Protein 7CBS (pdb70)

Sequence (991 aa):
AATVPTTVDVVLHKLLFDVPLNGVTFTVYDVTADFWQLVSKNGGAIEVAQTTLSQDSYQPASSSLIAQVVTAGQGEAYFGDLPLRQGQHAAVYLFKETAAPKNIEASQNLVVVMSSNLQHGNQSRIDLFPKNATVPTTVDVVLHKLLFDVPLNGVTFTVYDVTADFWQLVSKNGGAIEVAQTTLSQDSYQPASSSLIAQVVTAGQGEAYFGDLPLRQGQHAAVYLFKETAAPKNIEASQNLVVVMSSNLQHGNQSRIDLFPKNATVPTTVDVVLHKLLDVPLNGVTFTVYDVTADFWQLVSKNGGAIEVAQTTLSQDSYQPASSSLIAQVVTAGQGEAYFGDLPLRQGQHAAVYLFKETAAPKNIEASQNLVVVMSSNLQHGNQSRIDLFPKNTVPTTVDVVLHKLLDVPLNGVTFTVYDVTADFWQLVSKNGGAIEVAQTTLSQDSYQPSLIAQVVTAGQGEAYFGDLPLRQGQHAAVYLFKETAAPKNIEASQNLVVVMSSNLQHGNQSRIDLFPKNVPTTVDVVLHKLLPLNGVTFTVYDVTADFWQLVSKNGGAIEVAQTTLSQDSYQPASSSLIAQVVTAGQGEAYFGDLPLRQGQHAAVYLFKETAEASQNLVVVMSSNLQHGNQSRIDLFPKNTVPTTVDVVLHKLDVPLNGVTFTVYDVTADFWQLVSKNGGAIEVAQTTLSQDSYQPASSLIAQVVTAGQGEAYFGDLPLRQGQHAAVYLFKETAAPKNIEASQNLVVVMSSNLQHGNQSRIDLFPKNTVPTTVDVVLHKTFTVYDVTADFWQLVSKNGGAIEVAQTTLSQDSYQPASSSLIAQVVTAGQGEAYFGDLPLRQGQHAAVYLFKEVVMSSNLQHGNQSRIDLFPTVPTTVDVVLHKLLPLNGVTFTVYDVTADFWQLVSKNGGAIEVAQTTLSQDSYQPASSSLIAQVVTAGQGEAYFGDLPLRQGQHAAVYLFKETASQNLVVVMSSNLQHGNQSRIDLFPKN

B-factor: mean 72.27, std 21.39, range [13.76, 174.61]

Radius of gyration: 47.43 Å; Cα contacts (8 Å, |Δi|>4): 2129; chains: 8; bounding box: 72×100×155 Å

Secondary structure (DSSP, 8-state):
-BSS--EEEEEEE-B----B--S-EEEEEE-HHHHHHHHHHHTS-HHHHHHHHTSSS----GGGEEEEEE-BTTTEEEEEEEESEETTEEPEEEEEEEE--TT-PPPPPEEEE--HHHHTT--SEEEE----/--S--EEEEEEE-B----B--S-EEEEEE-HHHHHHHHHHHTS-HHHHHHHHTSSS----GGGEEEEEE-BTTTEEEEEEEESEETTEEPEEEEEEEE--TT-PPPPPEEEE--HHHHTT--SEEEE----/--S--EEEEEEE-B---B--S-EEEEEE-HHHHHHHHHHHTS-HHHHHHHHTSSS----GGGEEEEEE-BTTTEEEEEEEESEETTEEPEEEEEEEE--TT-PPPPPEEEE--HHHHTT--SEEEE----/----EEEEEEE-B---B--S-EEEEEE-HHHHHHHHHHHTS-HHHHHHHHTSSS----EEEEEE-BTTTEEEEEEEESEETTEEPEEEEEEEE--TT-PPPPPEEEE--HHHHTTS-SEEEE----/---EEEEEEE------S-EEEEEE-HHHHHHHHHHHTS-HHHHHHHHTSSS----GGGEEEEEE-BTTTEEEEEEEESEETTEEPEEEEEE---PPPPEEEE--HHHHTT--SEEEE----/----EEEEEEE--EEEEE-HHHHHHHHTTTTS-HHHHHHHHTSTT----GGGEEEEE--BTTTEEEEEEEESEETTEE-BEEEE--B--HHHHHTS-SEEEE--/----EEEEEEE-------S-EEEEEE-HHHHHHHHHHHTS-HHHHHHHHTSSS------EEEEEE-BTTTEEEEEEEESEETTEEPEEEEEEEE--TT-PPPPPEEEE--HHHHTT--SEEEE----/----EEEEEEE------S-EEEEEE-HHHHHHHHHHHTS-HHHHHHHHTSSS----GGGEEEEEE-BTTTEEEEEEEESEETTEEPEEEEEE-----EEEE--HHHHTT--SEEEE----

Foldseek 3Di:
DDPAQWFAKEKEFDAPPVRAAWFWKKWKFWCFVVLVVVCVVVPNPNVVSFVVCQDPPDDDDPVRTDDIFTQDDRNITMDTGHTCDDPPTGIKMKIAGPDHDPPRDGFGIGIDTSDPCNNRPVHRYDYHYTDD/DVAQWFAKEKEFDAPLVHAAWFWKKWKFWCFVVLVVVCVVVPNPNVVSFVVCQDPPDDDDPVGTDDIFTQDDRNITMDTGHTCDDPPTGIKMKIAGPDHDPPRDGFGIGIDTSDPCNSRPVHRYDYHYTRD/DVAQWFAKEKEFDAVLHAAWFWKKWKFWCFVVLVVVCVVVPNPNVVSFVVCQDPPDDDDPVGTDDIFTQDDRNITMDTGHTCDDPPTGIKMKIAGPDHDPPRDGFGIGIDTSDPCNSRPVHRYDYHYTDD/DFQWFAKEKEFDACLHAAWFWKKWKAWCFVVLVVVCVVVPNPNVVSFVVCQDPPDDGHTDDIFTQDDSNITMDTGHTCDDPPTGIKMKIAGPDHDPPRDGFGIGIDTSDPCNSRPVHRYDYHYTDD/DQWFAKEKEQPACLDWFWKKWKFWCFVVLVVVCVVVPNPNVVSFVVCQDPPDDDDPVGTDDIFTQDDRNITIDTGHTCDDPPTGIWMWIAGPRVGFGIGIDTSDPCNVVPVHRYDYHYTDD/DFQWFAKEKEFDEVHAAWFWKKWKFWCFVVLVVVCVVVPNPNVVSQVVCQDPPDDDDVGTDDIFTQDDRNITIDTGHTCDDPPTGIKMKIAGPDHPPPDDGFGIGIDTSDPCNSRPVHRYDYHYTDD/DWDFFAKEKEAALKWKWWCQVVLVVVCVVPVNPNVVSVVVCQDPPDDDDPVGTDDGFAQDDNRIGMDAGHTCADPNTRTDMHIDVDTSDPCNRRPPHRYDYHYD/DFQWFAKEKEQDACLDWFWKKWKFWCFVVLVVVCVVVPNPNVVSFVVCQDPPDDDDPVGTDDIFTQDDRNITMDTGHTCDDPPTGIWMWIDGPSAGIGIDTSDPCNRRPVHRYDYHYGDD

Nearest PDB structures (foldseek):
  7cbs-assembly4_D  TM=1.008E+00  e=5.485E-27  Lacticaseibacillus rhamnosus
  7cbs-assembly3_C  TM=1.007E+00  e=1.061E-25  Lacticaseibacillus rhamnosus
  7cbs-assembly2_B  TM=1.007E+00  e=2.432E-25  Lacticaseibacillus rhamnosus
  7cbs-assembly3_G  TM=9.972E-01  e=7.067E-25  Lacticaseibacillus rhamnosus
  5yu5-assembly1_A  TM=7.801E-01  e=1.029E-07  Lacticaseibacillus rhamnosus GG

Structure (mmCIF, N/CA/C/O backbone):
data_7CBS
#
_entry.id   7CBS
#
_cell.length_a   51.526
_cell.length_b   51.526
_cell.length_c   408.208
_cell.angle_alpha   90.00
_cell.angle_beta   90.00
_cell.angle_gamma   120.00
#
_symmetry.space_group_name_H-M   'P 32'
#
loop_
_entity.id
_entity.type
_entity.pdbx_description
1 polymer 'LPXTG cell wall anchor domain-containing protein'
2 non-polymer 'MAGNESIUM ION'
3 non-polymer 'CHLORIDE ION'
4 water water
#
loop_
_atom_site.group_PDB
_atom_site.id
_atom_site.type_symbol
_atom_site.label_atom_id
_atom_site.label_alt_id
_atom_site.label_comp_id
_atom_site.label_asym_id
_atom_site.label_entity_id
_atom_site.label_seq_id
_atom_site.pdbx_PDB_ins_code
_atom_site.Cartn_x
_atom_site.Cartn_y
_atom_site.Cartn_z
_atom_site.occupancy
_atom_site.B_iso_or_equiv
_atom_site.auth_seq_id
_atom_site.auth_comp_id
_atom_site.auth_asym_id
_atom_site.auth_atom_id
_atom_site.pdbx_PDB_model_num
ATOM 1 N N . ALA A 1 22 ? 27.713 -11.147 -24.807 1.00 96.55 31 ALA A N 1
ATOM 2 C CA . ALA A 1 22 ? 26.794 -12.192 -24.255 1.00 96.67 31 ALA A CA 1
ATOM 3 C C . ALA A 1 22 ? 25.404 -12.114 -24.910 1.00 92.83 31 ALA A C 1
ATOM 4 O O . ALA A 1 22 ? 24.737 -13.162 -24.941 1.00 94.32 31 ALA A O 1
ATOM 6 N N . ALA A 1 23 ? 24.988 -10.942 -25.414 1.00 90.27 32 ALA A N 1
ATOM 7 C CA . ALA A 1 23 ? 23.646 -10.683 -26.003 1.00 89.15 32 ALA A CA 1
ATOM 8 C C . ALA A 1 23 ? 23.772 -10.293 -27.484 1.00 93.41 32 ALA A C 1
ATOM 9 O O . ALA A 1 23 ? 24.410 -9.262 -27.777 1.00 95.98 32 ALA A O 1
ATOM 11 N N . THR A 1 24 ? 23.176 -11.090 -28.379 1.00 95.47 33 THR A N 1
ATOM 12 C CA . THR A 1 24 ? 23.090 -10.842 -29.849 1.00 98.06 33 THR A CA 1
ATOM 13 C C . THR A 1 24 ? 21.828 -10.021 -30.165 1.00 94.71 33 THR A C 1
ATOM 14 O O . THR A 1 24 ? 21.655 -9.613 -31.319 1.00 96.76 33 THR A O 1
ATOM 18 N N . VAL A 1 25 ? 20.981 -9.795 -29.159 1.00 90.47 34 VAL A N 1
ATOM 19 C CA . VAL A 1 25 ? 19.655 -9.102 -29.220 1.00 87.26 34 VAL A CA 1
ATOM 20 C C . VAL A 1 25 ? 19.491 -8.302 -27.927 1.00 84.75 34 VAL A C 1
ATOM 21 O O . VAL A 1 25 ? 19.934 -8.769 -26.875 1.00 83.46 34 VAL A O 1
ATOM 25 N N . PRO A 1 26 ? 18.871 -7.100 -27.933 1.00 84.32 35 PRO A N 1
ATOM 26 C CA . PRO A 1 26 ? 18.686 -6.328 -26.701 1.00 81.59 35 PRO A CA 1
ATOM 27 C C . PRO A 1 26 ? 17.965 -7.126 -25.602 1.00 79.78 35 PRO A C 1
ATOM 28 O O . PRO A 1 26 ? 16.816 -7.413 -25.766 1.00 79.77 35 PRO A O 1
ATOM 32 N N . THR A 1 27 ? 18.670 -7.466 -24.518 1.00 81.67 36 THR A N 1
ATOM 33 C CA . THR A 1 27 ? 18.203 -8.378 -23.435 1.00 80.69 36 THR A CA 1
ATOM 34 C C . THR A 1 27 ? 18.151 -7.630 -22.098 1.00 74.60 36 THR A C 1
ATOM 35 O O . THR A 1 27 ? 17.337 -8.022 -21.251 1.00 69.33 36 THR A O 1
ATOM 39 N N . THR A 1 28 ? 19.016 -6.625 -21.889 1.00 72.84 37 THR A N 1
ATOM 40 C CA . THR A 1 28 ? 19.167 -5.882 -20.615 1.00 69.78 37 THR A CA 1
ATOM 41 C C . THR A 1 28 ? 19.343 -4.381 -20.870 1.00 68.57 37 THR A C 1
ATOM 42 O O . THR A 1 28 ? 19.735 -3.995 -21.997 1.00 65.64 37 THR A O 1
ATOM 46 N N . VAL A 1 29 ? 19.097 -3.577 -19.831 1.00 65.98 38 VAL A N 1
ATOM 47 C CA . VAL A 1 29 ? 19.330 -2.104 -19.826 1.00 66.44 38 VAL A CA 1
ATOM 48 C C . VAL A 1 29 ? 19.988 -1.723 -18.493 1.00 65.78 38 VAL A C 1
ATOM 49 O O . VAL A 1 29 ? 19.825 -2.467 -17.500 1.00 64.77 38 VAL A O 1
ATOM 53 N N . ASP A 1 30 ? 20.716 -0.606 -18.482 1.00 65.07 39 ASP A N 1
ATOM 54 C CA . ASP A 1 30 ? 21.305 0.003 -17.261 1.00 65.21 39 ASP A CA 1
ATOM 55 C C . ASP A 1 30 ? 20.380 1.125 -16.796 1.00 61.72 39 ASP A C 1
ATOM 56 O O . ASP A 1 30 ? 19.920 1.899 -17.649 1.00 63.33 39 ASP A O 1
ATOM 61 N N . VAL A 1 31 ? 20.102 1.182 -15.492 1.00 61.31 40 VAL A N 1
ATOM 62 C CA . VAL A 1 31 ? 19.291 2.259 -14.850 1.00 61.13 40 VAL A CA 1
ATOM 63 C C . VAL A 1 31 ? 20.167 2.950 -13.806 1.00 61.62 40 VAL A C 1
ATOM 64 O O . VAL A 1 31 ? 20.606 2.269 -12.856 1.00 63.60 40 VAL A O 1
ATOM 68 N N . VAL A 1 32 ? 20.412 4.248 -13.995 1.00 60.33 41 VAL A N 1
ATOM 69 C CA . VAL A 1 32 ? 21.111 5.127 -13.015 1.00 59.70 41 VAL A CA 1
ATOM 70 C C . VAL A 1 32 ? 20.064 6.075 -12.420 1.00 58.49 41 VAL A C 1
ATOM 71 O O . VAL A 1 32 ? 19.455 6.843 -13.188 1.00 59.17 41 VAL A O 1
ATOM 75 N N . LEU A 1 33 ? 19.816 5.964 -11.112 1.00 57.72 42 LEU A N 1
ATOM 76 C CA . LEU A 1 33 ? 18.976 6.912 -10.333 1.00 58.38 42 LEU A CA 1
ATOM 77 C C . LEU A 1 33 ? 19.872 8.032 -9.801 1.00 59.91 42 LEU A C 1
ATOM 78 O O . LEU A 1 33 ? 20.905 7.703 -9.191 1.00 61.46 42 LEU A O 1
ATOM 83 N N . HIS A 1 34 ? 19.477 9.292 -10.013 1.00 61.15 43 HIS A N 1
ATOM 84 C CA . HIS A 1 34 ? 20.196 10.509 -9.548 1.00 63.15 43 HIS A CA 1
ATOM 85 C C . HIS A 1 34 ? 19.445 11.133 -8.365 1.00 64.60 43 HIS A C 1
ATOM 86 O O . HIS A 1 34 ? 18.328 11.642 -8.578 1.00 65.34 43 HIS A O 1
ATOM 93 N N . LYS A 1 35 ? 20.037 11.082 -7.167 1.00 66.80 44 LYS A N 1
ATOM 94 C CA . LYS A 1 35 ? 19.549 11.779 -5.947 1.00 68.97 44 LYS A CA 1
ATOM 95 C C . LYS A 1 35 ? 20.292 13.114 -5.822 1.00 72.33 44 LYS A C 1
ATOM 96 O O . LYS A 1 35 ? 21.434 13.110 -5.321 1.00 75.20 44 LYS A O 1
ATOM 102 N N . LEU A 1 36 ? 19.658 14.198 -6.286 1.00 74.39 45 LEU A N 1
ATOM 103 C CA . LEU A 1 36 ? 20.114 15.610 -6.160 1.00 78.57 45 LEU A CA 1
ATOM 104 C C . LEU A 1 36 ? 19.255 16.316 -5.101 1.00 81.40 45 LEU A C 1
ATOM 105 O O . LEU A 1 36 ? 18.222 15.738 -4.695 1.00 80.58 45 LEU A O 1
ATOM 110 N N . LEU A 1 37 ? 19.646 17.527 -4.688 1.00 86.82 46 LEU A N 1
ATOM 111 C CA . LEU A 1 37 ? 18.876 18.399 -3.754 1.00 91.22 46 LEU A CA 1
ATOM 112 C C . LEU A 1 37 ? 18.202 19.526 -4.546 1.00 95.30 46 LEU A C 1
ATOM 113 O O . LEU A 1 37 ? 18.691 19.855 -5.646 1.00 97.12 46 LEU A O 1
ATOM 115 N N . PHE A 1 38 ? 17.139 20.112 -3.979 1.00 97.73 47 PHE A N 1
ATOM 116 C CA . PHE A 1 38 ? 16.439 21.335 -4.450 1.00 100.98 47 PHE A CA 1
ATOM 117 C C . PHE A 1 38 ? 17.428 22.259 -5.169 1.00 103.30 47 PHE A C 1
ATOM 118 O O . PHE A 1 38 ? 17.507 22.140 -6.404 1.00 102.72 47 PHE A O 1
ATOM 120 N N . ASP A 1 60 ? 21.043 20.556 -8.266 1.00 86.63 69 ASP A N 1
ATOM 121 C CA . ASP A 1 60 ? 22.395 21.164 -8.398 1.00 90.13 69 ASP A CA 1
ATOM 122 C C . ASP A 1 60 ? 23.302 20.700 -7.245 1.00 89.94 69 ASP A C 1
ATOM 123 O O . ASP A 1 60 ? 24.367 21.312 -7.058 1.00 92.80 69 ASP A O 1
ATOM 128 N N . VAL A 1 61 ? 22.915 19.652 -6.500 1.00 87.15 70 VAL A N 1
ATOM 129 C CA . VAL A 1 61 ? 23.643 19.174 -5.284 1.00 87.22 70 VAL A CA 1
ATOM 130 C C . VAL A 1 61 ? 23.507 17.657 -5.184 1.00 83.27 70 VAL A C 1
ATOM 131 O O . VAL A 1 61 ? 22.459 17.158 -4.785 1.00 81.18 70 VAL A O 1
ATOM 135 N N . PRO A 1 62 ? 24.579 16.872 -5.455 1.00 82.37 71 PRO A N 1
ATOM 136 C CA . PRO A 1 62 ? 24.512 15.413 -5.344 1.00 79.26 71 PRO A CA 1
ATOM 137 C C . PRO A 1 62 ? 24.497 14.922 -3.885 1.00 78.48 71 PRO A C 1
ATOM 138 O O . PRO A 1 62 ? 25.189 15.506 -3.059 1.00 81.28 71 PRO A O 1
ATOM 142 N N . LEU A 1 63 ? 23.705 13.878 -3.610 1.00 74.99 72 LEU A N 1
ATOM 143 C CA . LEU A 1 63 ? 23.512 13.274 -2.264 1.00 73.97 72 LEU A CA 1
ATOM 144 C C . LEU A 1 63 ? 23.969 11.812 -2.298 1.00 71.02 72 LEU A C 1
ATOM 145 O O . LEU A 1 63 ? 23.190 10.956 -2.746 1.00 69.08 72 LEU A O 1
ATOM 150 N N . ASN A 1 64 ? 25.204 11.559 -1.852 1.00 71.64 73 ASN A N 1
ATOM 151 C CA . ASN A 1 64 ? 25.860 10.226 -1.836 1.00 70.50 73 ASN A CA 1
ATOM 152 C C . ASN A 1 64 ? 25.597 9.557 -0.483 1.00 70.37 73 ASN A C 1
ATOM 153 O O . ASN A 1 64 ? 25.458 10.284 0.516 1.00 71.45 73 ASN A O 1
ATOM 158 N N . GLY A 1 65 ? 25.524 8.222 -0.468 1.00 69.61 74 GLY A N 1
ATOM 159 C CA . GLY A 1 65 ? 25.293 7.408 0.743 1.00 70.71 74 GLY A CA 1
ATOM 160 C C . GLY A 1 65 ? 23.820 7.099 0.969 1.00 68.75 74 GLY A C 1
ATOM 161 O O . GLY A 1 65 ? 23.477 6.734 2.107 1.00 70.11 74 GLY A O 1
ATOM 162 N N . VAL A 1 66 ? 22.980 7.249 -0.060 1.00 66.80 75 VAL A N 1
ATOM 163 C CA . VAL A 1 66 ? 21.503 7.007 -0.011 1.00 66.05 75 VAL A CA 1
ATOM 164 C C . VAL A 1 66 ? 21.208 5.671 -0.703 1.00 64.54 75 VAL A C 1
ATOM 165 O O . VAL A 1 66 ? 21.525 5.553 -1.907 1.00 63.00 75 VAL A O 1
ATOM 169 N N . THR A 1 67 ? 20.618 4.718 0.030 1.00 65.58 76 THR A N 1
ATOM 170 C CA . THR A 1 67 ? 20.351 3.330 -0.431 1.00 64.28 76 THR A CA 1
ATOM 171 C C . THR A 1 67 ? 19.018 3.286 -1.185 1.00 63.73 76 THR A C 1
ATOM 172 O O . THR A 1 67 ? 17.961 3.481 -0.545 1.00 64.02 76 THR A O 1
ATOM 176 N N . PHE A 1 68 ? 19.079 3.046 -2.498 1.00 61.64 77 PHE A N 1
ATOM 177 C CA . PHE A 1 68 ? 17.922 2.719 -3.363 1.00 58.81 77 PHE A CA 1
ATOM 178 C C . PHE A 1 68 ? 17.897 1.205 -3.586 1.00 59.83 77 PHE A C 1
ATOM 179 O O . PHE A 1 68 ? 18.966 0.615 -3.826 1.00 59.06 77 PHE A O 1
ATOM 187 N N . THR A 1 69 ? 16.703 0.612 -3.491 1.00 59.61 78 THR A N 1
ATOM 188 C CA . THR A 1 69 ? 16.418 -0.831 -3.699 1.00 60.54 78 THR A CA 1
ATOM 189 C C . THR A 1 69 ? 15.484 -0.954 -4.907 1.00 59.25 78 THR A C 1
ATOM 190 O O . THR A 1 69 ? 14.499 -0.190 -4.962 1.00 58.77 78 THR A O 1
ATOM 194 N N . VAL A 1 70 ? 15.790 -1.870 -5.831 1.00 59.15 79 VAL A N 1
ATOM 195 C CA . VAL A 1 70 ? 14.992 -2.123 -7.070 1.00 58.12 79 VAL A CA 1
ATOM 196 C C . VAL A 1 70 ? 14.294 -3.481 -6.922 1.00 58.84 79 VAL A C 1
ATOM 197 O O . VAL A 1 70 ? 14.971 -4.457 -6.541 1.00 61.18 79 VAL A O 1
ATOM 201 N N . TYR A 1 71 ? 12.982 -3.519 -7.178 1.00 58.87 80 TYR A N 1
ATOM 202 C CA . TYR A 1 71 ? 12.114 -4.724 -7.091 1.00 59.33 80 TYR A CA 1
ATOM 203 C C . TYR A 1 71 ? 11.497 -5.011 -8.461 1.00 56.71 80 TYR A C 1
ATOM 204 O O . TYR A 1 71 ? 11.157 -4.052 -9.169 1.00 52.66 80 TYR A O 1
ATOM 213 N N . ASP A 1 72 ? 11.348 -6.294 -8.798 1.00 61.14 81 ASP A N 1
ATOM 214 C CA . ASP A 1 72 ? 10.578 -6.791 -9.971 1.00 61.49 81 ASP A CA 1
ATOM 215 C C . ASP A 1 72 ? 9.092 -6.785 -9.606 1.00 62.20 81 ASP A C 1
ATOM 216 O O . ASP A 1 72 ? 8.719 -7.563 -8.711 1.00 66.81 81 ASP A O 1
ATOM 221 N N . VAL A 1 73 ? 8.285 -5.940 -10.260 1.00 60.72 82 VAL A N 1
ATOM 222 C CA . VAL A 1 73 ? 6.810 -5.832 -10.020 1.00 60.44 82 VAL A CA 1
ATOM 223 C C . VAL A 1 73 ? 6.044 -6.205 -11.298 1.00 58.35 82 VAL A C 1
ATOM 224 O O . VAL A 1 73 ? 4.857 -5.837 -11.396 1.00 63.13 82 VAL A O 1
ATOM 228 N N . THR A 1 74 ? 6.677 -6.947 -12.213 1.00 56.64 83 THR A N 1
ATOM 229 C CA . THR A 1 74 ? 6.167 -7.253 -13.581 1.00 55.26 83 THR A CA 1
ATOM 230 C C . THR A 1 74 ? 4.783 -7.916 -13.519 1.00 57.08 83 THR A C 1
ATOM 231 O O . THR A 1 74 ? 3.862 -7.416 -14.201 1.00 57.07 83 THR A O 1
ATOM 235 N N . ALA A 1 75 ? 4.650 -9.003 -12.750 1.00 59.13 84 ALA A N 1
ATOM 236 C CA . ALA A 1 75 ? 3.427 -9.843 -12.672 1.00 59.79 84 ALA A CA 1
ATOM 237 C C . ALA A 1 75 ? 2.279 -9.040 -12.052 1.00 61.77 84 ALA A C 1
ATOM 238 O O . ALA A 1 75 ? 1.171 -9.062 -12.631 1.00 62.97 84 ALA A O 1
ATOM 240 N N . ASP A 1 76 ? 2.526 -8.385 -10.913 1.00 62.22 85 ASP A N 1
ATOM 241 C CA . ASP A 1 76 ? 1.528 -7.541 -10.200 1.00 63.39 85 ASP A CA 1
ATOM 242 C C . ASP A 1 76 ? 1.124 -6.372 -11.103 1.00 61.08 85 ASP A C 1
ATOM 243 O O . ASP A 1 76 ? -0.082 -6.064 -11.158 1.00 65.65 85 ASP A O 1
ATOM 248 N N . PHE A 1 77 ? 2.089 -5.762 -11.794 1.00 57.33 86 PHE A N 1
ATOM 249 C CA . PHE A 1 77 ? 1.862 -4.581 -12.670 1.00 54.51 86 PHE A CA 1
ATOM 250 C C . PHE A 1 77 ? 0.865 -4.943 -13.776 1.00 51.87 86 PHE A C 1
ATOM 251 O O . PHE A 1 77 ? -0.139 -4.228 -13.901 1.00 53.68 86 PHE A O 1
ATOM 259 N N . TRP A 1 78 ? 1.128 -6.003 -14.544 1.00 50.02 87 TRP A N 1
ATOM 260 C CA . TRP A 1 78 ? 0.295 -6.391 -15.719 1.00 49.81 87 TRP A CA 1
ATOM 261 C C . TRP A 1 78 ? -1.058 -6.949 -15.260 1.00 52.03 87 TRP A C 1
ATOM 262 O O . TRP A 1 78 ? -2.020 -6.846 -16.033 1.00 53.52 87 TRP A O 1
ATOM 273 N N . GLN A 1 79 ? -1.109 -7.511 -14.050 1.00 53.27 88 GLN A N 1
ATOM 274 C CA . GLN A 1 79 ? -2.348 -8.022 -13.411 1.00 56.93 88 GLN A CA 1
ATOM 275 C C . GLN A 1 79 ? -3.249 -6.826 -13.082 1.00 58.09 88 GLN A C 1
ATOM 276 O O . GLN A 1 79 ? -4.467 -6.933 -13.298 1.00 61.39 88 GLN A O 1
ATOM 278 N N . LEU A 1 80 ? -2.663 -5.724 -12.605 1.00 56.56 89 LEU A N 1
ATOM 279 C CA . LEU A 1 80 ? -3.373 -4.471 -12.223 1.00 58.09 89 LEU A CA 1
ATOM 280 C C . LEU A 1 80 ? -3.895 -3.775 -13.484 1.00 58.64 89 LEU A C 1
ATOM 281 O O . LEU A 1 80 ? -5.073 -3.362 -13.491 1.00 61.66 89 LEU A O 1
ATOM 286 N N . VAL A 1 81 ? -3.047 -3.661 -14.512 1.00 56.87 90 VAL A N 1
ATOM 287 C CA . VAL A 1 81 ? -3.380 -2.998 -15.810 1.00 57.05 90 VAL A CA 1
ATOM 288 C C . VAL A 1 81 ? -4.493 -3.783 -16.523 1.00 58.87 90 VAL A C 1
ATOM 289 O O . VAL A 1 81 ? -5.376 -3.136 -17.118 1.00 60.59 90 VAL A O 1
ATOM 293 N N . SER A 1 82 ? -4.444 -5.119 -16.477 1.00 59.37 91 SER A N 1
ATOM 294 C CA . SER A 1 82 ? -5.446 -6.024 -17.097 1.00 62.31 91 SER A CA 1
ATOM 295 C C . SER A 1 82 ? -6.784 -5.919 -16.356 1.00 66.04 91 SER A C 1
ATOM 296 O O . SER A 1 82 ? -7.823 -6.043 -17.017 1.00 69.34 91 SER A O 1
ATOM 299 N N . LYS A 1 83 ? -6.750 -5.697 -15.037 1.00 68.81 92 LYS A N 1
ATOM 300 C CA . LYS A 1 83 ? -7.952 -5.546 -14.175 1.00 73.37 92 LYS A CA 1
ATOM 301 C C . LYS A 1 83 ? -8.626 -4.191 -14.432 1.00 74.58 92 LYS A C 1
ATOM 302 O O . LYS A 1 83 ? -9.879 -4.164 -14.475 1.00 77.96 92 LYS A O 1
ATOM 308 N N . ASN A 1 84 ? -7.843 -3.112 -14.582 1.00 71.92 93 ASN A N 1
ATOM 309 C CA . ASN A 1 84 ? -8.354 -1.712 -14.586 1.00 74.96 93 ASN A CA 1
ATOM 310 C C . ASN A 1 84 ? -8.736 -1.282 -16.010 1.00 76.11 93 ASN A C 1
ATOM 311 O O . ASN A 1 84 ? -9.460 -0.273 -16.136 1.00 82.02 93 ASN A O 1
ATOM 316 N N . GLY A 1 85 ? -8.295 -2.017 -17.035 1.00 73.69 94 GLY A N 1
ATOM 317 C CA . GLY A 1 85 ? -8.695 -1.796 -18.440 1.00 74.60 94 GLY A CA 1
ATOM 318 C C . GLY A 1 85 ? -7.696 -0.949 -19.211 1.00 73.25 94 GLY A C 1
ATOM 319 O O . GLY A 1 85 ? -8.136 -0.161 -20.071 1.00 77.06 94 GLY A O 1
ATOM 320 N N . GLY A 1 86 ? -6.401 -1.102 -18.918 1.00 69.63 95 GLY A N 1
ATOM 321 C CA . GLY A 1 86 ? -5.293 -0.544 -19.718 1.00 68.68 95 GLY A CA 1
ATOM 322 C C . GLY A 1 86 ? -4.836 0.825 -19.238 1.00 67.88 95 GLY A C 1
ATOM 323 O O . GLY A 1 86 ? -4.218 1.543 -20.049 1.00 68.63 95 GLY A O 1
ATOM 324 N N . ALA A 1 87 ? -5.113 1.176 -17.975 1.00 67.03 96 ALA A N 1
ATOM 325 C CA . ALA A 1 87 ? -4.679 2.438 -17.331 1.00 66.51 96 ALA A CA 1
ATOM 326 C C . ALA A 1 87 ? -3.266 2.252 -16.762 1.00 62.77 96 ALA A C 1
ATOM 327 O O . ALA A 1 87 ? -3.141 1.784 -15.610 1.00 62.60 96 ALA A O 1
ATOM 329 N N . ILE A 1 88 ? -2.246 2.616 -17.544 1.00 60.08 97 ILE A N 1
ATOM 330 C CA . ILE A 1 88 ? -0.799 2.376 -17.240 1.00 57.53 97 ILE A CA 1
ATOM 331 C C . ILE A 1 88 ? -0.370 3.289 -16.082 1.00 58.14 97 ILE A C 1
ATOM 332 O O . ILE A 1 88 ? 0.227 2.774 -15.117 1.00 57.51 97 ILE A O 1
ATOM 337 N N . GLU A 1 89 ? -0.673 4.586 -16.188 1.00 61.00 98 GLU A N 1
ATOM 338 C CA . GLU A 1 89 ? -0.352 5.638 -15.184 1.00 61.75 98 GLU A CA 1
ATOM 339 C C . GLU A 1 89 ? -0.955 5.256 -13.825 1.00 62.88 98 GLU A C 1
ATOM 340 O O . GLU A 1 89 ? -0.251 5.383 -12.812 1.00 64.39 98 GLU A O 1
ATOM 346 N N . VAL A 1 90 ? -2.217 4.817 -13.814 1.00 64.88 99 VAL A N 1
ATOM 347 C CA . VAL A 1 90 ? -2.985 4.434 -12.590 1.00 66.22 99 VAL A CA 1
ATOM 348 C C . VAL A 1 90 ? -2.251 3.287 -11.886 1.00 63.34 99 VAL A C 1
ATOM 349 O O . VAL A 1 90 ? -2.164 3.322 -10.644 1.00 65.72 99 VAL A O 1
ATOM 353 N N . ALA A 1 91 ? -1.730 2.323 -12.649 1.00 59.93 100 ALA A N 1
ATOM 354 C CA . ALA A 1 91 ? -1.014 1.125 -12.147 1.00 57.14 100 ALA A CA 1
ATOM 355 C C . ALA A 1 91 ? 0.383 1.518 -11.646 1.00 55.49 100 ALA A C 1
ATOM 356 O O . ALA A 1 91 ? 0.845 0.932 -10.640 1.00 54.94 100 ALA A O 1
ATOM 358 N N . GLN A 1 92 ? 1.036 2.468 -12.323 1.00 54.52 101 GLN A N 1
ATOM 359 C CA . GLN A 1 92 ? 2.339 3.044 -11.896 1.00 53.48 101 GLN A CA 1
ATOM 360 C C . GLN A 1 92 ? 2.164 3.717 -10.532 1.00 56.77 101 GLN A C 1
ATOM 361 O O . GLN A 1 92 ? 3.037 3.526 -9.671 1.00 55.72 101 GLN A O 1
ATOM 367 N N . THR A 1 93 ? 1.080 4.476 -10.355 1.00 61.73 102 THR A N 1
ATOM 368 C CA . THR A 1 93 ? 0.760 5.243 -9.120 1.00 66.42 102 THR A CA 1
ATOM 369 C C . THR A 1 93 ? 0.398 4.279 -7.984 1.00 69.13 102 THR A C 1
ATOM 370 O O . THR A 1 93 ? 0.826 4.538 -6.851 1.00 72.47 102 THR A O 1
ATOM 374 N N . THR A 1 94 ? -0.367 3.223 -8.277 1.00 69.74 103 THR A N 1
ATOM 375 C CA . THR A 1 94 ? -0.818 2.203 -7.290 1.00 71.68 103 THR A CA 1
ATOM 376 C C . THR A 1 94 ? 0.399 1.447 -6.737 1.00 70.33 103 THR A C 1
ATOM 377 O O . THR A 1 94 ? 0.477 1.284 -5.500 1.00 73.64 103 THR A O 1
ATOM 381 N N . LEU A 1 95 ? 1.315 1.016 -7.611 1.00 65.97 104 LEU A N 1
ATOM 382 C CA . LEU A 1 95 ? 2.521 0.232 -7.226 1.00 65.04 104 LEU A CA 1
ATOM 383 C C . LEU A 1 95 ? 3.607 1.149 -6.646 1.00 65.06 104 LEU A C 1
ATOM 384 O O . LEU A 1 95 ? 4.584 0.612 -6.097 1.00 64.47 104 LEU A O 1
ATOM 389 N N . SER A 1 96 ? 3.459 2.473 -6.784 1.00 67.11 105 SER A N 1
ATOM 390 C CA . SER A 1 96 ? 4.379 3.500 -6.223 1.00 66.97 105 SER A CA 1
ATOM 391 C C . SER A 1 96 ? 3.988 3.839 -4.778 1.00 72.45 105 SER A C 1
ATOM 392 O O . SER A 1 96 ? 4.775 4.538 -4.112 1.00 76.34 105 SER A O 1
ATOM 395 N N . GLN A 1 97 ? 2.825 3.374 -4.308 1.00 77.17 106 GLN A N 1
ATOM 396 C CA . GLN A 1 97 ? 2.300 3.664 -2.945 1.00 82.01 106 GLN A CA 1
ATOM 397 C C . GLN A 1 97 ? 3.127 2.903 -1.901 1.00 83.40 106 GLN A C 1
ATOM 398 O O . GLN A 1 97 ? 3.666 1.832 -2.238 1.00 81.98 106 GLN A O 1
ATOM 404 N N . ASP A 1 98 ? 3.205 3.443 -0.681 1.00 85.90 107 ASP A N 1
ATOM 405 C CA . ASP A 1 98 ? 3.901 2.818 0.477 1.00 87.80 107 ASP A CA 1
ATOM 406 C C . ASP A 1 98 ? 3.050 1.665 1.023 1.00 91.53 107 ASP A C 1
ATOM 407 O O . ASP A 1 98 ? 3.591 0.859 1.804 1.00 94.77 107 ASP A O 1
ATOM 412 N N . SER A 1 99 ? 1.770 1.600 0.638 1.00 93.69 108 SER A N 1
ATOM 413 C CA . SER A 1 99 ? 0.847 0.470 0.926 1.00 96.63 108 SER A CA 1
ATOM 414 C C . SER A 1 99 ? 1.416 -0.823 0.330 1.00 93.91 108 SER A C 1
ATOM 415 O O . SER A 1 99 ? 1.605 -1.790 1.094 1.00 95.06 108 SER A O 1
ATOM 418 N N . TYR A 1 100 ? 1.690 -0.818 -0.980 1.00 90.87 109 TYR A N 1
ATOM 419 C CA . TYR A 1 100 ? 2.145 -1.994 -1.770 1.00 88.87 109 TYR A CA 1
ATOM 420 C C . TYR A 1 100 ? 3.390 -2.611 -1.126 1.00 89.24 109 TYR A C 1
ATOM 421 O O . TYR A 1 100 ? 4.434 -1.925 -1.085 1.00 89.18 109 TYR A O 1
ATOM 430 N N . GLN A 1 101 ? 3.272 -3.850 -0.640 1.00 93.90 110 GLN A N 1
ATOM 431 C CA . GLN A 1 101 ? 4.400 -4.647 -0.076 1.00 96.44 110 GLN A CA 1
ATOM 432 C C . GLN A 1 101 ? 4.815 -5.682 -1.115 1.00 96.66 110 GLN A C 1
ATOM 433 O O . GLN A 1 101 ? 4.135 -6.689 -1.274 1.00 102.46 110 GLN A O 1
ATOM 439 N N . PRO A 1 102 ? 5.929 -5.469 -1.860 1.00 95.60 111 PRO A N 1
ATOM 440 C CA . PRO A 1 102 ? 6.349 -6.423 -2.892 1.00 95.25 111 PRO A CA 1
ATOM 441 C C . PRO A 1 102 ? 6.699 -7.800 -2.280 1.00 100.34 111 PRO A C 1
ATOM 442 O O . PRO A 1 102 ? 7.097 -7.862 -1.112 1.00 105.33 111 PRO A O 1
ATOM 446 N N . ALA A 1 103 ? 6.536 -8.873 -3.058 1.00 98.01 112 ALA A N 1
ATOM 447 C CA . ALA A 1 103 ? 7.013 -10.237 -2.717 1.00 99.53 112 ALA A CA 1
ATOM 448 C C . ALA A 1 103 ? 8.495 -10.156 -2.333 1.00 98.73 112 ALA A C 1
ATOM 449 O O . ALA A 1 103 ? 9.250 -9.519 -3.080 1.00 97.06 112 ALA A O 1
ATOM 451 N N . SER A 1 104 ? 8.894 -10.763 -1.209 1.00 99.30 113 SER A N 1
ATOM 452 C CA . SER A 1 104 ? 10.278 -10.716 -0.657 1.00 97.48 113 SER A CA 1
ATOM 453 C C . SER A 1 104 ? 11.294 -11.232 -1.687 1.00 92.30 113 SER A C 1
ATOM 454 O O . SER A 1 104 ? 12.460 -10.799 -1.628 1.00 89.83 113 SER A O 1
ATOM 457 N N . SER A 1 105 ? 10.862 -12.116 -2.594 1.00 89.07 114 SER A N 1
ATOM 458 C CA . SER A 1 105 ? 11.700 -12.772 -3.636 1.00 85.57 114 SER A CA 1
ATOM 459 C C . SER A 1 105 ? 11.789 -11.909 -4.902 1.00 78.28 114 SER A C 1
ATOM 460 O O . SER A 1 105 ? 12.420 -12.359 -5.876 1.00 78.01 114 SER A O 1
ATOM 463 N N . SER A 1 106 ? 11.221 -10.697 -4.884 1.00 73.20 115 SER A N 1
ATOM 464 C CA . SER A 1 106 ? 11.200 -9.729 -6.015 1.00 67.68 115 SER A CA 1
ATOM 465 C C . SER A 1 106 ? 12.398 -8.766 -5.945 1.00 65.47 115 SER A C 1
ATOM 466 O O . SER A 1 106 ? 12.735 -8.186 -6.991 1.00 60.09 115 SER A O 1
ATOM 469 N N . LEU A 1 107 ? 13.010 -8.600 -4.768 1.00 68.03 116 LEU A N 1
ATOM 470 C CA . LEU A 1 107 ? 14.192 -7.724 -4.541 1.00 68.75 116 LEU A CA 1
ATOM 471 C C . LEU A 1 107 ? 15.349 -8.220 -5.417 1.00 68.38 116 LEU A C 1
ATOM 472 O O . LEU A 1 107 ? 15.758 -9.386 -5.248 1.00 70.93 116 LEU A O 1
ATOM 477 N N . ILE A 1 108 ? 15.836 -7.365 -6.325 1.00 66.75 117 ILE A N 1
ATOM 478 C CA . ILE A 1 108 ? 16.897 -7.696 -7.323 1.00 68.29 117 ILE A CA 1
ATOM 479 C C . ILE A 1 108 ? 18.251 -7.234 -6.777 1.00 69.92 117 ILE A C 1
ATOM 480 O O . ILE A 1 108 ? 19.167 -8.080 -6.679 1.00 73.63 117 ILE A O 1
ATOM 485 N N . ALA A 1 109 ? 18.372 -5.941 -6.454 1.00 68.08 118 ALA A N 1
ATOM 486 C CA . ALA A 1 109 ? 19.643 -5.286 -6.065 1.00 66.66 118 ALA A CA 1
ATOM 487 C C . ALA A 1 109 ? 19.384 -4.110 -5.116 1.00 66.13 118 ALA A C 1
ATOM 488 O O . ALA A 1 109 ? 18.337 -3.446 -5.256 1.00 63.84 118 ALA A O 1
ATOM 490 N N . GLN A 1 110 ? 20.326 -3.872 -4.199 1.00 69.33 119 GLN A N 1
ATOM 491 C CA . GLN A 1 110 ? 20.354 -2.728 -3.249 1.00 70.18 119 GLN A CA 1
ATOM 492 C C . GLN A 1 110 ? 21.670 -1.973 -3.464 1.00 70.88 119 GLN A C 1
ATOM 493 O O . GLN A 1 110 ? 22.735 -2.599 -3.311 1.00 73.02 119 GLN A O 1
ATOM 499 N N . VAL A 1 111 ? 21.594 -0.687 -3.824 1.00 68.60 120 VAL A N 1
ATOM 500 C CA . VAL A 1 111 ? 22.734 0.118 -4.354 1.00 67.66 120 VAL A CA 1
ATOM 501 C C . VAL A 1 111 ? 22.741 1.494 -3.678 1.00 67.27 120 VAL A C 1
ATOM 502 O O . VAL A 1 111 ? 21.661 2.111 -3.577 1.00 63.70 120 VAL A O 1
ATOM 506 N N . VAL A 1 112 ? 23.928 1.959 -3.271 1.00 68.67 121 VAL A N 1
ATOM 507 C CA . VAL A 1 112 ? 24.159 3.248 -2.553 1.00 69.44 121 VAL A CA 1
ATOM 508 C C . VAL A 1 112 ? 24.552 4.311 -3.587 1.00 68.26 121 VAL A C 1
ATOM 509 O O . VAL A 1 112 ? 25.239 3.954 -4.563 1.00 68.20 121 VAL A O 1
ATOM 513 N N . THR A 1 113 ? 24.129 5.563 -3.384 1.00 67.57 122 THR A N 1
ATOM 514 C CA . THR A 1 113 ? 24.477 6.723 -4.252 1.00 66.86 122 THR A CA 1
ATOM 515 C C . THR A 1 113 ? 25.952 7.087 -4.038 1.00 70.12 122 THR A C 1
ATOM 516 O O . THR A 1 113 ? 26.353 7.227 -2.868 1.00 71.98 122 THR A O 1
ATOM 520 N N . ALA A 1 114 ? 26.715 7.230 -5.128 1.00 71.33 123 ALA A N 1
ATOM 521 C CA . ALA A 1 114 ? 28.137 7.654 -5.140 1.00 75.90 123 ALA A CA 1
ATOM 522 C C . ALA A 1 114 ? 28.386 8.589 -6.330 1.00 77.60 123 ALA A C 1
ATOM 523 O O . ALA A 1 114 ? 27.467 8.761 -7.150 1.00 76.76 123 ALA A O 1
ATOM 525 N N . GLY A 1 115 ? 29.587 9.171 -6.405 1.00 83.19 124 GLY A N 1
ATOM 526 C CA . GLY A 1 115 ? 29.995 10.131 -7.449 1.00 85.73 124 GLY A CA 1
ATOM 527 C C . GLY A 1 115 ? 29.102 11.360 -7.457 1.00 86.15 124 GLY A C 1
ATOM 528 O O . GLY A 1 115 ? 29.186 12.155 -6.502 1.00 87.75 124 GLY A O 1
ATOM 529 N N . GLN A 1 116 ? 28.266 11.497 -8.492 1.00 85.17 125 GLN A N 1
ATOM 530 C CA . GLN A 1 116 ? 27.310 12.620 -8.694 1.00 84.75 125 GLN A CA 1
ATOM 531 C C . GLN A 1 116 ? 25.911 12.187 -8.249 1.00 80.46 125 GLN A C 1
ATOM 532 O O . GLN A 1 116 ? 24.978 12.282 -9.071 1.00 80.79 125 GLN A O 1
ATOM 538 N N . GLY A 1 117 ? 25.778 11.736 -6.996 1.00 79.28 126 GLY A N 1
ATOM 539 C CA . GLY A 1 117 ? 24.514 11.246 -6.410 1.00 76.32 126 GLY A CA 1
ATOM 540 C C . GLY A 1 117 ? 23.880 10.155 -7.254 1.00 72.91 126 GLY A C 1
ATOM 541 O O . GLY A 1 117 ? 22.640 10.132 -7.332 1.00 71.52 126 GLY A O 1
ATOM 542 N N . GLU A 1 118 ? 24.700 9.278 -7.845 1.00 71.77 127 GLU A N 1
ATOM 543 C CA . GLU A 1 118 ? 24.278 8.229 -8.814 1.00 68.14 127 GLU A CA 1
ATOM 544 C C . GLU A 1 118 ? 24.174 6.875 -8.106 1.00 66.66 127 GLU A C 1
ATOM 545 O O . GLU A 1 118 ? 25.128 6.503 -7.397 1.00 68.12 127 GLU A O 1
ATOM 551 N N . ALA A 1 119 ? 23.056 6.169 -8.309 1.00 63.88 128 ALA A N 1
ATOM 552 C CA . ALA A 1 119 ? 22.838 4.759 -7.912 1.00 62.50 128 ALA A CA 1
ATOM 553 C C . ALA A 1 119 ? 22.718 3.914 -9.184 1.00 61.09 128 ALA A C 1
ATOM 554 O O . ALA A 1 119 ? 21.673 4.019 -9.862 1.00 59.91 128 ALA A O 1
ATOM 556 N N . TYR A 1 120 ? 23.753 3.125 -9.491 1.00 60.99 129 TYR A N 1
ATOM 557 C CA . TYR A 1 120 ? 23.908 2.371 -10.762 1.00 60.94 129 TYR A CA 1
ATOM 558 C C . TYR A 1 120 ? 23.301 0.972 -10.610 1.00 60.24 129 TYR A C 1
ATOM 559 O O . TYR A 1 120 ? 23.726 0.222 -9.709 1.00 59.77 129 TYR A O 1
ATOM 568 N N . PHE A 1 121 ? 22.339 0.642 -11.478 1.00 58.91 130 PHE A N 1
ATOM 569 C CA . PHE A 1 121 ? 21.706 -0.698 -11.598 1.00 58.59 130 PHE A CA 1
ATOM 570 C C . PHE A 1 121 ? 21.960 -1.239 -13.006 1.00 59.85 130 PHE A C 1
ATOM 571 O O . PHE A 1 121 ? 21.178 -0.915 -13.923 1.00 59.65 130 PHE A O 1
ATOM 579 N N . GLY A 1 122 ? 23.029 -2.023 -13.164 1.00 62.91 131 GLY A N 1
ATOM 580 C CA . GLY A 1 122 ? 23.464 -2.580 -14.456 1.00 64.02 131 GLY A CA 1
ATOM 581 C C . GLY A 1 122 ? 22.788 -3.906 -14.751 1.00 63.97 131 GLY A C 1
ATOM 582 O O . GLY A 1 122 ? 22.500 -4.647 -13.790 1.00 64.39 131 GLY A O 1
ATOM 583 N N . ASP A 1 123 ? 22.536 -4.176 -16.035 1.00 64.49 132 ASP A N 1
ATOM 584 C CA . ASP A 1 123 ? 21.984 -5.456 -16.551 1.00 66.15 132 ASP A CA 1
ATOM 585 C C . ASP A 1 123 ? 20.654 -5.792 -15.860 1.00 63.07 132 ASP A C 1
ATOM 586 O O . ASP A 1 123 ? 20.497 -6.944 -15.405 1.00 65.15 132 ASP A O 1
ATOM 591 N N . LEU A 1 124 ? 19.728 -4.833 -15.800 1.00 61.42 133 LEU A N 1
ATOM 592 C CA . LEU A 1 124 ? 18.294 -5.104 -15.488 1.00 57.51 133 LEU A CA 1
ATOM 593 C C . LEU A 1 124 ? 17.665 -5.725 -16.729 1.00 57.67 133 LEU A C 1
ATOM 594 O O . LEU A 1 124 ? 17.691 -5.108 -17.792 1.00 55.35 133 LEU A O 1
ATOM 599 N N . PRO A 1 125 ? 17.144 -6.975 -16.655 1.00 60.25 134 PRO A N 1
ATOM 600 C CA . PRO A 1 125 ? 16.401 -7.578 -17.765 1.00 60.68 134 PRO A CA 1
ATOM 601 C C . PRO A 1 125 ? 15.250 -6.718 -18.308 1.00 58.49 134 PRO A C 1
ATOM 602 O O . PRO A 1 125 ? 14.531 -6.129 -17.526 1.00 58.70 134 PRO A O 1
ATOM 606 N N . LEU A 1 126 ? 15.115 -6.674 -19.635 1.00 59.37 135 LEU A N 1
ATOM 607 C CA . LEU A 1 126 ? 14.009 -5.979 -20.343 1.00 59.30 135 LEU A CA 1
ATOM 608 C C . LEU A 1 126 ? 12.720 -6.799 -20.209 1.00 59.05 135 LEU A C 1
ATOM 609 O O . LEU A 1 126 ? 11.633 -6.189 -20.256 1.00 59.21 135 LEU A O 1
ATOM 614 N N . ARG A 1 127 ? 12.841 -8.120 -20.031 1.00 61.53 136 ARG A N 1
ATOM 615 C CA . ARG A 1 127 ? 11.697 -9.066 -19.942 1.00 64.25 136 ARG A CA 1
ATOM 616 C C . ARG A 1 127 ? 11.835 -9.926 -18.681 1.00 66.41 136 ARG A C 1
ATOM 617 O O . ARG A 1 127 ? 12.974 -10.330 -18.362 1.00 64.69 136 ARG A O 1
ATOM 619 N N . GLN A 1 128 ? 10.709 -10.195 -18.006 1.00 67.67 137 GLN A N 1
ATOM 620 C CA . GLN A 1 128 ? 10.602 -11.185 -16.899 1.00 70.73 137 GLN A CA 1
ATOM 621 C C . GLN A 1 128 ? 9.598 -12.256 -17.339 1.00 74.58 137 GLN A C 1
ATOM 622 O O . GLN A 1 128 ? 8.393 -12.076 -17.095 1.00 70.40 137 GLN A O 1
ATOM 628 N N . GLY A 1 129 ? 10.095 -13.323 -17.973 1.00 80.45 138 GLY A N 1
ATOM 629 C CA . GLY A 1 129 ? 9.278 -14.311 -18.703 1.00 82.56 138 GLY A CA 1
ATOM 630 C C . GLY A 1 129 ? 9.049 -13.857 -20.133 1.00 83.12 138 GLY A C 1
ATOM 631 O O . GLY A 1 129 ? 10.039 -13.502 -20.799 1.00 85.08 138 GLY A O 1
ATOM 632 N N . GLN A 1 130 ? 7.791 -13.839 -20.582 1.00 85.90 139 GLN A N 1
ATOM 633 C CA . GLN A 1 130 ? 7.391 -13.393 -21.945 1.00 84.01 139 GLN A CA 1
ATOM 634 C C . GLN A 1 130 ? 7.031 -11.901 -21.921 1.00 80.07 139 GLN A C 1
ATOM 635 O O . GLN A 1 130 ? 6.837 -11.333 -23.014 1.00 85.69 139 GLN A O 1
ATOM 637 N N . HIS A 1 131 ? 6.951 -11.298 -20.730 1.00 71.93 140 HIS A N 1
ATOM 638 C CA . HIS A 1 131 ? 6.387 -9.939 -20.493 1.00 65.30 140 HIS A CA 1
ATOM 639 C C . HIS A 1 131 ? 7.518 -8.910 -20.400 1.00 62.29 140 HIS A C 1
ATOM 640 O O . HIS A 1 131 ? 8.584 -9.245 -19.839 1.00 62.73 140 HIS A O 1
ATOM 647 N N . ALA A 1 132 ? 7.283 -7.706 -20.934 1.00 58.29 141 ALA A N 1
ATOM 648 C CA . ALA A 1 132 ? 8.096 -6.495 -20.688 1.00 54.48 141 ALA A CA 1
ATOM 649 C C . ALA A 1 132 ? 8.291 -6.362 -19.177 1.00 52.58 141 ALA A C 1
ATOM 650 O O . ALA A 1 132 ? 7.300 -6.526 -18.450 1.00 51.22 141 ALA A O 1
ATOM 652 N N . ALA A 1 133 ? 9.521 -6.115 -18.718 1.00 50.67 142 ALA A N 1
ATOM 653 C CA . ALA A 1 133 ? 9.846 -6.013 -17.278 1.00 49.23 142 ALA A CA 1
ATOM 654 C C . ALA A 1 133 ? 9.286 -4.693 -16.734 1.00 47.71 142 ALA A C 1
ATOM 655 O O . ALA A 1 133 ? 9.156 -3.733 -17.521 1.00 46.32 142 ALA A O 1
ATOM 657 N N . VAL A 1 134 ? 8.928 -4.669 -15.446 1.00 46.83 143 VAL A N 1
ATOM 658 C CA . VAL A 1 134 ? 8.517 -3.440 -14.705 1.00 46.11 143 VAL A CA 1
ATOM 659 C C . VAL A 1 134 ? 9.199 -3.476 -13.339 1.00 47.84 143 VAL A C 1
ATOM 660 O O . VAL A 1 134 ? 9.119 -4.528 -12.670 1.00 46.84 143 VAL A O 1
ATOM 664 N N . TYR A 1 135 ? 9.859 -2.374 -12.966 1.00 50.52 144 TYR A N 1
ATOM 665 C CA . TYR A 1 135 ? 10.722 -2.265 -11.762 1.00 52.83 144 TYR A CA 1
ATOM 666 C C . TYR A 1 135 ? 10.206 -1.132 -10.870 1.00 54.15 144 TYR A C 1
ATOM 667 O O . TYR A 1 135 ? 9.792 -0.084 -11.410 1.00 56.80 144 TYR A O 1
ATOM 676 N N . LEU A 1 136 ? 10.189 -1.376 -9.555 1.00 54.52 145 LEU A N 1
ATOM 677 C CA . LEU A 1 136 ? 9.888 -0.384 -8.489 1.00 54.94 145 LEU A CA 1
ATOM 678 C C . LEU A 1 136 ? 11.208 0.041 -7.836 1.00 56.14 145 LEU A C 1
ATOM 679 O O . LEU A 1 136 ? 11.961 -0.850 -7.406 1.00 54.98 145 LEU A O 1
ATOM 684 N N . PHE A 1 137 ? 11.465 1.350 -7.761 1.00 57.96 146 PHE A N 1
ATOM 685 C CA . PHE A 1 137 ? 12.705 1.946 -7.199 1.00 59.11 146 PHE A CA 1
ATOM 686 C C . PHE A 1 137 ? 12.354 2.735 -5.932 1.00 61.10 146 PHE A C 1
ATOM 687 O O . PHE A 1 137 ? 11.757 3.819 -6.059 1.00 63.43 146 PHE A O 1
ATOM 695 N N . LYS A 1 138 ? 12.718 2.204 -4.760 1.00 62.09 147 LYS A N 1
ATOM 696 C CA . LYS A 1 138 ? 12.447 2.808 -3.427 1.00 64.43 147 LYS A CA 1
ATOM 697 C C . LYS A 1 138 ? 13.762 3.247 -2.774 1.00 66.92 147 LYS A C 1
ATOM 698 O O . LYS A 1 138 ? 14.775 2.551 -2.967 1.00 65.87 147 LYS A O 1
ATOM 704 N N . GLU A 1 139 ? 13.723 4.358 -2.033 1.00 69.85 148 GLU A N 1
ATOM 705 C CA . GLU A 1 139 ? 14.788 4.790 -1.091 1.00 72.74 148 GLU A CA 1
ATOM 706 C C . GLU A 1 139 ? 14.518 4.110 0.257 1.00 77.13 148 GLU A C 1
ATOM 707 O O . GLU A 1 139 ? 13.526 4.486 0.910 1.00 80.35 148 GLU A O 1
ATOM 713 N N . THR A 1 140 ? 15.360 3.145 0.643 1.00 79.63 149 THR A N 1
ATOM 714 C CA . THR A 1 140 ? 15.161 2.255 1.821 1.00 83.23 149 THR A CA 1
ATOM 715 C C . THR A 1 140 ? 16.099 2.647 2.969 1.00 84.75 149 THR A C 1
ATOM 716 O O . THR A 1 140 ? 15.939 2.073 4.060 1.00 89.27 149 THR A O 1
ATOM 720 N N . ALA A 1 141 ? 17.055 3.550 2.738 1.00 82.97 150 ALA A N 1
ATOM 721 C CA . ALA A 1 141 ? 17.987 4.061 3.771 1.00 83.85 150 ALA A CA 1
ATOM 722 C C . ALA A 1 141 ? 18.628 5.369 3.297 1.00 81.83 150 ALA A C 1
ATOM 723 O O . ALA A 1 141 ? 18.935 5.484 2.094 1.00 79.16 150 ALA A O 1
ATOM 725 N N . ALA A 1 142 ? 18.819 6.306 4.226 1.00 83.01 151 ALA A N 1
ATOM 726 C CA . ALA A 1 142 ? 19.430 7.634 3.992 1.00 82.72 151 ALA A CA 1
ATOM 727 C C . ALA A 1 142 ? 20.037 8.143 5.293 1.00 85.93 151 ALA A C 1
ATOM 728 O O . ALA A 1 142 ? 19.512 7.860 6.370 1.00 88.81 151 ALA A O 1
ATOM 730 N N . PRO A 1 143 ? 21.169 8.884 5.237 1.00 85.94 152 PRO A N 1
ATOM 731 C CA . PRO A 1 143 ? 21.631 9.668 6.382 1.00 89.01 152 PRO A CA 1
ATOM 732 C C . PRO A 1 143 ? 20.492 10.538 6.935 1.00 89.94 152 PRO A C 1
ATOM 733 O O . PRO A 1 143 ? 19.556 10.814 6.205 1.00 89.25 152 PRO A O 1
ATOM 737 N N . LYS A 1 144 ? 20.592 10.955 8.199 1.00 92.80 153 LYS A N 1
ATOM 738 C CA . LYS A 1 144 ? 19.612 11.870 8.845 1.00 94.52 153 LYS A CA 1
ATOM 739 C C . LYS A 1 144 ? 19.700 13.249 8.177 1.00 94.18 153 LYS A C 1
ATOM 740 O O . LYS A 1 144 ? 20.802 13.631 7.726 1.00 94.10 153 LYS A O 1
ATOM 746 N N . ASN A 1 145 ? 18.558 13.936 8.083 1.00 94.74 154 ASN A N 1
ATOM 747 C CA . ASN A 1 145 ? 18.410 15.309 7.522 1.00 95.80 154 ASN A CA 1
ATOM 748 C C . ASN A 1 145 ? 18.434 15.274 5.986 1.00 91.99 154 ASN A C 1
ATOM 749 O O . ASN A 1 145 ? 18.390 16.363 5.384 1.00 92.84 154 ASN A O 1
ATOM 754 N N . ILE A 1 146 ? 18.492 14.083 5.379 1.00 88.40 155 ILE A N 1
ATOM 755 C CA . ILE A 1 146 ? 18.280 13.865 3.915 1.00 84.91 155 ILE A CA 1
ATOM 756 C C . ILE A 1 146 ? 16.787 13.607 3.684 1.00 84.08 155 ILE A C 1
ATOM 757 O O . ILE A 1 146 ? 16.295 12.547 4.128 1.00 82.96 155 ILE A O 1
ATOM 759 N N . GLU A 1 147 ? 16.104 14.539 3.012 1.00 84.88 156 GLU A N 1
ATOM 760 C CA . GLU A 1 147 ? 14.653 14.449 2.677 1.00 84.19 156 GLU A CA 1
ATOM 761 C C . GLU A 1 147 ? 14.422 13.198 1.822 1.00 80.15 156 GLU A C 1
ATOM 762 O O . GLU A 1 147 ? 15.246 12.947 0.921 1.00 77.28 156 GLU A O 1
ATOM 768 N N . ALA A 1 148 ? 13.356 12.439 2.097 1.00 80.00 157 ALA A N 1
ATOM 769 C CA . ALA A 1 148 ? 13.024 11.152 1.433 1.00 76.49 157 ALA A CA 1
ATOM 770 C C . ALA A 1 148 ? 12.547 11.403 -0.003 1.00 74.70 157 ALA A C 1
ATOM 771 O O . ALA A 1 148 ? 11.905 12.440 -0.241 1.00 77.37 157 ALA A O 1
ATOM 773 N N . SER A 1 149 ? 12.856 10.478 -0.916 1.00 71.75 158 SER A N 1
ATOM 774 C CA . SER A 1 149 ? 12.482 10.512 -2.355 1.00 70.16 158 SER A CA 1
ATOM 775 C C . SER A 1 149 ? 11.232 9.656 -2.587 1.00 69.65 158 SER A C 1
ATOM 776 O O . SER A 1 149 ? 10.989 8.724 -1.793 1.00 68.11 158 SER A O 1
ATOM 779 N N . GLN A 1 150 ? 10.484 9.960 -3.651 1.00 70.29 159 GLN A N 1
ATOM 780 C CA . GLN A 1 150 ? 9.266 9.215 -4.067 1.00 71.03 159 GLN A CA 1
ATOM 781 C C . GLN A 1 150 ? 9.693 7.876 -4.679 1.00 69.38 159 GLN A C 1
ATOM 782 O O . GLN A 1 150 ? 10.813 7.805 -5.234 1.00 69.97 159 GLN A O 1
ATOM 784 N N . ASN A 1 151 ? 8.828 6.863 -4.590 1.00 68.57 160 ASN A N 1
ATOM 785 C CA . ASN A 1 151 ? 9.012 5.550 -5.263 1.00 65.36 160 ASN A CA 1
ATOM 786 C C . ASN A 1 151 ? 8.723 5.740 -6.757 1.00 62.90 160 ASN A C 1
ATOM 787 O O . ASN A 1 151 ? 7.844 6.554 -7.084 1.00 64.22 160 ASN A O 1
ATOM 792 N N . LEU A 1 152 ? 9.443 5.028 -7.627 1.00 59.25 161 LEU A N 1
ATOM 793 C CA . LEU A 1 152 ? 9.306 5.112 -9.107 1.00 57.13 161 LEU A CA 1
ATOM 794 C C . LEU A 1 152 ? 9.059 3.712 -9.666 1.00 55.37 161 LEU A C 1
ATOM 795 O O . LEU A 1 152 ? 9.879 2.811 -9.394 1.00 56.55 161 LEU A O 1
ATOM 800 N N . VAL A 1 153 ? 7.955 3.539 -10.395 1.00 54.54 162 VAL A N 1
ATOM 801 C CA . VAL A 1 153 ? 7.625 2.297 -11.150 1.00 52.50 162 VAL A CA 1
ATOM 802 C C . VAL A 1 153 ? 7.945 2.553 -12.624 1.00 50.99 162 VAL A C 1
ATOM 803 O O . VAL A 1 153 ? 7.272 3.401 -13.233 1.00 51.28 162 VAL A O 1
ATOM 807 N N . VAL A 1 154 ? 8.945 1.851 -13.156 1.00 50.11 163 VAL A N 1
ATOM 808 C CA . VAL A 1 154 ? 9.474 2.036 -14.539 1.00 50.07 163 VAL A CA 1
ATOM 809 C C . VAL A 1 154 ? 9.064 0.824 -15.378 1.00 49.81 163 VAL A C 1
ATOM 810 O O . VAL A 1 154 ? 9.339 -0.318 -14.941 1.00 50.57 163 VAL A O 1
ATOM 814 N N . VAL A 1 155 ? 8.447 1.074 -16.533 1.00 48.30 164 VAL A N 1
ATOM 815 C CA . VAL A 1 155 ? 8.011 0.032 -17.503 1.00 49.18 164 VAL A CA 1
ATOM 816 C C . VAL A 1 155 ? 9.038 -0.032 -18.637 1.00 50.08 164 VAL A C 1
ATOM 817 O O . VAL A 1 155 ? 9.391 1.031 -19.184 1.00 52.01 164 VAL A O 1
ATOM 821 N N . MET A 1 156 ? 9.506 -1.235 -18.967 1.00 50.73 165 MET A N 1
ATOM 822 C CA . MET A 1 156 ? 10.437 -1.477 -20.097 1.00 51.98 165 MET A CA 1
ATOM 823 C C . MET A 1 156 ? 9.630 -1.456 -21.398 1.00 53.35 165 MET A C 1
ATOM 824 O O . MET A 1 156 ? 9.336 -2.536 -21.944 1.00 54.23 165 MET A O 1
ATOM 829 N N . SER A 1 157 ? 9.262 -0.252 -21.837 1.00 54.77 166 SER A N 1
ATOM 830 C CA . SER A 1 157 ? 8.349 0.028 -22.980 1.00 56.69 166 SER A CA 1
ATOM 831 C C . SER A 1 157 ? 8.985 -0.422 -24.306 1.00 60.26 166 SER A C 1
ATOM 832 O O . SER A 1 157 ? 10.150 -0.856 -24.295 1.00 64.60 166 SER A O 1
ATOM 835 N N . SER A 1 158 ? 8.226 -0.317 -25.396 1.00 63.17 167 SER A N 1
ATOM 836 C CA . SER A 1 158 ? 8.606 -0.747 -26.773 1.00 67.03 167 SER A CA 1
ATOM 837 C C . SER A 1 158 ? 9.998 -0.218 -27.143 1.00 67.17 167 SER A C 1
ATOM 838 O O . SER A 1 158 ? 10.814 -1.021 -27.625 1.00 69.12 167 SER A O 1
ATOM 841 N N . ASN A 1 159 ? 10.247 1.079 -26.925 1.00 67.73 168 ASN A N 1
ATOM 842 C CA . ASN A 1 159 ? 11.517 1.777 -27.277 1.00 69.23 168 ASN A CA 1
ATOM 843 C C . ASN A 1 159 ? 12.703 1.051 -26.634 1.00 67.87 168 ASN A C 1
ATOM 844 O O . ASN A 1 159 ? 13.744 0.891 -27.314 1.00 74.72 168 ASN A O 1
ATOM 849 N N . LEU A 1 160 ? 12.546 0.632 -25.376 1.00 63.19 169 LEU A N 1
ATOM 850 C CA . LEU A 1 160 ? 13.592 -0.050 -24.571 1.00 61.53 169 LEU A CA 1
ATOM 851 C C . LEU A 1 160 ? 13.723 -1.513 -25.014 1.00 64.38 169 LEU A C 1
ATOM 852 O O . LEU A 1 160 ? 14.873 -2.002 -25.085 1.00 67.59 169 LEU A O 1
ATOM 857 N N . GLN A 1 161 ? 12.598 -2.178 -25.318 1.00 66.60 170 GLN A N 1
ATOM 858 C CA . GLN A 1 161 ? 12.566 -3.572 -25.836 1.00 68.62 170 GLN A CA 1
ATOM 859 C C . GLN A 1 161 ? 13.327 -3.649 -27.169 1.00 72.15 170 GLN A C 1
ATOM 860 O O . GLN A 1 161 ? 13.858 -4.743 -27.485 1.00 70.75 170 GLN A O 1
ATOM 866 N N . HIS A 1 162 ? 13.380 -2.535 -27.914 1.00 72.86 171 HIS A N 1
ATOM 867 C CA . HIS A 1 162 ? 13.945 -2.441 -29.287 1.00 76.45 171 HIS A CA 1
ATOM 868 C C . HIS A 1 162 ? 15.443 -2.105 -29.248 1.00 78.11 171 HIS A C 1
ATOM 869 O O . HIS A 1 162 ? 16.081 -2.191 -30.317 1.00 82.24 171 HIS A O 1
ATOM 876 N N . GLY A 1 163 ? 15.967 -1.715 -28.080 1.00 76.28 172 GLY A N 1
ATOM 877 C CA . GLY A 1 163 ? 17.410 -1.529 -27.828 1.00 77.21 172 GLY A CA 1
ATOM 878 C C . GLY A 1 163 ? 17.925 -0.181 -28.307 1.00 79.45 172 GLY A C 1
ATOM 879 O O . GLY A 1 163 ? 19.084 -0.120 -28.774 1.00 85.16 172 GLY A O 1
ATOM 880 N N . ASN A 1 164 ? 17.108 0.869 -28.174 1.00 77.23 173 ASN A N 1
ATOM 881 C CA . ASN A 1 164 ? 17.441 2.261 -28.587 1.00 77.40 173 ASN A CA 1
ATOM 882 C C . ASN A 1 164 ? 18.164 2.977 -27.439 1.00 73.89 173 ASN A C 1
ATOM 883 O O . ASN A 1 164 ? 18.959 3.891 -27.731 1.00 77.19 173 ASN A O 1
ATOM 888 N N . GLN A 1 165 ? 17.899 2.579 -26.190 1.00 67.78 174 GLN A N 1
ATOM 889 C CA . GLN A 1 165 ? 18.531 3.142 -24.966 1.00 65.60 174 GLN A CA 1
ATOM 890 C C . GLN A 1 165 ? 19.328 2.047 -24.245 1.00 63.58 174 GLN A C 1
ATOM 891 O O . GLN A 1 165 ? 18.714 1.032 -23.851 1.00 60.73 174 GLN A O 1
ATOM 897 N N . SER A 1 166 ? 20.636 2.269 -24.059 1.00 64.36 175 SER A N 1
ATOM 898 C CA . SER A 1 166 ? 21.533 1.407 -23.244 1.00 64.07 175 SER A CA 1
ATOM 899 C C . SER A 1 166 ? 21.430 1.801 -21.766 1.00 62.28 175 SER A C 1
ATOM 900 O O . SER A 1 166 ? 21.699 0.930 -20.927 1.00 62.62 175 SER A O 1
ATOM 903 N N . ARG A 1 167 ? 21.052 3.054 -21.484 1.00 61.45 176 ARG A N 1
ATOM 904 C CA . ARG A 1 167 ? 20.937 3.603 -20.106 1.00 60.32 176 ARG A CA 1
ATOM 905 C C . ARG A 1 167 ? 19.652 4.428 -19.966 1.00 60.38 176 ARG A C 1
ATOM 906 O O . ARG A 1 167 ? 19.345 5.207 -20.892 1.00 63.21 176 ARG A O 1
ATOM 914 N N . ILE A 1 168 ? 18.930 4.243 -18.856 1.00 58.79 177 ILE A N 1
ATOM 915 C CA . ILE A 1 168 ? 17.792 5.102 -18.412 1.00 57.70 177 ILE A CA 1
ATOM 916 C C . ILE A 1 168 ? 18.267 5.938 -17.222 1.00 57.60 177 ILE A C 1
ATOM 917 O O . ILE A 1 168 ? 18.722 5.333 -16.235 1.00 58.00 177 ILE A O 1
ATOM 922 N N . ASP A 1 169 ? 18.134 7.265 -17.307 1.00 59.30 178 ASP A N 1
ATOM 923 C CA . ASP A 1 169 ? 18.537 8.226 -16.247 1.00 61.33 178 ASP A CA 1
ATOM 924 C C . ASP A 1 169 ? 17.287 8.732 -15.523 1.00 62.25 178 ASP A C 1
ATOM 925 O O . ASP A 1 169 ? 16.531 9.509 -16.131 1.00 63.80 178 ASP A O 1
ATOM 930 N N . LEU A 1 170 ? 17.099 8.311 -14.268 1.00 63.59 179 LEU A N 1
ATOM 931 C CA . LEU A 1 170 ? 15.920 8.647 -13.424 1.00 64.12 179 LEU A CA 1
ATOM 932 C C . LEU A 1 170 ? 16.285 9.764 -12.442 1.00 66.23 179 LEU A C 1
ATOM 933 O O . LEU A 1 170 ? 17.375 9.686 -11.844 1.00 67.21 179 LEU A O 1
ATOM 938 N N . PHE A 1 171 ? 15.394 10.752 -12.294 1.00 68.38 180 PHE A N 1
ATOM 939 C CA . PHE A 1 171 ? 15.529 11.922 -11.386 1.00 71.74 180 PHE A CA 1
ATOM 940 C C . PHE A 1 171 ? 14.303 12.001 -10.478 1.00 73.86 180 PHE A C 1
ATOM 941 O O . PHE A 1 171 ? 13.419 12.824 -10.708 1.00 78.39 180 PHE A O 1
ATOM 949 N N . PRO A 1 172 ? 14.202 11.152 -9.430 1.00 73.99 181 PRO A N 1
ATOM 950 C CA . PRO A 1 172 ? 13.026 11.144 -8.553 1.00 75.48 181 PRO A CA 1
ATOM 951 C C . PRO A 1 172 ? 12.830 12.459 -7.785 1.00 79.36 181 PRO A C 1
ATOM 952 O O . PRO A 1 172 ? 13.810 13.023 -7.348 1.00 81.16 181 PRO A O 1
ATOM 956 N N . LYS A 1 173 ? 11.572 12.893 -7.642 1.00 82.31 182 LYS A N 1
ATOM 957 C CA . LYS A 1 173 ? 11.164 14.118 -6.899 1.00 86.09 182 LYS A CA 1
ATOM 958 C C . LYS A 1 173 ? 11.082 13.792 -5.402 1.00 86.75 182 LYS A C 1
ATOM 959 O O . LYS A 1 173 ? 11.551 12.708 -5.004 1.00 85.98 182 LYS A O 1
ATOM 961 N N . ASN A 1 174 ? 10.524 14.712 -4.605 1.00 90.86 183 ASN A N 1
ATOM 962 C CA . ASN A 1 174 ? 10.246 14.540 -3.154 1.00 92.56 183 ASN A CA 1
ATOM 963 C C . ASN A 1 174 ? 11.572 14.413 -2.399 1.00 91.48 183 ASN A C 1
ATOM 964 O O . ASN A 1 174 ? 12.039 15.403 -1.852 1.00 95.31 183 ASN A O 1
ATOM 969 N N . ALA B 1 23 ? 47.440 1.147 -93.573 1.00 78.48 32 ALA B N 1
ATOM 970 C CA . ALA B 1 23 ? 46.602 -0.024 -94.021 1.00 76.14 32 ALA B CA 1
ATOM 971 C C . ALA B 1 23 ? 46.196 0.153 -95.490 1.00 78.51 32 ALA B C 1
ATOM 972 O O . ALA B 1 23 ? 45.469 1.124 -95.793 1.00 79.24 32 ALA B O 1
ATOM 974 N N . THR B 1 24 ? 46.665 -0.744 -96.366 1.00 80.42 33 THR B N 1
ATOM 975 C CA . THR B 1 24 ? 46.305 -0.813 -97.812 1.00 82.03 33 THR B CA 1
ATOM 976 C C . THR B 1 24 ? 45.048 -1.681 -97.991 1.00 78.44 33 THR B C 1
ATOM 977 O O . THR B 1 24 ? 44.504 -1.694 -99.111 1.00 80.10 33 THR B O 1
ATOM 979 N N . VAL B 1 25 ? 44.589 -2.330 -96.911 1.00 75.05 34 VAL B N 1
ATOM 980 C CA . VAL B 1 25 ? 43.317 -3.110 -96.838 1.00 70.98 34 VAL B CA 1
ATOM 981 C C . VAL B 1 25 ? 42.621 -2.778 -95.517 1.00 68.14 34 VAL B C 1
ATOM 982 O O . VAL B 1 25 ? 43.293 -2.625 -94.499 1.00 67.35 34 VAL B O 1
ATOM 986 N N . PRO B 1 26 ? 41.276 -2.610 -95.494 1.00 66.19 35 PRO B N 1
ATOM 987 C CA . PRO B 1 26 ? 40.574 -2.241 -94.261 1.00 62.86 35 PRO B CA 1
ATOM 988 C C . PRO B 1 26 ? 40.857 -3.226 -93.115 1.00 60.86 35 PRO B C 1
ATOM 989 O O . PRO B 1 26 ? 40.459 -4.368 -93.223 1.00 62.05 35 PRO B O 1
ATOM 993 N N . THR B 1 27 ? 41.536 -2.768 -92.059 1.00 61.00 36 THR B N 1
ATOM 994 C CA . THR B 1 27 ? 42.059 -3.614 -90.950 1.00 60.36 36 THR B CA 1
ATOM 995 C C . THR B 1 27 ? 41.405 -3.243 -89.611 1.00 57.23 36 THR B C 1
ATOM 996 O O . THR B 1 27 ? 41.322 -4.137 -88.751 1.00 56.11 36 THR B O 1
ATOM 1000 N N . THR B 1 28 ? 40.989 -1.985 -89.421 1.00 56.42 37 THR B N 1
ATOM 1001 C CA . THR B 1 28 ? 40.399 -1.475 -88.151 1.00 53.27 37 THR B CA 1
ATOM 1002 C C . THR B 1 28 ? 39.198 -0.561 -88.423 1.00 51.46 37 THR B C 1
ATOM 1003 O O . THR B 1 28 ? 39.090 -0.016 -89.553 1.00 50.64 37 THR B O 1
ATOM 1007 N N . VAL B 1 29 ? 38.357 -0.376 -87.400 1.00 47.67 38 VAL B N 1
ATOM 1008 C CA . VAL B 1 29 ? 37.196 0.559 -87.422 1.00 46.76 38 VAL B CA 1
ATOM 1009 C C . VAL B 1 29 ? 37.163 1.326 -86.092 1.00 45.99 38 VAL B C 1
ATOM 1010 O O . VAL B 1 29 ? 37.701 0.815 -85.088 1.00 45.27 38 VAL B O 1
ATOM 1014 N N . ASP B 1 30 ? 36.557 2.514 -86.097 1.00 45.73 39 ASP B N 1
ATOM 1015 C CA . ASP B 1 30 ? 36.292 3.326 -84.882 1.00 45.36 39 ASP B CA 1
ATOM 1016 C C . ASP B 1 30 ? 34.849 3.082 -84.442 1.00 43.91 39 ASP B C 1
ATOM 1017 O O . ASP B 1 30 ? 33.968 3.060 -85.316 1.00 43.60 39 ASP B O 1
ATOM 1022 N N . VAL B 1 31 ? 34.634 2.875 -83.143 1.00 44.14 40 VAL B N 1
ATOM 1023 C CA . VAL B 1 31 ? 33.285 2.712 -82.526 1.00 44.93 40 VAL B CA 1
ATOM 1024 C C . VAL B 1 31 ? 33.107 3.818 -81.486 1.00 46.97 40 VAL B C 1
ATOM 1025 O O . VAL B 1 31 ? 33.895 3.852 -80.518 1.00 49.03 40 VAL B O 1
ATOM 1029 N N . VAL B 1 32 ? 32.114 4.682 -81.692 1.00 49.85 41 VAL B N 1
ATOM 1030 C CA . VAL B 1 32 ? 31.686 5.729 -80.721 1.00 52.22 41 VAL B CA 1
ATOM 1031 C C . VAL B 1 32 ? 30.328 5.302 -80.153 1.00 54.05 41 VAL B C 1
ATOM 1032 O O . VAL B 1 32 ? 29.375 5.168 -80.943 1.00 55.24 41 VAL B O 1
ATOM 1036 N N . LEU B 1 33 ? 30.269 5.035 -78.845 1.00 56.19 42 LEU B N 1
ATOM 1037 C CA . LEU B 1 33 ? 29.013 4.805 -78.080 1.00 59.08 42 LEU B CA 1
ATOM 1038 C C . LEU B 1 33 ? 28.490 6.159 -77.587 1.00 62.14 42 LEU B C 1
ATOM 1039 O O . LEU B 1 33 ? 29.289 6.904 -76.979 1.00 63.94 42 LEU B O 1
ATOM 1044 N N . HIS B 1 34 ? 27.206 6.452 -77.827 1.00 63.82 43 HIS B N 1
ATOM 1045 C CA . HIS B 1 34 ? 26.513 7.691 -77.384 1.00 65.82 43 HIS B CA 1
ATOM 1046 C C . HIS B 1 34 ? 25.574 7.366 -76.215 1.00 68.62 43 HIS B C 1
ATOM 1047 O O . HIS B 1 34 ? 24.571 6.658 -76.445 1.00 70.96 43 HIS B O 1
ATOM 1054 N N . LYS B 1 35 ? 25.897 7.858 -75.014 1.00 71.91 44 LYS B N 1
ATOM 1055 C CA . LYS B 1 35 ? 25.029 7.788 -73.809 1.00 74.31 44 LYS B CA 1
ATOM 1056 C C . LYS B 1 35 ? 24.257 9.108 -73.705 1.00 76.88 44 LYS B C 1
ATOM 1057 O O . LYS B 1 35 ? 24.825 10.093 -73.199 1.00 77.45 44 LYS B O 1
ATOM 1063 N N . LEU B 1 36 ? 22.997 9.098 -74.168 1.00 78.80 45 LEU B N 1
ATOM 1064 C CA . LEU B 1 36 ? 22.004 10.196 -74.040 1.00 81.47 45 LEU B CA 1
ATOM 1065 C C . LEU B 1 36 ? 21.000 9.867 -72.924 1.00 83.94 45 LEU B C 1
ATOM 1066 O O . LEU B 1 36 ? 21.086 8.745 -72.383 1.00 84.89 45 LEU B O 1
ATOM 1068 N N . LEU B 1 37 ? 20.089 10.801 -72.602 1.00 86.66 46 LEU B N 1
ATOM 1069 C CA . LEU B 1 37 ? 19.011 10.589 -71.590 1.00 89.33 46 LEU B CA 1
ATOM 1070 C C . LEU B 1 37 ? 17.684 10.213 -72.270 1.00 91.78 46 LEU B C 1
ATOM 1071 O O . LEU B 1 37 ? 17.500 10.585 -73.441 1.00 93.42 46 LEU B O 1
ATOM 1073 N N . PHE B 1 38 ? 16.858 9.441 -71.557 1.00 92.38 47 PHE B N 1
ATOM 1074 C CA . PHE B 1 38 ? 15.683 8.679 -72.061 1.00 92.42 47 PHE B CA 1
ATOM 1075 C C . PHE B 1 38 ? 15.096 9.342 -73.311 1.00 93.60 47 PHE B C 1
ATOM 1076 O O . PHE B 1 38 ? 15.557 8.968 -74.404 1.00 88.78 47 PHE B O 1
ATOM 1078 N N . ASP B 1 60 ? 19.381 13.369 -77.177 1.00 87.94 69 ASP B N 1
ATOM 1079 C CA . ASP B 1 60 ? 19.017 14.805 -77.047 1.00 90.94 69 ASP B CA 1
ATOM 1080 C C . ASP B 1 60 ? 19.527 15.384 -75.722 1.00 90.99 69 ASP B C 1
ATOM 1081 O O . ASP B 1 60 ? 19.285 16.585 -75.524 1.00 93.44 69 ASP B O 1
ATOM 1086 N N . VAL B 1 61 ? 20.137 14.576 -74.839 1.00 87.17 70 VAL B N 1
ATOM 1087 C CA . VAL B 1 61 ? 20.747 15.040 -73.554 1.00 86.64 70 VAL B CA 1
ATOM 1088 C C . VAL B 1 61 ? 21.977 14.185 -73.241 1.00 82.20 70 VAL B C 1
ATOM 1089 O O . VAL B 1 61 ? 21.843 13.054 -72.794 1.00 79.92 70 VAL B O 1
ATOM 1091 N N . PRO B 1 62 ? 23.211 14.718 -73.420 1.00 80.34 71 PRO B N 1
ATOM 1092 C CA . PRO B 1 62 ? 24.426 13.923 -73.243 1.00 76.66 71 PRO B CA 1
ATOM 1093 C C . PRO B 1 62 ? 24.765 13.653 -71.768 1.00 75.95 71 PRO B C 1
ATOM 1094 O O . PRO B 1 62 ? 24.576 14.539 -70.947 1.00 78.29 71 PRO B O 1
ATOM 1098 N N . LEU B 1 63 ? 25.261 12.444 -71.480 1.00 72.05 72 LEU B N 1
ATOM 1099 C CA . LEU B 1 63 ? 25.659 11.975 -70.124 1.00 70.80 72 LEU B CA 1
ATOM 1100 C C . LEU B 1 63 ? 27.154 11.633 -70.131 1.00 67.92 72 LEU B C 1
ATOM 1101 O O . LEU B 1 63 ? 27.508 10.522 -70.569 1.00 65.19 72 LEU B O 1
ATOM 1106 N N . ASN B 1 64 ? 27.988 12.570 -69.671 1.00 68.31 73 ASN B N 1
ATOM 1107 C CA . ASN B 1 64 ? 29.471 12.453 -69.621 1.00 66.63 73 ASN B CA 1
ATOM 1108 C C . ASN B 1 64 ? 29.885 11.888 -68.259 1.00 66.65 73 ASN B C 1
ATOM 1109 O O . ASN B 1 64 ? 29.169 12.141 -67.275 1.00 68.38 73 ASN B O 1
ATOM 1114 N N . GLY B 1 65 ? 30.995 11.143 -68.219 1.00 65.27 74 GLY B N 1
ATOM 1115 C CA . GLY B 1 65 ? 31.554 10.534 -66.995 1.00 65.82 74 GLY B CA 1
ATOM 1116 C C . GLY B 1 65 ? 31.071 9.109 -66.779 1.00 63.67 74 GLY B C 1
ATOM 1117 O O . GLY B 1 65 ? 31.196 8.626 -65.638 1.00 64.51 74 GLY B O 1
ATOM 1118 N N . VAL B 1 66 ? 30.535 8.461 -67.819 1.00 61.57 75 VAL B N 1
ATOM 1119 C CA . VAL B 1 66 ? 29.993 7.066 -67.781 1.00 60.36 75 VAL B CA 1
ATOM 1120 C C . VAL B 1 66 ? 31.006 6.131 -68.453 1.00 59.02 75 VAL B C 1
ATOM 1121 O O . VAL B 1 66 ? 31.295 6.340 -69.649 1.00 57.44 75 VAL B O 1
ATOM 1125 N N . THR B 1 67 ? 31.512 5.140 -67.708 1.00 60.50 76 THR B N 1
ATOM 1126 C CA . THR B 1 67 ? 32.580 4.201 -68.144 1.00 59.44 76 THR B CA 1
ATOM 1127 C C . THR B 1 67 ? 31.955 3.028 -68.907 1.00 58.40 76 THR B C 1
ATOM 1128 O O . THR B 1 67 ? 31.244 2.219 -68.279 1.00 58.39 76 THR B O 1
ATOM 1132 N N . PHE B 1 68 ? 32.222 2.952 -70.213 1.00 56.94 77 PHE B N 1
ATOM 1133 C CA . PHE B 1 68 ? 31.943 1.778 -71.077 1.00 55.25 77 PHE B CA 1
ATOM 1134 C C . PHE B 1 68 ? 33.242 0.989 -71.261 1.00 56.67 77 PHE B C 1
ATOM 1135 O O . PHE B 1 68 ? 34.297 1.612 -71.481 1.00 56.34 77 PHE B O 1
ATOM 1143 N N . THR B 1 69 ? 33.147 -0.340 -71.157 1.00 57.21 78 THR B N 1
ATOM 1144 C CA . THR B 1 69 ? 34.251 -1.319 -71.335 1.00 58.30 78 THR B CA 1
ATOM 1145 C C . THR B 1 69 ? 33.915 -2.194 -72.548 1.00 58.76 78 THR B C 1
ATOM 1146 O O . THR B 1 69 ? 32.758 -2.656 -72.632 1.00 57.05 78 THR B O 1
ATOM 1150 N N . VAL B 1 70 ? 34.885 -2.399 -73.445 1.00 59.59 79 VAL B N 1
ATOM 1151 C CA . VAL B 1 70 ? 34.733 -3.219 -74.685 1.00 58.48 79 VAL B CA 1
ATOM 1152 C C . VAL B 1 70 ? 35.545 -4.507 -74.511 1.00 59.45 79 VAL B C 1
ATOM 1153 O O . VAL B 1 70 ? 36.716 -4.418 -74.099 1.00 60.72 79 VAL B O 1
ATOM 1157 N N . TYR B 1 71 ? 34.921 -5.659 -74.782 1.00 59.76 80 TYR B N 1
ATOM 1158 C CA . TYR B 1 71 ? 35.515 -7.017 -74.679 1.00 59.25 80 TYR B CA 1
ATOM 1159 C C . TYR B 1 71 ? 35.486 -7.692 -76.054 1.00 57.49 80 TYR B C 1
ATOM 1160 O O . TYR B 1 71 ? 34.507 -7.500 -76.788 1.00 52.20 80 TYR B O 1
ATOM 1169 N N . ASP B 1 72 ? 36.528 -8.466 -76.369 1.00 62.23 81 ASP B N 1
ATOM 1170 C CA . ASP B 1 72 ? 36.598 -9.382 -77.539 1.00 61.61 81 ASP B CA 1
ATOM 1171 C C . ASP B 1 72 ? 35.832 -10.664 -77.195 1.00 60.70 81 ASP B C 1
ATOM 1172 O O . ASP B 1 72 ? 36.287 -11.378 -76.291 1.00 62.85 81 ASP B O 1
ATOM 1177 N N . VAL B 1 73 ? 34.714 -10.935 -77.880 1.00 59.35 82 VAL B N 1
ATOM 1178 C CA . VAL B 1 73 ? 33.869 -12.154 -77.667 1.00 57.75 82 VAL B CA 1
ATOM 1179 C C . VAL B 1 73 ? 33.844 -13.008 -78.945 1.00 56.65 82 VAL B C 1
ATOM 1180 O O . VAL B 1 73 ? 32.935 -13.857 -79.061 1.00 61.08 82 VAL B O 1
ATOM 1184 N N . THR B 1 74 ? 34.825 -12.829 -79.837 1.00 55.29 83 THR B N 1
ATOM 1185 C CA . THR B 1 74 ? 34.869 -13.424 -81.203 1.00 54.24 83 THR B CA 1
ATOM 1186 C C . THR B 1 74 ? 34.748 -14.956 -81.145 1.00 54.15 83 THR B C 1
ATOM 1187 O O . THR B 1 74 ? 33.881 -15.500 -81.854 1.00 52.99 83 THR B O 1
ATOM 1191 N N . ALA B 1 75 ? 35.598 -15.618 -80.354 1.00 54.89 84 ALA B N 1
ATOM 1192 C CA . ALA B 1 75 ? 35.713 -17.095 -80.270 1.00 55.85 84 ALA B CA 1
ATOM 1193 C C . ALA B 1 75 ? 34.424 -17.695 -79.696 1.00 57.45 84 ALA B C 1
ATOM 1194 O O . ALA B 1 75 ? 33.902 -18.661 -80.299 1.00 57.78 84 ALA B O 1
ATOM 1196 N N . ASP B 1 76 ? 33.945 -17.156 -78.567 1.00 58.66 85 ASP B N 1
ATOM 1197 C CA . ASP B 1 76 ? 32.695 -17.602 -77.897 1.00 59.29 85 ASP B CA 1
ATOM 1198 C C . ASP B 1 76 ? 31.510 -17.357 -78.836 1.00 57.15 85 ASP B C 1
ATOM 1199 O O . ASP B 1 76 ? 30.636 -18.243 -78.923 1.00 61.80 85 ASP B O 1
ATOM 1204 N N . PHE B 1 77 ? 31.488 -16.209 -79.518 1.00 54.25 86 PHE B N 1
ATOM 1205 C CA . PHE B 1 77 ? 30.381 -15.802 -80.425 1.00 51.95 86 PHE B CA 1
ATOM 1206 C C . PHE B 1 77 ? 30.224 -16.837 -81.542 1.00 49.57 86 PHE B C 1
ATOM 1207 O O . PHE B 1 77 ? 29.110 -17.340 -81.703 1.00 51.76 86 PHE B O 1
ATOM 1215 N N . TRP B 1 78 ? 31.295 -17.144 -82.281 1.00 48.48 87 TRP B N 1
ATOM 1216 C CA . TRP B 1 78 ? 31.242 -18.052 -83.463 1.00 48.41 87 TRP B CA 1
ATOM 1217 C C . TRP B 1 78 ? 31.029 -19.504 -83.020 1.00 50.47 87 TRP B C 1
ATOM 1218 O O . TRP B 1 78 ? 30.478 -20.279 -83.814 1.00 52.44 87 TRP B O 1
ATOM 1229 N N . GLN B 1 79 ? 31.450 -19.841 -81.799 1.00 51.83 88 GLN B N 1
ATOM 1230 C CA . GLN B 1 79 ? 31.239 -21.172 -81.178 1.00 54.90 88 GLN B CA 1
ATOM 1231 C C . GLN B 1 79 ? 29.740 -21.347 -80.892 1.00 55.64 88 GLN B C 1
ATOM 1232 O O . GLN B 1 79 ? 29.215 -22.451 -81.129 1.00 58.79 88 GLN B O 1
ATOM 1238 N N . LEU B 1 80 ? 29.079 -20.285 -80.433 1.00 53.58 89 LEU B N 1
ATOM 1239 C CA . LEU B 1 80 ? 27.627 -20.260 -80.088 1.00 54.69 89 LEU B CA 1
ATOM 1240 C C . LEU B 1 80 ? 26.797 -20.344 -81.377 1.00 54.69 89 LEU B C 1
ATOM 1241 O O . LEU B 1 80 ? 25.840 -21.137 -81.423 1.00 58.00 89 LEU B O 1
ATOM 1246 N N . VAL B 1 81 ? 27.166 -19.555 -82.389 1.00 53.30 90 VAL B N 1
ATOM 1247 C CA . VAL B 1 81 ? 26.471 -19.489 -83.712 1.00 53.06 90 VAL B CA 1
ATOM 1248 C C . VAL B 1 81 ? 26.603 -20.837 -84.431 1.00 53.95 90 VAL B C 1
ATOM 1249 O O . VAL B 1 81 ? 25.620 -21.256 -85.063 1.00 55.50 90 VAL B O 1
ATOM 1253 N N . SER B 1 82 ? 27.773 -21.478 -84.350 1.00 54.64 91 SER B N 1
ATOM 1254 C CA . SER B 1 82 ? 28.059 -22.799 -84.970 1.00 56.50 91 SER B CA 1
ATOM 1255 C C . SER B 1 82 ? 27.258 -23.898 -84.264 1.00 60.03 91 SER B C 1
ATOM 1256 O O . SER B 1 82 ? 26.853 -24.854 -84.944 1.00 64.34 91 SER B O 1
ATOM 1259 N N . LYS B 1 83 ? 27.039 -23.761 -82.952 1.00 61.00 92 LYS B N 1
ATOM 1260 C CA . LYS B 1 83 ? 26.264 -24.721 -82.120 1.00 64.20 92 LYS B CA 1
ATOM 1261 C C . LYS B 1 83 ? 24.765 -24.605 -82.431 1.00 66.27 92 LYS B C 1
ATOM 1262 O O . LYS B 1 83 ? 24.101 -25.667 -82.499 1.00 68.74 92 LYS B O 1
ATOM 1268 N N . ASN B 1 84 ? 24.246 -23.379 -82.589 1.00 64.54 93 ASN B N 1
ATOM 1269 C CA . ASN B 1 84 ? 22.782 -23.102 -82.645 1.00 68.01 93 ASN B CA 1
ATOM 1270 C C . ASN B 1 84 ? 22.269 -23.202 -84.090 1.00 69.22 93 ASN B C 1
ATOM 1271 O O . ASN B 1 84 ? 21.038 -23.307 -84.261 1.00 72.28 93 ASN B O 1
ATOM 1276 N N . GLY B 1 85 ? 23.164 -23.192 -85.083 1.00 67.79 94 GLY B N 1
ATOM 1277 C CA . GLY B 1 85 ? 22.823 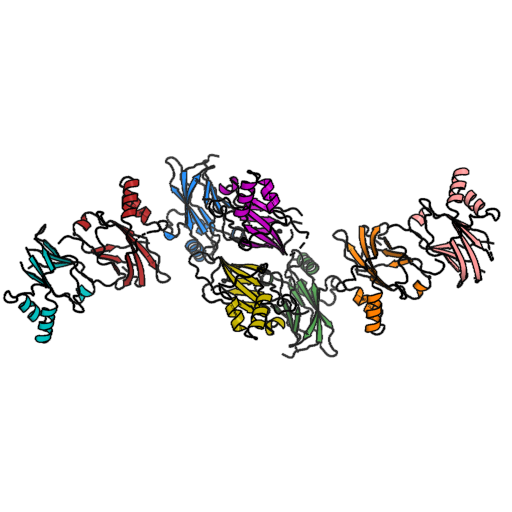-23.416 -86.503 1.00 69.11 94 GLY B CA 1
ATOM 1278 C C . GLY B 1 85 ? 22.636 -22.118 -87.274 1.00 67.80 94 GLY B C 1
ATOM 1279 O O . GLY B 1 85 ? 21.765 -22.083 -88.165 1.00 73.73 94 GLY B O 1
ATOM 1280 N N . GLY B 1 86 ? 23.420 -21.090 -86.948 1.00 64.48 95 GLY B N 1
ATOM 1281 C CA . GLY B 1 86 ? 23.548 -19.849 -87.740 1.00 62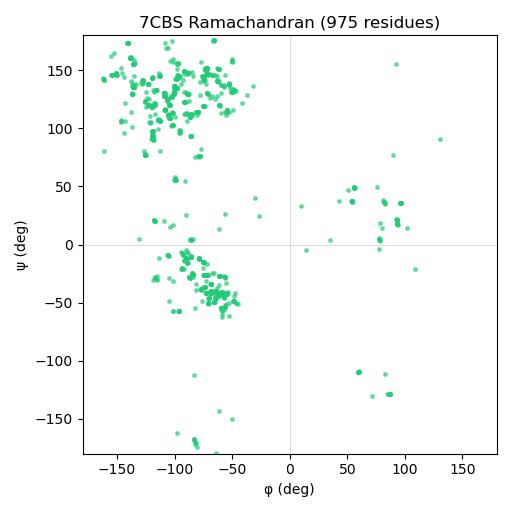.73 95 GLY B CA 1
ATOM 1282 C C . GLY B 1 86 ? 22.601 -18.750 -87.285 1.00 61.61 95 GLY B C 1
ATOM 1283 O O . GLY B 1 86 ? 22.338 -17.847 -88.102 1.00 59.50 95 GLY B O 1
ATOM 1284 N N . ALA B 1 87 ? 22.107 -18.815 -86.042 1.00 61.63 96 ALA B N 1
ATOM 1285 C CA . ALA B 1 87 ? 21.203 -17.810 -85.434 1.00 61.41 96 ALA B CA 1
ATOM 1286 C C . ALA B 1 87 ? 22.049 -16.689 -84.818 1.00 58.46 96 ALA B C 1
ATOM 1287 O O . ALA B 1 87 ? 22.463 -16.825 -83.646 1.00 58.52 96 ALA B O 1
ATOM 1289 N N . ILE B 1 88 ? 22.285 -15.620 -85.588 1.00 56.36 97 ILE B N 1
ATOM 1290 C CA . ILE B 1 88 ? 23.207 -14.495 -85.241 1.00 54.30 97 ILE B CA 1
ATOM 1291 C C . ILE B 1 88 ? 22.590 -13.672 -84.104 1.00 54.83 97 ILE B C 1
ATOM 1292 O O . ILE B 1 88 ? 23.301 -13.427 -83.108 1.00 55.15 97 ILE B O 1
ATOM 1297 N N . GLU B 1 89 ? 21.323 -13.272 -84.256 1.00 57.43 98 GLU B N 1
ATOM 1298 C CA . GLU B 1 89 ? 20.553 -12.462 -83.270 1.00 58.99 98 GLU B CA 1
ATOM 1299 C C . GLU B 1 89 ? 20.518 -13.182 -81.919 1.00 60.37 98 GLU B C 1
ATOM 1300 O O . GLU B 1 89 ? 20.729 -12.512 -80.893 1.00 61.70 98 GLU B O 1
ATOM 1302 N N . VAL B 1 90 ? 20.249 -14.492 -81.928 1.00 63.09 99 VAL B N 1
ATOM 1303 C CA . VAL B 1 90 ? 20.142 -15.355 -80.710 1.00 64.24 99 VAL B CA 1
ATOM 1304 C C . VAL B 1 90 ? 21.474 -15.305 -79.950 1.00 61.94 99 VAL B C 1
ATOM 1305 O O . VAL B 1 90 ? 21.441 -15.216 -78.708 1.00 64.21 99 VAL B O 1
ATOM 1309 N N . ALA B 1 91 ? 22.598 -15.347 -80.673 1.00 58.91 100 ALA B N 1
ATOM 1310 C CA . ALA B 1 91 ? 23.972 -15.343 -80.115 1.00 56.91 100 ALA B CA 1
ATOM 1311 C C . ALA B 1 91 ? 24.329 -13.943 -79.599 1.00 55.82 100 ALA B C 1
ATOM 1312 O O . ALA B 1 91 ? 25.031 -13.850 -78.570 1.00 55.81 100 ALA B O 1
ATOM 1314 N N . GLN B 1 92 ? 23.873 -12.896 -80.289 1.00 55.08 101 GLN B N 1
ATOM 1315 C CA . GLN B 1 92 ? 24.024 -11.482 -79.854 1.00 55.23 101 GLN B CA 1
ATOM 1316 C C . GLN B 1 92 ? 23.308 -11.291 -78.512 1.00 58.32 101 GLN B C 1
ATOM 1317 O O . GLN B 1 92 ? 23.888 -10.643 -77.625 1.00 59.01 101 GLN B O 1
ATOM 1323 N N . THR B 1 93 ? 22.098 -11.836 -78.382 1.00 62.05 102 THR B N 1
ATOM 1324 C CA . THR B 1 93 ? 21.233 -11.728 -77.175 1.00 66.99 102 THR B CA 1
ATOM 1325 C C . THR B 1 93 ? 21.840 -12.535 -76.019 1.00 68.84 102 THR B C 1
ATOM 1326 O O . THR B 1 93 ? 21.799 -12.040 -74.883 1.00 72.33 102 THR B O 1
ATOM 1330 N N . THR B 1 94 ? 22.367 -13.731 -76.299 1.00 69.33 103 THR B N 1
ATOM 1331 C CA . THR B 1 94 ? 22.979 -14.644 -75.295 1.00 71.82 103 THR B CA 1
ATOM 1332 C C . THR B 1 94 ? 24.232 -13.990 -74.698 1.00 72.26 103 THR B C 1
ATOM 1333 O O . THR B 1 94 ? 24.371 -14.016 -73.458 1.00 76.50 103 THR B O 1
ATOM 1337 N N . LEU B 1 95 ? 25.099 -13.414 -75.538 1.00 69.64 104 LEU B N 1
ATOM 1338 C CA . LEU B 1 95 ? 26.378 -12.781 -75.109 1.00 69.11 104 LEU B CA 1
ATOM 1339 C C . LEU B 1 95 ? 26.124 -11.383 -74.529 1.00 70.50 104 LEU B C 1
ATOM 1340 O O . LEU B 1 95 ? 27.071 -10.813 -73.949 1.00 70.31 104 LEU B O 1
ATOM 1345 N N . SER B 1 96 ? 24.914 -10.834 -74.703 1.00 72.08 105 SER B N 1
ATOM 1346 C CA . SER B 1 96 ? 24.483 -9.522 -74.145 1.00 72.32 105 SER B CA 1
ATOM 1347 C C . SER B 1 96 ? 23.951 -9.694 -72.715 1.00 77.17 105 SER B C 1
ATOM 1348 O O . SER B 1 96 ? 23.734 -8.669 -72.048 1.00 81.22 105 SER B O 1
ATOM 1351 N N . GLN B 1 97 ? 23.741 -10.936 -72.264 1.00 82.97 106 GLN B N 1
ATOM 1352 C CA . GLN B 1 97 ? 23.179 -11.253 -70.922 1.00 89.43 106 GLN B CA 1
ATOM 1353 C C . GLN B 1 97 ? 24.225 -10.948 -69.844 1.00 92.97 106 GLN B C 1
ATOM 1354 O O . GLN B 1 97 ? 25.432 -11.032 -70.145 1.00 94.27 106 GLN B O 1
ATOM 1360 N N . ASP B 1 98 ? 23.765 -10.614 -68.635 1.00 97.51 107 ASP B N 1
ATOM 1361 C CA . ASP B 1 98 ? 24.622 -10.339 -67.449 1.00 100.30 107 ASP B CA 1
ATOM 1362 C C . ASP B 1 98 ? 25.161 -11.664 -66.895 1.00 103.40 107 ASP B C 1
ATOM 1363 O O . ASP B 1 98 ? 26.108 -11.618 -66.085 1.00 105.44 107 ASP B O 1
ATOM 1368 N N . SER B 1 99 ? 24.575 -12.796 -67.306 1.00 105.44 108 SER B N 1
ATOM 1369 C CA . SER B 1 99 ? 25.067 -14.169 -67.017 1.00 107.34 108 SER B CA 1
ATOM 1370 C C . SER B 1 99 ? 26.487 -14.334 -67.571 1.00 104.37 108 SER B C 1
ATOM 1371 O O . SER B 1 99 ? 27.393 -14.672 -66.781 1.00 107.59 108 SER B O 1
ATOM 1374 N N . TYR B 1 100 ? 26.664 -14.086 -68.874 1.00 100.55 109 TYR B N 1
ATOM 1375 C CA . TYR B 1 100 ? 27.930 -14.289 -69.629 1.00 99.25 109 TYR B CA 1
ATOM 1376 C C . TYR B 1 100 ? 29.077 -13.539 -68.940 1.00 97.93 109 TYR B C 1
ATOM 1377 O O . TYR B 1 100 ? 29.032 -12.301 -68.879 1.00 96.26 109 TYR B O 1
ATOM 1386 N N . GLN B 1 101 ? 30.064 -14.291 -68.439 1.00 99.24 110 GLN B N 1
ATOM 1387 C CA . GLN B 1 101 ? 31.328 -13.780 -67.851 1.00 99.51 110 GLN B CA 1
ATOM 1388 C C . GLN B 1 101 ? 32.439 -13.924 -68.890 1.00 96.42 110 GLN B C 1
ATOM 1389 O O . GLN B 1 101 ? 32.926 -15.031 -69.122 1.00 95.48 110 GLN B O 1
ATOM 1391 N N . PRO B 1 102 ? 32.857 -12.827 -69.564 1.00 91.96 111 PRO B N 1
ATOM 1392 C CA . PRO B 1 102 ? 33.897 -12.903 -70.588 1.00 89.03 111 PRO B CA 1
ATOM 1393 C C . PRO B 1 102 ? 35.237 -13.405 -70.039 1.00 91.66 111 PRO B C 1
ATOM 1394 O O . PRO B 1 102 ? 35.509 -13.188 -68.871 1.00 94.18 111 PRO B O 1
ATOM 1398 N N . ALA B 1 103 ? 36.025 -14.063 -70.898 1.00 88.35 112 ALA B N 1
ATOM 1399 C CA . ALA B 1 103 ? 37.429 -14.457 -70.638 1.00 90.70 112 ALA B CA 1
ATOM 1400 C C . ALA B 1 103 ? 38.192 -13.237 -70.109 1.00 91.84 112 ALA B C 1
ATOM 1401 O O . ALA B 1 103 ? 38.070 -12.158 -70.723 1.00 88.34 112 ALA B O 1
ATOM 1403 N N . SER B 1 104 ? 38.929 -13.403 -69.006 1.00 95.54 113 SER B N 1
ATOM 1404 C CA . SER B 1 104 ? 39.639 -12.317 -68.277 1.00 97.19 113 SER B CA 1
ATOM 1405 C C . SER B 1 104 ? 40.604 -11.572 -69.213 1.00 95.41 113 SER B C 1
ATOM 1406 O O . SER B 1 104 ? 40.854 -10.374 -68.969 1.00 96.56 113 SER B O 1
ATOM 1409 N N . SER B 1 105 ? 41.119 -12.260 -70.240 1.00 93.90 114 SER B N 1
ATOM 1410 C CA . SER B 1 105 ? 42.126 -11.758 -71.212 1.00 90.33 114 SER B CA 1
ATOM 1411 C C . SER B 1 105 ? 41.453 -11.010 -72.375 1.00 82.44 114 SER B C 1
ATOM 1412 O O . SER B 1 105 ? 42.196 -10.619 -73.307 1.00 80.31 114 SER B O 1
ATOM 1415 N N . SER B 1 106 ? 40.123 -10.841 -72.342 1.00 77.83 115 SER B N 1
ATOM 1416 C CA . SER B 1 106 ? 39.311 -10.350 -73.493 1.00 72.39 115 SER B CA 1
ATOM 1417 C C . SER B 1 106 ? 39.095 -8.832 -73.422 1.00 70.20 115 SER B C 1
ATOM 1418 O O . SER B 1 106 ? 38.804 -8.244 -74.483 1.00 66.16 115 SER B O 1
ATOM 1421 N N . LEU B 1 107 ? 39.236 -8.225 -72.237 1.00 72.54 116 LEU B N 1
ATOM 1422 C CA . LEU B 1 107 ? 39.067 -6.757 -72.024 1.00 72.42 116 LEU B CA 1
ATOM 1423 C C . LEU B 1 107 ? 40.109 -6.009 -72.869 1.00 71.04 116 LEU B C 1
ATOM 1424 O O . LEU B 1 107 ? 41.315 -6.247 -72.661 1.00 72.69 116 LEU B O 1
ATOM 1429 N N . ILE B 1 108 ? 39.650 -5.157 -73.793 1.00 67.57 117 ILE B N 1
ATOM 1430 C CA . ILE B 1 108 ? 40.506 -4.409 -74.763 1.00 67.47 117 ILE B CA 1
ATOM 1431 C C . ILE B 1 108 ? 40.777 -3.006 -74.211 1.00 70.57 117 ILE B C 1
ATOM 1432 O O . ILE B 1 108 ? 41.966 -2.645 -74.068 1.00 74.31 117 ILE B O 1
ATOM 1437 N N . ALA B 1 109 ? 39.714 -2.245 -73.928 1.00 69.61 118 ALA B N 1
ATOM 1438 C CA . ALA B 1 109 ? 39.784 -0.810 -73.558 1.00 71.10 118 ALA B CA 1
ATOM 1439 C C . ALA B 1 109 ? 38.615 -0.430 -72.643 1.00 72.09 118 ALA B C 1
ATOM 1440 O O . ALA B 1 109 ? 37.515 -0.995 -72.807 1.00 68.74 118 ALA B O 1
ATOM 1442 N N . GLN B 1 110 ? 38.863 0.520 -71.735 1.00 75.88 119 GLN B N 1
ATOM 1443 C CA . GLN B 1 110 ? 37.868 1.129 -70.814 1.00 77.96 119 GLN B CA 1
ATOM 1444 C C . GLN B 1 110 ? 37.884 2.644 -71.045 1.00 77.80 119 GLN B C 1
ATOM 1445 O O . GLN B 1 110 ? 38.958 3.249 -70.873 1.00 79.25 119 GLN B O 1
ATOM 1451 N N . VAL B 1 111 ? 36.745 3.224 -71.435 1.00 76.00 120 VAL B N 1
ATOM 1452 C CA . VAL B 1 111 ? 36.637 4.613 -71.975 1.00 74.44 120 VAL B CA 1
ATOM 1453 C C . VAL B 1 111 ? 35.440 5.319 -71.327 1.00 73.70 120 VAL B C 1
ATOM 1454 O O . VAL B 1 111 ? 34.357 4.701 -71.253 1.00 68.24 120 VAL B O 1
ATOM 1458 N N . VAL B 1 112 ? 35.638 6.577 -70.912 1.00 74.09 121 VAL B N 1
ATOM 1459 C CA . VAL B 1 112 ? 34.630 7.433 -70.219 1.00 74.33 121 VAL B CA 1
ATOM 1460 C C . VAL B 1 112 ? 33.940 8.315 -71.268 1.00 73.00 121 VAL B C 1
ATOM 1461 O O . VAL B 1 112 ? 34.619 8.724 -72.228 1.00 72.68 121 VAL B O 1
ATOM 1465 N N . THR B 1 113 ? 32.643 8.588 -71.096 1.00 71.83 122 THR B N 1
ATOM 1466 C CA . THR B 1 113 ? 31.841 9.477 -71.982 1.00 71.06 122 THR B CA 1
ATOM 1467 C C . THR B 1 113 ? 32.272 10.932 -71.759 1.00 73.42 122 THR B C 1
ATOM 1468 O O . THR B 1 113 ? 32.329 11.350 -70.588 1.00 74.56 122 THR B O 1
ATOM 1472 N N . ALA B 1 114 ? 32.562 11.661 -72.843 1.00 73.90 123 ALA B N 1
ATOM 1473 C CA . ALA B 1 114 ? 32.921 13.101 -72.849 1.00 75.44 123 ALA B CA 1
ATOM 1474 C C . ALA B 1 114 ? 32.268 13.791 -74.053 1.00 76.66 123 ALA B C 1
ATOM 1475 O O . ALA B 1 114 ? 31.669 13.086 -74.886 1.00 75.14 123 ALA B O 1
ATOM 1477 N N . GLY B 1 115 ? 32.380 15.121 -74.127 1.00 82.53 124 GLY B N 1
ATOM 1478 C CA . GLY B 1 115 ? 31.784 15.960 -75.185 1.00 84.64 124 GLY B CA 1
ATOM 1479 C C . GLY B 1 115 ? 30.272 15.816 -75.227 1.00 84.86 124 GLY B C 1
ATOM 1480 O O . GLY B 1 115 ? 29.612 16.293 -74.284 1.00 87.09 124 GLY B O 1
ATOM 1481 N N . GLN B 1 116 ? 29.751 15.168 -76.275 1.00 83.40 125 GLN B N 1
ATOM 1482 C CA . GLN B 1 116 ? 28.300 14.919 -76.500 1.00 83.20 125 GLN B CA 1
ATOM 1483 C C . GLN B 1 116 ? 27.954 13.489 -76.065 1.00 80.02 125 GLN B C 1
ATOM 1484 O O . GLN B 1 116 ? 27.414 12.736 -76.895 1.00 80.34 125 GLN B O 1
ATOM 1490 N N . GLY B 1 117 ? 28.250 13.143 -74.807 1.00 79.56 126 GLY B N 1
ATOM 1491 C CA . GLY B 1 117 ? 28.011 11.808 -74.222 1.00 77.41 126 GLY B CA 1
ATOM 1492 C C . GLY B 1 117 ? 28.645 10.705 -75.052 1.00 76.20 126 GLY B C 1
ATOM 1493 O O . GLY B 1 117 ? 28.035 9.624 -75.146 1.00 75.59 126 GLY B O 1
ATOM 1494 N N . GLU B 1 118 ? 29.831 10.966 -75.617 1.00 76.74 127 GLU B N 1
ATOM 1495 C CA . GLU B 1 118 ? 30.541 10.071 -76.571 1.00 74.65 127 GLU B CA 1
ATOM 1496 C C . GLU B 1 118 ? 31.637 9.291 -75.839 1.00 75.27 127 GLU B C 1
ATOM 1497 O O . GLU B 1 118 ? 32.428 9.925 -75.114 1.00 79.86 127 GLU B O 1
ATOM 1503 N N . ALA B 1 119 ? 31.680 7.970 -76.040 1.00 73.80 128 ALA B N 1
ATOM 1504 C CA . ALA B 1 119 ? 32.772 7.064 -75.614 1.00 71.84 128 ALA B CA 1
ATOM 1505 C C . ALA B 1 119 ? 33.464 6.526 -76.869 1.00 69.39 128 ALA B C 1
ATOM 1506 O O . ALA B 1 119 ? 32.866 5.670 -77.549 1.00 66.21 128 ALA B O 1
ATOM 1508 N N . TYR B 1 120 ? 34.673 7.020 -77.156 1.00 67.79 129 TYR B N 1
ATOM 1509 C CA . TYR B 1 120 ? 35.426 6.771 -78.413 1.00 66.63 129 TYR B CA 1
ATOM 1510 C C . TYR B 1 120 ? 36.327 5.543 -78.234 1.00 62.62 129 TYR B C 1
ATOM 1511 O O . TYR B 1 120 ? 37.169 5.537 -77.314 1.00 62.33 129 TYR B O 1
ATOM 1520 N N . PHE B 1 121 ? 36.145 4.540 -79.097 1.00 57.36 130 PHE B N 1
ATOM 1521 C CA . PHE B 1 121 ? 36.990 3.320 -79.198 1.00 55.18 130 PHE B CA 1
ATOM 1522 C C . PHE B 1 121 ? 37.609 3.267 -80.597 1.00 54.32 130 PHE B C 1
ATOM 1523 O O . PHE B 1 121 ? 36.955 2.754 -81.527 1.00 52.16 130 PHE B O 1
ATOM 1531 N N . GLY B 1 122 ? 38.822 3.805 -80.738 1.00 55.42 131 GLY B N 1
ATOM 1532 C CA . GLY B 1 122 ? 39.542 3.903 -82.017 1.00 55.84 131 GLY B CA 1
ATOM 1533 C C . GLY B 1 122 ? 40.368 2.667 -82.292 1.00 55.40 131 GLY B C 1
ATOM 1534 O O . GLY B 1 122 ? 40.850 2.055 -81.321 1.00 55.25 131 GLY B O 1
ATOM 1535 N N . ASP B 1 123 ? 40.502 2.312 -83.572 1.00 55.84 132 ASP B N 1
ATOM 1536 C CA . ASP B 1 123 ? 41.348 1.193 -84.071 1.00 57.43 132 ASP B CA 1
ATOM 1537 C C . ASP B 1 123 ? 40.963 -0.124 -83.381 1.00 53.79 132 ASP B C 1
ATOM 1538 O O . ASP B 1 123 ? 41.873 -0.833 -82.906 1.00 54.31 132 ASP B O 1
ATOM 1543 N N . LEU B 1 124 ? 39.664 -0.445 -83.335 1.00 52.38 133 LEU B N 1
ATOM 1544 C CA . LEU B 1 124 ? 39.173 -1.819 -83.034 1.00 49.32 133 LEU B CA 1
ATOM 1545 C C . LEU B 1 124 ? 39.426 -2.679 -84.265 1.00 50.09 133 LEU B C 1
ATOM 1546 O O . LEU B 1 124 ? 38.936 -2.349 -85.343 1.00 49.27 133 LEU B O 1
ATOM 1551 N N . PRO B 1 125 ? 40.237 -3.761 -84.161 1.00 52.62 134 PRO B N 1
ATOM 1552 C CA . PRO B 1 125 ? 40.410 -4.712 -85.264 1.00 52.30 134 PRO B CA 1
ATOM 1553 C C . PRO B 1 125 ? 39.098 -5.270 -85.831 1.00 50.57 134 PRO B C 1
ATOM 1554 O O . PRO B 1 125 ? 38.205 -5.594 -85.064 1.00 49.89 134 PRO B O 1
ATOM 1558 N N . LEU B 1 126 ? 39.018 -5.368 -87.162 1.00 50.73 135 LEU B N 1
ATOM 1559 C CA . LEU B 1 126 ? 37.875 -5.980 -87.885 1.00 48.83 135 LEU B CA 1
ATOM 1560 C C . LEU B 1 126 ? 37.946 -7.504 -87.746 1.00 49.16 135 LEU B C 1
ATOM 1561 O O . LEU B 1 126 ? 36.873 -8.139 -87.823 1.00 47.74 135 LEU B O 1
ATOM 1566 N N . ARG B 1 127 ? 39.147 -8.060 -87.538 1.00 51.00 136 ARG B N 1
ATOM 1567 C CA . ARG B 1 127 ? 39.388 -9.526 -87.439 1.00 52.43 136 ARG B CA 1
ATOM 1568 C C . ARG B 1 127 ? 40.164 -9.840 -86.156 1.00 54.63 136 ARG B C 1
ATOM 1569 O O . ARG B 1 127 ? 41.076 -9.057 -85.807 1.00 56.51 136 ARG B O 1
ATOM 1577 N N . GLN B 1 128 ? 39.818 -10.949 -85.493 1.00 55.11 137 GLN B N 1
ATOM 1578 C CA . GLN B 1 128 ? 40.590 -11.546 -84.368 1.00 57.43 137 GLN B CA 1
ATOM 1579 C C . GLN B 1 128 ? 41.020 -12.951 -84.806 1.00 60.21 137 GLN B C 1
ATOM 1580 O O . GLN B 1 128 ? 40.251 -13.900 -84.580 1.00 58.28 137 GLN B O 1
ATOM 1586 N N . GLY B 1 129 ? 42.201 -13.060 -85.418 1.00 65.20 138 GLY B N 1
ATOM 1587 C CA . GLY B 1 129 ? 42.659 -14.269 -86.130 1.00 67.46 138 GLY B CA 1
ATOM 1588 C C . GLY B 1 129 ? 42.186 -14.251 -87.573 1.00 66.87 138 GLY B C 1
ATOM 1589 O O . GLY B 1 129 ? 42.391 -13.216 -88.239 1.00 69.84 138 GLY B O 1
ATOM 1590 N N . GLN B 1 130 ? 41.545 -15.330 -88.027 1.00 67.74 139 GLN B N 1
ATOM 1591 C CA . GLN B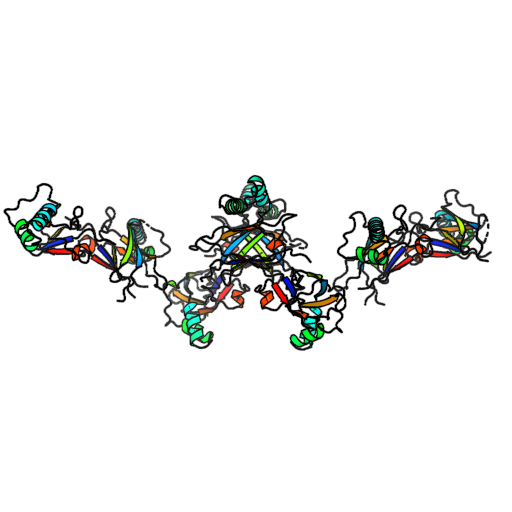 1 130 ? 41.002 -15.461 -89.407 1.00 65.99 139 GLN B CA 1
ATOM 1592 C C . GLN B 1 130 ? 39.531 -15.013 -89.427 1.00 62.71 139 GLN B C 1
ATOM 1593 O O . GLN B 1 130 ? 38.978 -14.866 -90.541 1.00 65.51 139 GLN B O 1
ATOM 1599 N N . HIS B 1 131 ? 38.934 -14.781 -88.248 1.00 59.28 140 HIS B N 1
ATOM 1600 C CA . HIS B 1 131 ? 37.479 -14.550 -88.059 1.00 55.36 140 HIS B CA 1
ATOM 1601 C C . HIS B 1 131 ? 37.176 -13.050 -87.974 1.00 53.46 140 HIS B C 1
ATOM 1602 O O . HIS B 1 131 ? 37.983 -12.311 -87.389 1.00 50.52 140 HIS B O 1
ATOM 1609 N N . ALA B 1 132 ? 36.032 -12.646 -88.534 1.00 53.20 141 ALA B N 1
ATOM 1610 C CA . ALA B 1 132 ? 35.380 -11.341 -88.295 1.00 52.05 141 ALA B CA 1
ATOM 1611 C C . ALA B 1 132 ? 35.327 -11.115 -86.783 1.00 51.69 141 ALA B C 1
ATOM 1612 O O . ALA B 1 132 ? 34.954 -12.053 -86.068 1.00 53.62 141 ALA B O 1
ATOM 1614 N N . ALA B 1 133 ? 35.716 -9.929 -86.310 1.00 52.31 142 ALA B N 1
ATOM 1615 C CA . ALA B 1 133 ? 35.754 -9.596 -84.868 1.00 49.87 142 ALA B CA 1
ATOM 1616 C C . ALA B 1 133 ? 34.317 -9.424 -84.362 1.00 48.11 142 ALA B C 1
ATOM 1617 O O . ALA B 1 133 ? 33.437 -9.059 -85.174 1.00 46.70 142 ALA B O 1
ATOM 1619 N N . VAL B 1 134 ? 34.085 -9.723 -83.080 1.00 44.71 143 VAL B N 1
ATOM 1620 C CA . VAL B 1 134 ? 32.798 -9.463 -82.373 1.00 43.00 143 VAL B CA 1
ATOM 1621 C C . VAL B 1 134 ? 33.136 -8.896 -80.996 1.00 44.03 143 VAL B C 1
ATOM 1622 O O . VAL B 1 134 ? 33.983 -9.499 -80.308 1.00 43.37 143 VAL B O 1
ATOM 1626 N N . TYR B 1 135 ? 32.508 -7.772 -80.633 1.00 45.21 144 TYR B N 1
ATOM 1627 C CA . TYR B 1 135 ? 32.820 -6.970 -79.422 1.00 46.52 144 TYR B CA 1
ATOM 1628 C C . TYR B 1 135 ? 31.557 -6.844 -78.564 1.00 46.89 144 TYR B C 1
ATOM 1629 O O . TYR B 1 135 ? 30.466 -6.658 -79.133 1.00 47.31 144 TYR B O 1
ATOM 1638 N N . LEU B 1 136 ? 31.719 -6.980 -77.244 1.00 48.45 145 LEU B N 1
ATOM 1639 C CA . LEU B 1 136 ? 30.685 -6.737 -76.203 1.00 50.88 145 LEU B CA 1
ATOM 1640 C C . LEU B 1 136 ? 30.969 -5.382 -75.546 1.00 54.16 145 LEU B C 1
ATOM 1641 O O . LEU B 1 136 ? 32.108 -5.183 -75.088 1.00 52.58 145 LEU B O 1
ATOM 1646 N N . PHE B 1 137 ? 29.970 -4.498 -75.499 1.00 57.99 146 PHE B N 1
ATOM 1647 C CA . PHE B 1 137 ? 30.069 -3.126 -74.933 1.00 61.09 146 PHE B CA 1
ATOM 1648 C C . PHE B 1 137 ? 29.175 -3.033 -73.691 1.00 63.43 146 PHE B C 1
ATOM 1649 O O . PHE B 1 137 ? 27.940 -3.000 -73.852 1.00 67.94 146 PHE B O 1
ATOM 1657 N N . LYS B 1 138 ? 29.787 -2.986 -72.501 1.00 63.25 147 LYS B N 1
ATOM 1658 C CA . LYS B 1 138 ? 29.092 -2.906 -71.188 1.00 64.73 147 LYS B CA 1
ATOM 1659 C C . LYS B 1 138 ? 29.368 -1.548 -70.533 1.00 66.56 147 LYS B C 1
ATOM 1660 O O . LYS B 1 138 ? 30.486 -1.022 -70.704 1.00 65.17 147 LYS B O 1
ATOM 1666 N N . GLU B 1 139 ? 28.375 -1.013 -69.816 1.00 68.91 148 GLU B N 1
ATOM 1667 C CA . GLU B 1 139 ? 28.526 0.133 -68.880 1.00 70.85 148 GLU B CA 1
ATOM 1668 C C . GLU B 1 139 ? 28.944 -0.432 -67.518 1.00 75.49 148 GLU B C 1
ATOM 1669 O O . GLU B 1 139 ? 28.101 -1.089 -66.879 1.00 78.66 148 GLU B O 1
ATOM 1675 N N . THR B 1 140 ? 30.194 -0.193 -67.105 1.00 77.59 149 THR B N 1
ATOM 1676 C CA . THR B 1 140 ? 30.831 -0.806 -65.907 1.00 80.57 149 THR B CA 1
ATOM 1677 C C . THR B 1 140 ? 30.943 0.208 -64.762 1.00 82.20 149 THR B C 1
ATOM 1678 O O . THR B 1 140 ? 31.335 -0.214 -63.659 1.00 86.82 149 THR B O 1
ATOM 1682 N N . ALA B 1 141 ? 30.654 1.489 -65.007 1.00 79.55 150 ALA B N 1
ATOM 1683 C CA . ALA B 1 141 ? 30.663 2.556 -63.978 1.00 80.43 150 ALA B CA 1
ATOM 1684 C C . ALA B 1 141 ? 29.869 3.767 -64.474 1.00 78.29 150 ALA B C 1
ATOM 1685 O O . ALA B 1 141 ? 29.952 4.087 -65.675 1.00 75.56 150 ALA B O 1
ATOM 1687 N N . ALA B 1 142 ? 29.138 4.407 -63.560 1.00 79.48 151 ALA B N 1
ATOM 1688 C CA . ALA B 1 142 ? 28.323 5.618 -63.806 1.00 78.38 151 ALA B CA 1
ATOM 1689 C C . ALA B 1 142 ? 28.168 6.388 -62.500 1.00 81.18 151 ALA B C 1
ATOM 1690 O O . ALA B 1 142 ? 28.109 5.783 -61.431 1.00 83.38 151 ALA B O 1
ATOM 1692 N N . PRO B 1 143 ? 28.125 7.740 -62.543 1.00 81.31 152 PRO B N 1
ATOM 1693 C CA . PRO B 1 143 ? 27.664 8.533 -61.405 1.00 84.46 152 PRO B CA 1
ATOM 1694 C C . PRO B 1 143 ? 26.314 8.013 -60.892 1.00 85.83 152 PRO B C 1
ATOM 1695 O O . PRO B 1 143 ? 25.616 7.355 -61.651 1.00 85.22 152 PRO B O 1
ATOM 1699 N N . LYS B 1 144 ? 25.984 8.300 -59.630 1.00 89.21 153 LYS B N 1
ATOM 1700 C CA . LYS B 1 144 ? 24.716 7.860 -58.995 1.00 91.71 153 LYS B CA 1
ATOM 1701 C C . LYS B 1 144 ? 23.538 8.586 -59.657 1.00 92.44 153 LYS B C 1
ATOM 1702 O O . LYS B 1 144 ? 23.714 9.742 -60.095 1.00 92.68 153 LYS B O 1
ATOM 1708 N N . ASN B 1 145 ? 22.397 7.897 -59.756 1.00 93.78 154 ASN B N 1
ATOM 1709 C CA . ASN B 1 145 ? 21.111 8.414 -60.305 1.00 95.05 154 ASN B CA 1
ATOM 1710 C C . ASN B 1 145 ? 21.148 8.438 -61.841 1.00 91.70 154 ASN B C 1
ATOM 1711 O O . ASN B 1 145 ? 20.170 8.933 -62.435 1.00 92.47 154 ASN B O 1
ATOM 1716 N N . ILE B 1 146 ? 22.221 7.929 -62.457 1.00 88.70 155 ILE B N 1
ATOM 1717 C CA . ILE B 1 146 ? 22.311 7.667 -63.926 1.00 86.13 155 ILE B CA 1
ATOM 1718 C C . ILE B 1 146 ? 21.817 6.241 -64.189 1.00 86.70 155 ILE B C 1
ATOM 1719 O O . ILE B 1 146 ? 22.513 5.293 -63.768 1.00 85.80 155 ILE B O 1
ATOM 1724 N N . GLU B 1 147 ? 20.669 6.104 -64.865 1.00 88.85 156 GLU B N 1
ATOM 1725 C CA . GLU B 1 147 ? 20.060 4.796 -65.231 1.00 88.88 156 GLU B CA 1
ATOM 1726 C C . GLU B 1 147 ? 21.046 4.012 -66.102 1.00 86.44 156 GLU B C 1
ATOM 1727 O O . GLU B 1 147 ? 21.662 4.626 -66.994 1.00 84.43 156 GLU B O 1
ATOM 1733 N N . ALA B 1 148 ? 21.185 2.706 -65.839 1.00 86.20 157 ALA B N 1
ATOM 1734 C CA . ALA B 1 148 ? 22.143 1.790 -66.501 1.00 82.79 157 ALA B CA 1
ATOM 1735 C C . ALA B 1 148 ? 21.704 1.521 -67.944 1.00 81.52 157 ALA B C 1
ATOM 1736 O O . ALA B 1 148 ? 20.483 1.475 -68.199 1.00 85.01 157 ALA B O 1
ATOM 1738 N N . SER B 1 149 ? 22.674 1.337 -68.845 1.00 78.10 158 SER B N 1
ATOM 1739 C CA . SER B 1 149 ? 22.476 1.038 -70.288 1.00 76.10 158 SER B CA 1
ATOM 1740 C C . SER B 1 149 ? 22.594 -0.472 -70.527 1.00 74.58 158 SER B C 1
ATOM 1741 O O . SER B 1 149 ? 23.267 -1.156 -69.724 1.00 72.09 158 SER B O 1
ATOM 1744 N N . GLN B 1 150 ? 21.959 -0.960 -71.598 1.00 74.26 159 GLN B N 1
ATOM 1745 C CA . GLN B 1 150 ? 21.988 -2.388 -72.016 1.00 73.28 159 GLN B CA 1
ATOM 1746 C C . GLN B 1 150 ? 23.365 -2.705 -72.606 1.00 69.93 159 GLN B C 1
ATOM 1747 O O . GLN B 1 150 ? 24.008 -1.777 -73.147 1.00 71.20 159 GLN B O 1
ATOM 1749 N N . ASN B 1 151 ? 23.792 -3.966 -72.509 1.00 68.26 160 ASN B N 1
ATOM 1750 C CA . ASN B 1 151 ? 25.031 -4.479 -73.150 1.00 63.49 160 ASN B CA 1
ATOM 1751 C C . ASN B 1 151 ? 24.761 -4.626 -74.652 1.00 60.69 160 ASN B C 1
ATOM 1752 O O . ASN B 1 151 ? 23.618 -4.968 -75.012 1.00 61.50 160 ASN B O 1
ATOM 1757 N N . LEU B 1 152 ? 25.766 -4.365 -75.491 1.00 57.35 161 LEU B N 1
ATOM 1758 C CA . LEU B 1 152 ? 25.667 -4.439 -76.975 1.00 54.82 161 LEU B CA 1
ATOM 1759 C C . LEU B 1 152 ? 26.766 -5.363 -77.497 1.00 53.92 161 LEU B C 1
ATOM 1760 O O . LEU B 1 152 ? 27.950 -5.117 -77.186 1.00 51.56 161 LEU B O 1
ATOM 1765 N N . VAL B 1 153 ? 26.380 -6.403 -78.240 1.00 55.92 162 VAL B N 1
ATOM 1766 C CA . VAL B 1 153 ? 27.310 -7.316 -78.965 1.00 54.57 162 VAL B CA 1
ATOM 1767 C C . VAL B 1 153 ? 27.292 -6.908 -80.438 1.00 53.14 162 VAL B C 1
ATOM 1768 O O . VAL B 1 153 ? 26.234 -7.059 -81.080 1.00 54.15 162 VAL B O 1
ATOM 1772 N N . VAL B 1 154 ? 28.418 -6.400 -80.936 1.00 50.98 163 VAL B N 1
ATOM 1773 C CA . VAL B 1 154 ? 28.566 -5.857 -82.316 1.00 50.81 163 VAL B CA 1
ATOM 1774 C C . VAL B 1 154 ? 29.420 -6.833 -83.126 1.00 51.28 163 VAL B C 1
ATOM 1775 O O . VAL B 1 154 ? 30.526 -7.177 -82.663 1.00 50.10 163 VAL B O 1
ATOM 1779 N N . VAL B 1 155 ? 28.913 -7.243 -84.289 1.00 51.14 164 VAL B N 1
ATOM 1780 C CA . VAL B 1 155 ? 29.612 -8.148 -85.244 1.00 52.49 164 VAL B CA 1
ATOM 1781 C C . VAL B 1 155 ? 30.207 -7.293 -86.364 1.00 55.04 164 VAL B C 1
ATOM 1782 O O . VAL B 1 155 ? 29.476 -6.457 -86.926 1.00 58.52 164 VAL B O 1
ATOM 1786 N N . MET B 1 156 ? 31.492 -7.492 -86.661 1.00 56.69 165 MET B N 1
ATOM 1787 C CA . MET B 1 156 ? 32.195 -6.808 -87.774 1.00 55.06 165 MET B CA 1
ATOM 1788 C C . MET B 1 156 ? 31.804 -7.507 -89.081 1.00 53.10 165 MET B C 1
ATOM 1789 O O . MET B 1 156 ? 32.612 -8.289 -89.606 1.00 51.27 165 MET B O 1
ATOM 1794 N N . SER B 1 157 ? 30.581 -7.242 -89.546 1.00 53.57 166 SER B N 1
ATOM 1795 C CA . SER B 1 157 ? 29.904 -7.914 -90.689 1.00 56.45 166 SER B CA 1
ATOM 1796 C C . SER B 1 157 ? 30.632 -7.606 -92.004 1.00 59.11 166 SER B C 1
ATOM 1797 O O . SER B 1 157 ? 31.587 -6.804 -91.984 1.00 63.99 166 SER B O 1
ATOM 1800 N N . SER B 1 158 ? 30.176 -8.218 -93.101 1.00 60.10 167 SER B N 1
ATOM 1801 C CA . SER B 1 158 ? 30.727 -8.083 -94.479 1.00 61.41 167 SER B CA 1
ATOM 1802 C C . SER B 1 158 ? 30.974 -6.610 -94.828 1.00 60.96 167 SER B C 1
ATOM 1803 O O . SER B 1 158 ? 32.084 -6.297 -95.291 1.00 60.08 167 SER B O 1
ATOM 1806 N N . ASN B 1 159 ? 29.972 -5.754 -94.615 1.00 62.08 168 ASN B N 1
ATOM 1807 C CA . ASN B 1 159 ? 29.994 -4.302 -94.957 1.00 64.21 168 ASN B CA 1
ATOM 1808 C C . ASN B 1 159 ? 31.215 -3.635 -94.307 1.00 62.66 168 ASN B C 1
ATOM 1809 O O . ASN B 1 159 ? 31.871 -2.812 -94.974 1.00 67.61 168 ASN B O 1
ATOM 1814 N N . LEU B 1 160 ? 31.498 -3.985 -93.049 1.00 59.61 169 LEU B N 1
ATOM 1815 C CA . LEU B 1 160 ? 32.604 -3.413 -92.239 1.00 58.10 169 LEU B CA 1
ATOM 1816 C C . LEU B 1 160 ? 33.941 -4.031 -92.666 1.00 59.59 169 LEU B C 1
ATOM 1817 O O . LEU B 1 160 ? 34.939 -3.285 -92.726 1.00 62.61 169 LEU B O 1
ATOM 1822 N N . GLN B 1 161 ? 33.959 -5.332 -92.976 1.00 58.49 170 GLN B N 1
ATOM 1823 C CA . GLN B 1 161 ? 35.156 -6.054 -93.492 1.00 60.21 170 GLN B CA 1
ATOM 1824 C C . GLN B 1 161 ? 35.601 -5.438 -94.827 1.00 62.77 170 GLN B C 1
ATOM 1825 O O . GLN B 1 161 ? 36.807 -5.527 -95.144 1.00 61.00 170 GLN B O 1
ATOM 1831 N N . HIS B 1 162 ? 34.666 -4.833 -95.572 1.00 63.81 171 HIS B N 1
ATOM 1832 C CA . HIS B 1 162 ? 34.870 -4.290 -96.944 1.00 66.87 171 HIS B CA 1
ATOM 1833 C C . HIS B 1 162 ? 35.316 -2.822 -96.894 1.00 66.88 171 HIS B C 1
ATOM 1834 O O . HIS B 1 162 ? 35.726 -2.309 -97.950 1.00 68.32 171 HIS B O 1
ATOM 1841 N N . GLY B 1 163 ? 35.229 -2.179 -95.721 1.00 66.50 172 GLY B N 1
ATOM 1842 C CA . GLY B 1 163 ? 35.782 -0.835 -95.456 1.00 67.88 172 GLY B CA 1
ATOM 1843 C C . GLY B 1 163 ? 34.868 0.282 -95.940 1.00 70.85 172 GLY B C 1
ATOM 1844 O O . GLY B 1 163 ? 35.396 1.321 -96.397 1.00 72.45 172 GLY B O 1
ATOM 1845 N N . ASN B 1 164 ? 33.550 0.094 -95.823 1.00 70.10 173 ASN B N 1
ATOM 1846 C CA . ASN B 1 164 ? 32.511 1.073 -96.246 1.00 71.36 173 ASN B CA 1
ATOM 1847 C C . ASN B 1 164 ? 32.235 2.056 -95.102 1.00 68.89 173 ASN B C 1
ATOM 1848 O O . ASN B 1 164 ? 31.847 3.203 -95.400 1.00 73.10 173 ASN B O 1
ATOM 1853 N N . GLN B 1 165 ? 32.427 1.624 -93.849 1.00 65.70 174 GLN B N 1
ATOM 1854 C CA . GLN B 1 165 ? 32.248 2.457 -92.627 1.00 65.60 174 GLN B CA 1
ATOM 1855 C C . GLN B 1 165 ? 33.585 2.586 -91.887 1.00 64.71 174 GLN B C 1
ATOM 1856 O O . GLN B 1 165 ? 34.141 1.551 -91.487 1.00 62.73 174 GLN B O 1
ATOM 1862 N N . SER B 1 166 ? 34.073 3.820 -91.714 1.00 68.51 175 SER B N 1
ATOM 1863 C CA . SER B 1 166 ? 35.275 4.158 -90.906 1.00 69.43 175 SER B CA 1
ATOM 1864 C C . SER B 1 166 ? 34.885 4.307 -89.431 1.00 67.72 175 SER B C 1
ATOM 1865 O O . SER B 1 166 ? 35.769 4.120 -88.570 1.00 68.83 175 SER B O 1
ATOM 1868 N N . ARG B 1 167 ? 33.615 4.625 -89.158 1.00 66.49 176 ARG B N 1
ATOM 1869 C CA . ARG B 1 167 ? 33.062 4.804 -87.789 1.00 65.19 176 ARG B CA 1
ATOM 1870 C C . ARG B 1 167 ? 31.696 4.117 -87.677 1.00 66.27 176 ARG B C 1
ATOM 1871 O O . ARG B 1 167 ? 30.883 4.261 -88.610 1.00 68.38 176 ARG B O 1
ATOM 1879 N N . ILE B 1 168 ? 31.470 3.398 -86.572 1.00 65.87 177 ILE B N 1
ATOM 1880 C CA . ILE B 1 168 ? 30.145 2.851 -86.153 1.00 64.79 177 ILE B CA 1
ATOM 1881 C C . ILE B 1 168 ? 29.643 3.682 -84.969 1.00 64.05 177 ILE B C 1
ATOM 1882 O O . ILE B 1 168 ? 30.375 3.772 -83.969 1.00 63.82 177 ILE B O 1
ATOM 1887 N N . ASP B 1 169 ? 28.434 4.238 -85.082 1.00 64.07 178 ASP B N 1
ATOM 1888 C CA . ASP B 1 169 ? 27.787 5.077 -84.040 1.00 65.22 178 ASP B CA 1
ATOM 1889 C C . ASP B 1 169 ? 26.701 4.256 -83.338 1.00 68.32 178 ASP B C 1
ATOM 1890 O O . ASP B 1 169 ? 25.663 3.988 -83.971 1.00 71.95 178 ASP B O 1
ATOM 1895 N N . LEU B 1 170 ? 26.942 3.883 -82.077 1.00 71.26 179 LEU B N 1
ATOM 1896 C CA . LEU B 1 170 ? 26.037 3.035 -81.250 1.00 71.36 179 LEU B CA 1
ATOM 1897 C C . LEU B 1 170 ? 25.239 3.922 -80.289 1.00 73.11 179 LEU B C 1
ATOM 1898 O O . LEU B 1 170 ? 25.844 4.826 -79.678 1.00 74.72 179 LEU B O 1
ATOM 1903 N N . PHE B 1 171 ? 23.933 3.658 -80.169 1.00 75.94 180 PHE B N 1
ATOM 1904 C CA . PHE B 1 171 ? 22.973 4.373 -79.286 1.00 79.25 180 PHE B CA 1
ATOM 1905 C C . PHE B 1 171 ? 22.261 3.360 -78.391 1.00 81.14 180 PHE B C 1
ATOM 1906 O O . PHE B 1 171 ? 21.112 3.009 -78.649 1.00 85.02 180 PHE B O 1
ATOM 1914 N N . PRO B 1 172 ? 22.918 2.847 -77.325 1.00 82.16 181 PRO B N 1
ATOM 1915 C CA . PRO B 1 172 ? 22.312 1.828 -76.463 1.00 82.38 181 PRO B CA 1
ATOM 1916 C C . PRO B 1 172 ? 21.058 2.324 -75.725 1.00 86.68 181 PRO B C 1
ATOM 1917 O O . PRO B 1 172 ? 21.054 3.457 -75.292 1.00 88.47 181 PRO B O 1
ATOM 1921 N N . LYS B 1 173 ? 20.047 1.457 -75.602 1.00 87.98 182 LYS B N 1
ATOM 1922 C CA . LYS B 1 173 ? 18.765 1.718 -74.890 1.00 91.22 182 LYS B CA 1
ATOM 1923 C C . LYS B 1 173 ? 18.975 1.500 -73.384 1.00 92.31 182 LYS B C 1
ATOM 1924 O O . LYS B 1 173 ? 20.142 1.354 -72.962 1.00 91.77 182 LYS B O 1
ATOM 1930 N N . ASN B 1 174 ? 17.889 1.502 -72.603 1.00 97.04 183 ASN B N 1
ATOM 1931 C CA . ASN B 1 174 ? 17.873 1.160 -71.155 1.00 98.36 183 ASN B CA 1
ATOM 1932 C C . ASN B 1 174 ? 18.652 2.226 -70.379 1.00 97.45 183 ASN B C 1
ATOM 1933 O O . ASN B 1 174 ? 18.036 3.131 -69.833 1.00 100.23 183 ASN B O 1
ATOM 1938 N N . ALA C 1 23 ? 21.375 -16.508 -42.875 1.00 81.48 32 ALA C N 1
ATOM 1939 C CA . ALA C 1 23 ? 20.573 -15.340 -42.389 1.00 79.22 32 ALA C CA 1
ATOM 1940 C C . ALA C 1 23 ? 20.144 -15.564 -40.931 1.00 81.79 32 ALA C C 1
ATOM 1941 O O . ALA C 1 23 ? 19.330 -16.474 -40.688 1.00 83.60 32 ALA C O 1
ATOM 1943 N N . THR C 1 24 ? 20.673 -14.758 -40.003 1.00 83.98 33 THR C N 1
ATOM 1944 C CA . THR C 1 24 ? 20.309 -14.759 -38.555 1.00 85.75 33 THR C CA 1
ATOM 1945 C C . THR C 1 24 ? 19.150 -13.774 -38.316 1.00 82.39 33 THR C C 1
ATOM 1946 O O . THR C 1 24 ? 18.626 -13.740 -37.189 1.00 84.20 33 THR C O 1
ATOM 1950 N N . VAL C 1 25 ? 18.744 -13.037 -39.358 1.00 78.32 34 VAL C N 1
ATOM 1951 C CA . VAL C 1 25 ? 17.493 -12.215 -39.409 1.00 75.66 34 VAL C CA 1
ATOM 1952 C C . VAL C 1 25 ? 16.782 -12.488 -40.738 1.00 72.60 34 VAL C C 1
ATOM 1953 O O . VAL C 1 25 ? 17.444 -12.646 -41.757 1.00 70.88 34 VAL C O 1
ATOM 1955 N N . PRO C 1 26 ? 15.435 -12.636 -40.747 1.00 70.97 35 PRO C N 1
ATOM 1956 C CA . PRO C 1 26 ? 14.721 -13.041 -41.961 1.00 67.73 35 PRO C CA 1
ATOM 1957 C C . PRO C 1 26 ? 15.001 -12.102 -43.143 1.00 65.11 35 PRO C C 1
ATOM 1958 O O . PRO C 1 26 ? 14.611 -10.951 -43.068 1.00 64.89 35 PRO C O 1
ATOM 1962 N N . THR C 1 27 ? 15.666 -12.604 -44.190 1.00 64.72 36 THR C N 1
ATOM 1963 C CA . THR C 1 27 ? 16.193 -11.794 -45.326 1.00 65.32 36 THR C CA 1
ATOM 1964 C C . THR C 1 27 ? 15.505 -12.160 -46.648 1.00 61.48 36 THR C C 1
ATOM 1965 O O . THR C 1 27 ? 15.414 -11.265 -47.503 1.00 60.89 36 THR C O 1
ATOM 1969 N N . THR C 1 28 ? 15.071 -13.416 -46.820 1.00 59.34 37 THR C N 1
ATOM 1970 C CA . THR C 1 28 ? 14.478 -13.927 -48.086 1.00 57.45 37 THR C CA 1
ATOM 1971 C C . THR C 1 28 ? 13.275 -14.833 -47.799 1.00 56.61 37 THR C C 1
ATOM 1972 O O . THR C 1 28 ? 13.166 -15.362 -46.667 1.00 56.02 37 THR C O 1
ATOM 1976 N N . VAL C 1 29 ? 12.431 -15.028 -48.817 1.00 53.07 38 VAL C N 1
ATOM 1977 C CA . VAL C 1 29 ? 11.282 -15.977 -48.788 1.00 53.54 38 VAL C CA 1
ATOM 1978 C C . VAL C 1 29 ? 11.267 -16.760 -50.108 1.00 53.84 38 VAL C C 1
ATOM 1979 O O . VAL C 1 29 ? 11.802 -16.253 -51.123 1.00 52.32 38 VAL C O 1
ATOM 1983 N N . ASP C 1 30 ? 10.680 -17.958 -50.083 1.00 53.26 39 ASP C N 1
ATOM 1984 C CA . ASP C 1 30 ? 10.419 -18.788 -51.286 1.00 53.49 39 ASP C CA 1
ATOM 1985 C C . ASP C 1 30 ? 8.969 -18.571 -51.712 1.00 53.42 39 ASP C C 1
ATOM 1986 O O . ASP C 1 30 ? 8.095 -18.563 -50.834 1.00 54.41 39 ASP C O 1
ATOM 1991 N N . VAL C 1 31 ? 8.740 -18.376 -53.013 1.00 54.48 40 VAL C N 1
ATOM 1992 C CA . VAL C 1 31 ? 7.382 -18.242 -53.617 1.00 53.99 40 VAL C CA 1
ATOM 1993 C C . VAL C 1 31 ? 7.206 -19.363 -54.641 1.00 54.64 40 VAL C C 1
ATOM 1994 O O . VAL C 1 31 ? 7.984 -19.402 -55.614 1.00 56.34 40 VAL C O 1
ATOM 1998 N N . VAL C 1 32 ? 6.221 -20.232 -54.412 1.00 55.06 41 VAL C N 1
ATOM 1999 C CA . VAL C 1 32 ? 5.789 -21.289 -55.370 1.00 56.31 41 VAL C CA 1
ATOM 2000 C C . VAL C 1 32 ? 4.423 -20.876 -55.927 1.00 58.42 41 VAL C C 1
ATOM 2001 O O . VAL C 1 32 ? 3.476 -20.739 -55.129 1.00 61.04 41 VAL C O 1
ATOM 2005 N N . LEU C 1 33 ? 4.348 -20.620 -57.237 1.00 61.39 42 LEU C N 1
ATOM 2006 C CA . LEU C 1 33 ? 3.079 -20.404 -57.985 1.00 64.81 42 LEU C CA 1
ATOM 2007 C C . LEU C 1 33 ? 2.561 -21.762 -58.473 1.00 69.13 42 LEU C C 1
ATOM 2008 O O . LEU C 1 33 ? 3.356 -22.490 -59.095 1.00 70.52 42 LEU C O 1
ATOM 2010 N N . HIS C 1 34 ? 1.287 -22.069 -58.212 1.00 72.94 43 HIS C N 1
ATOM 2011 C CA . HIS C 1 34 ? 0.601 -23.320 -58.635 1.00 74.67 43 HIS C CA 1
ATOM 2012 C C . HIS C 1 34 ? -0.363 -23.018 -59.788 1.00 76.07 43 HIS C C 1
ATOM 2013 O O . HIS C 1 34 ? -1.375 -22.340 -59.538 1.00 77.72 43 HIS C O 1
ATOM 2020 N N . LYS C 1 35 ? -0.059 -23.508 -60.993 1.00 77.73 44 LYS C N 1
ATOM 2021 C CA . LYS C 1 35 ? -0.956 -23.463 -62.181 1.00 79.41 44 LYS C CA 1
ATOM 2022 C C . LYS C 1 35 ? -1.717 -24.793 -62.266 1.00 82.23 44 LYS C C 1
ATOM 2023 O O . LYS C 1 35 ? -1.137 -25.774 -62.779 1.00 85.56 44 LYS C O 1
ATOM 2029 N N . LEU C 1 36 ? -2.949 -24.814 -61.744 1.00 82.85 45 LEU C N 1
ATOM 2030 C CA . LEU C 1 36 ? -3.894 -25.964 -61.769 1.00 86.75 45 LEU C CA 1
ATOM 2031 C C . LEU C 1 36 ? -5.029 -25.650 -62.753 1.00 87.54 45 LEU C C 1
ATOM 2032 O O . LEU C 1 36 ? -5.097 -24.510 -63.225 1.00 87.56 45 LEU C O 1
ATOM 2034 N N . LEU C 1 37 ? -5.913 -26.622 -63.014 1.00 89.91 46 LEU C N 1
ATOM 2035 C CA . LEU C 1 37 ? -7.181 -26.458 -63.777 1.00 92.50 46 LEU C CA 1
ATOM 2036 C C . LEU C 1 37 ? -8.357 -26.373 -62.794 1.00 95.14 46 LEU C C 1
ATOM 2037 O O . LEU C 1 37 ? -9.288 -25.587 -63.075 1.00 96.68 46 LEU C O 1
ATOM 2042 N N . ASP C 1 60 ? -7.353 -28.799 -59.278 1.00 77.73 69 ASP C N 1
ATOM 2043 C CA . ASP C 1 60 ? -6.816 -30.098 -58.779 1.00 78.73 69 ASP C CA 1
ATOM 2044 C C . ASP C 1 60 ? -6.217 -30.897 -59.953 1.00 79.27 69 ASP C C 1
ATOM 2045 O O . ASP C 1 60 ? -6.219 -32.145 -59.924 1.00 81.65 69 ASP C O 1
ATOM 2050 N N . VAL C 1 61 ? -5.657 -30.189 -60.931 1.00 76.85 70 VAL C N 1
ATOM 2051 C CA . VAL C 1 61 ? -5.101 -30.756 -62.201 1.00 76.78 70 VAL C CA 1
ATOM 2052 C C . VAL C 1 61 ? -3.900 -29.918 -62.645 1.00 73.01 70 VAL C C 1
ATOM 2053 O O . VAL C 1 61 ? -4.073 -28.797 -63.125 1.00 71.47 70 VAL C O 1
ATOM 2055 N N . PRO C 1 62 ? -2.654 -30.426 -62.494 1.00 71.10 71 PRO C N 1
ATOM 2056 C CA . PRO C 1 62 ? -1.456 -29.616 -62.703 1.00 67.42 71 PRO C CA 1
ATOM 2057 C C . PRO C 1 62 ? -1.154 -29.346 -64.184 1.00 67.04 71 PRO C C 1
ATOM 2058 O O . PRO C 1 62 ? -1.347 -30.234 -64.998 1.00 70.32 71 PRO C O 1
ATOM 2062 N N . LEU C 1 63 ? -0.684 -28.130 -64.486 1.00 64.09 72 LEU C N 1
ATOM 2063 C CA . LEU C 1 63 ? -0.319 -27.661 -65.854 1.00 62.98 72 LEU C CA 1
ATOM 2064 C C . LEU C 1 63 ? 1.172 -27.295 -65.874 1.00 60.65 72 LEU C C 1
ATOM 2065 O O . LEU C 1 63 ? 1.521 -26.174 -65.445 1.00 57.48 72 LEU C O 1
ATOM 2070 N N . ASN C 1 64 ? 2.013 -28.225 -66.339 1.00 61.70 73 ASN C N 1
ATOM 2071 C CA . ASN C 1 64 ? 3.493 -28.091 -66.407 1.00 61.02 73 ASN C CA 1
ATOM 2072 C C . ASN C 1 64 ? 3.883 -27.529 -67.779 1.00 62.10 73 ASN C C 1
ATOM 2073 O O . ASN C 1 64 ? 3.158 -27.794 -68.753 1.00 64.49 73 ASN C O 1
ATOM 2078 N N . GLY C 1 65 ? 4.988 -26.778 -67.839 1.00 61.82 74 GLY C N 1
ATOM 2079 C CA . GLY C 1 65 ? 5.529 -26.179 -69.075 1.00 63.73 74 GLY C CA 1
ATOM 2080 C C . GLY C 1 65 ? 5.038 -24.757 -69.298 1.00 62.61 74 GLY C C 1
ATOM 2081 O O . GLY C 1 65 ? 5.154 -24.282 -70.441 1.00 63.67 74 GLY C O 1
ATOM 2082 N N . VAL C 1 66 ? 4.514 -24.104 -68.255 1.00 61.88 75 VAL C N 1
ATOM 2083 C CA . VAL C 1 66 ? 3.962 -22.714 -68.300 1.00 61.94 75 VAL C CA 1
ATOM 2084 C C . VAL C 1 66 ? 4.976 -21.768 -67.644 1.00 60.86 75 VAL C C 1
ATOM 2085 O O . VAL C 1 66 ? 5.278 -21.967 -66.448 1.00 59.99 75 VAL C O 1
ATOM 2089 N N . THR C 1 67 ? 5.469 -20.780 -68.398 1.00 61.91 76 THR C N 1
ATOM 2090 C CA . THR C 1 67 ? 6.534 -19.830 -67.977 1.00 60.05 76 THR C CA 1
ATOM 2091 C C . THR C 1 67 ? 5.908 -18.658 -67.213 1.00 59.29 76 THR C C 1
ATOM 2092 O O . THR C 1 67 ? 5.181 -17.859 -67.839 1.00 60.06 76 THR C O 1
ATOM 2096 N N . PHE C 1 68 ? 6.186 -18.575 -65.910 1.00 56.80 77 PHE C N 1
ATOM 2097 C CA . PHE C 1 68 ? 5.901 -17.403 -65.047 1.00 54.49 77 PHE C CA 1
ATOM 2098 C C . PHE C 1 68 ? 7.193 -16.598 -64.878 1.00 53.90 77 PHE C C 1
ATOM 2099 O O . PHE C 1 68 ? 8.260 -17.209 -64.668 1.00 52.40 77 PHE C O 1
ATOM 2107 N N . THR C 1 69 ? 7.082 -15.271 -64.988 1.00 52.43 78 THR C N 1
ATOM 2108 C CA . THR C 1 69 ? 8.180 -14.281 -64.828 1.00 51.78 78 THR C CA 1
ATOM 2109 C C . THR C 1 69 ? 7.847 -13.402 -63.617 1.00 51.60 78 THR C C 1
ATOM 2110 O O . THR C 1 69 ? 6.687 -12.949 -63.524 1.00 48.60 78 THR C O 1
ATOM 2114 N N . VAL C 1 70 ? 8.824 -13.186 -62.730 1.00 53.39 79 VAL C N 1
ATOM 2115 C CA . VAL C 1 70 ? 8.681 -12.355 -61.497 1.00 54.05 79 VAL C CA 1
ATOM 2116 C C . VAL C 1 70 ? 9.479 -11.060 -61.694 1.00 56.43 79 VAL C C 1
ATOM 2117 O O . VAL C 1 70 ? 10.648 -11.140 -62.121 1.00 59.84 79 VAL C O 1
ATOM 2121 N N . TYR C 1 71 ? 8.846 -9.914 -61.425 1.00 57.47 80 TYR C N 1
ATOM 2122 C CA . TYR C 1 71 ? 9.427 -8.551 -61.549 1.00 59.20 80 TYR C CA 1
ATOM 2123 C C . TYR C 1 71 ? 9.411 -7.861 -60.183 1.00 59.03 80 TYR C C 1
ATOM 2124 O O . TYR C 1 71 ? 8.447 -8.058 -59.431 1.00 59.51 80 TYR C O 1
ATOM 2133 N N . ASP C 1 72 ? 10.448 -7.074 -59.893 1.00 63.66 81 ASP C N 1
ATOM 2134 C CA . ASP C 1 72 ? 10.524 -6.147 -58.733 1.00 65.53 81 ASP C CA 1
ATOM 2135 C C . ASP C 1 72 ? 9.740 -4.876 -59.085 1.00 63.63 81 ASP C C 1
ATOM 2136 O O . ASP C 1 72 ? 10.174 -4.167 -60.005 1.00 67.33 81 ASP C O 1
ATOM 2141 N N . VAL C 1 73 ? 8.630 -4.611 -58.386 1.00 60.07 82 VAL C N 1
ATOM 2142 C CA . VAL C 1 73 ? 7.770 -3.404 -58.601 1.00 58.09 82 VAL C CA 1
ATOM 2143 C C . VAL C 1 73 ? 7.757 -2.540 -57.331 1.00 55.37 82 VAL C C 1
ATOM 2144 O O . VAL C 1 73 ? 6.849 -1.702 -57.207 1.00 61.18 82 VAL C O 1
ATOM 2148 N N . THR C 1 74 ? 8.753 -2.698 -56.454 1.00 53.19 83 THR C N 1
ATOM 2149 C CA . THR C 1 74 ? 8.818 -2.092 -55.093 1.00 52.52 83 THR C CA 1
ATOM 2150 C C . THR C 1 74 ? 8.692 -0.565 -55.168 1.00 54.60 83 THR C C 1
ATOM 2151 O O . THR C 1 74 ? 7.828 -0.017 -54.454 1.00 56.34 83 THR C O 1
ATOM 2155 N N . ALA C 1 75 ? 9.530 0.092 -55.981 1.00 56.33 84 ALA C N 1
ATOM 2156 C CA . ALA C 1 75 ? 9.630 1.570 -56.082 1.00 54.78 84 ALA C CA 1
ATOM 2157 C C . ALA C 1 75 ? 8.331 2.147 -56.650 1.00 55.66 84 ALA C C 1
ATOM 2158 O O . ALA C 1 75 ? 7.813 3.121 -56.052 1.00 59.16 84 ALA C O 1
ATOM 2160 N N . ASP C 1 76 ? 7.841 1.590 -57.766 1.00 54.68 85 ASP C N 1
ATOM 2161 C CA . ASP C 1 76 ? 6.577 2.021 -58.425 1.00 54.93 85 ASP C CA 1
ATOM 2162 C C . ASP C 1 76 ? 5.405 1.786 -57.466 1.00 53.10 85 ASP C C 1
ATOM 2163 O O . ASP C 1 76 ? 4.535 2.670 -57.376 1.00 56.40 85 ASP C O 1
ATOM 2168 N N . PHE C 1 77 ? 5.398 0.649 -56.766 1.00 52.68 86 PHE C N 1
ATOM 2169 C CA . PHE C 1 77 ? 4.306 0.250 -55.839 1.00 50.33 86 PHE C CA 1
ATOM 2170 C C . PHE C 1 77 ? 4.160 1.300 -54.734 1.00 48.74 86 PHE C C 1
ATOM 2171 O O . PHE C 1 77 ? 3.044 1.804 -54.565 1.00 53.23 86 PHE C O 1
ATOM 2179 N N . TRP C 1 78 ? 5.239 1.620 -54.013 1.00 46.61 87 TRP C N 1
ATOM 2180 C CA . TRP C 1 78 ? 5.196 2.542 -52.841 1.00 46.03 87 TRP C CA 1
ATOM 2181 C C . TRP C 1 78 ? 4.978 3.986 -53.300 1.00 48.67 87 TRP C C 1
ATOM 2182 O O . TRP C 1 78 ? 4.434 4.773 -52.507 1.00 50.41 87 TRP C O 1
ATOM 2193 N N . GLN C 1 79 ? 5.385 4.307 -54.531 1.00 49.05 88 GLN C N 1
ATOM 2194 C CA . GLN C 1 79 ? 5.165 5.629 -55.165 1.00 51.38 88 GLN C CA 1
ATOM 2195 C C . GLN C 1 79 ? 3.665 5.803 -55.431 1.00 52.33 88 GLN C C 1
ATOM 2196 O O . GLN C 1 79 ? 3.148 6.909 -55.190 1.00 55.38 88 GLN C O 1
ATOM 2202 N N . LEU C 1 80 ? 2.994 4.734 -55.876 1.00 51.84 89 LEU C N 1
ATOM 2203 C CA . LEU C 1 80 ? 1.540 4.706 -56.195 1.00 53.91 89 LEU C CA 1
ATOM 2204 C C . LEU C 1 80 ? 0.731 4.806 -54.897 1.00 54.37 89 LEU C C 1
ATOM 2205 O O . LEU C 1 80 ? -0.224 5.603 -54.852 1.00 58.14 89 LEU C O 1
ATOM 2210 N N . VAL C 1 81 ? 1.109 4.027 -53.881 1.00 54.42 90 VAL C N 1
ATOM 2211 C CA . VAL C 1 81 ? 0.427 3.976 -52.550 1.00 55.45 90 VAL C CA 1
ATOM 2212 C C . VAL C 1 81 ? 0.565 5.334 -51.848 1.00 57.30 90 VAL C C 1
ATOM 2213 O O . VAL C 1 81 ? -0.415 5.763 -51.212 1.00 59.60 90 VAL C O 1
ATOM 2217 N N . SER C 1 82 ? 1.736 5.973 -51.946 1.00 58.74 91 SER C N 1
ATOM 2218 C CA . SER C 1 82 ? 2.028 7.301 -51.342 1.00 61.65 91 SER C CA 1
ATOM 2219 C C . SER C 1 82 ? 1.220 8.393 -52.053 1.00 64.96 91 SER C C 1
ATOM 2220 O O . SER C 1 82 ? 0.820 9.356 -51.380 1.00 65.69 91 SER C O 1
ATOM 2223 N N . LYS C 1 83 ? 0.990 8.241 -53.361 1.00 67.61 92 LYS C N 1
ATOM 2224 C CA . LYS C 1 83 ? 0.208 9.192 -54.197 1.00 70.19 92 LYS C CA 1
ATOM 2225 C C . LYS C 1 83 ? -1.288 9.080 -53.877 1.00 71.49 92 LYS C C 1
ATOM 2226 O O . LYS C 1 83 ? -1.948 10.142 -53.817 1.00 76.54 92 LYS C O 1
ATOM 2232 N N . ASN C 1 84 ? -1.807 7.858 -53.702 1.00 68.10 93 ASN C N 1
ATOM 2233 C CA . ASN C 1 84 ? -3.270 7.580 -53.632 1.00 70.08 93 ASN C CA 1
ATOM 2234 C C . ASN C 1 84 ? -3.773 7.698 -52.185 1.00 70.87 93 ASN C C 1
ATOM 2235 O O . ASN C 1 84 ? -5.002 7.802 -52.006 1.00 76.97 93 ASN C O 1
ATOM 2240 N N . GLY C 1 85 ? -2.871 7.700 -51.198 1.00 68.72 94 GLY C N 1
ATOM 2241 C CA . GLY C 1 85 ? -3.200 7.937 -49.778 1.00 69.01 94 GLY C CA 1
ATOM 2242 C C . GLY C 1 85 ? -3.386 6.649 -48.992 1.00 67.30 94 GLY C C 1
ATOM 2243 O O . GLY C 1 85 ? -4.249 6.627 -48.094 1.00 68.58 94 GLY C O 1
ATOM 2244 N N . GLY C 1 86 ? -2.605 5.614 -49.313 1.00 66.27 95 GLY C N 1
ATOM 2245 C CA . GLY C 1 86 ? -2.476 4.381 -48.509 1.00 66.64 95 GLY C CA 1
ATOM 2246 C C . GLY C 1 86 ? -3.436 3.283 -48.942 1.00 67.10 95 GLY C C 1
ATOM 2247 O O . GLY C 1 86 ? -3.705 2.391 -48.111 1.00 68.90 95 GLY C O 1
ATOM 2248 N N . ALA C 1 87 ? -3.932 3.332 -50.185 1.00 67.41 96 ALA C N 1
ATOM 2249 C CA . ALA C 1 87 ? -4.824 2.308 -50.780 1.00 67.12 96 ALA C CA 1
ATOM 2250 C C . ALA C 1 87 ? -3.969 1.185 -51.383 1.00 65.01 96 ALA C C 1
ATOM 2251 O O . ALA C 1 87 ? -3.570 1.306 -52.557 1.00 64.92 96 ALA C O 1
ATOM 2253 N N . ILE C 1 88 ? -3.714 0.131 -50.600 1.00 63.88 97 ILE C N 1
ATOM 2254 C CA . ILE C 1 88 ? -2.790 -0.995 -50.935 1.00 62.64 97 ILE C CA 1
ATOM 2255 C C . ILE C 1 88 ? -3.417 -1.842 -52.049 1.00 63.33 97 ILE C C 1
ATOM 2256 O O . ILE C 1 88 ? -2.719 -2.106 -53.049 1.00 64.05 97 ILE C O 1
ATOM 2261 N N . GLU C 1 89 ? -4.681 -2.247 -51.874 1.00 64.69 98 GLU C N 1
ATOM 2262 C CA . GLU C 1 89 ? -5.457 -3.081 -52.837 1.00 64.52 98 GLU C CA 1
ATOM 2263 C C . GLU C 1 89 ? -5.516 -2.382 -54.200 1.00 64.21 98 GLU C C 1
ATOM 2264 O O . GLU C 1 89 ? -5.315 -3.065 -55.216 1.00 65.32 98 GLU C O 1
ATOM 2266 N N . VAL C 1 90 ? -5.788 -1.074 -54.210 1.00 65.57 99 VAL C N 1
ATOM 2267 C CA . VAL C 1 90 ? -5.915 -0.232 -55.441 1.00 65.47 99 VAL C CA 1
ATOM 2268 C C . VAL C 1 90 ? -4.592 -0.286 -56.216 1.00 62.10 99 VAL C C 1
ATOM 2269 O O . VAL C 1 90 ? -4.642 -0.396 -57.457 1.00 63.90 99 VAL C O 1
ATOM 2273 N N . ALA C 1 91 ? -3.459 -0.228 -55.507 1.00 58.15 100 ALA C N 1
ATOM 2274 C CA . ALA C 1 91 ? -2.092 -0.234 -56.080 1.00 54.14 100 ALA C CA 1
ATOM 2275 C C . ALA C 1 91 ? -1.738 -1.643 -56.581 1.00 51.80 100 ALA C C 1
ATOM 2276 O O . ALA C 1 91 ? -1.050 -1.755 -57.616 1.00 50.49 100 ALA C O 1
ATOM 2278 N N . GLN C 1 92 ? -2.182 -2.681 -55.867 1.00 50.68 101 GLN C N 1
ATOM 2279 C CA . GLN C 1 92 ? -2.027 -4.103 -56.282 1.00 49.23 101 GLN C CA 1
ATOM 2280 C C . GLN C 1 92 ? -2.760 -4.322 -57.608 1.00 51.72 101 GLN C C 1
ATOM 2281 O O . GLN C 1 92 ? -2.188 -4.982 -58.490 1.00 50.21 101 GLN C O 1
ATOM 2287 N N . THR C 1 93 ? -3.976 -3.779 -57.733 1.00 55.36 102 THR C N 1
ATOM 2288 C CA . THR C 1 93 ? -4.857 -3.915 -58.924 1.00 58.90 102 THR C CA 1
ATOM 2289 C C . THR C 1 93 ? -4.268 -3.129 -60.100 1.00 60.62 102 THR C C 1
ATOM 2290 O O . THR C 1 93 ? -4.324 -3.648 -61.228 1.00 62.66 102 THR C O 1
ATOM 2294 N N . THR C 1 94 ? -3.744 -1.924 -59.850 1.00 61.87 103 THR C N 1
ATOM 2295 C CA . THR C 1 94 ? -3.153 -1.026 -60.881 1.00 62.65 103 THR C CA 1
ATOM 2296 C C . THR C 1 94 ? -1.906 -1.689 -61.484 1.00 61.90 103 THR C C 1
ATOM 2297 O O . THR C 1 94 ? -1.786 -1.687 -62.728 1.00 64.17 103 THR C O 1
ATOM 2301 N N . LEU C 1 95 ? -1.023 -2.242 -60.643 1.00 58.62 104 LEU C N 1
ATOM 2302 C CA . LEU C 1 95 ? 0.254 -2.870 -61.079 1.00 58.75 104 LEU C CA 1
ATOM 2303 C C . LEU C 1 95 ? 0.000 -4.281 -61.630 1.00 59.47 104 LEU C C 1
ATOM 2304 O O . LEU C 1 95 ? 0.941 -4.847 -62.217 1.00 58.80 104 LEU C O 1
ATOM 2309 N N . SER C 1 96 ? -1.203 -4.838 -61.429 1.00 61.55 105 SER C N 1
ATOM 2310 C CA . SER C 1 96 ? -1.630 -6.164 -61.953 1.00 63.99 105 SER C CA 1
ATOM 2311 C C . SER C 1 96 ? -2.188 -6.024 -63.375 1.00 69.75 105 SER C C 1
ATOM 2312 O O . SER C 1 96 ? -2.419 -7.071 -64.017 1.00 75.17 105 SER C O 1
ATOM 2315 N N . GLN C 1 97 ? -2.409 -4.794 -63.851 1.00 73.45 106 GLN C N 1
ATOM 2316 C CA . GLN C 1 97 ? -2.992 -4.513 -65.192 1.00 78.17 106 GLN C CA 1
ATOM 2317 C C . GLN C 1 97 ? -1.967 -4.847 -66.280 1.00 80.07 106 GLN C C 1
ATOM 2318 O O . GLN C 1 97 ? -0.754 -4.753 -66.000 1.00 80.78 106 GLN C O 1
ATOM 2324 N N . ASP C 1 98 ? -2.449 -5.211 -67.474 1.00 83.52 107 ASP C N 1
ATOM 2325 C CA . ASP C 1 98 ? -1.612 -5.510 -68.669 1.00 85.28 107 ASP C CA 1
ATOM 2326 C C . ASP C 1 98 ? -1.078 -4.196 -69.257 1.00 88.49 107 ASP C C 1
ATOM 2327 O O . ASP C 1 98 ? -0.140 -4.262 -70.073 1.00 92.91 107 ASP C O 1
ATOM 2329 N N . SER C 1 99 ? -1.664 -3.057 -68.865 1.00 91.04 108 SER C N 1
ATOM 2330 C CA . SER C 1 99 ? -1.183 -1.690 -69.196 1.00 92.54 108 SER C CA 1
ATOM 2331 C C . SER C 1 99 ? 0.242 -1.505 -68.662 1.00 90.34 108 SER C C 1
ATOM 2332 O O . SER C 1 99 ? 1.134 -1.180 -69.473 1.00 92.47 108 SER C O 1
ATOM 2335 N N . TYR C 1 100 ? 0.437 -1.719 -67.355 1.00 84.58 109 TYR C N 1
ATOM 2336 C CA . TYR C 1 100 ? 1.709 -1.483 -66.620 1.00 80.49 109 TYR C CA 1
ATOM 2337 C C . TYR C 1 100 ? 2.855 -2.235 -67.303 1.00 82.21 109 TYR C C 1
ATOM 2338 O O . TYR C 1 100 ? 2.819 -3.479 -67.331 1.00 87.15 109 TYR C O 1
ATOM 2347 N N . GLN C 1 101 ? 3.827 -1.489 -67.839 1.00 86.04 110 GLN C N 1
ATOM 2348 C CA . GLN C 1 101 ? 5.082 -2.015 -68.439 1.00 87.32 110 GLN C CA 1
ATOM 2349 C C . GLN C 1 101 ? 6.212 -1.826 -67.430 1.00 85.97 110 GLN C C 1
ATOM 2350 O O . GLN C 1 101 ? 6.701 -0.710 -67.257 1.00 84.96 110 GLN C O 1
ATOM 2352 N N . PRO C 1 102 ? 6.648 -2.893 -66.718 1.00 83.71 111 PRO C N 1
ATOM 2353 C CA . PRO C 1 102 ? 7.706 -2.766 -65.716 1.00 82.51 111 PRO C CA 1
ATOM 2354 C C . PRO C 1 102 ? 9.033 -2.291 -66.323 1.00 86.01 111 PRO C C 1
ATOM 2355 O O . PRO C 1 102 ? 9.281 -2.565 -67.492 1.00 89.66 111 PRO C O 1
ATOM 2359 N N . ALA C 1 103 ? 9.845 -1.593 -65.519 1.00 84.47 112 ALA C N 1
ATOM 2360 C CA . ALA C 1 103 ? 11.241 -1.218 -65.845 1.00 84.38 112 ALA C CA 1
ATOM 2361 C C . ALA C 1 103 ? 11.988 -2.471 -66.315 1.00 81.25 112 ALA C C 1
ATOM 2362 O O . ALA C 1 103 ? 11.881 -3.500 -65.631 1.00 75.73 112 ALA C O 1
ATOM 2364 N N . SER C 1 104 ? 12.697 -2.389 -67.445 1.00 82.80 113 SER C N 1
ATOM 2365 C CA . SER C 1 104 ? 13.400 -3.525 -68.102 1.00 82.07 113 SER C CA 1
ATOM 2366 C C . SER C 1 104 ? 14.395 -4.184 -67.135 1.00 79.24 113 SER C C 1
ATOM 2367 O O . SER C 1 104 ? 14.649 -5.399 -67.289 1.00 78.42 113 SER C O 1
ATOM 2370 N N . SER C 1 105 ? 14.921 -3.416 -66.174 1.00 77.58 114 SER C N 1
ATOM 2371 C CA . SER C 1 105 ? 15.945 -3.833 -65.180 1.00 77.15 114 SER C CA 1
ATOM 2372 C C . SER C 1 105 ? 15.297 -4.497 -63.955 1.00 72.58 114 SER C C 1
ATOM 2373 O O . SER C 1 105 ? 16.041 -4.818 -63.009 1.00 71.60 114 SER C O 1
ATOM 2376 N N . SER C 1 106 ? 13.971 -4.687 -63.961 1.00 71.63 115 SER C N 1
ATOM 2377 C CA . SER C 1 106 ? 13.174 -5.181 -62.805 1.00 68.69 115 SER C CA 1
ATOM 2378 C C . SER C 1 106 ? 12.989 -6.704 -62.861 1.00 66.41 115 SER C C 1
ATOM 2379 O O . SER C 1 106 ? 12.706 -7.286 -61.797 1.00 61.95 115 SER C O 1
ATOM 2382 N N . LEU C 1 107 ? 13.136 -7.320 -64.042 1.00 71.41 116 LEU C N 1
ATOM 2383 C CA . LEU C 1 107 ? 12.971 -8.793 -64.237 1.00 69.69 116 LEU C CA 1
ATOM 2384 C C . LEU C 1 107 ? 14.020 -9.527 -63.391 1.00 70.22 116 LEU C C 1
ATOM 2385 O O . LEU C 1 107 ? 15.223 -9.284 -63.611 1.00 72.88 116 LEU C O 1
ATOM 2390 N N . ILE C 1 108 ? 13.573 -10.373 -62.455 1.00 68.31 117 ILE C N 1
ATOM 2391 C CA . ILE C 1 108 ? 14.441 -11.109 -61.487 1.00 68.83 117 ILE C CA 1
ATOM 2392 C C . ILE C 1 108 ? 14.720 -12.514 -62.027 1.00 72.17 117 ILE C C 1
ATOM 2393 O O . ILE C 1 108 ? 15.910 -12.867 -62.168 1.00 77.41 117 ILE C O 1
ATOM 2398 N N . ALA C 1 109 ? 13.663 -13.287 -62.299 1.00 71.36 118 ALA C N 1
ATOM 2399 C CA . ALA C 1 109 ? 13.744 -14.723 -62.661 1.00 68.11 118 ALA C CA 1
ATOM 2400 C C . ALA C 1 109 ? 12.569 -15.122 -63.561 1.00 67.06 118 ALA C C 1
ATOM 2401 O O . ALA C 1 109 ? 11.464 -14.565 -63.389 1.00 64.04 118 ALA C O 1
ATOM 2403 N N . GLN C 1 110 ? 12.817 -16.070 -64.468 1.00 66.47 119 GLN C N 1
ATOM 2404 C CA . GLN C 1 110 ? 11.820 -16.695 -65.375 1.00 67.13 119 GLN C CA 1
ATOM 2405 C C . GLN C 1 110 ? 11.855 -18.209 -65.136 1.00 66.42 119 GLN C C 1
ATOM 2406 O O . GLN C 1 110 ? 12.933 -18.805 -65.315 1.00 64.67 119 GLN C O 1
ATOM 2412 N N . VAL C 1 111 ? 10.724 -18.798 -64.732 1.00 63.63 120 VAL C N 1
ATOM 2413 C CA . VAL C 1 111 ? 10.635 -20.184 -64.182 1.00 63.30 120 VAL C CA 1
ATOM 2414 C C . VAL C 1 111 ? 9.437 -20.904 -64.815 1.00 63.49 120 VAL C C 1
ATOM 2415 O O . VAL C 1 111 ? 8.350 -20.293 -64.883 1.00 57.14 120 VAL C O 1
ATOM 2419 N N . VAL C 1 112 ? 9.638 -22.164 -65.223 1.00 65.71 121 VAL C N 1
ATOM 2420 C CA . VAL C 1 112 ? 8.626 -23.028 -65.901 1.00 68.44 121 VAL C CA 1
ATOM 2421 C C . VAL C 1 112 ? 7.951 -23.906 -64.839 1.00 70.75 121 VAL C C 1
ATOM 2422 O O . VAL C 1 112 ? 8.645 -24.306 -63.885 1.00 72.25 121 VAL C O 1
ATOM 2426 N N . THR C 1 113 ? 6.652 -24.188 -64.996 1.00 72.73 122 THR C N 1
ATOM 2427 C CA . THR C 1 113 ? 5.866 -25.077 -64.097 1.00 72.18 122 THR C CA 1
ATOM 2428 C C . THR C 1 113 ? 6.306 -26.530 -64.316 1.00 73.08 122 THR C C 1
ATOM 2429 O O . THR C 1 113 ? 6.352 -26.954 -65.484 1.00 75.83 122 THR C O 1
ATOM 2433 N N . ALA C 1 114 ? 6.616 -27.249 -63.231 1.00 71.56 123 ALA C N 1
ATOM 2434 C CA . ALA C 1 114 ? 6.994 -28.683 -63.223 1.00 73.10 123 ALA C CA 1
ATOM 2435 C C . ALA C 1 114 ? 6.366 -29.373 -62.005 1.00 73.15 123 ALA C C 1
ATOM 2436 O O . ALA C 1 114 ? 5.771 -28.667 -61.166 1.00 72.97 123 ALA C O 1
ATOM 2438 N N . GLY C 1 115 ? 6.493 -30.701 -61.926 1.00 74.32 124 GLY C N 1
ATOM 2439 C CA . GLY C 1 115 ? 5.922 -31.538 -60.853 1.00 74.51 124 GLY C CA 1
ATOM 2440 C C . GLY C 1 115 ? 4.409 -31.410 -60.790 1.00 73.25 124 GLY C C 1
ATOM 2441 O O . GLY C 1 115 ? 3.739 -31.900 -61.719 1.00 73.75 124 GLY C O 1
ATOM 2442 N N . GLN C 1 116 ? 3.898 -30.759 -59.738 1.00 71.04 125 GLN C N 1
ATOM 2443 C CA . GLN C 1 116 ? 2.450 -30.521 -59.489 1.00 70.74 125 GLN C CA 1
ATOM 2444 C C . GLN C 1 116 ? 2.077 -29.102 -59.935 1.00 67.73 125 GLN C C 1
ATOM 2445 O O . GLN C 1 116 ? 1.534 -28.351 -59.110 1.00 67.30 125 GLN C O 1
ATOM 2451 N N . GLY C 1 117 ? 2.354 -28.762 -61.198 1.00 67.76 126 GLY C N 1
ATOM 2452 C CA . GLY C 1 117 ? 2.091 -27.434 -61.792 1.00 66.47 126 GLY C CA 1
ATOM 2453 C C . GLY C 1 117 ? 2.723 -26.319 -60.980 1.00 64.93 126 GLY C C 1
ATOM 2454 O O . GLY C 1 117 ? 2.103 -25.245 -60.888 1.00 64.19 126 GLY C O 1
ATOM 2455 N N . GLU C 1 118 ? 3.918 -26.563 -60.426 1.00 65.91 127 GLU C N 1
ATOM 2456 C CA . GLU C 1 118 ? 4.628 -25.651 -59.487 1.00 63.51 127 GLU C CA 1
ATOM 2457 C C . GLU C 1 118 ? 5.710 -24.869 -60.238 1.00 61.81 127 GLU C C 1
ATOM 2458 O O . GLU C 1 118 ? 6.494 -25.500 -60.968 1.00 66.89 127 GLU C O 1
ATOM 2464 N N . ALA C 1 119 ? 5.746 -23.547 -60.050 1.00 60.04 128 ALA C N 1
ATOM 2465 C CA . ALA C 1 119 ? 6.829 -22.636 -60.490 1.00 56.63 128 ALA C CA 1
ATOM 2466 C C . ALA C 1 119 ? 7.532 -22.089 -59.245 1.00 54.35 128 ALA C C 1
ATOM 2467 O O . ALA C 1 119 ? 6.931 -21.238 -58.558 1.00 54.72 128 ALA C O 1
ATOM 2469 N N . TYR C 1 120 ? 8.750 -22.570 -58.972 1.00 52.66 129 TYR C N 1
ATOM 2470 C CA . TYR C 1 120 ? 9.515 -22.305 -57.727 1.00 51.88 129 TYR C CA 1
ATOM 2471 C C . TYR C 1 120 ? 10.406 -21.075 -57.917 1.00 50.89 129 TYR C C 1
ATOM 2472 O O . TYR C 1 120 ? 11.237 -21.073 -58.841 1.00 51.51 129 TYR C O 1
ATOM 2481 N N . PHE C 1 121 ? 10.225 -20.067 -57.057 1.00 48.57 130 PHE C N 1
ATOM 2482 C CA . PHE C 1 121 ? 11.056 -18.839 -56.977 1.00 48.73 130 PHE C CA 1
ATOM 2483 C C . PHE C 1 121 ? 11.694 -18.767 -55.587 1.00 50.04 130 PHE C C 1
ATOM 2484 O O . PHE C 1 121 ? 11.042 -18.253 -54.652 1.00 52.42 130 PHE C O 1
ATOM 2492 N N . GLY C 1 122 ? 12.925 -19.268 -55.468 1.00 51.51 131 GLY C N 1
ATOM 2493 C CA . GLY C 1 122 ? 13.659 -19.339 -54.193 1.00 52.49 131 GLY C CA 1
ATOM 2494 C C . GLY C 1 122 ? 14.460 -18.081 -53.936 1.00 53.45 131 GLY C C 1
ATOM 2495 O O . GLY C 1 122 ? 14.912 -17.455 -54.919 1.00 54.92 131 GLY C O 1
ATOM 2496 N N . ASP C 1 123 ? 14.609 -17.724 -52.659 1.00 53.43 132 ASP C N 1
ATOM 2497 C CA . ASP C 1 123 ? 15.449 -16.596 -52.173 1.00 53.17 132 ASP C CA 1
ATOM 2498 C C . ASP C 1 123 ? 15.043 -15.283 -52.856 1.00 49.31 132 ASP C C 1
ATOM 2499 O O . ASP C 1 123 ? 15.938 -14.566 -53.339 1.00 50.38 132 ASP C O 1
ATOM 2504 N N . LEU C 1 124 ? 13.745 -14.974 -52.876 1.00 47.53 133 LEU C N 1
ATOM 2505 C CA . LEU C 1 124 ? 13.236 -13.609 -53.194 1.00 42.52 133 LEU C CA 1
ATOM 2506 C C . LEU C 1 124 ? 13.485 -12.740 -51.968 1.00 43.35 133 LEU C C 1
ATOM 2507 O O . LEU C 1 124 ? 12.997 -13.065 -50.887 1.00 43.54 133 LEU C O 1
ATOM 2512 N N . PRO C 1 125 ? 14.291 -11.653 -52.080 1.00 43.40 134 PRO C N 1
ATOM 2513 C CA . PRO C 1 125 ? 14.472 -10.703 -50.981 1.00 43.18 134 PRO C CA 1
ATOM 2514 C C . PRO C 1 125 ? 13.165 -10.140 -50.405 1.00 41.17 134 PRO C C 1
ATOM 2515 O O . PRO C 1 125 ? 12.265 -9.821 -51.171 1.00 39.88 134 PRO C O 1
ATOM 2519 N N . LEU C 1 126 ? 13.096 -10.035 -49.075 1.00 40.92 135 LEU C N 1
ATOM 2520 C CA . LEU C 1 126 ? 11.953 -9.423 -48.346 1.00 40.59 135 LEU C CA 1
ATOM 2521 C C . LEU C 1 126 ? 12.008 -7.896 -48.494 1.00 40.34 135 LEU C C 1
ATOM 2522 O O . LEU C 1 126 ? 10.938 -7.272 -48.428 1.00 39.67 135 LEU C O 1
ATOM 2527 N N . ARG C 1 127 ? 13.203 -7.337 -48.705 1.00 41.71 136 ARG C N 1
ATOM 2528 C CA . ARG C 1 127 ? 13.446 -5.876 -48.854 1.00 43.03 136 ARG C CA 1
ATOM 2529 C C . ARG C 1 127 ? 14.238 -5.619 -50.141 1.00 45.16 136 ARG C C 1
ATOM 2530 O O . ARG C 1 127 ? 15.164 -6.399 -50.431 1.00 46.85 136 ARG C O 1
ATOM 2538 N N . GLN C 1 128 ? 13.873 -4.561 -50.873 1.00 46.48 137 GLN C N 1
ATOM 2539 C CA . GLN C 1 128 ? 14.575 -4.077 -52.088 1.00 49.29 137 GLN C CA 1
ATOM 2540 C C . GLN C 1 128 ? 15.025 -2.642 -51.821 1.00 52.79 137 GLN C C 1
ATOM 2541 O O . GLN C 1 128 ? 14.234 -1.696 -52.057 1.00 54.60 137 GLN C O 1
ATOM 2543 N N . GLY C 1 129 ? 16.253 -2.491 -51.298 1.00 56.37 138 GLY C N 1
ATOM 2544 C CA . GLY C 1 129 ? 16.737 -1.256 -50.653 1.00 59.82 138 GLY C CA 1
ATOM 2545 C C . GLY C 1 129 ? 16.314 -1.220 -49.189 1.00 59.44 138 GLY C C 1
ATOM 2546 O O . GLY C 1 129 ? 16.512 -2.244 -48.478 1.00 61.06 138 GLY C O 1
ATOM 2547 N N . GLN C 1 130 ? 15.702 -0.112 -48.773 1.00 59.24 139 GLN C N 1
ATOM 2548 C CA . GLN C 1 130 ? 15.244 0.129 -47.384 1.00 58.29 139 GLN C CA 1
ATOM 2549 C C . GLN C 1 130 ? 13.782 -0.332 -47.237 1.00 55.11 139 GLN C C 1
ATOM 2550 O O . GLN C 1 130 ? 13.326 -0.423 -46.083 1.00 58.24 139 GLN C O 1
ATOM 2556 N N . HIS C 1 131 ? 13.091 -0.595 -48.366 1.00 51.04 140 HIS C N 1
ATOM 2557 C CA . HIS C 1 131 ? 11.625 -0.836 -48.405 1.00 48.55 140 HIS C CA 1
ATOM 2558 C C . HIS C 1 131 ? 11.301 -2.330 -48.439 1.00 46.99 140 HIS C C 1
ATOM 2559 O O . HIS C 1 131 ? 12.068 -3.075 -49.064 1.00 46.79 140 HIS C O 1
ATOM 2566 N N . ALA C 1 132 ? 10.192 -2.726 -47.808 1.00 46.83 141 ALA C N 1
ATOM 2567 C CA . ALA C 1 132 ? 9.516 -4.032 -47.988 1.00 46.35 141 ALA C CA 1
ATOM 2568 C C . ALA C 1 132 ? 9.393 -4.304 -49.489 1.00 46.72 141 ALA C C 1
ATOM 2569 O O . ALA C 1 132 ? 8.994 -3.383 -50.212 1.00 48.30 141 ALA C O 1
ATOM 2571 N N . ALA C 1 133 ? 9.761 -5.499 -49.948 1.00 46.89 142 ALA C N 1
ATOM 2572 C CA . ALA C 1 133 ? 9.782 -5.851 -51.386 1.00 45.06 142 ALA C CA 1
ATOM 2573 C C . ALA C 1 133 ? 8.339 -6.038 -51.870 1.00 43.90 142 ALA C C 1
ATOM 2574 O O . ALA C 1 133 ? 7.472 -6.392 -51.036 1.00 44.20 142 ALA C O 1
ATOM 2576 N N . VAL C 1 134 ? 8.084 -5.764 -53.153 1.00 40.68 143 VAL C N 1
ATOM 2577 C CA . VAL C 1 134 ? 6.789 -6.051 -53.841 1.00 38.13 143 VAL C CA 1
ATOM 2578 C C . VAL C 1 134 ? 7.118 -6.630 -55.219 1.00 38.32 143 VAL C C 1
ATOM 2579 O O . VAL C 1 134 ? 7.948 -6.029 -55.929 1.00 37.27 143 VAL C O 1
ATOM 2583 N N . TYR C 1 135 ? 6.499 -7.76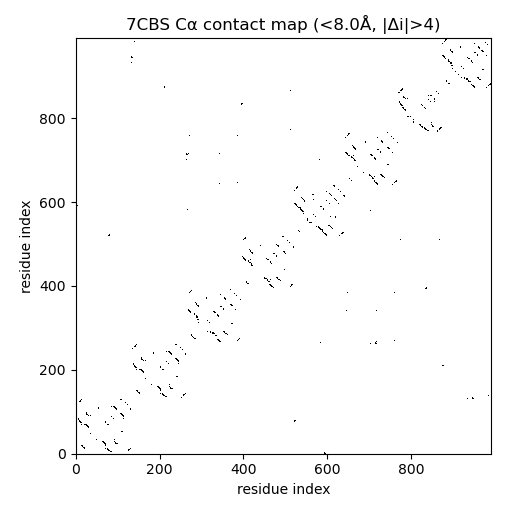4 -55.561 1.00 38.81 144 TYR C N 1
ATOM 2584 C CA . TYR C 1 135 ? 6.802 -8.575 -56.769 1.00 39.89 144 TYR C CA 1
ATOM 2585 C C . TYR C 1 135 ? 5.528 -8.726 -57.609 1.00 41.41 144 TYR C C 1
ATOM 2586 O O . TYR C 1 135 ? 4.446 -8.907 -57.026 1.00 40.90 144 TYR C O 1
ATOM 2595 N N . LEU C 1 136 ? 5.670 -8.597 -58.932 1.00 43.06 145 LEU C N 1
ATOM 2596 C CA . LEU C 1 136 ? 4.626 -8.864 -59.956 1.00 44.89 145 LEU C CA 1
ATOM 2597 C C . LEU C 1 136 ? 4.911 -10.221 -60.607 1.00 47.76 145 LEU C C 1
ATOM 2598 O O . LEU C 1 136 ? 6.044 -10.415 -61.079 1.00 47.93 145 LEU C O 1
ATOM 2603 N N . PHE C 1 137 ? 3.922 -11.115 -60.634 1.00 52.20 146 PHE C N 1
ATOM 2604 C CA . PHE C 1 137 ? 4.025 -12.494 -61.184 1.00 54.28 146 PHE C CA 1
ATOM 2605 C C . PHE C 1 137 ? 3.114 -12.614 -62.410 1.00 57.73 146 PHE C C 1
ATOM 2606 O O . PHE C 1 137 ? 1.883 -12.659 -62.229 1.00 57.48 146 PHE C O 1
ATOM 2614 N N . LYS C 1 138 ? 3.710 -12.670 -63.608 1.00 61.50 147 LYS C N 1
ATOM 2615 C CA . LYS C 1 138 ? 2.998 -12.763 -64.912 1.00 65.82 147 LYS C CA 1
ATOM 2616 C C . LYS C 1 138 ? 3.281 -14.118 -65.566 1.00 68.61 147 LYS C C 1
ATOM 2617 O O . LYS C 1 138 ? 4.409 -14.623 -65.411 1.00 68.40 147 LYS C O 1
ATOM 2623 N N . GLU C 1 139 ? 2.289 -14.667 -66.274 1.00 73.16 148 GLU C N 1
ATOM 2624 C CA . GLU C 1 139 ? 2.443 -15.810 -67.214 1.00 75.42 148 GLU C CA 1
ATOM 2625 C C . GLU C 1 139 ? 2.843 -15.238 -68.579 1.00 78.93 148 GLU C C 1
ATOM 2626 O O . GLU C 1 139 ? 1.988 -14.587 -69.210 1.00 80.41 148 GLU C O 1
ATOM 2632 N N . THR C 1 140 ? 4.091 -15.462 -69.005 1.00 78.72 149 THR C N 1
ATOM 2633 C CA . THR C 1 140 ? 4.709 -14.842 -70.209 1.00 79.47 149 THR C CA 1
ATOM 2634 C C . THR C 1 140 ? 4.819 -15.854 -71.357 1.00 80.98 149 THR C C 1
ATOM 2635 O O . THR C 1 140 ? 5.189 -15.428 -72.466 1.00 84.66 149 THR C O 1
ATOM 2639 N N . ALA C 1 141 ? 4.553 -17.138 -71.105 1.00 78.46 150 ALA C N 1
ATOM 2640 C CA . ALA C 1 141 ? 4.574 -18.206 -72.131 1.00 80.30 150 ALA C CA 1
ATOM 2641 C C . ALA C 1 141 ? 3.799 -19.424 -71.624 1.00 79.59 150 ALA C C 1
ATOM 2642 O O . ALA C 1 141 ? 3.886 -19.741 -70.423 1.00 78.43 150 ALA C O 1
ATOM 2644 N N . ALA C 1 142 ? 3.067 -20.069 -72.531 1.00 81.07 151 ALA C N 1
ATOM 2645 C CA . ALA C 1 142 ? 2.272 -21.290 -72.283 1.00 81.35 151 ALA C CA 1
ATOM 2646 C C . ALA C 1 142 ? 2.117 -22.050 -73.596 1.00 83.90 151 ALA C C 1
ATOM 2647 O O . ALA C 1 142 ? 2.038 -21.436 -74.660 1.00 85.92 151 ALA C O 1
ATOM 2649 N N . PRO C 1 143 ? 2.094 -23.403 -73.563 1.00 83.28 152 PRO C N 1
ATOM 2650 C CA . PRO C 1 143 ? 1.629 -24.193 -74.702 1.00 86.23 152 PRO C CA 1
ATOM 2651 C C . PRO C 1 143 ? 0.267 -23.684 -75.197 1.00 87.37 152 PRO C C 1
ATOM 2652 O O . PRO C 1 143 ? -0.427 -23.038 -74.427 1.00 87.97 152 PRO C O 1
ATOM 2656 N N . LYS C 1 144 ? -0.073 -23.955 -76.460 1.00 90.38 153 LYS C N 1
ATOM 2657 C CA . LYS C 1 144 ? -1.339 -23.476 -77.078 1.00 92.36 153 LYS C CA 1
ATOM 2658 C C . LYS C 1 144 ? -2.518 -24.213 -76.434 1.00 92.95 153 LYS C C 1
ATOM 2659 O O . LYS C 1 144 ? -2.345 -25.382 -76.037 1.00 93.56 153 LYS C O 1
ATOM 2665 N N . ASN C 1 145 ? -3.656 -23.522 -76.304 1.00 93.73 154 ASN C N 1
ATOM 2666 C CA . ASN C 1 145 ? -4.939 -24.052 -75.757 1.00 94.71 154 ASN C C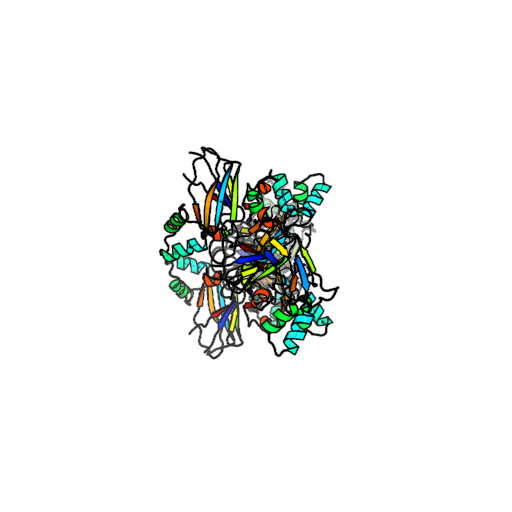A 1
ATOM 2667 C C . ASN C 1 145 ? -4.885 -24.137 -74.223 1.00 91.07 154 ASN C C 1
ATOM 2668 O O . ASN C 1 145 ? -5.850 -24.653 -73.634 1.00 91.17 154 ASN C O 1
ATOM 2673 N N . ILE C 1 146 ? -3.810 -23.637 -73.603 1.00 88.10 155 ILE C N 1
ATOM 2674 C CA . ILE C 1 146 ? -3.712 -23.395 -72.129 1.00 84.66 155 ILE C CA 1
ATOM 2675 C C . ILE C 1 146 ? -4.221 -21.980 -71.837 1.00 84.94 155 ILE C C 1
ATOM 2676 O O . ILE C 1 146 ? -3.549 -21.015 -72.260 1.00 87.00 155 ILE C O 1
ATOM 2681 N N . GLU C 1 147 ? -5.358 -21.874 -71.140 1.00 85.97 156 GLU C N 1
ATOM 2682 C CA . GLU C 1 147 ? -5.994 -20.593 -70.727 1.00 84.69 156 GLU C CA 1
ATOM 2683 C C . GLU C 1 147 ? -4.996 -19.774 -69.900 1.00 80.15 156 GLU C C 1
ATOM 2684 O O . GLU C 1 147 ? -4.336 -20.367 -69.025 1.00 77.67 156 GLU C O 1
ATOM 2690 N N . ALA C 1 148 ? -4.905 -18.466 -70.165 1.00 79.30 157 ALA C N 1
ATOM 2691 C CA . ALA C 1 148 ? -3.949 -17.527 -69.527 1.00 74.49 157 ALA C CA 1
ATOM 2692 C C . ALA C 1 148 ? -4.369 -17.256 -68.078 1.00 71.96 157 ALA C C 1
ATOM 2693 O O . ALA C 1 148 ? -5.583 -17.237 -67.809 1.00 74.87 157 ALA C O 1
ATOM 2695 N N . SER C 1 149 ? -3.390 -17.051 -67.190 1.00 67.87 158 SER C N 1
ATOM 2696 C CA . SER C 1 149 ? -3.578 -16.751 -65.745 1.00 65.16 158 SER C CA 1
ATOM 2697 C C . SER C 1 149 ? -3.488 -15.240 -65.503 1.00 64.11 158 SER C C 1
ATOM 2698 O O . SER C 1 149 ? -2.844 -14.542 -66.313 1.00 63.32 158 SER C O 1
ATOM 2701 N N . GLN C 1 150 ? -4.104 -14.768 -64.417 1.00 62.44 159 GLN C N 1
ATOM 2702 C CA . GLN C 1 150 ? -4.088 -13.343 -63.988 1.00 61.68 159 GLN C CA 1
ATOM 2703 C C . GLN C 1 150 ? -2.705 -13.007 -63.421 1.00 57.84 159 GLN C C 1
ATOM 2704 O O . GLN C 1 150 ? -2.045 -13.920 -62.894 1.00 57.30 159 GLN C O 1
ATOM 2710 N N . ASN C 1 151 ? -2.292 -11.741 -63.529 1.00 56.33 160 ASN C N 1
ATOM 2711 C CA . ASN C 1 151 ? -1.047 -11.214 -62.907 1.00 52.15 160 ASN C CA 1
ATOM 2712 C C . ASN C 1 151 ? -1.305 -11.057 -61.402 1.00 49.68 160 ASN C C 1
ATOM 2713 O O . ASN C 1 151 ? -2.446 -10.701 -61.050 1.00 51.44 160 ASN C O 1
ATOM 2718 N N . LEU C 1 152 ? -0.292 -11.311 -60.568 1.00 47.14 161 LEU C N 1
ATOM 2719 C CA . LEU C 1 152 ? -0.357 -11.163 -59.095 1.00 45.92 161 LEU C CA 1
ATOM 2720 C C . LEU C 1 152 ? 0.749 -10.217 -58.626 1.00 43.69 161 LEU C C 1
ATOM 2721 O O . LEU C 1 152 ? 1.918 -10.489 -58.926 1.00 44.00 161 LEU C O 1
ATOM 2726 N N . VAL C 1 153 ? 0.368 -9.183 -57.884 1.00 42.60 162 VAL C N 1
ATOM 2727 C CA . VAL C 1 153 ? 1.292 -8.257 -57.171 1.00 40.67 162 VAL C CA 1
ATOM 2728 C C . VAL C 1 153 ? 1.277 -8.655 -55.695 1.00 39.66 162 VAL C C 1
ATOM 2729 O O . VAL C 1 153 ? 0.221 -8.510 -55.048 1.00 40.84 162 VAL C O 1
ATOM 2733 N N . VAL C 1 154 ? 2.410 -9.147 -55.202 1.00 38.30 163 VAL C N 1
ATOM 2734 C CA . VAL C 1 154 ? 2.571 -9.681 -53.820 1.00 38.57 163 VAL C CA 1
ATOM 2735 C C . VAL C 1 154 ? 3.434 -8.692 -53.035 1.00 38.29 163 VAL C C 1
ATOM 2736 O O . VAL C 1 154 ? 4.538 -8.355 -53.512 1.00 37.98 163 VAL C O 1
ATOM 2740 N N . VAL C 1 155 ? 2.944 -8.266 -51.874 1.00 38.36 164 VAL C N 1
ATOM 2741 C CA . VAL C 1 155 ? 3.645 -7.346 -50.940 1.00 39.33 164 VAL C CA 1
ATOM 2742 C C . VAL C 1 155 ? 4.261 -8.183 -49.821 1.00 41.44 164 VAL C C 1
ATOM 2743 O O . VAL C 1 155 ? 3.542 -9.019 -49.242 1.00 43.03 164 VAL C O 1
ATOM 2747 N N . MET C 1 156 ? 5.544 -7.961 -49.533 1.00 44.48 165 MET C N 1
ATOM 2748 C CA . MET C 1 156 ? 6.259 -8.623 -48.413 1.00 47.70 165 MET C CA 1
ATOM 2749 C C . MET C 1 156 ? 5.870 -7.888 -47.127 1.00 49.76 165 MET C C 1
ATOM 2750 O O . MET C 1 156 ? 6.668 -7.053 -46.626 1.00 52.51 165 MET C O 1
ATOM 2755 N N . SER C 1 157 ? 4.645 -8.169 -46.652 1.00 52.34 166 SER C N 1
ATOM 2756 C CA . SER C 1 157 ? 3.966 -7.492 -45.515 1.00 56.19 166 SER C CA 1
ATOM 2757 C C . SER C 1 157 ? 4.717 -7.768 -44.207 1.00 60.49 166 SER C C 1
ATOM 2758 O O . SER C 1 157 ? 5.679 -8.569 -44.228 1.00 68.74 166 SER C O 1
ATOM 2761 N N . SER C 1 158 ? 4.262 -7.151 -43.113 1.00 65.41 167 SER C N 1
ATOM 2762 C CA . SER C 1 158 ? 4.823 -7.270 -41.738 1.00 70.22 167 SER C CA 1
ATOM 2763 C C . SER C 1 158 ? 5.082 -8.737 -41.380 1.00 71.97 167 SER C C 1
ATOM 2764 O O . SER C 1 158 ? 6.198 -9.035 -40.924 1.00 76.20 167 SER C O 1
ATOM 2767 N N . ASN C 1 159 ? 4.084 -9.606 -41.575 1.00 73.42 168 ASN C N 1
ATOM 2768 C CA . ASN C 1 159 ? 4.128 -11.053 -41.213 1.00 73.55 168 ASN C CA 1
ATOM 2769 C C . ASN C 1 159 ? 5.346 -11.717 -41.871 1.00 72.06 168 ASN C C 1
ATOM 2770 O O . ASN C 1 159 ? 6.016 -12.530 -41.199 1.00 78.70 168 ASN C O 1
ATOM 2775 N N . LEU C 1 160 ? 5.612 -11.379 -43.135 1.00 66.26 169 LEU C N 1
ATOM 2776 C CA . LEU C 1 160 ? 6.723 -11.951 -43.944 1.00 62.66 169 LEU C CA 1
ATOM 2777 C C . LEU C 1 160 ? 8.059 -11.315 -43.534 1.00 62.46 169 LEU C C 1
ATOM 2778 O O . LEU C 1 160 ? 9.061 -12.050 -43.470 1.00 66.85 169 LEU C O 1
ATOM 2783 N N . GLN C 1 161 ? 8.066 -10.012 -43.238 1.00 60.77 170 GLN C N 1
ATOM 2784 C CA . GLN C 1 161 ? 9.261 -9.272 -42.739 1.00 60.41 170 GLN C CA 1
ATOM 2785 C C . GLN C 1 161 ? 9.718 -9.867 -41.399 1.00 62.74 170 GLN C C 1
ATOM 2786 O O . GLN C 1 161 ? 10.923 -9.759 -41.089 1.00 60.94 170 GLN C O 1
ATOM 2792 N N . HIS C 1 162 ? 8.793 -10.471 -40.642 1.00 63.81 171 HIS C N 1
ATOM 2793 C CA . HIS C 1 162 ? 9.010 -10.997 -39.264 1.00 68.05 171 HIS C CA 1
ATOM 2794 C C . HIS C 1 162 ? 9.469 -12.461 -39.302 1.00 67.82 171 HIS C C 1
ATOM 2795 O O . HIS C 1 162 ? 9.891 -12.960 -38.242 1.00 69.96 171 HIS C O 1
ATOM 2802 N N . GLY C 1 163 ? 9.387 -13.116 -40.468 1.00 66.02 172 GLY C N 1
ATOM 2803 C CA . GLY C 1 163 ? 9.964 -14.454 -40.721 1.00 67.59 172 GLY C CA 1
ATOM 2804 C C . GLY C 1 163 ? 9.072 -15.582 -40.229 1.00 69.45 172 GLY C C 1
ATOM 2805 O O . GLY C 1 163 ? 9.618 -16.605 -39.754 1.00 71.81 172 GLY C O 1
ATOM 2806 N N . ASN C 1 164 ? 7.749 -15.416 -40.352 1.00 69.24 173 ASN C N 1
ATOM 2807 C CA . ASN C 1 164 ? 6.728 -16.405 -39.912 1.00 70.11 173 ASN C CA 1
ATOM 2808 C C . ASN C 1 164 ? 6.472 -17.418 -41.034 1.00 67.70 173 ASN C C 1
ATOM 2809 O O . ASN C 1 164 ? 6.100 -18.561 -40.710 1.00 72.03 173 ASN C O 1
ATOM 2814 N N . GLN C 1 165 ? 6.657 -17.010 -42.295 1.00 64.92 174 GLN C N 1
ATOM 2815 C CA . GLN C 1 165 ? 6.469 -17.866 -43.500 1.00 64.26 174 GLN C CA 1
ATOM 2816 C C . GLN C 1 165 ? 7.801 -18.004 -44.250 1.00 62.10 174 GLN C C 1
ATOM 2817 O O . GLN C 1 165 ? 8.346 -16.966 -44.676 1.00 59.79 174 GLN C O 1
ATOM 2823 N N . SER C 1 166 ? 8.281 -19.238 -44.424 1.00 62.31 175 SER C N 1
ATOM 2824 C CA . SER C 1 166 ? 9.471 -19.585 -45.247 1.00 62.65 175 SER C CA 1
ATOM 2825 C C . SER C 1 166 ? 9.059 -19.734 -46.716 1.00 61.31 175 SER C C 1
ATOM 2826 O O . SER C 1 166 ? 9.932 -19.550 -47.590 1.00 61.24 175 SER C O 1
ATOM 2829 N N . ARG C 1 167 ? 7.785 -20.063 -46.967 1.00 62.38 176 ARG C N 1
ATOM 2830 C CA . ARG C 1 167 ? 7.221 -20.270 -48.326 1.00 63.23 176 ARG C CA 1
ATOM 2831 C C . ARG C 1 167 ? 5.851 -19.590 -48.434 1.00 66.97 176 ARG C C 1
ATOM 2832 O O . ARG C 1 167 ? 5.046 -19.728 -47.491 1.00 68.47 176 ARG C O 1
ATOM 2840 N N . ILE C 1 168 ? 5.612 -18.886 -49.546 1.00 69.24 177 ILE C N 1
ATOM 2841 C CA . ILE C 1 168 ? 4.281 -18.347 -49.956 1.00 72.25 177 ILE C CA 1
ATOM 2842 C C . ILE C 1 168 ? 3.769 -19.197 -51.123 1.00 73.25 177 ILE C C 1
ATOM 2843 O O . ILE C 1 168 ? 4.493 -19.299 -52.130 1.00 75.63 177 ILE C O 1
ATOM 2848 N N . ASP C 1 169 ? 2.563 -19.758 -50.993 1.00 75.48 178 ASP C N 1
ATOM 2849 C CA . ASP C 1 169 ? 1.914 -20.615 -52.020 1.00 80.60 178 ASP C CA 1
ATOM 2850 C C . ASP C 1 169 ? 0.817 -19.811 -52.724 1.00 82.89 178 ASP C C 1
ATOM 2851 O O . ASP C 1 169 ? -0.219 -19.546 -52.086 1.00 88.79 178 ASP C O 1
ATOM 2856 N N . LEU C 1 170 ? 1.046 -19.451 -53.992 1.00 83.89 179 LEU C N 1
ATOM 2857 C CA . LEU C 1 170 ? 0.127 -18.622 -54.821 1.00 85.98 179 LEU C CA 1
ATOM 2858 C C . LEU C 1 170 ? -0.675 -19.524 -55.765 1.00 86.45 179 LEU C C 1
ATOM 2859 O O . LEU C 1 170 ? -0.070 -20.433 -56.366 1.00 89.94 179 LEU C O 1
ATOM 2864 N N . PHE C 1 171 ? -1.982 -19.267 -55.878 1.00 84.55 180 PHE C N 1
ATOM 2865 C CA . PHE C 1 171 ? -2.947 -19.997 -56.742 1.00 85.69 180 PHE C CA 1
ATOM 2866 C C . PHE C 1 171 ? -3.668 -18.997 -57.644 1.00 84.99 180 PHE C C 1
ATOM 2867 O O . PHE C 1 171 ? -4.813 -18.639 -57.377 1.00 86.22 180 PHE C O 1
ATOM 2875 N N . PRO C 1 172 ? -3.024 -18.509 -58.732 1.00 83.07 181 PRO C N 1
ATOM 2876 C CA . PRO C 1 172 ? -3.636 -17.519 -59.623 1.00 84.24 181 PRO C CA 1
ATOM 2877 C C . PRO C 1 172 ? -4.910 -18.034 -60.316 1.00 87.74 181 PRO C C 1
ATOM 2878 O O . PRO C 1 172 ? -4.929 -19.189 -60.717 1.00 90.47 181 PRO C O 1
ATOM 2882 N N . LYS C 1 173 ? -5.931 -17.174 -60.441 1.00 87.90 182 LYS C N 1
ATOM 2883 C CA . LYS C 1 173 ? -7.221 -17.481 -61.126 1.00 89.08 182 LYS C CA 1
ATOM 2884 C C . LYS C 1 173 ? -7.045 -17.269 -62.635 1.00 89.86 182 LYS C C 1
ATOM 2885 O O . LYS C 1 173 ? -5.896 -17.114 -63.070 1.00 87.73 182 LYS C O 1
ATOM 2887 N N . ASN C 1 174 ? -8.145 -17.254 -63.399 1.00 95.07 183 ASN C N 1
ATOM 2888 C CA . ASN C 1 174 ? -8.180 -16.909 -64.847 1.00 96.10 183 ASN C CA 1
ATOM 2889 C C . ASN C 1 174 ? -7.412 -17.974 -65.636 1.00 94.89 183 ASN C C 1
ATOM 2890 O O . ASN C 1 174 ? -8.041 -18.874 -66.180 1.00 96.70 183 ASN C O 1
ATOM 2895 N N . THR D 1 24 ? 23.665 -40.009 28.893 1.00 104.38 33 THR D N 1
ATOM 2896 C CA . THR D 1 24 ? 23.440 -39.542 30.293 1.00 105.96 33 THR D CA 1
ATOM 2897 C C . THR D 1 24 ? 23.305 -38.012 30.304 1.00 102.39 33 THR D C 1
ATOM 2898 O O . THR D 1 24 ? 22.943 -37.472 31.374 1.00 105.00 33 THR D O 1
ATOM 2900 N N . VAL D 1 25 ? 23.579 -37.349 29.169 1.00 97.78 34 VAL D N 1
ATOM 2901 C CA . VAL D 1 25 ? 23.514 -35.867 29.011 1.00 94.50 34 VAL D CA 1
ATOM 2902 C C . VAL D 1 25 ? 22.852 -35.549 27.673 1.00 92.31 34 VAL D C 1
ATOM 2903 O O . VAL D 1 25 ? 23.106 -36.234 26.686 1.00 92.49 34 VAL D O 1
ATOM 2907 N N . PRO D 1 26 ? 21.985 -34.508 27.590 1.00 89.90 35 PRO D N 1
ATOM 2908 C CA . PRO D 1 26 ? 21.383 -34.095 26.321 1.00 85.16 35 PRO D CA 1
ATOM 2909 C C . PRO D 1 26 ? 22.432 -33.857 25.225 1.00 79.76 35 PRO D C 1
ATOM 2910 O O . PRO D 1 26 ? 23.211 -32.942 25.355 1.00 83.10 35 PRO D O 1
ATOM 2914 N N . THR D 1 27 ? 22.418 -34.688 24.179 1.00 76.01 36 THR D N 1
ATOM 2915 C CA . THR D 1 27 ? 23.454 -34.737 23.109 1.00 73.47 36 THR D CA 1
ATOM 2916 C C . THR D 1 27 ? 22.859 -34.365 21.741 1.00 66.22 36 THR D C 1
ATOM 2917 O O . THR D 1 27 ? 23.619 -33.865 20.899 1.00 64.46 36 THR D O 1
ATOM 2921 N N . THR D 1 28 ? 21.567 -34.625 21.514 1.00 63.30 37 THR D N 1
ATOM 2922 C CA . THR D 1 28 ? 20.865 -34.394 20.225 1.00 58.99 37 THR D CA 1
ATOM 2923 C C . THR D 1 28 ? 19.471 -33.801 20.458 1.00 56.61 37 THR D C 1
ATOM 2924 O O . THR D 1 28 ? 18.922 -33.948 21.574 1.00 55.57 37 THR D O 1
ATOM 2928 N N . VAL D 1 29 ? 18.917 -33.183 19.410 1.00 53.95 38 VAL D N 1
ATOM 2929 C CA . VAL D 1 29 ? 17.529 -32.642 19.387 1.00 54.27 38 VAL D CA 1
ATOM 2930 C C . VAL D 1 29 ? 16.881 -33.031 18.053 1.00 53.50 38 VAL D C 1
ATOM 2931 O O . VAL D 1 29 ? 17.614 -33.270 17.068 1.00 51.98 38 VAL D O 1
ATOM 2935 N N . ASP D 1 30 ? 15.548 -33.098 18.035 1.00 54.64 39 ASP D N 1
ATOM 2936 C CA . ASP D 1 30 ? 14.734 -33.300 16.809 1.00 54.82 39 ASP D CA 1
ATOM 2937 C C . ASP D 1 30 ? 14.240 -31.935 16.334 1.00 54.40 39 ASP D C 1
ATOM 2938 O O . ASP D 1 30 ? 13.794 -31.150 17.181 1.00 55.14 39 ASP D O 1
ATOM 2943 N N . VAL D 1 31 ? 14.344 -31.668 15.030 1.00 54.78 40 VAL D N 1
ATOM 2944 C CA . VAL D 1 31 ? 13.818 -30.434 14.380 1.00 53.75 40 VAL D CA 1
ATOM 2945 C C . VAL D 1 31 ? 12.788 -30.853 13.331 1.00 53.93 40 VAL D C 1
ATOM 2946 O O . VAL D 1 31 ? 13.164 -31.575 12.388 1.00 57.04 40 VAL D O 1
ATOM 2950 N N . VAL D 1 32 ? 11.541 -30.416 13.508 1.00 52.57 41 VAL D N 1
ATOM 2951 C CA . VAL D 1 32 ? 10.441 -30.574 12.516 1.00 53.37 41 VAL D CA 1
ATOM 2952 C C . VAL D 1 32 ? 10.158 -29.192 11.917 1.00 52.23 41 VAL D C 1
ATOM 2953 O O . VAL D 1 32 ? 9.788 -28.284 12.682 1.00 51.91 41 VAL D O 1
ATOM 2957 N N . LEU D 1 33 ? 10.388 -29.035 10.609 1.00 52.65 42 LEU D N 1
ATOM 2958 C CA . LEU D 1 33 ? 9.980 -27.846 9.813 1.00 54.17 42 LEU D CA 1
ATOM 2959 C C . LEU D 1 33 ? 8.555 -28.074 9.298 1.00 57.53 42 LEU D C 1
ATOM 2960 O O . LEU D 1 33 ? 8.314 -29.144 8.704 1.00 57.93 42 LEU D O 1
ATOM 2965 N N . HIS D 1 34 ? 7.661 -27.098 9.504 1.00 59.58 43 HIS D N 1
ATOM 2966 C CA . HIS D 1 34 ? 6.251 -27.114 9.034 1.00 61.65 43 HIS D CA 1
ATOM 2967 C C . HIS D 1 34 ? 6.096 -26.158 7.847 1.00 63.21 43 HIS D C 1
ATOM 2968 O O . HIS D 1 34 ? 6.214 -24.930 8.058 1.00 64.39 43 HIS D O 1
ATOM 2975 N N . LYS D 1 35 ? 5.843 -26.703 6.651 1.00 64.43 44 LYS D N 1
ATOM 2976 C CA . LYS D 1 35 ? 5.483 -25.930 5.433 1.00 66.72 44 LYS D CA 1
ATOM 2977 C C . LYS D 1 35 ? 3.957 -25.902 5.309 1.00 69.12 44 LYS D C 1
ATOM 2978 O O . LYS D 1 35 ? 3.389 -26.895 4.810 1.00 72.80 44 LYS D O 1
ATOM 2984 N N . LEU D 1 36 ? 3.339 -24.814 5.784 1.00 70.44 45 LEU D N 1
ATOM 2985 C CA . LEU D 1 36 ? 1.882 -24.523 5.686 1.00 73.63 45 LEU D CA 1
ATOM 2986 C C . LEU D 1 36 ? 1.687 -23.403 4.657 1.00 75.30 45 LEU D C 1
ATOM 2987 O O . LEU D 1 36 ? 2.704 -22.765 4.279 1.00 74.96 45 LEU D O 1
ATOM 2992 N N . LEU D 1 37 ? 0.440 -23.139 4.242 1.00 78.32 46 LEU D N 1
ATOM 2993 C CA . LEU D 1 37 ? 0.072 -22.017 3.333 1.00 81.13 46 LEU D CA 1
ATOM 2994 C C . LEU D 1 37 ? -0.592 -20.912 4.162 1.00 84.17 46 LEU D C 1
ATOM 2995 O O . LEU D 1 37 ? -0.330 -19.727 3.858 1.00 85.89 46 LEU D O 1
ATOM 3000 N N . ASP D 1 60 ? -2.955 -22.950 8.272 1.00 80.25 69 ASP D N 1
ATOM 3001 C CA . ASP D 1 60 ? -2.602 -24.308 8.777 1.00 77.75 69 ASP D CA 1
ATOM 3002 C C . ASP D 1 60 ? -2.765 -25.347 7.651 1.00 77.54 69 ASP D C 1
ATOM 3003 O O . ASP D 1 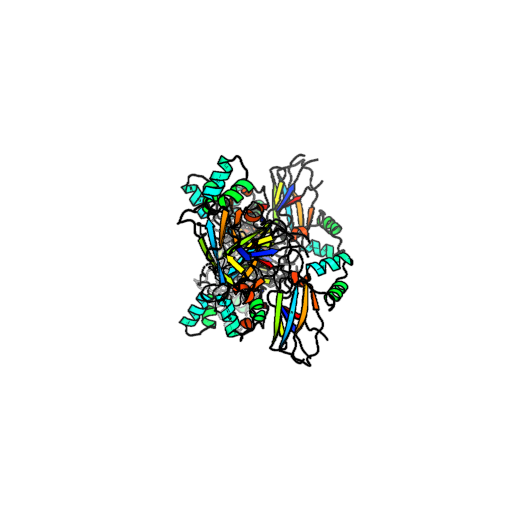60 ? -2.930 -26.547 7.950 1.00 76.54 69 ASP D O 1
ATOM 3008 N N . VAL D 1 61 ? -2.636 -24.917 6.396 1.00 78.50 70 VAL D N 1
ATOM 3009 C CA . VAL D 1 61 ? -2.857 -25.737 5.163 1.00 79.16 70 VAL D CA 1
ATOM 3010 C C . VAL D 1 61 ? -1.548 -26.427 4.766 1.00 76.14 70 VAL D C 1
ATOM 3011 O O . VAL D 1 61 ? -0.634 -25.768 4.269 1.00 74.93 70 VAL D O 1
ATOM 3015 N N . PRO D 1 62 ? -1.413 -27.757 4.980 1.00 75.30 71 PRO D N 1
ATOM 3016 C CA . PRO D 1 62 ? -0.131 -28.442 4.831 1.00 72.04 71 PRO D CA 1
ATOM 3017 C C . PRO D 1 62 ? 0.292 -28.645 3.370 1.00 71.50 71 PRO D C 1
ATOM 3018 O O . PRO D 1 62 ? -0.555 -28.936 2.550 1.00 73.07 71 PRO D O 1
ATOM 3022 N N . LEU D 1 63 ? 1.594 -28.481 3.096 1.00 69.21 72 LEU D N 1
ATOM 3023 C CA . LEU D 1 63 ? 2.216 -28.608 1.749 1.00 68.52 72 LEU D CA 1
ATOM 3024 C C . LEU D 1 63 ? 3.257 -29.733 1.785 1.00 65.86 72 LEU D C 1
ATOM 3025 O O . LEU D 1 63 ? 4.392 -29.482 2.239 1.00 63.55 72 LEU D O 1
ATOM 3030 N N . ASN D 1 64 ? 2.867 -30.929 1.336 1.00 66.66 73 ASN D N 1
ATOM 3031 C CA . ASN D 1 64 ? 3.706 -32.158 1.319 1.00 66.29 73 ASN D CA 1
ATOM 3032 C C . ASN D 1 64 ? 4.426 -32.257 -0.030 1.00 67.03 73 ASN D C 1
ATOM 3033 O O . ASN D 1 64 ? 3.869 -31.777 -1.031 1.00 69.37 73 ASN D O 1
ATOM 3038 N N . GLY D 1 65 ? 5.623 -32.853 -0.040 1.00 66.18 74 GLY D N 1
ATOM 3039 C CA . GLY D 1 65 ? 6.449 -33.055 -1.247 1.00 67.78 74 GLY D CA 1
ATOM 3040 C C . GLY D 1 65 ? 7.454 -31.936 -1.457 1.00 66.53 74 GLY D C 1
ATOM 3041 O O . GLY D 1 65 ? 7.945 -31.806 -2.600 1.00 67.96 74 GLY D O 1
ATOM 3042 N N . VAL D 1 66 ? 7.733 -31.131 -0.426 1.00 65.15 75 VAL D N 1
ATOM 3043 C CA . VAL D 1 66 ? 8.678 -29.971 -0.468 1.00 65.14 75 VAL D CA 1
ATOM 3044 C C . VAL D 1 66 ? 9.980 -30.382 0.231 1.00 64.73 75 VAL D C 1
ATOM 3045 O O . VAL D 1 66 ? 9.921 -30.717 1.434 1.00 65.09 75 VAL D O 1
ATOM 3049 N N . THR D 1 67 ? 11.104 -30.349 -0.496 1.00 64.99 76 THR D N 1
ATOM 3050 C CA . THR D 1 67 ? 12.437 -30.815 -0.028 1.00 63.83 76 THR D CA 1
ATOM 3051 C C . THR D 1 67 ? 13.140 -29.684 0.728 1.00 62.70 76 THR D C 1
ATOM 3052 O O . THR D 1 67 ? 13.504 -28.677 0.086 1.00 63.34 76 THR D O 1
ATOM 3056 N N . PHE D 1 68 ? 13.312 -29.855 2.042 1.00 60.65 77 PHE D N 1
ATOM 3057 C CA . PHE D 1 68 ? 14.176 -29.016 2.907 1.00 59.80 77 PHE D CA 1
ATOM 3058 C C . PHE D 1 68 ? 15.499 -29.755 3.135 1.00 59.12 77 PHE D C 1
ATOM 3059 O O . PHE D 1 68 ? 15.474 -30.977 3.375 1.00 59.22 77 PHE D O 1
ATOM 3067 N N . THR D 1 69 ? 16.609 -29.022 3.039 1.00 56.69 78 THR D N 1
ATOM 3068 C CA . THR D 1 69 ? 18.002 -29.498 3.254 1.00 56.14 78 THR D CA 1
ATOM 3069 C C . THR D 1 69 ? 18.574 -28.752 4.462 1.00 52.28 78 THR D C 1
ATOM 3070 O O . THR D 1 69 ? 18.407 -27.518 4.515 1.00 51.06 78 THR D O 1
ATOM 3074 N N . VAL D 1 70 ? 19.206 -29.477 5.391 1.00 49.98 79 VAL D N 1
ATOM 3075 C CA . VAL D 1 70 ? 19.821 -28.913 6.633 1.00 47.26 79 VAL D CA 1
ATOM 3076 C C . VAL D 1 70 ? 21.345 -28.996 6.494 1.00 46.30 79 VAL D C 1
ATOM 3077 O O . VAL D 1 70 ? 21.848 -30.070 6.121 1.00 47.76 79 VAL D O 1
ATOM 3081 N N . TYR D 1 71 ? 22.038 -27.884 6.752 1.00 45.17 80 TYR D N 1
ATOM 3082 C CA . TYR D 1 71 ? 23.518 -27.738 6.675 1.00 45.29 80 TYR D CA 1
ATOM 3083 C C . TYR D 1 71 ? 24.064 -27.347 8.050 1.00 43.56 80 TYR D C 1
ATOM 3084 O O . TYR D 1 71 ? 23.401 -26.569 8.754 1.00 41.03 80 TYR D O 1
ATOM 3093 N N . ASP D 1 72 ? 25.241 -27.871 8.402 1.00 45.63 81 ASP D N 1
ATOM 3094 C CA . ASP D 1 72 ? 26.045 -27.455 9.585 1.00 45.35 81 ASP D CA 1
ATOM 3095 C C . ASP D 1 72 ? 26.799 -26.171 9.223 1.00 45.06 81 ASP D C 1
ATOM 3096 O O . ASP D 1 72 ? 27.662 -26.242 8.336 1.00 46.93 81 ASP D O 1
ATOM 3101 N N . VAL D 1 73 ? 26.472 -25.047 9.873 1.00 43.97 82 VAL D N 1
ATOM 3102 C CA . VAL D 1 73 ? 27.129 -23.719 9.636 1.00 43.98 82 VAL D CA 1
ATOM 3103 C C . VAL D 1 73 ? 27.832 -23.248 10.916 1.00 43.30 82 VAL D C 1
ATOM 3104 O O . VAL D 1 73 ? 28.126 -22.043 11.007 1.00 47.05 82 VAL D O 1
ATOM 3108 N N . THR D 1 74 ? 28.141 -24.165 11.838 1.00 43.38 83 THR D N 1
ATOM 3109 C CA . THR D 1 74 ? 28.647 -23.877 13.212 1.00 43.19 83 THR D CA 1
ATOM 3110 C C . THR D 1 74 ? 29.924 -23.030 13.159 1.00 45.48 83 THR D C 1
ATOM 3111 O O . THR D 1 74 ? 29.959 -21.982 13.840 1.00 45.14 83 THR D O 1
ATOM 3115 N N . ALA D 1 75 ? 30.936 -23.477 12.402 1.00 46.96 84 ALA D N 1
ATOM 3116 C CA . ALA D 1 75 ? 32.283 -22.857 12.337 1.00 47.63 84 ALA D CA 1
ATOM 3117 C C . ALA D 1 75 ? 32.187 -21.463 11.711 1.00 49.07 84 ALA D C 1
ATOM 3118 O O . ALA D 1 75 ? 32.765 -20.523 12.293 1.00 49.63 84 ALA D O 1
ATOM 3120 N N . ASP D 1 76 ? 31.512 -21.343 10.563 1.00 50.47 85 ASP D N 1
ATOM 3121 C CA . ASP D 1 76 ? 31.307 -20.054 9.845 1.00 52.44 85 ASP D CA 1
ATOM 3122 C C . ASP D 1 76 ? 30.494 -19.108 10.733 1.00 51.76 85 ASP D C 1
ATOM 3123 O O . ASP D 1 76 ? 30.847 -17.915 10.793 1.00 55.09 85 ASP D O 1
ATOM 3128 N N . PHE D 1 77 ? 29.468 -19.623 11.413 1.00 51.88 86 PHE D N 1
ATOM 3129 C CA . PHE D 1 77 ? 28.557 -18.824 12.278 1.00 51.11 86 PHE D CA 1
ATOM 3130 C C . PHE D 1 77 ? 29.366 -18.150 13.389 1.00 48.95 86 PHE D C 1
ATOM 3131 O O . PHE D 1 77 ? 29.267 -16.925 13.506 1.00 52.91 86 PHE D O 1
ATOM 3139 N N . TRP D 1 78 ? 30.137 -18.913 14.169 1.00 46.92 87 TRP D N 1
ATOM 3140 C CA . TRP D 1 78 ? 30.882 -18.387 15.350 1.00 47.21 87 TRP D CA 1
ATOM 3141 C C . TRP D 1 78 ? 32.057 -17.518 14.901 1.00 48.50 87 TRP D C 1
ATOM 3142 O O . TRP D 1 78 ? 32.459 -16.631 15.682 1.00 49.42 87 TRP D O 1
ATOM 3153 N N . GLN D 1 79 ? 32.586 -17.761 13.697 1.00 49.22 88 GLN D N 1
ATOM 3154 C CA . GLN D 1 79 ? 33.664 -16.957 13.070 1.00 53.05 88 GLN D CA 1
ATOM 3155 C C . GLN D 1 79 ? 33.103 -15.567 12.743 1.00 53.61 88 GLN D C 1
ATOM 3156 O O . GLN D 1 79 ? 33.817 -14.575 12.978 1.00 56.49 88 GLN D O 1
ATOM 3162 N N . LEU D 1 80 ? 31.863 -15.516 12.242 1.00 51.80 89 LEU D N 1
ATOM 3163 C CA . LEU D 1 80 ? 31.153 -14.267 11.851 1.00 52.99 89 LEU D CA 1
ATOM 3164 C C . LEU D 1 80 ? 30.798 -13.465 13.107 1.00 52.81 89 LEU D C 1
ATOM 3165 O O . LEU D 1 80 ? 31.036 -12.243 13.117 1.00 55.69 89 LEU D O 1
ATOM 3170 N N . VAL D 1 81 ? 30.255 -14.135 14.127 1.00 50.34 90 VAL D N 1
ATOM 3171 C CA . VAL D 1 81 ? 29.830 -13.516 15.421 1.00 49.76 90 VAL D CA 1
ATOM 3172 C C . VAL D 1 81 ? 31.054 -12.955 16.154 1.00 51.11 90 VAL D C 1
ATOM 3173 O O . VAL D 1 81 ? 30.930 -11.865 16.746 1.00 52.61 90 VAL D O 1
ATOM 3177 N N . SER D 1 82 ? 32.182 -13.672 16.126 1.00 50.78 91 SER D N 1
ATOM 3178 C CA . SER D 1 82 ? 33.460 -13.263 16.772 1.00 51.93 91 SER D CA 1
ATOM 3179 C C . SER D 1 82 ? 34.055 -12.055 16.040 1.00 55.07 91 SER D C 1
ATOM 3180 O O . SER D 1 82 ? 34.676 -11.214 16.709 1.00 57.53 91 SER D O 1
ATOM 3183 N N . LYS D 1 83 ? 33.866 -11.975 14.721 1.00 55.94 92 LYS D N 1
ATOM 3184 C CA . LYS D 1 83 ? 34.356 -10.860 13.865 1.00 58.89 92 LYS D CA 1
ATOM 3185 C C . LYS D 1 83 ? 33.522 -9.596 14.102 1.00 60.09 92 LYS D C 1
ATOM 3186 O O . LYS D 1 83 ? 34.129 -8.502 14.144 1.00 63.64 92 LYS D O 1
ATOM 3192 N N . ASN D 1 84 ? 32.196 -9.727 14.226 1.00 57.97 93 ASN D N 1
ATOM 3193 C CA . ASN D 1 84 ? 31.241 -8.581 14.213 1.00 60.38 93 ASN D CA 1
ATOM 3194 C C . ASN D 1 84 ? 31.038 -8.032 15.632 1.00 61.15 93 ASN D C 1
ATOM 3195 O O . ASN D 1 84 ? 30.530 -6.900 15.747 1.00 65.32 93 ASN D O 1
ATOM 3200 N N . GLY D 1 85 ? 31.435 -8.781 16.665 1.00 59.57 94 GLY D N 1
ATOM 3201 C CA . GLY D 1 85 ? 31.422 -8.322 18.069 1.00 61.36 94 GLY D CA 1
ATOM 3202 C C . GLY D 1 85 ? 30.177 -8.756 18.822 1.00 60.40 94 GLY D C 1
ATOM 3203 O O . GLY D 1 85 ? 29.704 -7.978 19.672 1.00 62.42 94 GLY D O 1
ATOM 3204 N N . GLY D 1 86 ? 29.666 -9.954 18.526 1.00 59.38 95 GLY D N 1
ATOM 3205 C CA . GLY D 1 86 ? 28.618 -10.633 19.314 1.00 59.30 95 GLY D CA 1
ATOM 3206 C C . GLY D 1 86 ? 27.213 -10.350 18.811 1.00 60.62 95 GLY D C 1
ATOM 3207 O O . GLY D 1 86 ? 26.270 -10.514 19.611 1.00 62.80 95 GLY D O 1
ATOM 3208 N N . ALA D 1 87 ? 27.066 -9.935 17.545 1.00 61.29 96 ALA D N 1
ATOM 3209 C CA . ALA D 1 87 ? 25.767 -9.654 16.890 1.00 60.94 96 ALA D CA 1
ATOM 3210 C C . ALA D 1 87 ? 25.211 -10.960 16.311 1.00 57.39 96 ALA D C 1
ATOM 3211 O O . ALA D 1 87 ? 25.560 -11.300 15.158 1.00 56.52 96 ALA D O 1
ATOM 3213 N N . ILE D 1 88 ? 24.370 -11.655 17.087 1.00 55.44 97 ILE D N 1
ATOM 3214 C CA . ILE D 1 88 ? 23.837 -13.018 16.773 1.00 53.70 97 ILE D CA 1
ATOM 3215 C C . ILE D 1 88 ? 22.842 -12.910 15.611 1.00 54.34 97 ILE D C 1
ATOM 3216 O O . ILE D 1 88 ? 22.994 -13.689 14.646 1.00 54.46 97 ILE D O 1
ATOM 3221 N N . GLU D 1 89 ? 21.881 -11.985 15.708 1.00 57.63 98 GLU D N 1
ATOM 3222 C CA . GLU D 1 89 ? 20.825 -11.738 14.685 1.00 58.97 98 GLU D CA 1
ATOM 3223 C C . GLU D 1 89 ? 21.473 -11.409 13.336 1.00 60.45 98 GLU D C 1
ATOM 3224 O O . GLU D 1 89 ? 21.012 -11.954 12.319 1.00 60.50 98 GLU D O 1
ATOM 3230 N N . VAL D 1 90 ? 22.492 -10.541 13.338 1.00 63.82 99 VAL D N 1
ATOM 3231 C CA . VAL D 1 90 ? 23.226 -10.080 12.119 1.00 65.13 99 VAL D CA 1
ATOM 3232 C C . VAL D 1 90 ? 23.840 -11.300 11.418 1.00 62.74 99 VAL D C 1
ATOM 3233 O O . VAL D 1 90 ? 23.774 -11.360 10.175 1.00 66.39 99 VAL D O 1
ATOM 3237 N N . ALA D 1 91 ? 24.398 -12.240 12.188 1.00 58.54 100 ALA D N 1
ATOM 3238 C CA . ALA D 1 91 ? 25.069 -13.465 11.690 1.00 54.45 100 ALA D CA 1
ATOM 3239 C C . ALA D 1 91 ? 24.022 -14.470 11.188 1.00 52.64 100 ALA D C 1
ATOM 3240 O O . ALA D 1 91 ? 24.296 -15.170 10.193 1.00 51.62 100 ALA D O 1
ATOM 3242 N N . GLN D 1 92 ? 22.869 -14.548 11.855 1.00 50.91 101 GLN D N 1
ATOM 3243 C CA . GLN D 1 92 ? 21.714 -15.379 11.424 1.00 49.96 101 GLN D CA 1
ATOM 3244 C C . GLN D 1 92 ? 21.229 -14.892 10.056 1.00 51.61 101 GLN D C 1
ATOM 3245 O O . GLN D 1 92 ? 20.952 -15.748 9.191 1.00 50.51 101 GLN D O 1
ATOM 3251 N N . THR D 1 93 ? 21.130 -13.573 9.872 1.00 54.65 102 THR D N 1
ATOM 3252 C CA . THR D 1 93 ? 20.646 -12.912 8.630 1.00 57.85 102 THR D CA 1
ATOM 3253 C C . THR D 1 93 ? 21.668 -13.103 7.503 1.00 58.54 102 THR D C 1
ATOM 3254 O O . THR D 1 93 ? 21.235 -13.353 6.366 1.00 60.00 102 THR D O 1
ATOM 3258 N N . THR D 1 94 ? 22.965 -12.975 7.808 1.00 58.27 103 THR D N 1
ATOM 3259 C CA . THR D 1 94 ? 24.082 -13.109 6.832 1.00 59.30 103 THR D CA 1
ATOM 3260 C C . THR D 1 94 ? 24.123 -14.543 6.289 1.00 58.10 103 THR D C 1
ATOM 3261 O O . THR D 1 94 ? 24.238 -14.697 5.057 1.00 60.75 103 THR D O 1
ATOM 3265 N N . LEU D 1 95 ? 24.017 -15.547 7.166 1.00 54.92 104 LEU D N 1
ATOM 3266 C CA . LEU D 1 95 ? 24.087 -16.987 6.794 1.00 53.80 104 LEU D CA 1
ATOM 3267 C C . LEU D 1 95 ? 22.752 -17.459 6.205 1.00 54.87 104 LEU D C 1
ATOM 3268 O O . LEU D 1 95 ? 22.733 -18.583 5.661 1.00 55.61 104 LEU D O 1
ATOM 3273 N N . SER D 1 96 ? 21.688 -16.665 6.319 1.00 57.25 105 SER D N 1
ATOM 3274 C CA . SER D 1 96 ? 20.348 -16.949 5.734 1.00 58.09 105 SER D CA 1
ATOM 3275 C C . SER D 1 96 ? 20.277 -16.452 4.281 1.00 62.32 105 SER D C 1
ATOM 3276 O O . SER D 1 96 ? 19.298 -16.785 3.603 1.00 65.87 105 SER D O 1
ATOM 3279 N N . GLN D 1 97 ? 21.270 -15.680 3.828 1.00 66.58 106 GLN D N 1
ATOM 3280 C CA . GLN D 1 97 ? 21.306 -15.082 2.464 1.00 71.11 106 GLN D CA 1
ATOM 3281 C C . GLN D 1 97 ? 21.582 -16.181 1.432 1.00 71.76 106 GLN D C 1
ATOM 3282 O O . GLN D 1 97 ? 22.239 -17.177 1.784 1.00 70.14 106 GLN D O 1
ATOM 3288 N N . ASP D 1 98 ? 21.089 -15.998 0.201 1.00 75.24 107 ASP D N 1
ATOM 3289 C CA . ASP D 1 98 ? 21.313 -16.924 -0.943 1.00 77.69 107 ASP D CA 1
ATOM 3290 C C . ASP D 1 98 ? 22.742 -16.744 -1.473 1.00 81.76 107 ASP D C 1
ATOM 3291 O O . ASP D 1 98 ? 23.189 -17.601 -2.252 1.00 84.66 107 ASP D O 1
ATOM 3296 N N . SER D 1 99 ? 23.418 -15.660 -1.084 1.00 84.58 108 SER D N 1
ATOM 3297 C CA . SER D 1 99 ? 24.862 -15.407 -1.342 1.00 87.64 108 SER D CA 1
ATOM 3298 C C . SER D 1 99 ? 25.700 -16.538 -0.732 1.00 84.22 108 SER D C 1
ATOM 3299 O O . SER D 1 99 ? 26.463 -17.180 -1.482 1.00 84.45 108 SER D O 1
ATOM 3302 N N . TYR D 1 100 ? 25.538 -16.776 0.576 1.00 81.11 109 TYR D N 1
ATOM 3303 C CA . TYR D 1 100 ? 26.317 -17.756 1.381 1.00 78.60 109 TYR D CA 1
ATOM 3304 C C . TYR D 1 100 ? 26.246 -19.140 0.730 1.00 78.89 109 TYR D C 1
ATOM 3305 O O . TYR D 1 100 ? 25.144 -19.709 0.653 1.00 81.66 109 TYR D O 1
ATOM 3314 N N . GLN D 1 101 ? 27.398 -19.648 0.277 1.00 81.78 110 GLN D N 1
ATOM 3315 C CA . GLN D 1 101 ? 27.581 -21.016 -0.272 1.00 83.70 110 GLN D CA 1
ATOM 3316 C C . GLN D 1 101 ? 28.209 -21.896 0.807 1.00 81.13 110 GLN D C 1
ATOM 3317 O O . GLN D 1 101 ? 29.405 -21.787 1.072 1.00 79.82 110 GLN D O 1
ATOM 3319 N N . PRO D 1 102 ? 27.428 -22.772 1.486 1.00 77.74 111 PRO D N 1
ATOM 3320 C CA . PRO D 1 102 ? 27.968 -23.614 2.549 1.00 76.77 111 PRO D CA 1
ATOM 3321 C C . PRO D 1 102 ? 29.060 -24.563 2.053 1.00 81.37 111 PRO D C 1
ATOM 3322 O O . PRO D 1 102 ? 30.058 -24.468 2.694 1.00 79.85 111 PRO D O 1
ATOM 3326 N N . SER D 1 106 ? 29.143 -29.973 4.513 1.00 79.04 115 SER D N 1
ATOM 3327 C CA . SER D 1 106 ? 28.309 -29.472 5.640 1.00 74.06 115 SER D CA 1
ATOM 3328 C C . SER D 1 106 ? 26.878 -30.026 5.560 1.00 71.48 115 SER D C 1
ATOM 3329 O O . SER D 1 106 ? 26.195 -30.021 6.604 1.00 67.36 115 SER D O 1
ATOM 3332 N N . LEU D 1 107 ? 26.434 -30.471 4.377 1.00 74.10 116 LEU D N 1
ATOM 3333 C CA . LEU D 1 107 ? 25.079 -31.045 4.148 1.00 74.16 116 LEU D CA 1
ATOM 3334 C C . LEU D 1 107 ? 24.914 -32.295 5.025 1.00 75.32 116 LEU D C 1
ATOM 3335 O O . LEU D 1 107 ? 25.712 -33.238 4.861 1.00 77.44 116 LEU D O 1
ATOM 3340 N N . ILE D 1 108 ? 23.926 -32.282 5.928 1.00 75.07 117 ILE D N 1
ATOM 3341 C CA . ILE D 1 108 ? 23.667 -33.363 6.926 1.00 76.45 117 ILE D CA 1
ATOM 3342 C C . ILE D 1 108 ? 22.588 -34.301 6.375 1.00 78.83 117 ILE D C 1
ATOM 3343 O O . ILE D 1 108 ? 22.858 -35.520 6.284 1.00 83.11 117 ILE D O 1
ATOM 3348 N N . ALA D 1 109 ? 21.414 -33.754 6.042 1.00 76.31 118 ALA D N 1
ATOM 3349 C CA . ALA D 1 109 ? 20.212 -34.525 5.644 1.00 74.18 118 ALA D CA 1
ATOM 3350 C C . ALA D 1 109 ? 19.331 -33.712 4.689 1.00 71.42 118 ALA D C 1
ATOM 3351 O O . ALA D 1 109 ? 19.283 -32.471 4.825 1.00 69.93 118 ALA D O 1
ATOM 3353 N N . GLN D 1 110 ? 18.670 -34.408 3.759 1.00 71.18 119 GLN D N 1
ATOM 3354 C CA . GLN D 1 110 ? 17.671 -33.858 2.804 1.00 70.37 119 GLN D CA 1
ATOM 3355 C C . GLN D 1 110 ? 16.355 -34.617 3.013 1.00 70.99 119 GLN D C 1
ATOM 3356 O O . GLN D 1 110 ? 16.363 -35.855 2.861 1.00 72.34 119 GLN D O 1
ATOM 3362 N N . VAL D 1 111 ? 15.283 -33.904 3.373 1.00 68.68 120 VAL D N 1
ATOM 3363 C CA . VAL D 1 111 ? 14.013 -34.488 3.899 1.00 67.53 120 VAL D CA 1
ATOM 3364 C C . VAL D 1 111 ? 12.823 -33.803 3.217 1.00 66.68 120 VAL D C 1
ATOM 3365 O O . VAL D 1 111 ? 12.828 -32.555 3.125 1.00 61.33 120 VAL D O 1
ATOM 3369 N N . VAL D 1 112 ? 11.834 -34.599 2.793 1.00 67.62 121 VAL D N 1
ATOM 3370 C CA . VAL D 1 112 ? 10.608 -34.150 2.067 1.00 68.32 121 VAL D CA 1
ATOM 3371 C C . VAL D 1 112 ? 9.483 -33.970 3.093 1.00 67.87 121 VAL D C 1
ATOM 3372 O O . VAL D 1 112 ? 9.443 -34.754 4.065 1.00 69.08 121 VAL D O 1
ATOM 3376 N N . THR D 1 113 ? 8.609 -32.977 2.892 1.00 67.14 122 THR D N 1
ATOM 3377 C CA . THR D 1 113 ? 7.424 -32.708 3.753 1.00 65.97 122 THR D CA 1
ATOM 3378 C C . THR D 1 113 ? 6.377 -33.805 3.526 1.00 68.11 122 THR D C 1
ATOM 3379 O O . THR D 1 113 ? 6.063 -34.078 2.354 1.00 69.85 122 THR D O 1
ATOM 3383 N N . ALA D 1 114 ? 5.870 -34.404 4.610 1.00 68.98 123 ALA D N 1
ATOM 3384 C CA . ALA D 1 114 ? 4.800 -35.430 4.612 1.00 72.13 123 ALA D CA 1
ATOM 3385 C C . ALA D 1 114 ? 3.857 -35.190 5.797 1.00 73.94 123 ALA D C 1
ATOM 3386 O O . ALA D 1 114 ? 4.157 -34.307 6.623 1.00 73.25 123 ALA D O 1
ATOM 3388 N N . GLY D 1 115 ? 2.756 -35.947 5.860 1.00 78.58 124 GLY D N 1
ATOM 3389 C CA . GLY D 1 115 ? 1.714 -35.831 6.900 1.00 80.48 124 GLY D CA 1
ATOM 3390 C C . GLY D 1 115 ? 1.093 -34.445 6.915 1.00 80.23 124 GLY D C 1
ATOM 3391 O O . GLY D 1 115 ? 0.363 -34.121 5.958 1.00 80.48 124 GLY D O 1
ATOM 3392 N N . GLN D 1 116 ? 1.383 -33.656 7.956 1.00 79.23 125 GLN D N 1
ATOM 3393 C CA . GLN D 1 116 ? 0.869 -32.271 8.156 1.00 79.36 125 GLN D CA 1
ATOM 3394 C C . GLN D 1 116 ? 1.944 -31.266 7.724 1.00 75.21 125 GLN D C 1
ATOM 3395 O O . GLN D 1 116 ? 2.317 -30.409 8.548 1.00 74.92 125 GLN D O 1
ATOM 3401 N N . GLY D 1 117 ? 2.411 -31.367 6.473 1.00 73.90 126 GLY D N 1
ATOM 3402 C CA . GLY D 1 117 ? 3.461 -30.503 5.895 1.00 72.19 126 GLY D CA 1
ATOM 3403 C C . GLY D 1 117 ? 4.720 -30.496 6.744 1.00 69.21 126 GLY D C 1
ATOM 3404 O O . GLY D 1 117 ? 5.353 -29.429 6.827 1.00 67.41 126 GLY D O 1
ATOM 3405 N N . GLU D 1 118 ? 5.073 -31.647 7.330 1.00 69.87 127 GLU D N 1
ATOM 3406 C CA . GLU D 1 118 ? 6.186 -31.804 8.307 1.00 66.97 127 GLU D CA 1
ATOM 3407 C C . GLU D 1 118 ? 7.418 -32.384 7.606 1.00 66.18 127 GLU D C 1
ATOM 3408 O O . GLU D 1 118 ? 7.271 -33.395 6.893 1.00 68.40 127 GLU D O 1
ATOM 3414 N N . ALA D 1 119 ? 8.583 -31.767 7.817 1.00 63.44 128 ALA D N 1
ATOM 3415 C CA . ALA D 1 119 ? 9.918 -32.278 7.427 1.00 61.89 128 ALA D CA 1
ATOM 3416 C C . ALA D 1 119 ? 10.703 -32.592 8.705 1.00 60.60 128 ALA D C 1
ATOM 3417 O O . ALA D 1 119 ? 11.135 -31.635 9.378 1.00 58.91 128 ALA D O 1
ATOM 3419 N N . TYR D 1 120 ? 10.871 -33.880 9.016 1.00 60.01 129 TYR D N 1
ATOM 3420 C CA . TYR D 1 120 ? 11.437 -34.391 10.291 1.00 60.65 129 TYR D CA 1
ATOM 3421 C C . TYR D 1 120 ? 12.953 -34.564 10.147 1.00 59.63 129 TYR D C 1
ATOM 3422 O O . TYR D 1 120 ? 13.395 -35.306 9.248 1.00 59.58 129 TYR D O 1
ATOM 3431 N N . PHE D 1 121 ? 13.714 -33.892 11.018 1.00 55.54 130 PHE D N 1
ATOM 3432 C CA . PHE D 1 121 ? 15.190 -34.014 11.149 1.00 55.13 130 PHE D CA 1
ATOM 3433 C C . PHE D 1 121 ? 15.517 -34.505 12.561 1.00 56.69 130 PHE D C 1
ATOM 3434 O O . PHE D 1 121 ? 15.617 -33.666 13.479 1.00 57.73 130 PHE D O 1
ATOM 3442 N N . GLY D 1 122 ? 15.666 -35.824 12.719 1.00 60.07 131 GLY D N 1
ATOM 3443 C CA . GLY D 1 122 ? 15.920 -36.478 14.013 1.00 62.04 131 GLY D CA 1
ATOM 3444 C C . GLY D 1 122 ? 17.404 -36.551 14.320 1.00 63.86 131 GLY D C 1
ATOM 3445 O O . GLY D 1 122 ? 18.203 -36.665 13.365 1.00 63.50 131 GLY D O 1
ATOM 3446 N N . ASP D 1 123 ? 17.751 -36.469 15.608 1.00 65.75 132 ASP D N 1
ATOM 3447 C CA . ASP D 1 123 ? 19.130 -36.635 16.140 1.00 68.69 132 ASP D CA 1
ATOM 3448 C C . ASP D 1 123 ? 20.095 -35.654 15.460 1.00 65.76 132 ASP D C 1
ATOM 3449 O O . ASP D 1 123 ? 21.175 -36.096 15.017 1.00 67.89 132 ASP D O 1
ATOM 3454 N N . LEU D 1 124 ? 19.729 -34.372 15.394 1.00 64.51 133 LEU D N 1
ATOM 3455 C CA . LEU D 1 124 ? 20.681 -33.266 15.085 1.00 61.64 133 LEU D CA 1
ATOM 3456 C C . LEU D 1 124 ? 21.523 -33.031 16.334 1.00 63.44 133 LEU D C 1
ATOM 3457 O O . LEU D 1 124 ? 20.968 -32.744 17.391 1.00 64.68 133 LEU D O 1
ATOM 3462 N N . PRO D 1 125 ? 22.867 -33.203 16.273 1.00 66.27 134 PRO D N 1
ATOM 3463 C CA . PRO D 1 125 ? 23.749 -32.859 17.392 1.00 66.18 134 PRO D CA 1
ATOM 3464 C C . PRO D 1 125 ? 23.575 -31.430 17.926 1.00 63.75 134 PRO D C 1
ATOM 3465 O O . PRO D 1 125 ? 23.429 -30.511 17.133 1.00 64.22 134 PRO D O 1
ATOM 3469 N N . LEU D 1 126 ? 23.589 -31.283 19.253 1.00 64.84 135 LEU D N 1
ATOM 3470 C CA . LEU D 1 126 ? 23.530 -29.968 19.947 1.00 64.90 135 LEU D CA 1
ATOM 3471 C C . LEU D 1 126 ? 24.888 -29.267 19.826 1.00 65.20 135 LEU D C 1
ATOM 3472 O O . LEU D 1 126 ? 24.908 -28.023 19.867 1.00 64.30 135 LEU D O 1
ATOM 3477 N N . ARG D 1 127 ? 25.973 -30.036 19.666 1.00 67.88 136 ARG D N 1
ATOM 3478 C CA . ARG D 1 127 ? 27.367 -29.529 19.581 1.00 67.98 136 ARG D CA 1
ATOM 3479 C C . ARG D 1 127 ? 28.047 -30.091 18.326 1.00 71.09 136 ARG D C 1
ATOM 3480 O O . ARG D 1 127 ? 27.822 -31.277 18.011 1.00 73.86 136 ARG D O 1
ATOM 3482 N N . GLN D 1 128 ? 28.854 -29.264 17.652 1.00 71.55 137 GLN D N 1
ATOM 3483 C CA . GLN D 1 128 ? 29.769 -29.675 16.552 1.00 73.20 137 GLN D CA 1
ATOM 3484 C C . GLN D 1 128 ? 31.197 -29.347 16.998 1.00 77.99 137 GLN D C 1
ATOM 3485 O O . GLN D 1 128 ? 31.650 -28.214 16.754 1.00 81.37 137 GLN D O 1
ATOM 3491 N N . GLY D 1 129 ? 31.863 -30.311 17.642 1.00 84.07 138 GLY D N 1
ATOM 3492 C CA . GLY D 1 129 ? 33.122 -30.101 18.381 1.00 85.31 138 GLY D CA 1
ATOM 3493 C C . GLY D 1 129 ? 32.832 -29.669 19.806 1.00 84.98 138 GLY D C 1
ATOM 3494 O O . GLY D 1 129 ? 32.019 -30.341 20.469 1.00 85.48 138 GLY D O 1
ATOM 3495 N N . GLN D 1 130 ? 33.454 -28.575 20.257 1.00 88.03 139 GLN D N 1
ATOM 3496 C CA . GLN D 1 130 ? 33.264 -28.004 21.619 1.00 87.49 139 GLN D CA 1
ATOM 3497 C C . GLN D 1 130 ? 32.165 -26.934 21.585 1.00 84.60 139 GLN D C 1
ATOM 3498 O O . GLN D 1 130 ? 31.753 -26.481 22.676 1.00 88.88 139 GLN D O 1
ATOM 3504 N N . HIS D 1 131 ? 31.689 -26.565 20.391 1.00 78.07 140 HIS D N 1
ATOM 3505 C CA . HIS D 1 131 ? 30.802 -25.395 20.143 1.00 73.27 140 HIS D CA 1
ATOM 3506 C C . HIS D 1 131 ? 29.343 -25.853 20.040 1.00 69.48 140 HIS D C 1
ATOM 3507 O O . HIS D 1 131 ? 29.099 -26.942 19.479 1.00 66.26 140 HIS D O 1
ATOM 3514 N N . ALA D 1 132 ? 28.419 -25.040 20.566 1.00 65.18 141 ALA D N 1
ATOM 3515 C CA . ALA D 1 132 ? 26.965 -25.130 20.309 1.00 62.34 141 ALA D CA 1
ATOM 3516 C C . ALA D 1 132 ? 26.761 -25.234 18.797 1.00 59.75 141 ALA D C 1
ATOM 3517 O O . ALA D 1 132 ? 27.406 -24.465 18.076 1.00 61.87 141 ALA D O 1
ATOM 3519 N N . ALA D 1 133 ? 25.929 -26.167 18.333 1.00 57.44 142 ALA D N 1
ATOM 3520 C CA . ALA D 1 133 ? 25.688 -26.403 16.891 1.00 53.48 142 ALA D CA 1
ATOM 3521 C C . ALA D 1 133 ? 24.839 -25.254 16.336 1.00 50.01 142 ALA D C 1
ATOM 3522 O O . ALA D 1 133 ? 24.072 -24.649 17.115 1.00 50.29 142 ALA D O 1
ATOM 3524 N N . VAL D 1 134 ? 25.007 -24.941 15.049 1.00 45.62 143 VAL D N 1
ATOM 3525 C CA . VAL D 1 134 ? 24.164 -23.967 14.296 1.00 42.96 143 VAL D CA 1
ATOM 3526 C C . VAL D 1 134 ? 23.863 -24.580 12.930 1.00 42.84 143 VAL D C 1
ATOM 3527 O O . VAL D 1 134 ? 24.815 -25.044 12.270 1.00 43.39 143 VAL D O 1
ATOM 3531 N N . TYR D 1 135 ? 22.584 -24.594 12.543 1.00 43.11 144 TYR D N 1
ATOM 3532 C CA . TYR D 1 135 ? 22.062 -25.289 11.336 1.00 43.28 144 TYR D CA 1
ATOM 3533 C C . TYR D 1 135 ? 21.352 -24.273 10.437 1.00 44.11 144 TYR D C 1
ATOM 3534 O O . TYR D 1 135 ? 20.652 -23.391 10.972 1.00 44.13 144 TYR D O 1
ATOM 3543 N N . LEU D 1 136 ? 21.581 -24.381 9.122 1.00 44.20 145 LEU D N 1
ATOM 3544 C CA . LEU D 1 136 ? 20.882 -23.624 8.048 1.00 43.91 145 LEU D CA 1
ATOM 3545 C C . LEU D 1 136 ? 19.853 -24.555 7.394 1.00 43.74 145 LEU D C 1
ATOM 3546 O O . LEU D 1 136 ? 20.246 -25.654 6.967 1.00 43.10 145 LEU D O 1
ATOM 3551 N N . PHE D 1 137 ? 18.592 -24.122 7.313 1.00 44.98 146 PHE D N 1
ATOM 3552 C CA . PHE D 1 137 ? 17.455 -24.895 6.746 1.00 46.03 146 PHE D CA 1
ATOM 3553 C C . PHE D 1 137 ? 16.956 -24.194 5.478 1.00 49.71 146 PHE D C 1
ATOM 3554 O O . PHE D 1 137 ? 16.323 -23.126 5.603 1.00 52.63 146 PHE D O 1
ATOM 3562 N N . LYS D 1 138 ? 17.233 -24.779 4.307 1.00 51.83 147 LYS D N 1
ATOM 3563 C CA . LYS D 1 138 ? 16.850 -24.239 2.972 1.00 54.71 147 LYS D CA 1
ATOM 3564 C C . LYS D 1 138 ? 15.813 -25.155 2.317 1.00 57.49 147 LYS D C 1
ATOM 3565 O O . LYS D 1 138 ? 15.903 -26.381 2.512 1.00 59.87 147 LYS D O 1
ATOM 3571 N N . GLU D 1 139 ? 14.871 -24.566 1.574 1.00 59.50 148 GLU D N 1
ATOM 3572 C CA . GLU D 1 139 ? 13.964 -25.275 0.635 1.00 61.42 148 GLU D CA 1
ATOM 3573 C C . GLU D 1 139 ? 14.685 -25.382 -0.714 1.00 64.39 148 GLU D C 1
ATOM 3574 O O . GLU D 1 139 ? 14.854 -24.335 -1.369 1.00 65.90 148 GLU D O 1
ATOM 3580 N N . THR D 1 140 ? 15.099 -26.595 -1.100 1.00 64.19 149 THR D N 1
ATOM 3581 C CA . THR D 1 140 ? 15.973 -26.868 -2.273 1.00 66.04 149 THR D CA 1
ATOM 3582 C C . THR D 1 140 ? 15.169 -27.486 -3.423 1.00 67.93 149 THR D C 1
ATOM 3583 O O . THR D 1 140 ? 15.753 -27.636 -4.512 1.00 70.37 149 THR D O 1
ATOM 3587 N N . ALA D 1 141 ? 13.905 -27.863 -3.198 1.00 67.03 150 ALA D N 1
ATOM 3588 C CA . ALA D 1 141 ? 13.010 -28.427 -4.237 1.00 68.68 150 ALA D CA 1
ATOM 3589 C C . ALA D 1 141 ? 11.551 -28.335 -3.781 1.00 67.94 150 ALA D C 1
ATOM 3590 O O . ALA D 1 141 ? 11.288 -28.516 -2.566 1.00 65.32 150 ALA D O 1
ATOM 3592 N N . ALA D 1 142 ? 10.647 -28.056 -4.723 1.00 69.70 151 ALA D N 1
ATOM 3593 C CA . ALA D 1 142 ? 9.208 -27.820 -4.472 1.00 70.23 151 ALA D CA 1
ATOM 3594 C C . ALA D 1 142 ? 8.405 -28.160 -5.720 1.00 73.77 151 ALA D C 1
ATOM 3595 O O . ALA D 1 142 ? 8.892 -27.973 -6.834 1.00 76.80 151 ALA D O 1
ATOM 3597 N N . PRO D 1 143 ? 7.170 -28.692 -5.572 1.00 73.29 152 PRO D N 1
ATOM 3598 C CA . PRO D 1 143 ? 6.223 -28.754 -6.682 1.00 76.68 152 PRO D CA 1
ATOM 3599 C C . PRO D 1 143 ? 6.099 -27.378 -7.356 1.00 78.84 152 PRO D C 1
ATOM 3600 O O . PRO D 1 143 ? 6.396 -26.379 -6.723 1.00 78.35 152 PRO D O 1
ATOM 3604 N N . LYS D 1 144 ? 5.616 -27.340 -8.598 1.00 82.70 153 LYS D N 1
ATOM 3605 C CA . LYS D 1 144 ? 5.206 -26.097 -9.304 1.00 85.77 153 LYS D CA 1
ATOM 3606 C C . LYS D 1 144 ? 4.021 -25.458 -8.559 1.00 86.05 153 LYS D C 1
ATOM 3607 O O . LYS D 1 144 ? 3.194 -26.206 -7.975 1.00 85.10 153 LYS D O 1
ATOM 3613 N N . ASN D 1 145 ? 3.974 -24.122 -8.546 1.00 87.90 154 ASN D N 1
ATOM 3614 C CA . ASN D 1 145 ? 2.891 -23.293 -7.947 1.00 89.21 154 ASN D CA 1
ATOM 3615 C C . ASN D 1 145 ? 3.042 -23.225 -6.420 1.00 85.87 154 ASN D C 1
ATOM 3616 O O . ASN D 1 145 ? 2.141 -22.636 -5.782 1.00 86.31 154 ASN D O 1
ATOM 3621 N N . ILE D 1 146 ? 4.102 -23.820 -5.858 1.00 83.17 155 ILE D N 1
ATOM 3622 C CA . ILE D 1 146 ? 4.448 -23.724 -4.410 1.00 80.22 155 ILE D CA 1
ATOM 3623 C C . ILE D 1 146 ? 5.398 -22.538 -4.233 1.00 81.40 155 ILE D C 1
ATOM 3624 O O . ILE D 1 146 ? 6.545 -22.624 -4.700 1.00 81.66 155 ILE D O 1
ATOM 3626 N N . GLU D 1 147 ? 4.940 -21.478 -3.557 1.00 83.17 156 GLU D N 1
ATOM 3627 C CA . GLU D 1 147 ? 5.755 -20.292 -3.169 1.00 82.89 156 GLU D CA 1
ATOM 3628 C C . GLU D 1 147 ? 6.950 -20.761 -2.332 1.00 79.34 156 GLU D C 1
ATOM 3629 O O . GLU D 1 147 ? 6.745 -21.615 -1.449 1.00 76.65 156 GLU D O 1
ATOM 3635 N N . ALA D 1 148 ? 8.143 -20.215 -2.590 1.00 79.63 157 ALA D N 1
ATOM 3636 C CA . ALA D 1 148 ? 9.412 -20.557 -1.901 1.00 76.23 157 ALA D CA 1
ATOM 3637 C C . ALA D 1 148 ? 9.398 -20.023 -0.463 1.00 74.71 157 ALA D C 1
ATOM 3638 O O . ALA D 1 148 ? 8.812 -18.953 -0.236 1.00 77.66 157 ALA D O 1
ATOM 3640 N N . SER D 1 149 ? 10.031 -20.753 0.462 1.00 71.41 158 SER D N 1
ATOM 3641 C CA . SER D 1 149 ? 10.165 -20.411 1.902 1.00 68.97 158 SER D CA 1
ATOM 3642 C C . SER D 1 149 ? 11.526 -19.752 2.156 1.00 67.96 158 SER D C 1
ATOM 3643 O O . SER D 1 149 ? 12.465 -19.992 1.368 1.00 67.55 158 SER D O 1
ATOM 3646 N N . GLN D 1 150 ? 11.620 -18.967 3.233 1.00 66.69 159 GLN D N 1
ATOM 3647 C CA . GLN D 1 150 ? 12.860 -18.275 3.675 1.00 66.30 159 GLN D CA 1
ATOM 3648 C C . GLN D 1 150 ? 13.825 -19.309 4.263 1.00 63.45 159 GLN D C 1
ATOM 3649 O O . GLN D 1 150 ? 13.341 -20.327 4.802 1.00 62.23 159 GLN D O 1
ATOM 3655 N N . ASN D 1 151 ? 15.135 -19.053 4.167 1.00 64.12 160 ASN D N 1
ATOM 3656 C CA . ASN D 1 151 ? 16.187 -19.876 4.823 1.00 60.80 160 ASN D CA 1
ATOM 3657 C C . ASN D 1 151 ? 16.183 -19.533 6.316 1.00 59.05 160 ASN D C 1
ATOM 3658 O O . ASN D 1 151 ? 15.921 -18.363 6.649 1.00 60.35 160 ASN D O 1
ATOM 3663 N N . LEU D 1 152 ? 16.437 -20.520 7.178 1.00 56.34 161 LEU D N 1
ATOM 3664 C CA . LEU D 1 152 ? 16.413 -20.371 8.660 1.00 54.86 161 LEU D CA 1
ATOM 3665 C C . LEU D 1 152 ? 17.747 -20.860 9.219 1.00 54.15 161 LEU D C 1
ATOM 3666 O O . LEU D 1 152 ? 18.118 -22.015 8.944 1.00 54.05 161 LEU D O 1
ATOM 3671 N N . VAL D 1 153 ? 18.448 -19.988 9.947 1.00 57.07 162 VAL D N 1
ATOM 3672 C CA . VAL D 1 153 ? 19.691 -20.321 10.700 1.00 55.80 162 VAL D CA 1
ATOM 3673 C C . VAL D 1 153 ? 19.302 -20.462 12.173 1.00 56.92 162 VAL D C 1
ATOM 3674 O O . VAL D 1 153 ? 18.903 -19.450 12.777 1.00 58.16 162 VAL D O 1
ATOM 3678 N N . VAL D 1 154 ? 19.396 -21.679 12.707 1.00 55.03 163 VAL D N 1
ATOM 3679 C CA . VAL D 1 154 ? 18.955 -22.036 14.085 1.00 57.04 163 VAL D CA 1
ATOM 3680 C C . VAL D 1 154 ? 20.205 -22.291 14.930 1.00 57.55 163 VAL D C 1
ATOM 3681 O O . VAL D 1 154 ? 21.054 -23.107 14.506 1.00 61.66 163 VAL D O 1
ATOM 3685 N N . VAL D 1 155 ? 20.294 -21.618 16.078 1.00 54.46 164 VAL D N 1
ATOM 3686 C CA . VAL D 1 155 ? 21.405 -21.759 17.059 1.00 54.00 164 VAL D CA 1
ATOM 3687 C C . VAL D 1 155 ? 20.931 -22.668 18.195 1.00 55.02 164 VAL D C 1
ATOM 3688 O O . VAL D 1 155 ? 19.830 -22.429 18.730 1.00 58.28 164 VAL D O 1
ATOM 3692 N N . MET D 1 156 ? 21.727 -23.683 18.535 1.00 55.25 165 MET D N 1
ATOM 3693 C CA . MET D 1 156 ? 21.450 -24.606 19.664 1.00 56.44 165 MET D CA 1
ATOM 3694 C C . MET D 1 156 ? 21.839 -23.892 20.963 1.00 55.31 165 MET D C 1
ATOM 3695 O O . MET D 1 156 ? 22.916 -24.189 21.518 1.00 57.46 165 MET D O 1
ATOM 3700 N N . SER D 1 157 ? 20.988 -22.958 21.392 1.00 55.64 166 SER D N 1
ATOM 3701 C CA . SER D 1 157 ? 21.206 -22.021 22.529 1.00 57.74 166 SER D CA 1
ATOM 3702 C C . SER D 1 157 ? 21.268 -22.787 23.858 1.00 60.11 166 SER D C 1
ATOM 3703 O O . SER D 1 157 ? 21.045 -24.015 23.849 1.00 64.78 166 SER D O 1
ATOM 3706 N N . SER D 1 158 ? 21.547 -22.073 24.956 1.00 62.19 167 SER D N 1
ATOM 3707 C CA . SER D 1 158 ? 21.708 -22.622 26.328 1.00 64.87 167 SER D CA 1
ATOM 3708 C C . SER D 1 158 ? 20.531 -23.540 26.685 1.00 66.48 167 SER D C 1
ATOM 3709 O O . SER D 1 158 ? 20.790 -24.659 27.164 1.00 67.92 167 SER D O 1
ATOM 3712 N N . ASN D 1 159 ? 19.293 -23.087 26.450 1.00 68.00 168 ASN D N 1
ATOM 3713 C CA . ASN D 1 159 ? 18.038 -23.824 26.779 1.00 69.75 168 ASN D CA 1
ATOM 3714 C C . ASN D 1 159 ? 18.061 -25.215 26.137 1.00 68.76 168 ASN D C 1
ATOM 3715 O O . ASN D 1 159 ? 17.649 -26.184 26.808 1.00 72.33 168 ASN D O 1
ATOM 3720 N N . LEU D 1 160 ? 18.526 -25.300 24.891 1.00 65.24 169 LEU D N 1
ATOM 3721 C CA . LEU D 1 160 ? 18.588 -26.557 24.094 1.00 64.38 169 LEU D CA 1
ATOM 3722 C C . LEU D 1 160 ? 19.771 -27.416 24.556 1.00 66.66 169 LEU D C 1
ATOM 3723 O O . LEU D 1 160 ? 19.605 -28.649 24.629 1.00 70.03 169 LEU D O 1
ATOM 3728 N N . GLN D 1 161 ? 20.910 -26.790 24.878 1.00 70.79 170 GLN D N 1
ATOM 3729 C CA . GLN D 1 161 ? 22.117 -27.474 25.422 1.00 73.33 170 GLN D CA 1
ATOM 3730 C C . GLN D 1 161 ? 21.770 -28.152 26.759 1.00 76.48 170 GLN D C 1
ATOM 3731 O O . GLN D 1 161 ? 22.425 -29.173 27.090 1.00 75.41 170 GLN D O 1
ATOM 3737 N N . HIS D 1 162 ? 20.773 -27.623 27.481 1.00 77.96 171 HIS D N 1
ATOM 3738 C CA . HIS D 1 162 ? 20.373 -28.054 28.848 1.00 82.99 171 HIS D CA 1
ATOM 3739 C C . HIS D 1 162 ? 19.317 -29.168 28.790 1.00 85.32 171 HIS D C 1
ATOM 3740 O O . HIS D 1 162 ? 19.054 -29.764 29.850 1.00 90.30 171 HIS D O 1
ATOM 3747 N N . GLY D 1 163 ? 18.726 -29.410 27.613 1.00 83.74 172 GLY D N 1
ATOM 3748 C CA . GLY D 1 163 ? 17.814 -30.539 27.341 1.00 87.36 172 GLY D CA 1
ATOM 3749 C C . GLY D 1 163 ? 16.395 -30.295 27.821 1.00 89.66 172 GLY D C 1
ATOM 3750 O O . GLY D 1 163 ? 15.746 -31.261 28.280 1.00 89.49 172 GLY D O 1
ATOM 3751 N N . ASN D 1 164 ? 15.918 -29.057 27.676 1.00 90.36 173 ASN D N 1
ATOM 3752 C CA . ASN D 1 164 ? 14.546 -28.625 28.063 1.00 91.77 173 ASN D CA 1
ATOM 3753 C C . ASN D 1 164 ? 13.575 -28.896 26.906 1.00 89.77 173 ASN D C 1
ATOM 3754 O O . ASN D 1 164 ? 12.383 -29.121 27.187 1.00 92.44 173 ASN D O 1
ATOM 3759 N N . GLN D 1 165 ? 14.068 -28.876 25.662 1.00 87.64 174 GLN D N 1
ATOM 3760 C CA . GLN D 1 165 ? 13.286 -29.173 24.431 1.00 86.03 174 GLN D CA 1
ATOM 3761 C C . GLN D 1 165 ? 13.869 -30.409 23.735 1.00 81.39 174 GLN D C 1
ATOM 3762 O O . GLN D 1 165 ? 15.055 -30.367 23.351 1.00 79.03 174 GLN D O 1
ATOM 3768 N N . SER D 1 166 ? 13.062 -31.461 23.569 1.00 79.43 175 SER D N 1
ATOM 3769 C CA . SER D 1 166 ? 13.398 -32.689 22.800 1.00 75.63 175 SER D CA 1
ATOM 3770 C C . SER D 1 166 ? 13.100 -32.469 21.312 1.00 70.86 175 SER D C 1
ATOM 3771 O O . SER D 1 166 ? 13.716 -33.166 20.476 1.00 70.39 175 SER D O 1
ATOM 3774 N N . ARG D 1 167 ? 12.188 -31.543 20.999 1.00 68.59 176 ARG D N 1
ATOM 3775 C CA . ARG D 1 167 ? 11.782 -31.183 19.613 1.00 65.83 176 ARG D CA 1
ATOM 3776 C C . ARG D 1 167 ? 11.703 -29.658 19.472 1.00 65.74 176 ARG D C 1
ATOM 3777 O O . ARG D 1 167 ? 11.146 -29.008 20.374 1.00 67.90 176 ARG D O 1
ATOM 3785 N N . ILE D 1 168 ? 12.239 -29.125 18.369 1.00 65.14 177 ILE D N 1
ATOM 3786 C CA . ILE D 1 168 ? 12.072 -27.709 17.924 1.00 64.67 177 ILE D CA 1
ATOM 3787 C C . ILE D 1 168 ? 11.126 -27.704 16.720 1.00 64.19 177 ILE D C 1
ATOM 3788 O O . ILE D 1 168 ? 11.429 -28.404 15.741 1.00 64.52 177 ILE D O 1
ATOM 3793 N N . ASP D 1 169 ? 10.043 -26.923 16.799 1.00 64.47 178 ASP D N 1
ATOM 3794 C CA . ASP D 1 169 ? 9.015 -26.796 15.733 1.00 67.07 178 ASP D CA 1
ATOM 3795 C C . ASP D 1 169 ? 9.211 -25.460 15.010 1.00 67.51 178 ASP D C 1
ATOM 3796 O O . ASP D 1 169 ? 8.913 -24.414 15.618 1.00 68.45 178 ASP D O 1
ATOM 3801 N N . LEU D 1 170 ? 9.684 -25.509 13.759 1.00 66.52 179 LEU D N 1
ATOM 3802 C CA . LEU D 1 170 ? 9.988 -24.321 12.916 1.00 66.77 179 LEU D CA 1
ATOM 3803 C C . LEU D 1 170 ? 8.841 -24.087 11.926 1.00 67.61 179 LEU D C 1
ATOM 3804 O O . LEU D 1 170 ? 8.369 -25.071 11.327 1.00 69.71 179 LEU D O 1
ATOM 3809 N N . PHE D 1 171 ? 8.427 -22.825 11.774 1.00 68.87 180 PHE D N 1
ATOM 3810 C CA . PHE D 1 171 ? 7.352 -22.360 10.859 1.00 71.21 180 PHE D CA 1
ATOM 3811 C C . PHE D 1 171 ? 7.902 -21.257 9.957 1.00 72.53 180 PHE D C 1
ATOM 3812 O O . PHE D 1 171 ? 7.632 -20.080 10.188 1.00 74.54 180 PHE D O 1
ATOM 3820 N N . PRO D 1 172 ? 8.696 -21.594 8.912 1.00 71.73 181 PRO D N 1
ATOM 3821 C CA . PRO D 1 172 ? 9.291 -20.580 8.037 1.00 72.77 181 PRO D CA 1
ATOM 3822 C C . PRO D 1 172 ? 8.248 -19.754 7.267 1.00 74.94 181 PRO D C 1
ATOM 3823 O O . PRO D 1 172 ? 7.268 -20.324 6.826 1.00 73.82 181 PRO D O 1
ATOM 3827 N N . LYS D 1 173 ? 8.493 -18.443 7.129 1.00 76.18 182 LYS D N 1
ATOM 3828 C CA . LYS D 1 173 ? 7.625 -17.494 6.376 1.00 79.33 182 LYS D CA 1
ATOM 3829 C C . LYS D 1 173 ? 7.979 -17.563 4.888 1.00 79.43 182 LYS D C 1
ATOM 3830 O O . LYS D 1 173 ? 8.671 -18.501 4.503 1.00 79.74 182 LYS D O 1
ATOM 3836 N N . ASN D 1 174 ? 7.489 -16.607 4.089 1.00 82.84 183 ASN D N 1
ATOM 3837 C CA . ASN D 1 174 ? 7.801 -16.445 2.644 1.00 84.01 183 ASN D CA 1
ATOM 3838 C C . ASN D 1 174 ? 7.246 -17.650 1.876 1.00 82.94 183 ASN D C 1
ATOM 3839 O O . ASN D 1 174 ? 6.165 -17.542 1.310 1.00 87.25 183 ASN D O 1
ATOM 3844 N N . VAL E 1 25 ? 27.543 -3.572 -9.376 1.00 82.90 34 VAL E N 1
ATOM 3845 C CA . VAL E 1 25 ? 28.860 -3.038 -9.836 1.00 78.98 34 VAL E CA 1
ATOM 3846 C C . VAL E 1 25 ? 28.952 -3.205 -11.352 1.00 75.92 34 VAL E C 1
ATOM 3847 O O . VAL E 1 25 ? 28.510 -4.226 -11.877 1.00 79.61 34 VAL E O 1
ATOM 3851 N N . PRO E 1 26 ? 29.478 -2.207 -12.104 1.00 71.74 35 PRO E N 1
ATOM 3852 C CA . PRO E 1 26 ? 29.556 -2.306 -13.564 1.00 67.55 35 PRO E CA 1
ATOM 3853 C C . PRO E 1 26 ? 30.295 -3.574 -14.020 1.00 63.20 35 PRO E C 1
ATOM 3854 O O . PRO E 1 26 ? 31.478 -3.680 -13.762 1.00 63.26 35 PRO E O 1
ATOM 3858 N N . THR E 1 27 ? 29.584 -4.497 -14.678 1.00 61.32 36 THR E N 1
ATOM 3859 C CA . THR E 1 27 ? 30.080 -5.855 -15.039 1.00 58.90 36 THR E CA 1
ATOM 3860 C C . THR E 1 27 ? 30.126 -6.046 -16.563 1.00 55.30 36 THR E C 1
ATOM 3861 O O . THR E 1 27 ? 30.944 -6.861 -17.032 1.00 54.52 36 THR E O 1
ATOM 3865 N N . THR E 1 28 ? 29.266 -5.355 -17.319 1.00 55.27 37 THR E N 1
ATOM 3866 C CA . THR E 1 28 ? 29.139 -5.483 -18.800 1.00 52.88 37 THR E CA 1
ATOM 3867 C C . THR E 1 28 ? 28.971 -4.113 -19.470 1.00 52.60 37 THR E C 1
ATOM 3868 O O . THR E 1 28 ? 28.573 -3.150 -18.779 1.00 53.76 37 THR E O 1
ATOM 3872 N N . VAL E 1 29 ? 29.225 -4.058 -20.783 1.00 51.22 38 VAL E N 1
ATOM 3873 C CA . VAL E 1 29 ? 28.944 -2.877 -21.653 1.00 51.57 38 VAL E CA 1
ATOM 3874 C C . VAL E 1 29 ? 28.271 -3.359 -22.950 1.00 53.34 38 VAL E C 1
ATOM 3875 O O . VAL E 1 29 ? 28.455 -4.533 -23.322 1.00 53.50 38 VAL E O 1
ATOM 3879 N N . ASP E 1 30 ? 27.518 -2.476 -23.604 1.00 55.29 39 ASP E N 1
ATOM 3880 C CA . ASP E 1 30 ? 26.932 -2.705 -24.951 1.00 57.95 39 ASP E CA 1
ATOM 3881 C C . ASP E 1 30 ? 27.829 -2.043 -25.992 1.00 57.07 39 ASP E C 1
ATOM 3882 O O . ASP E 1 30 ? 28.248 -0.907 -25.746 1.00 57.44 39 ASP E O 1
ATOM 3887 N N . VAL E 1 31 ? 28.121 -2.748 -27.087 1.00 58.46 40 VAL E N 1
ATOM 3888 C CA . VAL E 1 31 ? 28.901 -2.218 -28.243 1.00 59.59 40 VAL E CA 1
ATOM 3889 C C . VAL E 1 31 ? 28.021 -2.290 -29.489 1.00 65.39 40 VAL E C 1
ATOM 3890 O O . VAL E 1 31 ? 27.622 -3.416 -29.870 1.00 68.01 40 VAL E O 1
ATOM 3894 N N . VAL E 1 32 ? 27.742 -1.132 -30.093 1.00 68.84 41 VAL E N 1
ATOM 3895 C CA . VAL E 1 32 ? 27.049 -1.019 -31.407 1.00 73.56 41 VAL E CA 1
ATOM 3896 C C . VAL E 1 32 ? 28.084 -0.559 -32.440 1.00 75.11 41 VAL E C 1
ATOM 3897 O O . VAL E 1 32 ? 28.640 0.541 -32.259 1.00 75.46 41 VAL E O 1
ATOM 3901 N N . LEU E 1 33 ? 28.372 -1.402 -33.437 1.00 78.42 42 LEU E N 1
ATOM 3902 C CA . LEU E 1 33 ? 29.202 -1.052 -34.621 1.00 81.90 42 LEU E CA 1
ATOM 3903 C C . LEU E 1 33 ? 28.284 -0.496 -35.714 1.00 89.89 42 LEU E C 1
ATOM 3904 O O . LEU E 1 33 ? 27.275 -1.157 -36.022 1.00 91.98 42 LEU E O 1
ATOM 3909 N N . HIS E 1 34 ? 28.621 0.670 -36.275 1.00 95.56 43 HIS E N 1
ATOM 3910 C CA . HIS E 1 34 ? 27.872 1.351 -37.371 1.00 103.78 43 HIS E CA 1
ATOM 3911 C C . HIS E 1 34 ? 28.645 1.212 -38.689 1.00 109.23 43 HIS E C 1
ATOM 3912 O O . HIS E 1 34 ? 29.706 1.833 -38.801 1.00 108.91 43 HIS E O 1
ATOM 3919 N N . LYS E 1 35 ? 28.115 0.438 -39.640 1.00 115.39 44 LYS E N 1
ATOM 3920 C CA . LYS E 1 35 ? 28.628 0.328 -41.036 1.00 120.71 44 LYS E CA 1
ATOM 3921 C C . LYS E 1 35 ? 27.831 1.298 -41.922 1.00 127.39 44 LYS E C 1
ATOM 3922 O O . LYS E 1 35 ? 26.720 0.928 -42.341 1.00 133.32 44 LYS E O 1
ATOM 3928 N N . LEU E 1 36 ? 28.353 2.502 -42.170 1.00 128.40 45 LEU E N 1
ATOM 3929 C CA . LEU E 1 36 ? 27.579 3.642 -42.743 1.00 134.17 45 LEU E CA 1
ATOM 3930 C C . LEU E 1 36 ? 27.872 3.796 -44.239 1.00 141.08 45 LEU E C 1
ATOM 3931 O O . LEU E 1 36 ? 28.929 3.309 -44.683 1.00 141.70 45 LEU E O 1
ATOM 3933 N N . LEU E 1 37 ? 26.944 4.425 -44.975 1.00 147.24 46 LEU E N 1
ATOM 3934 C CA . LEU E 1 37 ? 27.095 4.821 -46.402 1.00 154.77 46 LEU E CA 1
ATOM 3935 C C . LEU E 1 37 ? 27.401 6.319 -46.477 1.00 157.61 46 LEU E C 1
ATOM 3936 O O . LEU E 1 37 ? 28.589 6.650 -46.353 1.00 155.37 46 LEU E O 1
ATOM 3938 N N . PRO E 1 62 ? 23.546 3.952 -44.447 1.00 131.98 71 PRO E N 1
ATOM 3939 C CA . PRO E 1 62 ? 23.587 2.680 -43.703 1.00 125.94 71 PRO E CA 1
ATOM 3940 C C . PRO E 1 62 ? 23.696 1.457 -44.630 1.00 128.19 71 PRO E C 1
ATOM 3941 O O . PRO E 1 62 ? 23.040 1.440 -45.653 1.00 135.40 71 PRO E O 1
ATOM 3945 N N . LEU E 1 63 ? 24.510 0.473 -44.229 1.00 122.85 72 LEU E N 1
ATOM 3946 C CA . LEU E 1 63 ? 24.759 -0.797 -44.964 1.00 124.12 72 LEU E CA 1
ATOM 3947 C C . LEU E 1 63 ? 24.325 -1.974 -44.080 1.00 119.81 72 LEU E C 1
ATOM 3948 O O . LEU E 1 63 ? 25.124 -2.387 -43.206 1.00 113.15 72 LEU E O 1
ATOM 3950 N N . ASN E 1 64 ? 23.102 -2.470 -44.299 1.00 123.75 73 ASN E N 1
ATOM 3951 C CA . ASN E 1 64 ? 22.475 -3.578 -43.531 1.00 121.24 73 ASN E CA 1
ATOM 3952 C C . ASN E 1 64 ? 22.777 -4.903 -44.239 1.00 123.30 73 ASN E C 1
ATOM 3953 O O . ASN E 1 64 ? 22.915 -4.890 -45.478 1.00 128.99 73 ASN E O 1
ATOM 3955 N N . GLY E 1 65 ? 22.887 -5.995 -43.474 1.00 119.56 74 GLY E N 1
ATOM 3956 C CA . GLY E 1 65 ? 23.164 -7.351 -43.986 1.00 121.93 74 GLY E CA 1
ATOM 3957 C C . GLY E 1 65 ? 24.647 -7.687 -43.989 1.00 118.54 74 GLY E C 1
ATOM 3958 O O . GLY E 1 65 ? 25.027 -8.643 -44.688 1.00 120.79 74 GLY E O 1
ATOM 3959 N N . VAL E 1 66 ? 25.459 -6.932 -43.235 1.00 114.16 75 VAL E N 1
ATOM 3960 C CA . VAL E 1 66 ? 26.942 -7.096 -43.135 1.00 111.04 75 VAL E CA 1
ATOM 3961 C C . VAL E 1 66 ? 27.256 -7.755 -41.788 1.00 105.89 75 VAL E C 1
ATOM 3962 O O . VAL E 1 66 ? 26.904 -7.167 -40.744 1.00 102.52 75 VAL E O 1
ATOM 3964 N N . THR E 1 67 ? 27.906 -8.924 -41.817 1.00 106.37 76 THR E N 1
ATOM 3965 C CA . THR E 1 67 ? 28.214 -9.760 -40.624 1.00 102.27 76 THR E CA 1
ATOM 3966 C C . THR E 1 67 ? 29.513 -9.275 -39.970 1.00 98.15 76 THR E C 1
ATOM 3967 O O . THR E 1 67 ? 30.589 -9.419 -40.594 1.00 99.94 76 THR E O 1
ATOM 3971 N N . PHE E 1 68 ? 29.399 -8.706 -38.767 1.00 93.42 77 PHE E N 1
ATOM 3972 C CA . PHE E 1 68 ? 30.530 -8.382 -37.866 1.00 88.46 77 PHE E CA 1
ATOM 3973 C C . PHE E 1 68 ? 30.617 -9.483 -36.805 1.00 85.69 77 PHE E C 1
ATOM 3974 O O . PHE E 1 68 ? 29.561 -9.909 -36.266 1.00 85.85 77 PHE E O 1
ATOM 3976 N N . THR E 1 69 ? 31.845 -9.943 -36.553 1.00 82.41 78 THR E N 1
ATOM 3977 C CA . THR E 1 69 ? 32.189 -11.015 -35.582 1.00 79.99 78 THR E CA 1
ATOM 3978 C C . THR E 1 69 ? 33.094 -10.395 -34.519 1.00 75.01 78 THR E C 1
ATOM 3979 O O . THR E 1 69 ? 34.042 -9.650 -34.893 1.00 74.59 78 THR E O 1
ATOM 3983 N N . VAL E 1 70 ? 32.780 -10.633 -33.236 1.00 71.94 79 VAL E N 1
ATOM 3984 C CA . VAL E 1 70 ? 33.548 -10.105 -32.069 1.00 67.62 79 VAL E CA 1
ATOM 3985 C C . VAL E 1 70 ? 34.306 -11.277 -31.435 1.00 66.60 79 VAL E C 1
ATOM 3986 O O . VAL E 1 70 ? 33.683 -12.336 -31.203 1.00 67.93 79 VAL E O 1
ATOM 3990 N N . TYR E 1 71 ? 35.611 -11.093 -31.201 1.00 62.14 80 TYR E N 1
ATOM 3991 C CA . TYR E 1 71 ? 36.526 -12.097 -30.601 1.00 59.96 80 TYR E CA 1
ATOM 3992 C C . TYR E 1 71 ? 37.098 -11.541 -29.296 1.00 55.69 80 TYR E C 1
ATOM 3993 O O . TYR E 1 71 ? 37.368 -10.324 -29.231 1.00 52.63 80 TYR E O 1
ATOM 4002 N N . ASP E 1 72 ? 37.285 -12.419 -28.307 1.00 54.60 81 ASP E N 1
ATOM 4003 C CA . ASP E 1 72 ? 38.011 -12.128 -27.043 1.00 51.72 81 ASP E CA 1
ATOM 4004 C C . ASP E 1 72 ? 39.507 -12.271 -27.338 1.00 52.23 81 ASP E C 1
ATOM 4005 O O . ASP E 1 72 ? 39.937 -13.404 -27.642 1.00 55.49 81 ASP E O 1
ATOM 4010 N N . VAL E 1 73 ? 40.266 -11.168 -27.267 1.00 50.10 82 VAL E N 1
ATOM 4011 C CA . VAL E 1 73 ? 41.736 -11.146 -27.531 1.00 50.41 82 VAL E CA 1
ATOM 4012 C C . VAL E 1 73 ? 42.478 -10.722 -26.258 1.00 48.61 82 VAL E C 1
ATOM 4013 O O . VAL E 1 73 ? 43.660 -10.342 -26.385 1.00 52.61 82 VAL E O 1
ATOM 4017 N N . THR E 1 74 ? 41.846 -10.852 -25.084 1.00 46.45 83 THR E N 1
ATOM 4018 C CA . THR E 1 74 ? 42.336 -10.347 -23.774 1.00 44.97 83 THR E CA 1
ATOM 4019 C C . THR E 1 74 ? 43.731 -10.907 -23.463 1.00 47.31 83 THR E C 1
ATOM 4020 O O . THR E 1 74 ? 44.619 -10.096 -23.158 1.00 47.53 83 THR E O 1
ATOM 4024 N N . ALA E 1 75 ? 43.907 -12.230 -23.514 1.00 48.48 84 ALA E N 1
ATOM 4025 C CA . ALA E 1 75 ? 45.151 -12.944 -23.129 1.00 48.82 84 ALA E CA 1
ATOM 4026 C C . ALA E 1 75 ? 46.299 -12.568 -24.073 1.00 50.18 84 ALA E C 1
ATOM 4027 O O . ALA E 1 75 ? 47.392 -12.235 -23.570 1.00 49.64 84 ALA E O 1
ATOM 4029 N N . ASP E 1 76 ? 46.067 -12.640 -25.387 1.00 50.11 85 ASP E N 1
ATOM 4030 C CA . ASP E 1 76 ? 47.072 -12.294 -26.430 1.00 50.88 85 ASP E CA 1
ATOM 4031 C C . ASP E 1 76 ? 47.413 -10.804 -26.315 1.00 48.84 85 ASP E C 1
ATOM 4032 O O . ASP E 1 76 ? 48.610 -10.461 -26.424 1.00 51.32 85 ASP E O 1
ATOM 4037 N N . PHE E 1 77 ? 46.409 -9.954 -26.079 1.00 46.95 86 PHE E N 1
ATOM 4038 C CA . PHE E 1 77 ? 46.576 -8.481 -25.983 1.00 45.29 86 PHE E CA 1
ATOM 4039 C C . PHE E 1 77 ? 47.542 -8.146 -24.842 1.00 45.44 86 PHE E C 1
ATOM 4040 O O . PHE E 1 77 ? 48.520 -7.436 -25.110 1.00 49.40 86 PHE E O 1
ATOM 4048 N N . TRP E 1 78 ? 47.290 -8.630 -23.621 1.00 43.88 87 TRP E N 1
ATOM 4049 C CA . TRP E 1 78 ? 48.100 -8.284 -22.418 1.00 44.24 87 TRP E CA 1
ATOM 4050 C C . TRP E 1 78 ? 49.474 -8.953 -22.489 1.00 47.77 87 TRP E C 1
ATOM 4051 O O . TRP E 1 78 ? 50.411 -8.418 -21.875 1.00 50.24 87 TRP E O 1
ATOM 4062 N N . GLN E 1 79 ? 49.587 -10.078 -23.203 1.00 50.17 88 GLN E N 1
ATOM 4063 C CA . GLN E 1 79 ? 50.866 -10.794 -23.458 1.00 55.11 88 GLN E CA 1
ATOM 4064 C C . GLN E 1 79 ? 51.744 -9.912 -24.359 1.00 56.52 88 GLN E C 1
ATOM 4065 O O . GLN E 1 79 ? 52.954 -9.826 -24.100 1.00 60.73 88 GLN E O 1
ATOM 4071 N N . LEU E 1 80 ? 51.137 -9.274 -25.366 1.00 56.33 89 LEU E N 1
ATOM 4072 C CA . LEU E 1 80 ? 51.817 -8.385 -26.349 1.00 57.74 89 LEU E CA 1
ATOM 4073 C C . LEU E 1 80 ? 52.267 -7.093 -25.650 1.00 57.61 89 LEU E C 1
ATOM 4074 O O . LEU E 1 80 ? 53.423 -6.675 -25.850 1.00 61.30 89 LEU E O 1
ATOM 4079 N N . VAL E 1 81 ? 51.380 -6.492 -24.855 1.00 55.99 90 VAL E N 1
ATOM 4080 C CA . VAL E 1 81 ? 51.631 -5.222 -24.107 1.00 56.25 90 VAL E CA 1
ATOM 4081 C C . VAL E 1 81 ? 52.740 -5.443 -23.068 1.00 59.26 90 VAL E C 1
ATOM 4082 O O . VAL E 1 81 ? 53.569 -4.534 -22.899 1.00 60.45 90 VAL E O 1
ATOM 4086 N N . SER E 1 82 ? 52.744 -6.595 -22.394 1.00 62.31 91 SER E N 1
ATOM 4087 C CA . SER E 1 82 ? 53.754 -6.974 -21.370 1.00 67.69 91 SER E CA 1
ATOM 4088 C C . SER E 1 82 ? 55.113 -7.212 -22.036 1.00 70.98 91 SER E C 1
ATOM 4089 O O . SER E 1 82 ? 56.135 -6.909 -21.398 1.00 76.68 91 SER E O 1
ATOM 4092 N N . LYS E 1 83 ? 55.119 -7.729 -23.269 1.00 71.51 92 LYS E N 1
ATOM 4093 C CA . LYS E 1 83 ? 56.349 -7.996 -24.064 1.00 75.27 92 LYS E CA 1
ATOM 4094 C C . LYS E 1 83 ? 56.961 -6.680 -24.563 1.00 74.96 92 LYS E C 1
ATOM 4095 O O . LYS E 1 83 ? 58.206 -6.570 -24.531 1.00 80.44 92 LYS E O 1
ATOM 4097 N N . ASN E 1 84 ? 56.134 -5.731 -25.022 1.00 71.01 93 ASN E N 1
ATOM 4098 C CA . ASN E 1 84 ? 56.591 -4.516 -25.756 1.00 72.05 93 ASN E CA 1
ATOM 4099 C C . ASN E 1 84 ? 56.903 -3.377 -24.773 1.00 71.16 93 ASN E C 1
ATOM 4100 O O . ASN E 1 84 ? 57.581 -2.419 -25.191 1.00 72.60 93 ASN E O 1
ATOM 4105 N N . GLY E 1 85 ? 56.447 -3.477 -23.520 1.00 68.33 94 GLY E N 1
ATOM 4106 C CA . GLY E 1 85 ? 56.777 -2.522 -22.442 1.00 68.31 94 GLY E CA 1
ATOM 4107 C C . GLY E 1 85 ? 55.713 -1.448 -22.259 1.00 65.13 94 GLY E C 1
ATOM 4108 O O . GLY E 1 85 ? 56.082 -0.301 -21.940 1.00 66.16 94 GLY E O 1
ATOM 4109 N N . GLY E 1 86 ? 54.441 -1.803 -22.444 1.00 60.41 95 GLY E N 1
ATOM 4110 C CA . GLY E 1 86 ? 53.279 -0.969 -22.073 1.00 59.23 95 GLY E CA 1
ATOM 4111 C C . GLY E 1 86 ? 52.776 -0.100 -23.217 1.00 59.51 95 GLY E C 1
ATOM 4112 O O . GLY E 1 86 ? 52.110 0.908 -22.924 1.00 58.02 95 GLY E O 1
ATOM 4113 N N . ALA E 1 87 ? 53.088 -0.460 -24.466 1.00 62.37 96 ALA E N 1
ATOM 4114 C CA . ALA E 1 87 ? 52.648 0.252 -25.691 1.00 63.81 96 ALA E CA 1
ATOM 4115 C C . ALA E 1 87 ? 51.268 -0.272 -26.109 1.00 62.55 96 ALA E C 1
ATOM 4116 O O . ALA E 1 87 ? 51.209 -1.278 -26.844 1.00 65.14 96 ALA E O 1
ATOM 4118 N N . ILE E 1 88 ? 50.206 0.403 -25.656 1.00 60.45 97 ILE E N 1
ATOM 4119 C CA . ILE E 1 88 ? 48.784 -0.032 -25.803 1.00 57.72 97 ILE E CA 1
ATOM 4120 C C . ILE E 1 88 ? 48.367 0.109 -27.273 1.00 58.73 97 ILE E C 1
ATOM 4121 O O . ILE E 1 88 ? 47.821 -0.870 -27.830 1.00 59.12 97 ILE E O 1
ATOM 4126 N N . GLU E 1 89 ? 48.612 1.283 -27.867 1.00 57.72 98 GLU E N 1
ATOM 4127 C CA . GLU E 1 89 ? 48.275 1.616 -29.280 1.00 58.88 98 GLU E CA 1
ATOM 4128 C C . GLU E 1 89 ? 48.952 0.614 -30.223 1.00 59.62 98 GLU E C 1
ATOM 4129 O O . GLU E 1 89 ? 48.278 0.148 -31.160 1.00 61.84 98 GLU E O 1
ATOM 4131 N N . VAL E 1 90 ? 50.235 0.312 -29.983 1.00 60.09 99 VAL E N 1
ATOM 4132 C CA . VAL E 1 90 ? 51.063 -0.623 -30.806 1.00 61.65 99 VAL E CA 1
ATOM 4133 C C . VAL E 1 90 ? 50.394 -2.005 -30.815 1.00 59.75 99 VAL E C 1
ATOM 4134 O O . VAL E 1 90 ? 50.354 -2.634 -31.891 1.00 61.81 99 VAL E O 1
ATOM 4138 N N . ALA E 1 91 ? 49.884 -2.450 -29.661 1.00 56.73 100 ALA E N 1
ATOM 4139 C CA . ALA E 1 91 ? 49.237 -3.769 -29.467 1.00 55.77 100 ALA E CA 1
ATOM 4140 C C . ALA E 1 91 ? 47.844 -3.773 -30.116 1.00 56.00 100 ALA E C 1
ATOM 4141 O O . ALA E 1 91 ? 47.445 -4.822 -30.659 1.00 56.94 100 ALA E O 1
ATOM 4143 N N . GLN E 1 92 ? 47.127 -2.647 -30.051 1.00 56.59 101 GLN E N 1
ATOM 4144 C CA . GLN E 1 92 ? 45.817 -2.455 -30.733 1.00 56.67 101 GLN E CA 1
ATOM 4145 C C . GLN E 1 92 ? 46.008 -2.597 -32.246 1.00 60.06 101 GLN E C 1
ATOM 4146 O O . GLN E 1 92 ? 45.177 -3.266 -32.888 1.00 63.47 101 GLN E O 1
ATOM 4152 N N . THR E 1 93 ? 47.071 -1.990 -32.781 1.00 62.54 102 THR E N 1
ATOM 4153 C CA . THR E 1 93 ? 47.410 -1.978 -34.230 1.00 66.39 102 THR E CA 1
ATOM 4154 C C . THR E 1 93 ? 47.845 -3.380 -34.676 1.00 68.12 102 THR E C 1
ATOM 4155 O O . THR E 1 93 ? 47.447 -3.788 -35.782 1.00 71.92 102 THR E O 1
ATOM 4159 N N . THR E 1 94 ? 48.642 -4.076 -33.859 1.00 66.29 103 THR E N 1
ATOM 4160 C CA . THR E 1 94 ? 49.176 -5.435 -34.150 1.00 66.98 103 THR E CA 1
ATOM 4161 C C . THR E 1 94 ? 48.014 -6.437 -34.225 1.00 65.75 103 THR E C 1
ATOM 4162 O O . THR E 1 94 ? 47.996 -7.237 -35.182 1.00 68.84 103 THR E O 1
ATOM 4166 N N . LEU E 1 95 ? 47.082 -6.388 -33.266 1.00 61.19 104 LEU E N 1
ATOM 4167 C CA . LEU E 1 95 ? 45.928 -7.324 -33.178 1.00 60.03 104 LEU E CA 1
ATOM 4168 C C . LEU E 1 95 ? 44.830 -6.921 -34.176 1.00 61.90 104 LEU E C 1
ATOM 4169 O O . LEU E 1 95 ? 43.893 -7.730 -34.358 1.00 62.36 104 LEU E O 1
ATOM 4174 N N . SER E 1 96 ? 44.914 -5.722 -34.768 1.00 63.46 105 SER E N 1
ATOM 4175 C CA . SER E 1 96 ? 43.975 -5.214 -35.805 1.00 65.66 105 SER E CA 1
ATOM 4176 C C . SER E 1 96 ? 44.405 -5.686 -37.200 1.00 70.84 105 SER E C 1
ATOM 4177 O O . SER E 1 96 ? 43.603 -5.519 -38.143 1.00 73.18 105 SER E O 1
ATOM 4180 N N . GLN E 1 97 ? 45.608 -6.256 -37.332 1.00 73.31 106 GLN E N 1
ATOM 4181 C CA . GLN E 1 97 ? 46.176 -6.713 -38.630 1.00 79.40 106 GLN E CA 1
ATOM 4182 C C . GLN E 1 97 ? 45.437 -7.973 -39.097 1.00 82.52 106 GLN E C 1
ATOM 4183 O O . GLN E 1 97 ? 44.938 -8.726 -38.232 1.00 79.41 106 GLN E O 1
ATOM 4189 N N . ASP E 1 98 ? 45.382 -8.181 -40.417 1.00 89.27 107 ASP E N 1
ATOM 4190 C CA . ASP E 1 98 ? 44.752 -9.363 -41.063 1.00 93.72 107 ASP E CA 1
ATOM 4191 C C . ASP E 1 98 ? 45.660 -10.585 -40.885 1.00 96.91 107 ASP E C 1
ATOM 4192 O O . ASP E 1 98 ? 45.164 -11.712 -41.108 1.00 99.48 107 ASP E O 1
ATOM 4197 N N . SER E 1 99 ? 46.925 -10.372 -40.504 1.00 98.55 108 SER E N 1
ATOM 4198 C CA . SER E 1 99 ? 47.888 -11.438 -40.122 1.00 101.06 108 SER E CA 1
ATOM 4199 C C . SER E 1 99 ? 47.335 -12.235 -38.933 1.00 98.11 108 SER E C 1
ATOM 4200 O O . SER E 1 99 ? 47.202 -13.469 -39.059 1.00 100.48 108 SER E O 1
ATOM 4203 N N . TYR E 1 100 ? 47.015 -11.541 -37.836 1.00 94.08 109 TYR E N 1
ATOM 4204 C CA . TYR E 1 100 ? 46.577 -12.129 -36.540 1.00 91.73 109 TYR E CA 1
ATOM 4205 C C . TYR E 1 100 ? 45.373 -13.052 -36.762 1.00 95.05 109 TYR E C 1
ATOM 4206 O O . TYR E 1 100 ? 44.308 -12.557 -37.176 1.00 97.19 109 TYR E O 1
ATOM 4215 N N . GLN E 1 101 ? 45.558 -14.350 -36.501 1.00 98.80 110 GLN E N 1
ATOM 4216 C CA . GLN E 1 101 ? 44.495 -15.391 -36.531 1.00 100.30 110 GLN E CA 1
ATOM 4217 C C . GLN E 1 101 ? 44.090 -15.702 -35.091 1.00 98.43 110 GLN E C 1
ATOM 4218 O O . GLN E 1 101 ? 44.824 -16.393 -34.384 1.00 100.42 110 GLN E O 1
ATOM 4220 N N . PRO E 1 102 ? 42.936 -15.192 -34.600 1.00 96.58 111 PRO E N 1
ATOM 4221 C CA . PRO E 1 102 ? 42.519 -15.438 -33.218 1.00 94.11 111 PRO E CA 1
ATOM 4222 C C . PRO E 1 102 ? 42.290 -16.931 -32.928 1.00 98.93 111 PRO E C 1
ATOM 4223 O O . PRO E 1 102 ? 41.952 -17.668 -33.844 1.00 103.05 111 PRO E O 1
ATOM 4227 N N . ALA E 1 103 ? 42.498 -17.342 -31.672 1.00 99.68 112 ALA E N 1
ATOM 4228 C CA . ALA E 1 103 ? 42.157 -18.687 -31.153 1.00 102.35 112 ALA E CA 1
ATOM 4229 C C . ALA E 1 103 ? 40.701 -18.995 -31.518 1.00 104.28 112 ALA E C 1
ATOM 4230 O O . ALA E 1 103 ? 39.844 -18.125 -31.287 1.00 105.00 112 ALA E O 1
ATOM 4232 N N . SER E 1 104 ? 40.439 -20.181 -32.079 1.00 110.00 113 SER E N 1
ATOM 4233 C CA . SER E 1 104 ? 39.106 -20.621 -32.574 1.00 113.48 113 SER E CA 1
ATOM 4234 C C . SER E 1 104 ? 38.055 -20.542 -31.457 1.00 112.10 113 SER E C 1
ATOM 4235 O O . SER E 1 104 ? 36.865 -20.348 -31.784 1.00 111.59 113 SER E O 1
ATOM 4238 N N . SER E 1 105 ? 38.483 -20.678 -30.195 1.00 109.51 114 SER E N 1
ATOM 4239 C CA . SER E 1 105 ? 37.623 -20.697 -28.982 1.00 106.11 114 SER E CA 1
ATOM 4240 C C . SER E 1 105 ? 37.345 -19.274 -28.471 1.00 98.39 114 SER E C 1
ATOM 4241 O O . SER E 1 105 ? 36.694 -19.158 -27.414 1.00 97.93 114 SER E O 1
ATOM 4244 N N . SER E 1 106 ? 37.811 -18.240 -29.184 1.00 93.39 115 SER E N 1
ATOM 4245 C CA . SER E 1 106 ? 37.738 -16.813 -28.765 1.00 87.15 115 SER E CA 1
ATOM 4246 C C . SER E 1 106 ? 36.487 -16.126 -29.333 1.00 85.47 115 SER E C 1
ATOM 4247 O O . SER E 1 106 ? 36.091 -15.082 -28.774 1.00 82.26 115 SER E O 1
ATOM 4250 N N . LEU E 1 107 ? 35.893 -16.676 -30.398 1.00 88.09 116 LEU E N 1
ATOM 4251 C CA . LEU E 1 107 ? 34.678 -16.120 -31.061 1.00 87.56 116 LEU E CA 1
ATOM 4252 C C . LEU E 1 107 ? 33.520 -16.107 -30.053 1.00 85.46 116 LEU E C 1
ATOM 4253 O O . LEU E 1 107 ? 33.165 -17.192 -29.552 1.00 87.31 116 LEU E O 1
ATOM 4258 N N . ILE E 1 108 ? 32.972 -14.921 -29.765 1.00 80.30 117 ILE E N 1
ATOM 4259 C CA . ILE E 1 108 ? 31.892 -14.700 -28.755 1.00 78.25 117 ILE E CA 1
ATOM 4260 C C . ILE E 1 108 ? 30.535 -14.688 -29.465 1.00 79.72 117 ILE E C 1
ATOM 4261 O O . ILE E 1 108 ? 29.660 -15.490 -29.082 1.00 84.26 117 ILE E O 1
ATOM 4266 N N . ALA E 1 109 ? 30.368 -13.793 -30.445 1.00 76.40 118 ALA E N 1
ATOM 4267 C CA . ALA E 1 109 ? 29.076 -13.512 -31.110 1.00 77.03 118 ALA E CA 1
ATOM 4268 C C . ALA E 1 109 ? 29.304 -13.060 -32.555 1.00 77.89 118 ALA E C 1
ATOM 4269 O O . ALA E 1 109 ? 30.314 -12.384 -32.830 1.00 73.77 118 ALA E O 1
ATOM 4271 N N . GLN E 1 110 ? 28.365 -13.438 -33.430 1.00 82.56 119 GLN E N 1
ATOM 4272 C CA . GLN E 1 110 ? 28.299 -13.061 -34.866 1.00 85.02 119 GLN E CA 1
ATOM 4273 C C . GLN E 1 110 ? 26.951 -12.365 -35.093 1.00 87.23 119 GLN E C 1
ATOM 4274 O O . GLN E 1 110 ? 25.907 -12.999 -34.829 1.00 90.78 119 GLN E O 1
ATOM 4280 N N . VAL E 1 111 ? 26.982 -11.107 -35.544 1.00 87.15 120 VAL E N 1
ATOM 4281 C CA . VAL E 1 111 ? 25.802 -10.188 -35.572 1.00 88.80 120 VAL E CA 1
ATOM 4282 C C . VAL E 1 111 ? 25.763 -9.466 -36.923 1.00 92.41 120 VAL E C 1
ATOM 4283 O O . VAL E 1 111 ? 26.819 -8.987 -37.370 1.00 91.34 120 VAL E O 1
ATOM 4287 N N . VAL E 1 112 ? 24.573 -9.382 -37.531 1.00 98.77 121 VAL E N 1
ATOM 4288 C CA . VAL E 1 112 ? 24.326 -8.768 -38.872 1.00 103.32 121 VAL E CA 1
ATOM 4289 C C . VAL E 1 112 ? 23.870 -7.321 -38.657 1.00 102.84 121 VAL E C 1
ATOM 4290 O O . VAL E 1 112 ? 23.163 -7.069 -37.656 1.00 100.88 121 VAL E O 1
ATOM 4294 N N . THR E 1 113 ? 24.271 -6.405 -39.548 1.00 104.64 122 THR E N 1
ATOM 4295 C CA . THR E 1 113 ? 23.872 -4.970 -39.511 1.00 105.89 122 THR E CA 1
ATOM 4296 C C . THR E 1 113 ? 22.396 -4.848 -39.910 1.00 112.29 122 THR E C 1
ATOM 4297 O O . THR E 1 113 ? 22.019 -5.434 -40.948 1.00 116.83 122 THR E O 1
ATOM 4299 N N . ALA E 1 114 ? 21.601 -4.131 -39.107 1.00 113.02 123 ALA E N 1
ATOM 4300 C CA . ALA E 1 114 ? 20.169 -3.837 -39.347 1.00 120.44 123 ALA E CA 1
ATOM 4301 C C . ALA E 1 114 ? 19.858 -2.398 -38.916 1.00 121.59 123 ALA E C 1
ATOM 4302 O O . ALA E 1 114 ? 20.753 -1.740 -38.345 1.00 117.75 123 ALA E O 1
ATOM 4304 N N . GLY E 1 115 ? 18.638 -1.930 -39.199 1.00 128.59 124 GLY E N 1
ATOM 4305 C CA . GLY E 1 115 ? 18.180 -0.555 -38.921 1.00 130.87 124 GLY E CA 1
ATOM 4306 C C . GLY E 1 115 ? 19.040 0.472 -39.639 1.00 131.92 124 GLY E C 1
ATOM 4307 O O . GLY E 1 115 ? 18.953 0.541 -40.887 1.00 136.91 124 GLY E O 1
ATOM 4308 N N . GLN E 1 116 ? 19.844 1.236 -38.879 1.00 127.95 125 GLN E N 1
ATOM 4309 C CA . GLN E 1 116 ? 20.766 2.278 -39.415 1.00 128.58 125 GLN E CA 1
ATOM 4310 C C . GLN E 1 116 ? 22.189 1.715 -39.499 1.00 121.92 125 GLN E C 1
ATOM 4311 O O . GLN E 1 116 ? 23.093 2.312 -38.888 1.00 119.15 125 GLN E O 1
ATOM 4317 N N . GLY E 1 117 ? 22.362 0.617 -40.239 1.00 121.45 126 GLY E N 1
ATOM 4318 C CA . GLY E 1 117 ? 23.652 -0.077 -40.422 1.00 116.93 126 GLY E CA 1
ATOM 4319 C C . GLY E 1 117 ? 24.300 -0.437 -39.093 1.00 108.89 126 GLY E C 1
ATOM 4320 O O . GLY E 1 117 ? 25.537 -0.361 -38.993 1.00 105.71 126 GLY E O 1
ATOM 4321 N N . GLU E 1 118 ? 23.491 -0.822 -38.099 1.00 106.13 127 GLU E N 1
ATOM 4322 C CA . GLU E 1 118 ? 23.918 -1.089 -36.696 1.00 99.32 127 GLU E CA 1
ATOM 4323 C C . GLU E 1 118 ? 24.071 -2.596 -36.460 1.00 95.67 127 GLU E C 1
ATOM 4324 O O . GLU E 1 118 ? 23.151 -3.340 -36.828 1.00 98.82 127 GLU E O 1
ATOM 4330 N N . ALA E 1 119 ? 25.196 -3.000 -35.866 1.00 89.75 128 ALA E N 1
ATOM 4331 C CA . ALA E 1 119 ? 25.468 -4.367 -35.362 1.00 86.01 128 ALA E CA 1
ATOM 4332 C C . ALA E 1 119 ? 25.579 -4.306 -33.835 1.00 80.21 128 ALA E C 1
ATOM 4333 O O . ALA E 1 119 ? 26.600 -3.782 -33.335 1.00 78.73 128 ALA E O 1
ATOM 4335 N N . TYR E 1 120 ? 24.564 -4.809 -33.131 1.00 79.65 129 TYR E N 1
ATOM 4336 C CA . TYR E 1 120 ? 24.390 -4.686 -31.661 1.00 75.62 129 TYR E CA 1
ATOM 4337 C C . TYR E 1 120 ? 25.035 -5.887 -30.960 1.00 72.51 129 TYR E C 1
ATOM 4338 O O . TYR E 1 120 ? 24.652 -7.038 -31.260 1.00 74.29 129 TYR E O 1
ATOM 4347 N N . PHE E 1 121 ? 25.985 -5.613 -30.058 1.00 67.96 130 PHE E N 1
ATOM 4348 C CA . PHE E 1 121 ? 26.644 -6.605 -29.169 1.00 64.30 130 PHE E CA 1
ATOM 4349 C C . PHE E 1 121 ? 26.370 -6.222 -27.712 1.00 62.55 130 PHE E C 1
ATOM 4350 O O . PHE E 1 121 ? 27.116 -5.389 -27.149 1.00 60.21 130 PHE E O 1
ATOM 4358 N N . GLY E 1 122 ? 25.318 -6.794 -27.127 1.00 64.14 131 GLY E N 1
ATOM 4359 C CA . GLY E 1 122 ? 24.873 -6.484 -25.754 1.00 64.36 131 GLY E CA 1
ATOM 4360 C C . GLY E 1 122 ? 25.548 -7.373 -24.733 1.00 63.04 131 GLY E C 1
ATOM 4361 O O . GLY E 1 122 ? 25.857 -8.528 -25.074 1.00 65.36 131 GLY E O 1
ATOM 4362 N N . ASP E 1 123 ? 25.784 -6.836 -23.535 1.00 62.43 132 ASP E N 1
ATOM 4363 C CA . ASP E 1 123 ? 26.347 -7.560 -22.364 1.00 61.61 132 ASP E CA 1
ATOM 4364 C C . ASP E 1 123 ? 27.695 -8.205 -22.720 1.00 57.48 132 ASP E C 1
ATOM 4365 O O . ASP E 1 123 ? 27.874 -9.398 -22.411 1.00 58.45 132 ASP E O 1
ATOM 4370 N N . LEU E 1 124 ? 28.604 -7.447 -23.333 1.00 56.32 133 LEU E N 1
ATOM 4371 C CA . LEU E 1 124 ? 30.047 -7.815 -23.428 1.00 53.23 133 LEU E CA 1
ATOM 4372 C C . LEU E 1 124 ? 30.679 -7.594 -22.059 1.00 51.63 133 LEU E C 1
ATOM 4373 O O . LEU E 1 124 ? 30.632 -6.478 -21.549 1.00 49.69 133 LEU E O 1
ATOM 4378 N N . PRO E 1 125 ? 31.224 -8.651 -21.408 1.00 53.11 134 PRO E N 1
ATOM 4379 C CA . PRO E 1 125 ? 31.950 -8.503 -20.145 1.00 51.60 134 PRO E CA 1
ATOM 4380 C C . PRO E 1 125 ? 33.076 -7.461 -20.181 1.00 49.10 134 PRO E C 1
ATOM 4381 O O . PRO E 1 125 ? 33.807 -7.406 -21.162 1.00 48.51 134 PRO E O 1
ATOM 4385 N N . LEU E 1 126 ? 33.192 -6.680 -19.104 1.00 48.93 135 LEU E N 1
ATOM 4386 C CA . LEU E 1 126 ? 34.291 -5.699 -18.903 1.00 49.64 135 LEU E CA 1
ATOM 4387 C C . LEU E 1 126 ? 35.585 -6.444 -18.548 1.00 49.37 135 LEU E C 1
ATOM 4388 O O . LEU E 1 126 ? 36.667 -5.890 -18.834 1.00 50.26 135 LEU E O 1
ATOM 4393 N N . ARG E 1 127 ? 35.476 -7.646 -17.964 1.00 51.68 136 ARG E N 1
ATOM 4394 C CA . ARG E 1 127 ? 36.635 -8.466 -17.511 1.00 54.33 136 ARG E CA 1
ATOM 4395 C C . ARG E 1 127 ? 36.547 -9.884 -18.092 1.00 56.41 136 ARG E C 1
ATOM 4396 O O . ARG E 1 127 ? 35.427 -10.421 -18.165 1.00 56.72 136 ARG E O 1
ATOM 4398 N N . GLN E 1 128 ? 37.689 -10.451 -18.494 1.00 56.69 137 GLN E N 1
ATOM 4399 C CA . GLN E 1 128 ? 37.843 -11.883 -18.871 1.00 59.13 137 GLN E CA 1
ATOM 4400 C C . GLN E 1 128 ? 38.847 -12.518 -17.905 1.00 61.15 137 GLN E C 1
ATOM 4401 O O . GLN E 1 128 ? 40.049 -12.479 -18.201 1.00 61.90 137 GLN E O 1
ATOM 4407 N N . GLY E 1 129 ? 38.353 -13.063 -16.790 1.00 64.71 138 GLY E N 1
ATOM 4408 C CA . GLY E 1 129 ? 39.168 -13.475 -15.632 1.00 66.57 138 GLY E CA 1
ATOM 4409 C C . GLY E 1 129 ? 39.383 -12.303 -14.691 1.00 65.82 138 GLY E C 1
ATOM 4410 O O . GLY E 1 129 ? 38.384 -11.640 -14.339 1.00 65.06 138 GLY E O 1
ATOM 4411 N N . GLN E 1 130 ? 40.640 -12.033 -14.323 1.00 65.88 139 GLN E N 1
ATOM 4412 C CA . GLN E 1 130 ? 41.032 -10.912 -13.429 1.00 64.67 139 GLN E CA 1
ATOM 4413 C C . GLN E 1 130 ? 41.387 -9.676 -14.266 1.00 61.64 139 GLN E C 1
ATOM 4414 O O . GLN E 1 130 ? 41.586 -8.604 -13.666 1.00 64.11 139 GLN E O 1
ATOM 4416 N N . HIS E 1 131 ? 41.468 -9.819 -15.595 1.00 56.07 140 HIS E N 1
ATOM 4417 C CA . HIS E 1 131 ? 41.975 -8.791 -16.538 1.00 50.58 140 HIS E CA 1
ATOM 4418 C C . HIS E 1 131 ? 40.820 -8.008 -17.170 1.00 47.27 140 HIS E C 1
ATOM 4419 O O . HIS E 1 131 ? 39.767 -8.615 -17.440 1.00 46.23 140 HIS E O 1
ATOM 4426 N N . ALA E 1 132 ? 41.033 -6.710 -17.406 1.00 44.88 141 ALA E N 1
ATOM 4427 C CA . ALA E 1 132 ? 40.192 -5.861 -18.282 1.00 43.86 141 ALA E CA 1
ATOM 4428 C C . ALA E 1 132 ? 40.020 -6.597 -19.613 1.00 42.45 141 ALA E C 1
ATOM 4429 O O . ALA E 1 132 ? 41.021 -7.113 -20.124 1.00 44.75 141 ALA E O 1
ATOM 4431 N N . ALA E 1 133 ? 38.800 -6.660 -20.143 1.00 42.50 142 ALA E N 1
ATOM 4432 C CA . ALA E 1 133 ? 38.495 -7.380 -21.402 1.00 42.83 142 ALA E CA 1
ATOM 4433 C C . ALA E 1 133 ? 39.048 -6.571 -22.581 1.00 41.39 142 ALA E C 1
ATOM 4434 O O . ALA E 1 133 ? 39.147 -5.331 -22.457 1.00 38.74 142 ALA E O 1
ATOM 4436 N N . VAL E 1 134 ? 39.429 -7.257 -23.665 1.00 42.53 143 VAL E N 1
ATOM 4437 C CA . VAL E 1 134 ? 39.828 -6.629 -24.962 1.00 42.28 143 VAL E CA 1
ATOM 4438 C C . VAL E 1 134 ? 39.183 -7.447 -26.081 1.00 43.91 143 VAL E C 1
ATOM 4439 O O . VAL E 1 134 ? 39.316 -8.690 -26.050 1.00 44.75 143 VAL E O 1
ATOM 4443 N N . TYR E 1 135 ? 38.504 -6.771 -27.013 1.00 45.69 144 TYR E N 1
ATOM 4444 C CA . TYR E 1 135 ? 37.669 -7.386 -28.075 1.00 47.90 144 TYR E CA 1
ATOM 4445 C C . TYR E 1 135 ? 38.172 -6.918 -29.445 1.00 51.49 144 TYR E C 1
ATOM 4446 O O . TYR E 1 135 ? 38.516 -5.723 -29.583 1.00 50.22 144 TYR E O 1
ATOM 4455 N N . LEU E 1 136 ? 38.231 -7.851 -30.403 1.00 54.80 145 LEU E N 1
ATOM 4456 C CA . LEU E 1 136 ? 38.529 -7.601 -31.838 1.00 58.76 145 LEU E CA 1
ATOM 4457 C C . LEU E 1 136 ? 37.219 -7.676 -32.627 1.00 62.64 145 LEU E C 1
ATOM 4458 O O . LEU E 1 136 ? 36.513 -8.694 -32.492 1.00 64.76 145 LEU E O 1
ATOM 4463 N N . PHE E 1 137 ? 36.915 -6.646 -33.422 1.00 65.48 146 PHE E N 1
ATOM 4464 C CA . PHE E 1 137 ? 35.676 -6.531 -34.233 1.00 68.47 146 PHE E CA 1
ATOM 4465 C C . PHE E 1 137 ? 36.040 -6.564 -35.720 1.00 73.20 146 PHE E C 1
ATOM 4466 O O . PHE E 1 137 ? 36.594 -5.560 -36.217 1.00 72.52 146 PHE E O 1
ATOM 4474 N N . LYS E 1 138 ? 35.730 -7.679 -36.396 1.00 77.15 147 LYS E N 1
ATOM 4475 C CA . LYS E 1 138 ? 36.014 -7.905 -37.838 1.00 82.74 147 LYS E CA 1
ATOM 4476 C C . LYS E 1 138 ? 34.696 -7.995 -38.616 1.00 88.47 147 LYS E C 1
ATOM 4477 O O . LYS E 1 138 ? 33.702 -8.504 -38.059 1.00 89.76 147 LYS E O 1
ATOM 4483 N N . GLU E 1 139 ? 34.707 -7.544 -39.875 1.00 95.38 148 GLU E N 1
ATOM 4484 C CA . GLU E 1 139 ? 33.674 -7.846 -40.900 1.00 101.72 148 GLU E CA 1
ATOM 4485 C C . GLU E 1 139 ? 34.042 -9.179 -41.563 1.00 106.62 148 GLU E C 1
ATOM 4486 O O . GLU E 1 139 ? 35.051 -9.205 -42.296 1.00 109.20 148 GLU E O 1
ATOM 4492 N N . THR E 1 140 ? 33.259 -10.232 -41.307 1.00 108.33 149 THR E N 1
ATOM 4493 C CA . THR E 1 140 ? 33.545 -11.634 -41.732 1.00 112.69 149 THR E CA 1
ATOM 4494 C C . THR E 1 140 ? 32.650 -12.049 -42.907 1.00 119.58 149 THR E C 1
ATOM 4495 O O . THR E 1 140 ? 32.892 -13.143 -43.447 1.00 123.63 149 THR E O 1
ATOM 4499 N N . ALA E 1 141 ? 31.644 -11.248 -43.260 1.00 121.32 150 ALA E N 1
ATOM 4500 C CA . ALA E 1 141 ? 30.740 -11.506 -44.405 1.00 127.91 150 ALA E CA 1
ATOM 4501 C C . ALA E 1 141 ? 30.016 -10.217 -44.804 1.00 128.83 150 ALA E C 1
ATOM 4502 O O . ALA E 1 141 ? 29.652 -9.428 -43.912 1.00 123.69 150 ALA E O 1
ATOM 4504 N N . GLU E 1 147 ? 32.452 -2.675 -50.010 1.00 144.78 156 GLU E N 1
ATOM 4505 C CA . GLU E 1 147 ? 33.866 -2.456 -49.612 1.00 140.46 156 GLU E CA 1
ATOM 4506 C C . GLU E 1 147 ? 34.046 -2.878 -48.148 1.00 131.71 156 GLU E C 1
ATOM 4507 O O . GLU E 1 147 ? 33.169 -2.547 -47.325 1.00 128.38 156 GLU E O 1
ATOM 4513 N N . ALA E 1 148 ? 35.141 -3.588 -47.850 1.00 128.99 157 ALA E N 1
ATOM 4514 C CA . ALA E 1 148 ? 35.452 -4.178 -46.527 1.00 121.21 157 ALA E CA 1
ATOM 4515 C C . ALA E 1 148 ? 35.830 -3.073 -45.536 1.00 116.45 157 ALA E C 1
ATOM 4516 O O . ALA E 1 148 ? 36.448 -2.067 -45.972 1.00 119.41 157 ALA E O 1
ATOM 4518 N N . SER E 1 149 ? 35.480 -3.270 -44.255 1.00 110.17 158 SER E N 1
ATOM 4519 C CA . SER E 1 149 ? 35.778 -2.337 -43.133 1.00 104.28 158 SER E CA 1
ATOM 4520 C C . SER E 1 149 ? 37.044 -2.785 -42.392 1.00 100.42 158 SER E C 1
ATOM 4521 O O . SER E 1 149 ? 37.376 -3.992 -42.455 1.00 101.54 158 SER E O 1
ATOM 4523 N N . GLN E 1 150 ? 37.710 -1.846 -41.714 1.00 96.89 159 GLN E N 1
ATOM 4524 C CA . GLN E 1 150 ? 38.931 -2.096 -40.901 1.00 91.90 159 GLN E CA 1
ATOM 4525 C C . GLN E 1 150 ? 38.543 -2.840 -39.619 1.00 85.09 159 GLN E C 1
ATOM 4526 O O . GLN E 1 150 ? 37.405 -2.670 -39.156 1.00 84.61 159 GLN E O 1
ATOM 4532 N N . ASN E 1 151 ? 39.459 -3.656 -39.086 1.00 80.09 160 ASN E N 1
ATOM 4533 C CA . ASN E 1 151 ? 39.288 -4.370 -37.796 1.00 73.79 160 ASN E CA 1
ATOM 4534 C C . ASN E 1 151 ? 39.491 -3.351 -36.670 1.00 69.87 160 ASN E C 1
ATOM 4535 O O . ASN E 1 151 ? 40.336 -2.445 -36.851 1.00 71.08 160 ASN E O 1
ATOM 4540 N N . LEU E 1 152 ? 38.744 -3.496 -35.568 1.00 65.20 161 LEU E N 1
ATOM 4541 C CA . LEU E 1 152 ? 38.855 -2.638 -34.365 1.00 61.14 161 LEU E CA 1
ATOM 4542 C C . LEU E 1 152 ? 39.159 -3.505 -33.139 1.00 57.13 161 LEU E C 1
ATOM 4543 O O . LEU E 1 152 ? 38.386 -4.439 -32.875 1.00 56.75 161 LEU E O 1
ATOM 4548 N N . VAL E 1 153 ? 40.235 -3.177 -32.426 1.00 55.17 162 VAL E N 1
ATOM 4549 C CA . VAL E 1 153 ? 40.595 -3.773 -31.107 1.00 51.60 162 VAL E CA 1
ATOM 4550 C C . VAL E 1 153 ? 40.212 -2.752 -30.039 1.00 50.26 162 VAL E C 1
ATOM 4551 O O . VAL E 1 153 ? 40.839 -1.667 -29.999 1.00 51.55 162 VAL E O 1
ATOM 4555 N N . VAL E 1 154 ? 39.220 -3.096 -29.215 1.00 49.10 163 VAL E N 1
ATOM 4556 C CA . VAL E 1 154 ? 38.660 -2.209 -28.158 1.00 47.31 163 VAL E CA 1
ATOM 4557 C C . VAL E 1 154 ? 39.120 -2.750 -26.802 1.00 45.07 163 VAL E C 1
ATOM 4558 O O . VAL E 1 154 ? 38.909 -3.946 -26.530 1.00 47.75 163 VAL E O 1
ATOM 4562 N N . VAL E 1 155 ? 39.712 -1.885 -25.984 1.00 42.74 164 VAL E N 1
ATOM 4563 C CA . VAL E 1 155 ? 40.182 -2.193 -24.604 1.00 41.55 164 VAL E CA 1
ATOM 4564 C C . VAL E 1 155 ? 39.142 -1.642 -23.637 1.00 43.04 164 VAL E C 1
ATOM 4565 O O . VAL E 1 155 ? 38.750 -0.475 -23.793 1.00 43.61 164 VAL E O 1
ATOM 4569 N N . MET E 1 156 ? 38.701 -2.465 -22.684 1.00 47.10 165 MET E N 1
ATOM 4570 C CA . MET E 1 156 ? 37.763 -2.052 -21.611 1.00 48.35 165 MET E CA 1
ATOM 4571 C C . MET E 1 156 ? 38.583 -1.290 -20.564 1.00 50.12 165 MET E C 1
ATOM 4572 O O . MET E 1 156 ? 38.901 -1.868 -19.500 1.00 51.93 165 MET E O 1
ATOM 4577 N N . SER E 1 157 ? 38.932 -0.039 -20.894 1.00 49.90 166 SER E N 1
ATOM 4578 C CA . SER E 1 157 ? 39.845 0.853 -20.132 1.00 51.05 166 SER E CA 1
ATOM 4579 C C . SER E 1 157 ? 39.213 1.224 -18.791 1.00 53.95 166 SER E C 1
ATOM 4580 O O . SER E 1 157 ? 38.032 0.846 -18.567 1.00 54.33 166 SER E O 1
ATOM 4583 N N . SER E 1 158 ? 39.954 1.965 -17.951 1.00 56.07 167 SER E N 1
ATOM 4584 C CA . SER E 1 158 ? 39.528 2.420 -16.602 1.00 59.80 167 SER E CA 1
ATOM 4585 C C . SER E 1 158 ? 38.126 3.044 -16.657 1.00 63.85 167 SER E C 1
ATOM 4586 O O . SER E 1 158 ? 37.291 2.661 -15.820 1.00 67.37 167 SER E O 1
ATOM 4589 N N . ASN E 1 159 ? 37.885 3.959 -17.606 1.00 67.36 168 ASN E N 1
ATOM 4590 C CA . ASN E 1 159 ? 36.607 4.707 -17.773 1.00 69.92 168 ASN E CA 1
ATOM 4591 C C . ASN E 1 159 ? 35.435 3.723 -17.879 1.00 69.13 168 ASN E C 1
ATOM 4592 O O . ASN E 1 159 ? 34.384 3.983 -17.264 1.00 73.71 168 ASN E O 1
ATOM 4597 N N . LEU E 1 160 ? 35.618 2.638 -18.638 1.00 65.90 169 LEU E N 1
ATOM 4598 C CA . LEU E 1 160 ? 34.579 1.607 -18.900 1.00 63.52 169 LEU E CA 1
ATOM 4599 C C . LEU E 1 160 ? 34.449 0.682 -17.682 1.00 62.20 169 LEU E C 1
ATOM 4600 O O . LEU E 1 160 ? 33.302 0.311 -17.351 1.00 67.43 169 LEU E O 1
ATOM 4605 N N . GLN E 1 161 ? 35.562 0.342 -17.026 1.00 60.64 170 GLN E N 1
ATOM 4606 C CA . GLN E 1 161 ? 35.586 -0.480 -15.779 1.00 61.43 170 GLN E CA 1
ATOM 4607 C C . GLN E 1 161 ? 34.809 0.249 -14.669 1.00 66.10 170 GLN E C 1
ATOM 4608 O O . GLN E 1 161 ? 34.288 -0.441 -13.772 1.00 66.93 170 GLN E O 1
ATOM 4614 N N . HIS E 1 162 ? 34.737 1.585 -14.732 1.00 71.97 171 HIS E N 1
ATOM 4615 C CA . HIS E 1 162 ? 34.140 2.473 -13.695 1.00 77.92 171 HIS E CA 1
ATOM 4616 C C . HIS E 1 162 ? 32.646 2.703 -13.961 1.00 79.37 171 HIS E C 1
ATOM 4617 O O . HIS E 1 162 ? 31.978 3.251 -13.062 1.00 84.23 171 HIS E O 1
ATOM 4624 N N . GLY E 1 163 ? 32.152 2.320 -15.145 1.00 77.27 172 GLY E N 1
ATOM 4625 C CA . GLY E 1 163 ? 30.715 2.303 -15.489 1.00 78.37 172 GLY E CA 1
ATOM 4626 C C . GLY E 1 163 ? 30.194 3.668 -15.913 1.00 80.95 172 GLY E C 1
ATOM 4627 O O . GLY E 1 163 ? 29.023 3.977 -15.589 1.00 86.39 172 GLY E O 1
ATOM 4628 N N . ASN E 1 164 ? 31.014 4.448 -16.625 1.00 79.20 173 ASN E N 1
ATOM 4629 C CA . ASN E 1 164 ? 30.675 5.815 -17.108 1.00 80.73 173 ASN E CA 1
ATOM 4630 C C . ASN E 1 164 ? 29.963 5.724 -18.464 1.00 78.87 173 ASN E C 1
ATOM 4631 O O . ASN E 1 164 ? 29.153 6.628 -18.758 1.00 82.96 173 ASN E O 1
ATOM 4636 N N . GLN E 1 165 ? 30.248 4.678 -19.249 1.00 74.38 174 GLN E N 1
ATOM 4637 C CA . GLN E 1 165 ? 29.604 4.404 -20.564 1.00 74.11 174 GLN E CA 1
ATOM 4638 C C . GLN E 1 165 ? 28.840 3.076 -20.506 1.00 70.85 174 GLN E C 1
ATOM 4639 O O . GLN E 1 165 ? 29.478 2.043 -20.246 1.00 70.70 174 GLN E O 1
ATOM 4645 N N . SER E 1 166 ? 27.530 3.112 -20.756 1.00 73.10 175 SER E N 1
ATOM 4646 C CA . SER E 1 166 ? 26.645 1.921 -20.878 1.00 71.28 175 SER E CA 1
ATOM 4647 C C . SER E 1 166 ? 26.716 1.368 -22.306 1.00 70.24 175 SER E C 1
ATOM 4648 O O . SER E 1 166 ? 26.470 0.159 -22.483 1.00 69.63 175 SER E O 1
ATOM 4651 N N . ARG E 1 167 ? 27.043 2.225 -23.281 1.00 69.83 176 ARG E N 1
ATOM 4652 C CA . ARG E 1 167 ? 27.152 1.871 -24.721 1.00 69.24 176 ARG E CA 1
ATOM 4653 C C . ARG E 1 167 ? 28.414 2.505 -25.317 1.00 68.93 176 ARG E C 1
ATOM 4654 O O . ARG E 1 167 ? 28.677 3.694 -25.030 1.00 74.15 176 ARG E O 1
ATOM 4662 N N . ILE E 1 168 ? 29.161 1.730 -26.111 1.00 65.74 177 ILE E N 1
ATOM 4663 C CA . ILE E 1 168 ? 30.286 2.206 -26.971 1.00 63.69 177 ILE E CA 1
ATOM 4664 C C . ILE E 1 168 ? 29.803 2.177 -28.427 1.00 66.06 177 ILE E C 1
ATOM 4665 O O . ILE E 1 168 ? 29.373 1.095 -28.886 1.00 64.35 177 ILE E O 1
ATOM 4670 N N . ASP E 1 169 ? 29.871 3.317 -29.123 1.00 68.59 178 ASP E N 1
ATOM 4671 C CA . ASP E 1 169 ? 29.428 3.470 -30.535 1.00 72.95 178 ASP E CA 1
ATOM 4672 C C . ASP E 1 169 ? 30.663 3.536 -31.437 1.00 73.15 178 ASP E C 1
ATOM 4673 O O . ASP E 1 169 ? 31.359 4.570 -31.393 1.00 75.53 178 ASP E O 1
ATOM 4678 N N . LEU E 1 170 ? 30.901 2.477 -32.219 1.00 72.76 179 LEU E N 1
ATOM 4679 C CA . LEU E 1 170 ? 32.087 2.323 -33.105 1.00 73.03 179 LEU E CA 1
ATOM 4680 C C . LEU E 1 170 ? 31.684 2.659 -34.549 1.00 77.67 179 LEU E C 1
ATOM 4681 O O . LEU E 1 170 ? 30.616 2.185 -34.995 1.00 80.78 179 LEU E O 1
ATOM 4686 N N . PHE E 1 171 ? 32.520 3.442 -35.240 1.00 80.55 180 PHE E N 1
ATOM 4687 C CA . PHE E 1 171 ? 32.357 3.872 -36.653 1.00 86.05 180 PHE E CA 1
ATOM 4688 C C . PHE E 1 171 ? 33.617 3.502 -37.435 1.00 87.09 180 PHE E C 1
ATOM 4689 O O . PHE E 1 171 ? 34.464 4.350 -37.703 1.00 89.79 180 PHE E O 1
ATOM 4697 N N . PRO E 1 172 ? 33.789 2.211 -37.818 1.00 85.78 181 PRO E N 1
ATOM 4698 C CA . PRO E 1 172 ? 34.971 1.754 -38.546 1.00 85.83 181 PRO E CA 1
ATOM 4699 C C . PRO E 1 172 ? 35.136 2.437 -39.918 1.00 90.76 181 PRO E C 1
ATOM 4700 O O . PRO E 1 172 ? 34.139 2.640 -40.598 1.00 95.11 181 PRO E O 1
ATOM 4704 N N . LYS E 1 173 ? 36.376 2.759 -40.294 1.00 90.91 182 LYS E N 1
ATOM 4705 C CA . LYS E 1 173 ? 36.760 3.343 -41.610 1.00 96.03 182 LYS E CA 1
ATOM 4706 C C . LYS E 1 173 ? 36.847 2.219 -42.661 1.00 98.23 182 LYS E C 1
ATOM 4707 O O . LYS E 1 173 ? 36.450 1.076 -42.337 1.00 95.02 182 LYS E O 1
ATOM 4713 N N . ASN E 1 174 ? 37.302 2.536 -43.879 1.00 103.56 183 ASN E N 1
ATOM 4714 C CA . ASN E 1 174 ? 37.054 1.711 -45.097 1.00 108.13 183 ASN E CA 1
ATOM 4715 C C . ASN E 1 174 ? 38.382 1.370 -45.779 1.00 110.33 183 ASN E C 1
ATOM 4716 O O . ASN E 1 174 ? 38.885 0.270 -45.557 1.00 107.23 183 ASN E O 1
ATOM 4721 N N . THR F 1 24 ? 16.506 -20.518 -60.048 1.00 111.42 33 THR G N 1
ATOM 4722 C CA . THR F 1 24 ? 15.545 -21.406 -60.746 1.00 111.98 33 THR G CA 1
ATOM 4723 C C . THR F 1 24 ? 15.654 -22.830 -60.177 1.00 105.47 33 THR G C 1
ATOM 4724 O O . THR F 1 24 ? 14.872 -23.711 -60.645 1.00 107.17 33 THR G O 1
ATOM 4728 N N . VAL F 1 25 ? 16.549 -23.048 -59.203 1.00 98.01 34 VAL G N 1
ATOM 4729 C CA . VAL F 1 25 ? 16.763 -24.376 -58.554 1.00 90.70 34 VAL G CA 1
ATOM 4730 C C . VAL F 1 25 ? 16.855 -24.190 -57.041 1.00 85.29 34 VAL G C 1
ATOM 4731 O O . VAL F 1 25 ? 17.480 -23.243 -56.576 1.00 89.55 34 VAL G O 1
ATOM 4735 N N . PRO F 1 26 ? 16.209 -25.069 -56.233 1.00 78.43 35 PRO G N 1
ATOM 4736 C CA . PRO F 1 26 ? 16.287 -24.969 -54.773 1.00 73.49 35 PRO G CA 1
ATOM 4737 C C . PRO F 1 26 ? 17.740 -24.946 -54.275 1.00 69.41 35 PRO G C 1
ATOM 4738 O O . PRO F 1 26 ? 18.437 -25.933 -54.459 1.00 69.12 35 PRO G O 1
ATOM 4742 N N . THR F 1 27 ? 18.158 -23.828 -53.670 1.00 67.03 36 THR G N 1
ATOM 4743 C CA . THR F 1 27 ? 19.574 -23.546 -53.303 1.00 62.87 36 THR G CA 1
ATOM 4744 C C . THR F 1 27 ? 19.766 -23.458 -51.780 1.00 57.33 36 THR G C 1
ATOM 4745 O O . THR F 1 27 ? 20.881 -23.760 -51.334 1.00 56.47 36 THR G O 1
ATOM 4749 N N . THR F 1 28 ? 18.745 -23.043 -51.021 1.00 56.52 37 THR G N 1
ATOM 4750 C CA . THR F 1 28 ? 18.828 -22.842 -49.542 1.00 53.01 37 THR G CA 1
ATOM 4751 C C . THR F 1 28 ? 17.569 -23.363 -48.836 1.00 53.41 37 THR G C 1
ATOM 4752 O O . THR F 1 28 ? 16.514 -23.493 -49.501 1.00 54.84 37 THR G O 1
ATOM 4756 N N . VAL F 1 29 ? 17.684 -23.605 -47.527 1.00 52.17 38 VAL G N 1
ATOM 4757 C CA . VAL F 1 29 ? 16.547 -23.973 -46.633 1.00 53.53 38 VAL G CA 1
ATOM 4758 C C . VAL F 1 29 ? 16.654 -23.159 -45.336 1.00 55.05 38 VAL G C 1
ATOM 4759 O O . VAL F 1 29 ? 17.767 -22.727 -44.987 1.00 55.44 38 VAL G O 1
ATOM 4763 N N . ASP F 1 30 ? 15.524 -22.956 -44.660 1.00 59.33 39 ASP G N 1
ATOM 4764 C CA . ASP F 1 30 ? 15.448 -22.335 -43.312 1.00 61.76 39 ASP G CA 1
ATOM 4765 C C . ASP F 1 30 ? 15.358 -23.448 -42.272 1.00 62.85 39 ASP G C 1
ATOM 4766 O O . ASP F 1 30 ? 14.593 -24.395 -42.502 1.00 64.50 39 ASP G O 1
ATOM 4771 N N . VAL F 1 31 ? 16.134 -23.337 -41.191 1.00 64.60 40 VAL G N 1
ATOM 4772 C CA . VAL F 1 31 ? 16.099 -24.274 -40.032 1.00 65.58 40 VAL G CA 1
ATOM 4773 C C . VAL F 1 31 ? 15.731 -23.473 -38.783 1.00 71.13 40 VAL G C 1
ATOM 4774 O O . VAL F 1 31 ? 16.497 -22.555 -38.422 1.00 72.04 40 VAL G O 1
ATOM 4778 N N . VAL F 1 32 ? 14.603 -23.815 -38.156 1.00 73.70 41 VAL G N 1
ATOM 4779 C CA . VAL F 1 32 ? 14.179 -23.273 -36.834 1.00 77.52 41 VAL G CA 1
ATOM 4780 C C . VAL F 1 32 ? 14.334 -24.395 -35.802 1.00 79.30 41 VAL G C 1
ATOM 4781 O O . VAL F 1 32 ? 13.675 -25.438 -35.965 1.00 79.93 41 VAL G O 1
ATOM 4785 N N . LEU F 1 33 ? 15.223 -24.206 -34.820 1.00 81.77 42 LEU G N 1
ATOM 4786 C CA . LEU F 1 33 ? 15.364 -25.081 -33.623 1.00 84.73 42 LEU G CA 1
ATOM 4787 C C . LEU F 1 33 ? 14.411 -24.574 -32.534 1.00 89.58 42 LEU G C 1
ATOM 4788 O O . LEU F 1 33 ? 14.459 -23.368 -32.238 1.00 90.76 42 LEU G O 1
ATOM 4793 N N . HIS F 1 34 ? 13.600 -25.468 -31.957 1.00 93.30 43 HIS G N 1
ATOM 4794 C CA . HIS F 1 34 ? 12.650 -25.178 -30.848 1.00 98.47 43 HIS G CA 1
ATOM 4795 C C . HIS F 1 34 ? 13.198 -25.755 -29.537 1.00 101.99 43 HIS G C 1
ATOM 4796 O O . HIS F 1 34 ? 13.242 -26.990 -29.417 1.00 102.05 43 HIS G O 1
ATOM 4803 N N . LYS F 1 35 ? 13.604 -24.894 -28.597 1.00 105.89 44 LYS G N 1
ATOM 4804 C CA . LYS F 1 35 ? 14.002 -25.268 -27.209 1.00 110.73 44 LYS G CA 1
ATOM 4805 C C . LYS F 1 35 ? 12.776 -25.087 -26.302 1.00 117.52 44 LYS G C 1
ATOM 4806 O O . LYS F 1 35 ? 12.511 -23.945 -25.881 1.00 121.10 44 LYS G O 1
ATOM 4812 N N . LEU F 1 36 ? 12.056 -26.179 -26.014 1.00 119.44 45 LEU G N 1
ATOM 4813 C CA . LEU F 1 36 ? 10.784 -26.169 -25.245 1.00 126.42 45 LEU G CA 1
ATOM 4814 C C . LEU F 1 36 ? 11.038 -26.528 -23.773 1.00 133.62 45 LEU G C 1
ATOM 4815 O O . LEU F 1 36 ? 12.080 -27.153 -23.498 1.00 133.69 45 LEU G O 1
ATOM 4817 N N . ASP F 1 60 ? 5.536 -27.236 -24.813 1.00 134.03 69 ASP G N 1
ATOM 4818 C CA . ASP F 1 60 ? 4.528 -26.667 -23.878 1.00 142.50 69 ASP G CA 1
ATOM 4819 C C . ASP F 1 60 ? 5.176 -25.649 -22.931 1.00 145.44 69 ASP G C 1
ATOM 4820 O O . ASP F 1 60 ? 4.412 -25.091 -22.129 1.00 152.70 69 ASP G O 1
ATOM 4825 N N . VAL F 1 61 ? 6.508 -25.465 -22.968 1.00 140.83 70 VAL G N 1
ATOM 4826 C CA . VAL F 1 61 ? 7.220 -24.365 -22.244 1.00 143.27 70 VAL G CA 1
ATOM 4827 C C . VAL F 1 61 ? 8.384 -23.863 -23.096 1.00 136.41 70 VAL G C 1
ATOM 4828 O O . VAL F 1 61 ? 9.427 -24.508 -23.156 1.00 132.51 70 VAL G O 1
ATOM 4832 N N . PRO F 1 62 ? 8.295 -22.664 -23.723 1.00 135.12 71 PRO G N 1
ATOM 4833 C CA . PRO F 1 62 ? 9.418 -22.113 -24.490 1.00 128.97 71 PRO G CA 1
ATOM 4834 C C . PRO F 1 62 ? 10.547 -21.581 -23.590 1.00 130.95 71 PRO G C 1
ATOM 4835 O O . PRO F 1 62 ? 10.251 -21.001 -22.557 1.00 137.35 71 PRO G O 1
ATOM 4839 N N . LEU F 1 63 ? 11.801 -21.790 -24.008 1.00 125.83 72 LEU G N 1
ATOM 4840 C CA . LEU F 1 63 ? 13.031 -21.357 -23.290 1.00 126.84 72 LEU G CA 1
ATOM 4841 C C . LEU F 1 63 ? 13.815 -20.390 -24.186 1.00 121.88 72 LEU G C 1
ATOM 4842 O O . LEU F 1 63 ? 14.554 -20.867 -25.072 1.00 115.34 72 LEU G O 1
ATOM 4844 N N . ASN F 1 64 ? 13.638 -19.082 -23.960 1.00 124.82 73 ASN G N 1
ATOM 4845 C CA . ASN F 1 64 ? 14.279 -17.985 -24.734 1.00 121.68 73 ASN G CA 1
ATOM 4846 C C . ASN F 1 64 ? 15.592 -17.589 -24.049 1.00 123.87 73 ASN G C 1
ATOM 4847 O O . ASN F 1 64 ? 15.672 -17.719 -22.812 1.00 129.15 73 ASN G O 1
ATOM 4852 N N . GLY F 1 65 ? 16.576 -17.138 -24.833 1.00 120.56 74 GLY G N 1
ATOM 4853 C CA . GLY F 1 65 ? 17.897 -16.691 -24.346 1.00 123.08 74 GLY G CA 1
ATOM 4854 C C . GLY F 1 65 ? 18.932 -17.806 -24.359 1.00 120.59 74 GLY G C 1
ATOM 4855 O O . GLY F 1 65 ? 19.965 -17.638 -23.690 1.00 122.31 74 GLY G O 1
ATOM 4856 N N . VAL F 1 66 ? 18.679 -18.882 -25.117 1.00 117.39 75 VAL G N 1
ATOM 4857 C CA . VAL F 1 66 ? 19.578 -20.070 -25.244 1.00 115.52 75 VAL G CA 1
ATOM 4858 C C . VAL F 1 66 ? 20.286 -19.998 -26.601 1.00 110.90 75 VAL G C 1
ATOM 4859 O O . VAL F 1 66 ? 19.580 -20.000 -27.631 1.00 109.01 75 VAL G O 1
ATOM 4861 N N . THR F 1 67 ? 21.623 -19.948 -26.595 1.00 111.23 76 THR G N 1
ATOM 4862 C CA . THR F 1 67 ? 22.477 -19.782 -27.803 1.00 106.39 76 THR G CA 1
ATOM 4863 C C . THR F 1 67 ? 22.730 -21.148 -28.449 1.00 102.41 76 THR G C 1
ATOM 4864 O O . THR F 1 67 ? 23.432 -21.979 -27.833 1.00 104.44 76 THR G O 1
ATOM 4868 N N . PHE F 1 68 ? 22.164 -21.360 -29.641 1.00 97.54 77 PHE G N 1
ATOM 4869 C CA . PHE F 1 68 ? 22.468 -22.500 -30.540 1.00 92.79 77 PHE G CA 1
ATOM 4870 C C . PHE F 1 68 ? 23.424 -22.006 -31.631 1.00 90.54 77 PHE G C 1
ATOM 4871 O O . PHE F 1 68 ? 23.212 -20.895 -32.169 1.00 91.89 77 PHE G O 1
ATOM 4873 N N . THR F 1 69 ? 24.459 -22.803 -31.911 1.00 87.75 78 THR G N 1
ATOM 4874 C CA . THR F 1 69 ? 25.505 -22.552 -32.937 1.00 83.81 78 THR G CA 1
ATOM 4875 C C . THR F 1 69 ? 25.401 -23.657 -33.992 1.00 78.86 78 THR G C 1
ATOM 4876 O O . THR F 1 69 ? 25.296 -24.838 -33.595 1.00 78.02 78 THR G O 1
ATOM 4880 N N . VAL F 1 70 ? 25.413 -23.279 -35.275 1.00 74.96 79 VAL G N 1
ATOM 4881 C CA . VAL F 1 70 ? 25.331 -24.219 -36.433 1.00 69.89 79 VAL G CA 1
ATOM 4882 C C . VAL F 1 70 ? 26.705 -24.259 -37.113 1.00 68.12 79 VAL G C 1
ATOM 4883 O O . VAL F 1 70 ? 27.274 -23.179 -37.376 1.00 67.32 79 VAL G O 1
ATOM 4887 N N . TYR F 1 71 ? 27.221 -25.469 -37.355 1.00 66.46 80 TYR G N 1
ATOM 4888 C CA . TYR F 1 71 ? 28.535 -25.734 -37.999 1.00 64.88 80 TYR G CA 1
ATOM 4889 C C . TYR F 1 71 ? 28.318 -26.529 -39.287 1.00 62.03 80 TYR G C 1
ATOM 4890 O O . TYR F 1 71 ? 27.423 -27.399 -39.303 1.00 59.91 80 TYR G O 1
ATOM 4899 N N . ASP F 1 72 ? 29.131 -26.245 -40.309 1.00 62.55 81 ASP G N 1
ATOM 4900 C CA . ASP F 1 72 ? 29.225 -27.035 -41.566 1.00 59.73 81 ASP G CA 1
ATOM 4901 C C . ASP F 1 72 ? 30.130 -28.238 -41.283 1.00 60.12 81 ASP G C 1
ATOM 4902 O O . ASP F 1 72 ? 31.329 -28.017 -41.019 1.00 67.16 81 ASP G O 1
ATOM 4907 N N . VAL F 1 73 ? 29.579 -29.458 -41.325 1.00 55.43 82 VAL G N 1
ATOM 4908 C CA . VAL F 1 73 ? 30.330 -30.726 -41.077 1.00 53.85 82 VAL G CA 1
ATOM 4909 C C . VAL F 1 73 ? 30.305 -31.594 -42.342 1.00 50.49 82 VAL G C 1
ATOM 4910 O O . VAL F 1 73 ? 30.587 -32.798 -42.217 1.00 54.98 82 VAL G O 1
ATOM 4914 N N . THR F 1 74 ? 30.049 -30.999 -43.513 1.00 47.38 83 THR G N 1
ATOM 4915 C CA . THR F 1 74 ? 29.814 -31.695 -44.809 1.00 45.33 83 THR G CA 1
ATOM 4916 C C . THR F 1 74 ? 30.998 -32.606 -45.157 1.00 46.23 83 THR G C 1
ATOM 4917 O O . THR F 1 74 ? 30.752 -33.789 -45.437 1.00 46.29 83 THR G O 1
ATOM 4921 N N . ALA F 1 75 ? 32.225 -32.069 -45.160 1.00 46.20 84 ALA G N 1
ATOM 4922 C CA . ALA F 1 75 ? 33.461 -32.762 -45.592 1.00 45.56 84 ALA G CA 1
ATOM 4923 C C . ALA F 1 75 ? 33.773 -33.924 -44.642 1.00 46.24 84 ALA G C 1
ATOM 4924 O O . ALA F 1 75 ? 34.032 -35.039 -45.147 1.00 45.88 84 ALA G O 1
ATOM 4926 N N . ASP F 1 76 ? 33.767 -33.668 -43.328 1.00 45.94 85 ASP G N 1
ATOM 4927 C CA . ASP F 1 76 ? 34.027 -34.692 -42.281 1.00 46.86 85 ASP G CA 1
ATOM 4928 C C . ASP F 1 76 ? 32.934 -35.762 -42.347 1.00 45.40 85 ASP G C 1
ATOM 4929 O O . ASP F 1 76 ? 33.272 -36.957 -42.238 1.00 48.03 85 ASP G O 1
ATOM 4934 N N . PHE F 1 77 ? 31.677 -35.352 -42.534 1.00 43.20 86 PHE G N 1
ATOM 4935 C CA . PHE F 1 77 ? 30.503 -36.262 -42.568 1.00 41.60 86 PHE G CA 1
ATOM 4936 C C . PHE F 1 77 ? 30.672 -37.281 -43.701 1.00 41.31 86 PHE G C 1
ATOM 4937 O O . PHE F 1 77 ? 30.589 -38.482 -43.410 1.00 43.19 86 PHE G O 1
ATOM 4945 N N . TRP F 1 78 ? 30.902 -36.829 -44.939 1.00 40.34 87 TRP G N 1
ATOM 4946 C CA . TRP F 1 78 ? 30.977 -37.720 -46.133 1.00 40.90 87 TRP G CA 1
ATOM 4947 C C . TRP F 1 78 ? 32.265 -38.546 -46.104 1.00 44.31 87 TRP G C 1
ATOM 4948 O O . TRP F 1 78 ? 32.270 -39.643 -46.699 1.00 46.94 87 TRP G O 1
ATOM 4959 N N . GLN F 1 79 ? 33.307 -38.038 -45.446 1.00 46.82 88 GLN G N 1
ATOM 4960 C CA . GLN F 1 79 ? 34.594 -38.749 -45.242 1.00 52.47 88 GLN G CA 1
ATOM 4961 C C . GLN F 1 79 ? 34.360 -39.936 -44.297 1.00 53.67 88 GLN G C 1
ATOM 4962 O O . GLN F 1 79 ? 34.912 -41.012 -44.554 1.00 58.45 88 GLN G O 1
ATOM 4968 N N . LEU F 1 80 ? 33.540 -39.741 -43.261 1.00 53.71 89 LEU G N 1
ATOM 4969 C CA . LEU F 1 80 ? 33.187 -40.763 -42.236 1.00 55.66 89 LEU G CA 1
ATOM 4970 C C . LEU F 1 80 ? 32.297 -41.837 -42.872 1.00 56.11 89 LEU G C 1
ATOM 4971 O O . LEU F 1 80 ? 32.567 -43.037 -42.655 1.00 60.26 89 LEU G O 1
ATOM 4976 N N . VAL F 1 81 ? 31.283 -41.417 -43.633 1.00 54.07 90 VAL G N 1
ATOM 4977 C CA . VAL F 1 81 ? 30.308 -42.321 -44.318 1.00 53.50 90 VAL G CA 1
ATOM 4978 C C . VAL F 1 81 ? 31.041 -43.168 -45.368 1.00 55.81 90 VAL G C 1
ATOM 4979 O O . VAL F 1 81 ? 30.705 -44.360 -45.497 1.00 58.19 90 VAL G O 1
ATOM 4983 N N . SER F 1 82 ? 31.990 -42.577 -46.100 1.00 57.20 91 SER G N 1
ATOM 4984 C CA . SER F 1 82 ? 32.801 -43.258 -47.144 1.00 60.73 91 SER G CA 1
ATOM 4985 C C . SER F 1 82 ? 33.752 -44.272 -46.496 1.00 64.82 91 SER G C 1
ATOM 4986 O O . SER F 1 82 ? 34.011 -45.311 -47.120 1.00 68.02 91 SER G O 1
ATOM 4989 N N . LYS F 1 83 ? 34.246 -43.976 -45.292 1.00 67.22 92 LYS G N 1
ATOM 4990 C CA . LYS F 1 83 ? 35.159 -44.858 -44.512 1.00 72.04 92 LYS G CA 1
ATOM 4991 C C . LYS F 1 83 ? 34.391 -46.062 -43.950 1.00 72.67 92 LYS G C 1
ATOM 4992 O O . LYS F 1 83 ? 34.957 -47.176 -43.983 1.00 78.78 92 LYS G O 1
ATOM 4998 N N . ASN F 1 84 ? 33.170 -45.851 -43.441 1.00 69.99 93 ASN G N 1
ATOM 4999 C CA . ASN F 1 84 ? 32.415 -46.864 -42.648 1.00 70.69 93 ASN G CA 1
ATOM 5000 C C . ASN F 1 84 ? 31.573 -47.755 -43.574 1.00 69.48 93 ASN G C 1
ATOM 5001 O O . ASN F 1 84 ? 31.143 -48.829 -43.108 1.00 71.56 93 ASN G O 1
ATOM 5006 N N . GLY F 1 85 ? 31.363 -47.346 -44.830 1.00 65.45 94 GLY G N 1
ATOM 5007 C CA . GLY F 1 85 ? 30.686 -48.161 -45.859 1.00 64.53 94 GLY G CA 1
ATOM 5008 C C . GLY F 1 85 ? 29.207 -47.832 -45.989 1.00 61.55 94 GLY G C 1
ATOM 5009 O O . GLY F 1 85 ? 28.417 -48.761 -46.244 1.00 63.88 94 GLY G O 1
ATOM 5010 N N . GLY F 1 86 ? 28.843 -46.557 -45.831 1.00 56.54 95 GLY G N 1
ATOM 5011 C CA . GLY F 1 86 ? 27.507 -46.024 -46.164 1.00 54.28 95 GLY G CA 1
ATOM 5012 C C . GLY F 1 86 ? 26.550 -46.017 -44.984 1.00 54.33 95 GLY G C 1
ATOM 5013 O O . GLY F 1 86 ? 25.335 -45.971 -45.235 1.00 53.29 95 GLY G O 1
ATOM 5014 N N . ALA F 1 87 ? 27.068 -46.052 -43.752 1.00 56.16 96 ALA G N 1
ATOM 5015 C CA . ALA F 1 87 ? 26.275 -46.017 -42.498 1.00 57.40 96 ALA G CA 1
ATOM 5016 C C . ALA F 1 87 ? 26.015 -44.556 -42.110 1.00 55.06 96 ALA G C 1
ATOM 5017 O O . ALA F 1 87 ? 26.865 -43.964 -41.420 1.00 56.61 96 ALA G O 1
ATOM 5019 N N . ILE F 1 88 ? 24.871 -44.013 -42.536 1.00 52.26 97 ILE G N 1
ATOM 5020 C CA . ILE F 1 88 ? 24.495 -42.574 -42.404 1.00 49.47 97 ILE G CA 1
ATOM 5021 C C . ILE F 1 88 ? 24.209 -42.264 -40.928 1.00 51.17 97 ILE G C 1
ATOM 5022 O O . ILE F 1 88 ? 24.772 -41.274 -40.409 1.00 51.65 97 ILE G O 1
ATOM 5027 N N . GLU F 1 89 ? 23.361 -43.073 -40.287 1.00 52.78 98 GLU G N 1
ATOM 5028 C CA . GLU F 1 89 ? 22.952 -42.939 -38.860 1.00 55.15 98 GLU G CA 1
ATOM 5029 C C . GLU F 1 89 ? 24.195 -42.971 -37.961 1.00 56.60 98 GLU G C 1
ATOM 5030 O O . GLU F 1 89 ? 24.273 -42.141 -37.041 1.00 57.45 98 GLU G O 1
ATOM 5032 N N . VAL F 1 90 ? 25.117 -43.905 -38.217 1.00 58.03 99 VAL G N 1
ATOM 5033 C CA . VAL F 1 90 ? 26.375 -44.106 -37.433 1.00 60.26 99 VAL G CA 1
ATOM 5034 C C . VAL F 1 90 ? 27.203 -42.814 -37.485 1.00 58.86 99 VAL G C 1
ATOM 5035 O O . VAL F 1 90 ? 27.760 -42.431 -36.439 1.00 61.54 99 VAL G O 1
ATOM 5039 N N . ALA F 1 91 ? 27.269 -42.168 -38.653 1.00 56.13 100 ALA G N 1
ATOM 5040 C CA . ALA F 1 91 ? 28.041 -40.927 -38.902 1.00 54.92 100 ALA G CA 1
ATOM 5041 C C . ALA F 1 91 ? 27.336 -39.729 -38.247 1.00 56.01 100 ALA G C 1
ATOM 5042 O O . ALA F 1 91 ? 28.039 -38.826 -37.747 1.00 58.30 100 ALA G O 1
ATOM 5044 N N . GLN F 1 92 ? 26.000 -39.712 -38.259 1.00 55.70 101 GLN G N 1
ATOM 5045 C CA . GLN F 1 92 ? 25.175 -38.687 -37.562 1.00 55.86 101 GLN G CA 1
ATOM 5046 C C . GLN F 1 92 ? 25.456 -38.750 -36.057 1.00 60.04 101 GLN G C 1
ATOM 5047 O O . GLN F 1 92 ? 25.613 -37.679 -35.439 1.00 62.39 101 GLN G O 1
ATOM 5053 N N . THR F 1 93 ? 25.521 -39.965 -35.503 1.00 62.11 102 THR G N 1
ATOM 5054 C CA . THR F 1 93 ? 25.746 -40.233 -34.058 1.00 66.76 102 THR G CA 1
ATOM 5055 C C . THR F 1 93 ? 27.184 -39.860 -33.674 1.00 68.63 102 THR G C 1
ATOM 5056 O O . THR F 1 93 ? 27.367 -39.291 -32.585 1.00 71.33 102 THR G O 1
ATOM 5060 N N . THR F 1 94 ? 28.163 -40.186 -34.524 1.00 67.10 103 THR G N 1
ATOM 5061 C CA . THR F 1 94 ? 29.610 -39.917 -34.299 1.00 68.02 103 THR G CA 1
ATOM 5062 C C . THR F 1 94 ? 29.852 -38.402 -34.257 1.00 67.29 103 THR G C 1
ATOM 5063 O O . THR F 1 94 ? 30.559 -37.949 -33.336 1.00 71.88 103 THR G O 1
ATOM 5067 N N . LEU F 1 95 ? 29.281 -37.651 -35.205 1.00 63.30 104 LEU G N 1
ATOM 5068 C CA . LEU F 1 95 ? 29.463 -36.176 -35.323 1.00 61.95 104 LEU G CA 1
ATOM 5069 C C . LEU F 1 95 ? 28.583 -35.441 -34.301 1.00 64.61 104 LEU G C 1
ATOM 5070 O O . LEU F 1 95 ? 28.790 -34.221 -34.141 1.00 67.10 104 LEU G O 1
ATOM 5075 N N . SER F 1 96 ? 27.633 -36.134 -33.659 1.00 67.92 105 SER G N 1
ATOM 5076 C CA . SER F 1 96 ? 26.749 -35.589 -32.593 1.00 71.13 105 SER G CA 1
ATOM 5077 C C . SER F 1 96 ? 27.432 -35.687 -31.222 1.00 77.48 105 SER G C 1
ATOM 5078 O O . SER F 1 96 ? 26.905 -35.084 -30.265 1.00 81.43 105 SER G O 1
ATOM 5081 N N . GLN F 1 97 ? 28.553 -36.409 -31.124 1.00 80.27 106 GLN G N 1
ATOM 5082 C CA . GLN F 1 97 ? 29.290 -36.637 -29.851 1.00 86.52 106 GLN G CA 1
ATOM 5083 C C . GLN F 1 97 ? 29.991 -35.342 -29.425 1.00 89.37 106 GLN G C 1
ATOM 5084 O O . GLN F 1 97 ? 30.337 -34.534 -30.312 1.00 86.36 106 GLN G O 1
ATOM 5090 N N . ASP F 1 98 ? 30.193 -35.172 -28.114 1.00 96.46 107 ASP G N 1
ATOM 5091 C CA . ASP F 1 98 ? 30.900 -34.011 -27.509 1.00 100.75 107 ASP G CA 1
ATOM 5092 C C . ASP F 1 98 ? 32.408 -34.153 -27.745 1.00 104.04 107 ASP G C 1
ATOM 5093 O O . ASP F 1 98 ? 33.123 -33.144 -27.565 1.00 107.38 107 ASP G O 1
ATOM 5098 N N . SER F 1 99 ? 32.868 -35.352 -28.127 1.00 105.45 108 SER G N 1
ATOM 5099 C CA . SER F 1 99 ? 34.263 -35.631 -28.559 1.00 107.89 108 SER G CA 1
ATOM 5100 C C . SER F 1 99 ? 34.608 -34.764 -29.776 1.00 104.77 108 SER G C 1
ATOM 5101 O O . SER F 1 99 ? 35.599 -34.008 -29.700 1.00 107.20 108 SER G O 1
ATOM 5104 N N . TYR F 1 100 ? 33.805 -34.866 -30.842 1.00 100.61 109 TYR G N 1
ATOM 5105 C CA . TYR F 1 100 ? 34.027 -34.204 -32.156 1.00 96.62 109 TYR G CA 1
ATOM 5106 C C . TYR F 1 100 ? 34.200 -32.694 -31.961 1.00 98.53 109 TYR G C 1
ATOM 5107 O O . TYR F 1 100 ? 33.245 -32.033 -31.519 1.00 99.15 109 TYR G O 1
ATOM 5116 N N . GLN F 1 101 ? 35.395 -32.181 -32.276 1.00 101.44 110 GLN G N 1
ATOM 5117 C CA . GLN F 1 101 ? 35.746 -30.739 -32.283 1.00 103.12 110 GLN G CA 1
ATOM 5118 C C . GLN F 1 101 ? 35.735 -30.247 -33.730 1.00 101.05 110 GLN G C 1
ATOM 5119 O O . GLN F 1 101 ? 36.671 -30.531 -34.478 1.00 103.54 110 GLN G O 1
ATOM 5121 N N . PRO F 1 102 ? 34.681 -29.527 -34.183 1.00 97.63 111 PRO G N 1
ATOM 5122 C CA . PRO F 1 102 ? 34.612 -29.062 -35.569 1.00 95.05 111 PRO G CA 1
ATOM 5123 C C . PRO F 1 102 ? 35.758 -28.104 -35.928 1.00 99.73 111 PRO G C 1
ATOM 5124 O O . PRO F 1 102 ? 36.257 -27.422 -35.045 1.00 102.73 111 PRO G O 1
ATOM 5128 N N . ALA F 1 103 ? 36.156 -28.093 -37.206 1.00 101.41 112 ALA G N 1
ATOM 5129 C CA . ALA F 1 103 ? 37.104 -27.116 -37.792 1.00 105.35 112 ALA G CA 1
ATOM 5130 C C . ALA F 1 103 ? 36.648 -25.699 -37.421 1.00 108.04 112 ALA G C 1
ATOM 5131 O O . ALA F 1 103 ? 35.442 -25.423 -37.587 1.00 112.77 112 ALA G O 1
ATOM 5133 N N . SER F 1 105 ? 36.798 -22.855 -38.635 1.00 82.35 114 SER G N 1
ATOM 5134 C CA . SER F 1 105 ? 36.361 -22.150 -39.872 1.00 80.41 114 SER G CA 1
ATOM 5135 C C . SER F 1 105 ? 35.015 -22.696 -40.377 1.00 74.24 114 SER G C 1
ATOM 5136 O O . SER F 1 105 ? 34.566 -22.238 -41.439 1.00 74.75 114 SER G O 1
ATOM 5139 N N . SER F 1 106 ? 34.391 -23.627 -39.646 1.00 70.65 115 SER G N 1
ATOM 5140 C CA . SER F 1 106 ? 33.127 -24.317 -40.025 1.00 65.90 115 SER G CA 1
ATOM 5141 C C . SER F 1 106 ? 31.904 -23.604 -39.427 1.00 65.64 115 SER G C 1
ATOM 5142 O O . SER F 1 106 ? 30.785 -23.823 -39.934 1.00 62.96 115 SER G O 1
ATOM 5145 N N . LEU F 1 107 ? 32.097 -22.799 -38.377 1.00 69.31 116 LEU G N 1
ATOM 5146 C CA . LEU F 1 107 ? 31.015 -22.047 -37.680 1.00 70.88 116 LEU G CA 1
ATOM 5147 C C . LEU F 1 107 ? 30.357 -21.080 -38.675 1.00 71.13 116 LEU G C 1
ATOM 5148 O O . LEU F 1 107 ? 31.074 -20.216 -39.218 1.00 71.27 116 LEU G O 1
ATOM 5153 N N . ILE F 1 108 ? 29.049 -21.238 -38.908 1.00 68.90 117 ILE G N 1
ATOM 5154 C CA . ILE F 1 108 ? 28.257 -20.447 -39.897 1.00 69.07 117 ILE G CA 1
ATOM 5155 C C . ILE F 1 108 ? 27.563 -19.287 -39.177 1.00 72.11 117 ILE G C 1
ATOM 5156 O O . ILE F 1 108 ? 27.772 -18.130 -39.592 1.00 74.96 117 ILE G O 1
ATOM 5161 N N . ALA F 1 109 ? 26.757 -19.596 -38.156 1.00 72.27 118 ALA G N 1
ATOM 5162 C CA . ALA F 1 109 ? 25.884 -18.630 -37.451 1.00 75.03 118 ALA G CA 1
ATOM 5163 C C . ALA F 1 109 ? 25.668 -19.055 -35.995 1.00 77.77 118 ALA G C 1
ATOM 5164 O O . ALA F 1 109 ? 25.622 -20.269 -35.721 1.00 74.53 118 ALA G O 1
ATOM 5166 N N . GLN F 1 110 ? 25.547 -18.063 -35.107 1.00 84.54 119 GLN G N 1
ATOM 5167 C CA . GLN F 1 110 ? 25.232 -18.218 -33.662 1.00 89.32 119 GLN G CA 1
ATOM 5168 C C . GLN F 1 110 ? 23.963 -17.408 -33.372 1.00 92.60 119 GLN G C 1
ATOM 5169 O O . GLN F 1 110 ? 23.978 -16.190 -33.616 1.00 93.33 119 GLN G O 1
ATOM 5175 N N . VAL F 1 111 ? 22.905 -18.072 -32.900 1.00 94.85 120 VAL G N 1
ATOM 5176 C CA . VAL F 1 111 ? 21.514 -17.526 -32.842 1.00 97.12 120 VAL G CA 1
ATOM 5177 C C . VAL F 1 111 ? 20.900 -17.862 -31.477 1.00 101.78 120 VAL G C 1
ATOM 5178 O O . VAL F 1 111 ? 21.031 -19.023 -31.037 1.00 103.45 120 VAL G O 1
ATOM 5182 N N . VAL F 1 112 ? 20.240 -16.878 -30.857 1.00 108.39 121 VAL G N 1
ATOM 5183 C CA . VAL F 1 112 ? 19.610 -16.976 -29.504 1.00 112.81 121 VAL G CA 1
ATOM 5184 C C . VAL F 1 112 ? 18.127 -17.317 -29.688 1.00 112.89 121 VAL G C 1
ATOM 5185 O O . VAL F 1 112 ? 17.534 -16.834 -30.676 1.00 110.56 121 VAL G O 1
ATOM 5187 N N . THR F 1 113 ? 17.558 -18.122 -28.782 1.00 115.68 122 THR G N 1
ATOM 5188 C CA . THR F 1 113 ? 16.118 -18.503 -28.785 1.00 117.57 122 THR G CA 1
ATOM 5189 C C . THR F 1 113 ? 15.278 -17.288 -28.371 1.00 124.28 122 THR G C 1
ATOM 5190 O O . THR F 1 113 ? 15.612 -16.669 -27.342 1.00 128.93 122 THR G O 1
ATOM 5194 N N . ALA F 1 114 ? 14.240 -16.966 -29.152 1.00 125.75 123 ALA G N 1
ATOM 5195 C CA . ALA F 1 114 ? 13.267 -15.877 -28.891 1.00 132.22 123 ALA G CA 1
ATOM 5196 C C . ALA F 1 114 ? 11.859 -16.340 -29.285 1.00 134.26 123 ALA G C 1
ATOM 5197 O O . ALA F 1 114 ? 11.735 -17.442 -29.857 1.00 132.98 123 ALA G O 1
ATOM 5199 N N . GLY F 1 115 ? 10.844 -15.524 -28.980 1.00 140.94 124 GLY G N 1
ATOM 5200 C CA . GLY F 1 115 ? 9.422 -15.821 -29.244 1.00 143.57 124 GLY G CA 1
ATOM 5201 C C . GLY F 1 115 ? 8.973 -17.086 -28.531 1.00 145.46 124 GLY G C 1
ATOM 5202 O O . GLY F 1 115 ? 8.881 -17.057 -27.288 1.00 151.73 124 GLY G O 1
ATOM 5203 N N . GLN F 1 116 ? 8.723 -18.159 -29.290 1.00 141.17 125 GLN G N 1
ATOM 5204 C CA . GLN F 1 116 ? 8.273 -19.486 -28.786 1.00 141.61 125 GLN G CA 1
ATOM 5205 C C . GLN F 1 116 ? 9.477 -20.434 -28.707 1.00 136.09 125 GLN G C 1
ATOM 5206 O O . GLN F 1 116 ? 9.415 -21.517 -29.321 1.00 134.81 125 GLN G O 1
ATOM 5208 N N . GLY F 1 117 ? 10.525 -20.035 -27.978 1.00 135.31 126 GLY G N 1
ATOM 5209 C CA . GLY F 1 117 ? 11.777 -20.803 -27.816 1.00 130.11 126 GLY G CA 1
ATOM 5210 C C . GLY F 1 117 ? 12.396 -21.169 -29.154 1.00 121.96 126 GLY G C 1
ATOM 5211 O O . GLY F 1 117 ? 12.957 -22.276 -29.250 1.00 117.88 126 GLY G O 1
ATOM 5212 N N . GLU F 1 118 ? 12.308 -20.268 -30.140 1.00 119.01 127 GLU G N 1
ATOM 5213 C CA . GLU F 1 118 ? 12.729 -20.496 -31.550 1.00 112.59 127 GLU G CA 1
ATOM 5214 C C . GLU F 1 118 ? 14.109 -19.874 -31.796 1.00 107.21 127 GLU G C 1
ATOM 5215 O O . GLU F 1 118 ? 14.297 -18.700 -31.432 1.00 109.51 127 GLU G O 1
ATOM 5221 N N . ALA F 1 119 ? 15.019 -20.645 -32.399 1.00 100.78 128 ALA G N 1
ATOM 5222 C CA . ALA F 1 119 ? 16.322 -20.192 -32.933 1.00 96.25 128 ALA G CA 1
ATOM 5223 C C . ALA F 1 119 ? 16.293 -20.321 -34.460 1.00 89.74 128 ALA G C 1
ATOM 5224 O O . ALA F 1 119 ? 16.352 -21.463 -34.957 1.00 91.01 128 ALA G O 1
ATOM 5226 N N . TYR F 1 120 ? 16.197 -19.193 -35.167 1.00 87.09 129 TYR G N 1
ATOM 5227 C CA . TYR F 1 120 ? 15.976 -19.115 -36.636 1.00 81.62 129 TYR G CA 1
ATOM 5228 C C . TYR F 1 120 ? 17.325 -19.066 -37.361 1.00 77.88 129 TYR G C 1
ATOM 5229 O O . TYR F 1 120 ? 18.130 -18.153 -37.078 1.00 81.83 129 TYR G O 1
ATOM 5238 N N . PHE F 1 121 ? 17.555 -20.025 -38.263 1.00 72.91 130 PHE G N 1
ATOM 5239 C CA . PHE F 1 121 ? 18.730 -20.096 -39.170 1.00 68.50 130 PHE G CA 1
ATOM 5240 C C . PHE F 1 121 ? 18.236 -20.055 -40.620 1.00 66.01 130 PHE G C 1
ATOM 5241 O O . PHE F 1 121 ? 17.892 -21.123 -41.171 1.00 62.31 130 PHE G O 1
ATOM 5249 N N . GLY F 1 122 ? 18.187 -18.857 -41.207 1.00 66.25 131 GLY G N 1
ATOM 5250 C CA . GLY F 1 122 ? 17.679 -18.625 -42.573 1.00 66.61 131 GLY G CA 1
ATOM 5251 C C . GLY F 1 122 ? 18.775 -18.785 -43.611 1.00 66.50 131 GLY G C 1
ATOM 5252 O O . GLY F 1 122 ? 19.941 -18.480 -43.290 1.00 68.76 131 GLY G O 1
ATOM 5253 N N . ASP F 1 123 ? 18.408 -19.266 -44.803 1.00 65.86 132 ASP G N 1
ATOM 5254 C CA . ASP F 1 123 ? 19.291 -19.381 -45.996 1.00 62.81 132 ASP G CA 1
ATOM 5255 C C . ASP F 1 123 ? 20.537 -20.214 -45.666 1.00 57.67 132 ASP G C 1
ATOM 5256 O O . ASP F 1 123 ? 21.650 -19.767 -45.999 1.00 56.07 132 ASP G O 1
ATOM 5261 N N . LEU F 1 124 ? 20.355 -21.384 -45.049 1.00 57.76 133 LEU G N 1
ATOM 5262 C CA . LEU F 1 124 ? 21.405 -22.439 -44.964 1.00 53.50 133 LEU G CA 1
ATOM 5263 C C . LEU F 1 124 ? 21.501 -23.101 -46.335 1.00 52.73 133 LEU G C 1
ATOM 5264 O O . LEU F 1 124 ? 20.502 -23.625 -46.824 1.00 54.34 133 LEU G O 1
ATOM 5269 N N . PRO F 1 125 ? 22.670 -23.044 -47.017 1.00 52.38 134 PRO G N 1
ATOM 5270 C CA . PRO F 1 125 ? 22.876 -23.762 -48.277 1.00 52.41 134 PRO G CA 1
ATOM 5271 C C . PRO F 1 125 ? 22.549 -25.263 -48.216 1.00 51.14 134 PRO G C 1
ATOM 5272 O O . PRO F 1 125 ? 22.894 -25.910 -47.241 1.00 49.17 134 PRO G O 1
ATOM 5276 N N . LEU F 1 126 ? 21.893 -25.774 -49.261 1.00 50.82 135 LEU G N 1
ATOM 5277 C CA . LEU F 1 126 ? 21.583 -27.218 -49.429 1.00 48.93 135 LEU G CA 1
ATOM 5278 C C . LEU F 1 126 ? 22.860 -27.970 -49.828 1.00 48.83 135 LEU G C 1
ATOM 5279 O O . LEU F 1 126 ? 22.946 -29.175 -49.522 1.00 49.23 135 LEU G O 1
ATOM 5284 N N . ARG F 1 127 ? 23.819 -27.280 -50.459 1.00 49.97 136 ARG G N 1
ATOM 5285 C CA . ARG F 1 127 ? 25.096 -27.864 -50.950 1.00 50.27 136 ARG G CA 1
ATOM 5286 C C . ARG F 1 127 ? 26.285 -27.054 -50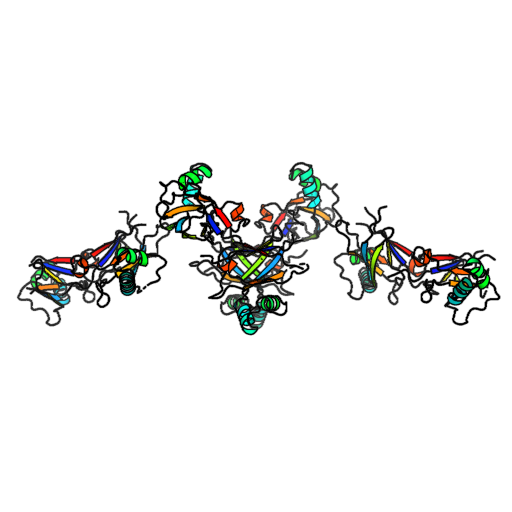.427 1.00 52.62 136 ARG G C 1
ATOM 5287 O O . ARG F 1 127 ? 26.179 -25.818 -50.375 1.00 50.87 136 ARG G O 1
ATOM 5295 N N . GLN F 1 128 ? 27.375 -27.742 -50.065 1.00 55.86 137 GLN G N 1
ATOM 5296 C CA . GLN F 1 128 ? 28.702 -27.136 -49.752 1.00 58.71 137 GLN G CA 1
ATOM 5297 C C . GLN F 1 128 ? 29.710 -27.694 -50.763 1.00 59.00 137 GLN G C 1
ATOM 5298 O O . GLN F 1 128 ? 30.301 -28.744 -50.483 1.00 56.34 137 GLN G O 1
ATOM 5304 N N . GLY F 1 129 ? 29.875 -27.008 -51.896 1.00 60.90 138 GLY G N 1
ATOM 5305 C CA . GLY F 1 129 ? 30.581 -27.517 -53.086 1.00 62.66 138 GLY G CA 1
ATOM 5306 C C . GLY F 1 129 ? 29.634 -28.302 -53.974 1.00 62.02 138 GLY G C 1
ATOM 5307 O O . GLY F 1 129 ? 28.561 -27.774 -54.285 1.00 61.04 138 GLY G O 1
ATOM 5308 N N . GLN F 1 130 ? 30.005 -29.529 -54.351 1.00 63.43 139 GLN G N 1
ATOM 5309 C CA . GLN F 1 130 ? 29.172 -30.438 -55.183 1.00 62.82 139 GLN G CA 1
ATOM 5310 C C . GLN F 1 130 ? 28.350 -31.366 -54.290 1.00 62.00 139 GLN G C 1
ATOM 5311 O O . GLN F 1 130 ? 27.492 -32.094 -54.833 1.00 64.94 139 GLN G O 1
ATOM 5317 N N . HIS F 1 131 ? 28.593 -31.343 -52.977 1.00 57.55 140 HIS G N 1
ATOM 5318 C CA . HIS F 1 131 ? 28.031 -32.300 -51.984 1.00 53.92 140 HIS G CA 1
ATOM 5319 C C . HIS F 1 131 ? 26.805 -31.701 -51.292 1.00 51.54 140 HIS G C 1
ATOM 5320 O O . HIS F 1 131 ? 26.803 -30.482 -51.032 1.00 51.30 140 HIS G O 1
ATOM 5327 N N . ALA F 1 132 ? 25.802 -32.540 -51.015 1.00 50.39 141 ALA G N 1
ATOM 5328 C CA . ALA F 1 132 ? 24.680 -32.246 -50.096 1.00 49.87 141 ALA G CA 1
ATOM 5329 C C . ALA F 1 132 ? 25.275 -31.704 -48.794 1.00 49.61 141 ALA G C 1
ATOM 5330 O O . ALA F 1 132 ? 26.252 -32.293 -48.314 1.00 48.46 141 ALA G O 1
ATOM 5332 N N . ALA F 1 133 ? 24.727 -30.610 -48.261 1.00 49.92 142 ALA G N 1
ATOM 5333 C CA . ALA F 1 133 ? 25.232 -29.969 -47.025 1.00 48.66 142 ALA G CA 1
ATOM 5334 C C . ALA F 1 133 ? 24.859 -30.842 -45.823 1.00 46.44 142 ALA G C 1
ATOM 5335 O O . ALA F 1 133 ? 23.848 -31.562 -45.905 1.00 45.76 142 ALA G O 1
ATOM 5337 N N . VAL F 1 134 ? 25.674 -30.803 -44.767 1.00 46.91 143 VAL G N 1
ATOM 5338 C CA . VAL F 1 134 ? 25.391 -31.459 -43.455 1.00 45.85 143 VAL G CA 1
ATOM 5339 C C . VAL F 1 134 ? 25.794 -30.473 -42.358 1.00 47.05 143 VAL G C 1
ATOM 5340 O O . VAL F 1 134 ? 26.926 -29.942 -42.437 1.00 45.96 143 VAL G O 1
ATOM 5344 N N . TYR F 1 135 ? 24.890 -30.233 -41.402 1.00 49.12 144 TYR G N 1
ATOM 5345 C CA . TYR F 1 135 ? 25.019 -29.189 -40.355 1.00 50.62 144 TYR G CA 1
ATOM 5346 C C . TYR F 1 135 ? 24.927 -29.848 -38.975 1.00 53.97 144 TYR G C 1
ATOM 5347 O O . TYR F 1 135 ? 24.090 -30.767 -38.799 1.00 51.92 144 TYR G O 1
ATOM 5356 N N . LEU F 1 136 ? 25.792 -29.404 -38.054 1.00 56.86 145 LEU G N 1
ATOM 5357 C CA . LEU F 1 136 ? 25.784 -29.772 -36.612 1.00 60.00 145 LEU G CA 1
ATOM 5358 C C . LEU F 1 136 ? 25.192 -28.604 -35.818 1.00 62.97 145 LEU G C 1
ATOM 5359 O O . LEU F 1 136 ? 25.694 -27.474 -35.983 1.00 65.15 145 LEU G O 1
ATOM 5364 N N . PHE F 1 137 ? 24.179 -28.872 -34.988 1.00 66.11 146 PHE G N 1
ATOM 5365 C CA . PHE F 1 137 ? 23.465 -27.860 -34.165 1.00 69.58 146 PHE G CA 1
ATOM 5366 C C . PHE F 1 137 ? 23.732 -28.131 -32.681 1.00 75.23 146 PHE G C 1
ATOM 5367 O O . PHE F 1 137 ? 23.191 -29.123 -32.156 1.00 76.56 146 PHE G O 1
ATOM 5375 N N . LYS F 1 138 ? 24.545 -27.283 -32.039 1.00 78.47 147 LYS G N 1
ATOM 5376 C CA . LYS F 1 138 ? 24.939 -27.398 -30.606 1.00 83.87 147 LYS G CA 1
ATOM 5377 C C . LYS F 1 138 ? 24.352 -26.225 -29.812 1.00 89.41 147 LYS G C 1
ATOM 5378 O O . LYS F 1 138 ? 24.267 -25.114 -30.371 1.00 91.08 147 LYS G O 1
ATOM 5384 N N . GLU F 1 139 ? 23.984 -26.472 -28.551 1.00 94.56 148 GLU G N 1
ATOM 5385 C CA . GLU F 1 139 ? 23.696 -25.431 -27.529 1.00 98.50 148 GLU G CA 1
ATOM 5386 C C . GLU F 1 139 ? 25.022 -25.047 -26.863 1.00 102.17 148 GLU G C 1
ATOM 5387 O O . GLU F 1 139 ? 25.569 -25.892 -26.129 1.00 105.28 148 GLU G O 1
ATOM 5389 N N . THR F 1 140 ? 25.517 -23.832 -27.122 1.00 101.85 149 THR G N 1
ATOM 5390 C CA . THR F 1 140 ? 26.865 -23.352 -26.705 1.00 104.51 149 THR G CA 1
ATOM 5391 C C . THR F 1 140 ? 26.766 -22.368 -25.532 1.00 110.07 149 THR G C 1
ATOM 5392 O O . THR F 1 140 ? 27.832 -22.010 -24.996 1.00 113.72 149 THR G O 1
ATOM 5396 N N . ALA F 1 141 ? 25.560 -21.916 -25.173 1.00 110.53 150 ALA G N 1
ATOM 5397 C CA . ALA F 1 141 ? 25.336 -20.982 -24.045 1.00 116.07 150 ALA G CA 1
ATOM 5398 C C . ALA F 1 141 ? 23.867 -21.023 -23.620 1.00 116.54 150 ALA G C 1
ATOM 5399 O O . ALA F 1 141 ? 22.988 -21.142 -24.501 1.00 111.27 150 ALA G O 1
ATOM 5401 N N . ALA F 1 142 ? 23.637 -20.939 -22.308 1.00 122.53 151 ALA G N 1
ATOM 5402 C CA . ALA F 1 142 ? 22.305 -20.920 -21.668 1.00 125.54 151 ALA G CA 1
ATOM 5403 C C . ALA F 1 142 ? 22.418 -20.227 -20.313 1.00 133.52 151 ALA G C 1
ATOM 5404 O O . ALA F 1 142 ? 23.447 -20.325 -19.648 1.00 137.33 151 ALA G O 1
ATOM 5406 N N . PRO F 1 143 ? 21.373 -19.483 -19.879 1.00 136.67 152 PRO G N 1
ATOM 5407 C CA . PRO F 1 143 ? 21.259 -19.059 -18.484 1.00 145.19 152 PRO G CA 1
ATOM 5408 C C . PRO F 1 143 ? 21.438 -20.252 -17.532 1.00 148.76 152 PRO G C 1
ATOM 5409 O O . PRO F 1 143 ? 21.266 -21.380 -17.969 1.00 144.79 152 PRO G O 1
ATOM 5413 N N . LYS F 1 144 ? 21.811 -19.977 -16.280 1.00 156.45 153 LYS G N 1
ATOM 5414 C CA . LYS F 1 144 ? 22.133 -21.014 -15.267 1.00 161.25 153 LYS G CA 1
ATOM 5415 C C . LYS F 1 144 ? 20.853 -21.779 -14.900 1.00 162.67 153 LYS G C 1
ATOM 5416 O O . LYS F 1 144 ? 19.759 -21.176 -14.925 1.00 163.68 153 LYS G O 1
ATOM 5418 N N . ASN F 1 145 ? 21.002 -23.074 -14.608 1.00 162.86 154 ASN G N 1
ATOM 5419 C CA . ASN F 1 145 ? 19.923 -23.995 -14.150 1.00 165.49 154 ASN G CA 1
ATOM 5420 C C . ASN F 1 145 ? 19.057 -24.447 -15.337 1.00 157.16 154 ASN G C 1
ATOM 5421 O O . ASN F 1 145 ? 18.038 -25.127 -15.077 1.00 159.37 154 ASN G O 1
ATOM 5423 N N . ILE F 1 146 ? 19.427 -24.068 -16.567 1.00 148.53 155 ILE G N 1
ATOM 5424 C CA . ILE F 1 146 ? 18.766 -24.545 -17.822 1.00 140.34 155 ILE G CA 1
ATOM 5425 C C . ILE F 1 146 ? 19.477 -25.814 -18.310 1.00 135.76 155 ILE G C 1
ATOM 5426 O O . ILE F 1 146 ? 20.652 -25.711 -18.693 1.00 132.74 155 ILE G O 1
ATOM 5428 N N . GLU F 1 147 ? 18.776 -26.951 -18.280 1.00 135.82 156 GLU G N 1
ATOM 5429 C CA . GLU F 1 147 ? 19.275 -28.290 -18.701 1.00 132.35 156 GLU G CA 1
ATOM 5430 C C . GLU F 1 147 ? 19.757 -28.213 -20.158 1.00 123.25 156 GLU G C 1
ATOM 5431 O O . GLU F 1 147 ? 19.045 -27.605 -20.997 1.00 119.29 156 GLU G O 1
ATOM 5437 N N . ALA F 1 148 ? 20.923 -28.808 -20.442 1.00 120.86 157 ALA G N 1
ATOM 5438 C CA . ALA F 1 148 ? 21.596 -28.790 -21.763 1.00 113.07 157 ALA G CA 1
ATOM 5439 C C . ALA F 1 148 ? 20.835 -29.684 -22.750 1.00 108.16 157 ALA G C 1
ATOM 5440 O O . ALA F 1 148 ? 20.288 -30.712 -22.312 1.00 111.23 157 ALA G O 1
ATOM 5442 N N . SER F 1 149 ? 20.831 -29.306 -24.032 1.00 101.55 158 SER G N 1
ATOM 5443 C CA . SER F 1 149 ? 20.175 -30.031 -25.154 1.00 96.17 158 SER G CA 1
ATOM 5444 C C . SER F 1 149 ? 21.206 -30.887 -25.899 1.00 92.13 158 SER G C 1
ATOM 5445 O O . SER F 1 149 ? 22.411 -30.558 -25.840 1.00 92.32 158 SER G O 1
ATOM 5448 N N . GLN F 1 150 ? 20.737 -31.946 -26.570 1.00 88.89 159 GLN G N 1
ATOM 5449 C CA . GLN F 1 150 ? 21.575 -32.860 -27.394 1.00 84.51 159 GLN G CA 1
ATOM 5450 C C . GLN F 1 150 ? 22.004 -32.141 -28.679 1.00 77.90 159 GLN G C 1
ATOM 5451 O O . GLN F 1 150 ? 21.260 -31.261 -29.139 1.00 76.19 159 GLN G O 1
ATOM 5457 N N . ASN F 1 151 ? 23.166 -32.507 -29.225 1.00 74.48 160 ASN G N 1
ATOM 5458 C CA . ASN F 1 151 ? 23.661 -32.010 -30.536 1.00 68.90 160 ASN G CA 1
ATOM 5459 C C . ASN F 1 151 ? 22.882 -32.738 -31.635 1.00 65.72 160 ASN G C 1
ATOM 5460 O O . ASN F 1 151 ? 22.539 -33.918 -31.429 1.00 67.84 160 ASN G O 1
ATOM 5465 N N . LEU F 1 152 ? 22.593 -32.052 -32.745 1.00 61.62 161 LEU G N 1
ATOM 5466 C CA . LEU F 1 152 ? 21.817 -32.598 -33.894 1.00 58.19 161 LEU G CA 1
ATOM 5467 C C . LEU F 1 152 ? 22.639 -32.429 -35.173 1.00 54.24 161 LEU G C 1
ATOM 5468 O O . LEU F 1 152 ? 23.042 -31.280 -35.470 1.00 53.23 161 LEU G O 1
ATOM 5473 N N . VAL F 1 153 ? 22.902 -33.533 -35.881 1.00 52.51 162 VAL G N 1
ATOM 5474 C CA . VAL F 1 153 ? 23.556 -33.541 -37.220 1.00 49.35 162 VAL G CA 1
ATOM 5475 C C . VAL F 1 153 ? 22.455 -33.758 -38.257 1.00 48.90 162 VAL G C 1
ATOM 5476 O O . VAL F 1 153 ? 21.858 -34.856 -38.269 1.00 51.35 162 VAL G O 1
ATOM 5480 N N . VAL F 1 154 ? 22.206 -32.743 -39.086 1.00 49.07 163 VAL G N 1
ATOM 5481 C CA . VAL F 1 154 ? 21.122 -32.739 -40.108 1.00 48.29 163 VAL G CA 1
ATOM 5482 C C . VAL F 1 154 ? 21.773 -32.860 -41.489 1.00 47.01 163 VAL G C 1
ATOM 5483 O O . VAL F 1 154 ? 22.675 -32.057 -41.794 1.00 47.47 163 VAL G O 1
ATOM 5487 N N . VAL F 1 155 ? 21.313 -33.823 -42.284 1.00 47.15 164 VAL G N 1
ATOM 5488 C CA . VAL F 1 155 ? 21.770 -34.059 -43.684 1.00 46.73 164 VAL G CA 1
ATOM 5489 C C . VAL F 1 155 ? 20.727 -33.456 -44.624 1.00 48.96 164 VAL G C 1
ATOM 5490 O O . VAL F 1 155 ? 19.528 -33.738 -44.434 1.00 52.14 164 VAL G O 1
ATOM 5494 N N . MET F 1 156 ? 21.171 -32.652 -45.590 1.00 50.29 165 MET G N 1
ATOM 5495 C CA . MET F 1 156 ? 20.301 -32.065 -46.637 1.00 53.69 165 MET G CA 1
ATOM 5496 C C . MET F 1 156 ? 20.035 -33.154 -47.682 1.00 55.62 165 MET G C 1
ATOM 5497 O O . MET F 1 156 ? 20.656 -33.122 -48.761 1.00 59.07 165 MET G O 1
ATOM 5502 N N . SER F 1 157 ? 19.152 -34.097 -47.331 1.00 54.90 166 SER G N 1
ATOM 5503 C CA . SER F 1 157 ? 18.834 -35.337 -48.088 1.00 53.94 166 SER G CA 1
ATOM 5504 C C . SER F 1 157 ? 18.165 -34.991 -49.421 1.00 56.75 166 SER G C 1
ATOM 5505 O O . SER F 1 157 ? 17.888 -33.790 -49.652 1.00 57.33 166 SER G O 1
ATOM 5508 N N . SER F 1 158 ? 17.891 -36.012 -50.247 1.00 58.73 167 SER G N 1
ATOM 5509 C CA . SER F 1 158 ? 17.279 -35.887 -51.596 1.00 61.63 167 SER G CA 1
ATOM 5510 C C . SER F 1 158 ? 16.025 -35.003 -51.540 1.00 67.13 167 SER G C 1
ATOM 5511 O O . SER F 1 158 ? 15.918 -34.094 -52.379 1.00 69.69 167 SER G O 1
ATOM 5514 N N . ASN F 1 159 ? 15.122 -35.258 -50.586 1.00 72.58 168 ASN G N 1
ATOM 5515 C CA . ASN F 1 159 ? 13.830 -34.537 -50.409 1.00 77.08 168 ASN G CA 1
ATOM 5516 C C . ASN F 1 159 ? 14.081 -33.026 -50.306 1.00 77.34 168 ASN G C 1
ATOM 5517 O O . ASN F 1 159 ? 13.315 -32.254 -50.915 1.00 83.49 168 ASN G O 1
ATOM 5522 N N . LEU F 1 160 ? 15.114 -32.629 -49.558 1.00 74.00 169 LEU G N 1
ATOM 5523 C CA . LEU F 1 160 ? 15.480 -31.207 -49.310 1.00 73.51 169 LEU G CA 1
ATOM 5524 C C . LEU F 1 160 ? 16.196 -30.627 -50.539 1.00 70.76 169 LEU G C 1
ATOM 5525 O O . LEU F 1 160 ? 15.927 -29.457 -50.872 1.00 76.52 169 LEU G O 1
ATOM 5530 N N . GLN F 1 161 ? 17.045 -31.418 -51.202 1.00 67.35 170 GLN G N 1
ATOM 5531 C CA . GLN F 1 161 ? 17.746 -31.029 -52.461 1.00 66.78 170 GLN G CA 1
ATOM 5532 C C . GLN F 1 161 ? 16.712 -30.737 -53.560 1.00 72.21 170 GLN G C 1
ATOM 5533 O O . GLN F 1 161 ? 17.030 -29.947 -54.467 1.00 76.97 170 GLN G O 1
ATOM 5539 N N . HIS F 1 162 ? 15.526 -31.355 -53.478 1.00 76.40 171 HIS G N 1
ATOM 5540 C CA . HIS F 1 162 ? 14.444 -31.299 -54.502 1.00 82.34 171 HIS G CA 1
ATOM 5541 C C . HIS F 1 162 ? 13.488 -30.130 -54.228 1.00 85.24 171 HIS G C 1
ATOM 5542 O O . HIS F 1 162 ? 12.660 -29.839 -55.115 1.00 89.44 171 HIS G O 1
ATOM 5549 N N . GLY F 1 163 ? 13.590 -29.495 -53.054 1.00 83.27 172 GLY G N 1
ATOM 5550 C CA . GLY F 1 163 ? 12.892 -28.236 -52.718 1.00 86.91 172 GLY G CA 1
ATOM 5551 C C . GLY F 1 163 ? 11.462 -28.464 -52.257 1.00 91.17 172 GLY G C 1
ATOM 5552 O O . GLY F 1 163 ? 10.598 -27.613 -52.581 1.00 95.38 172 GLY G O 1
ATOM 5553 N N . ASN F 1 164 ? 11.216 -29.557 -51.523 1.00 91.14 173 ASN G N 1
ATOM 5554 C CA . ASN F 1 164 ? 9.873 -29.947 -51.014 1.00 93.56 173 ASN G CA 1
ATOM 5555 C C . ASN F 1 164 ? 9.606 -29.263 -49.667 1.00 90.86 173 ASN G C 1
ATOM 5556 O O . ASN F 1 164 ? 8.422 -29.019 -49.363 1.00 95.34 173 ASN G O 1
ATOM 5561 N N . GLN F 1 165 ? 10.661 -28.968 -48.901 1.00 85.61 174 GLN G N 1
ATOM 5562 C CA . GLN F 1 165 ? 10.588 -28.266 -47.590 1.00 84.37 174 GLN G CA 1
ATOM 5563 C C . GLN F 1 165 ? 11.352 -26.939 -47.667 1.00 80.70 174 GLN G C 1
ATOM 5564 O O . GLN F 1 165 ? 12.564 -26.974 -47.944 1.00 78.64 174 GLN G O 1
ATOM 5570 N N . SER F 1 166 ? 10.669 -25.819 -47.413 1.00 82.77 175 SER G N 1
ATOM 5571 C CA . SER F 1 166 ? 11.261 -24.459 -47.307 1.00 80.01 175 SER G CA 1
ATOM 5572 C C . SER F 1 166 ? 11.785 -24.230 -45.885 1.00 75.65 175 SER G C 1
ATOM 5573 O O . SER F 1 166 ? 12.697 -23.395 -45.724 1.00 72.86 175 SER G O 1
ATOM 5576 N N . ARG F 1 167 ? 11.229 -24.943 -44.899 1.00 74.42 176 ARG G N 1
ATOM 5577 C CA . ARG F 1 167 ? 11.618 -24.851 -43.465 1.00 72.19 176 ARG G CA 1
ATOM 5578 C C . ARG F 1 167 ? 11.718 -26.257 -42.860 1.00 73.01 176 ARG G C 1
ATOM 5579 O O . ARG F 1 167 ? 10.818 -27.083 -43.124 1.00 74.66 176 ARG G O 1
ATOM 5587 N N . ILE F 1 168 ? 12.782 -26.508 -42.088 1.00 71.06 177 ILE G N 1
ATOM 5588 C CA . ILE F 1 168 ? 12.959 -27.716 -41.227 1.00 69.54 177 ILE G CA 1
ATOM 5589 C C . ILE F 1 168 ? 12.770 -27.280 -39.768 1.00 71.98 177 ILE G C 1
ATOM 5590 O O . ILE F 1 168 ? 13.494 -26.360 -39.329 1.00 71.11 177 ILE G O 1
ATOM 5595 N N . ASP F 1 169 ? 11.851 -27.925 -39.046 1.00 74.86 178 ASP G N 1
ATOM 5596 C CA . ASP F 1 169 ? 11.538 -27.635 -37.621 1.00 79.06 178 ASP G CA 1
ATOM 5597 C C . ASP F 1 169 ? 12.152 -28.727 -36.739 1.00 79.83 178 ASP G C 1
ATOM 5598 O O . ASP F 1 169 ? 11.645 -29.865 -36.772 1.00 82.86 178 ASP G O 1
ATOM 5603 N N . LEU F 1 170 ? 13.202 -28.380 -35.986 1.00 80.26 179 LEU G N 1
ATOM 5604 C CA . LEU F 1 170 ? 13.969 -29.309 -35.113 1.00 81.16 179 LEU G CA 1
ATOM 5605 C C . LEU F 1 170 ? 13.516 -29.135 -33.658 1.00 87.06 179 LEU G C 1
ATOM 5606 O O . LEU F 1 170 ? 13.364 -27.978 -33.215 1.00 90.97 179 LEU G O 1
ATOM 5611 N N . PHE F 1 171 ? 13.320 -30.255 -32.954 1.00 91.83 180 PHE G N 1
ATOM 5612 C CA . PHE F 1 171 ? 12.905 -30.332 -31.528 1.00 98.45 180 PHE G CA 1
ATOM 5613 C C . PHE F 1 171 ? 13.911 -31.187 -30.759 1.00 101.24 180 PHE G C 1
ATOM 5614 O O . PHE F 1 171 ? 13.635 -32.349 -30.465 1.00 103.02 180 PHE G O 1
ATOM 5622 N N . PRO F 1 172 ? 15.108 -30.652 -30.420 1.00 102.13 181 PRO G N 1
ATOM 5623 C CA . PRO F 1 172 ? 16.134 -31.437 -29.728 1.00 102.94 181 PRO G CA 1
ATOM 5624 C C . PRO F 1 172 ? 15.699 -31.901 -28.329 1.00 108.22 181 PRO G C 1
ATOM 5625 O O . PRO F 1 172 ? 15.059 -31.135 -27.638 1.00 112.73 181 PRO G O 1
ATOM 5629 N N . LYS F 1 173 ? 16.064 -33.136 -27.960 1.00 108.95 182 LYS G N 1
ATOM 5630 C CA . LYS F 1 173 ? 15.770 -33.755 -26.638 1.00 114.21 182 LYS G CA 1
ATOM 5631 C C . LYS F 1 173 ? 16.827 -33.296 -25.624 1.00 116.41 182 LYS G C 1
ATOM 5632 O O . LYS F 1 173 ? 17.576 -32.347 -25.949 1.00 113.03 182 LYS G O 1
ATOM 5634 N N . ASN F 1 174 ? 16.879 -33.941 -24.451 1.00 122.05 183 ASN G N 1
ATOM 5635 C CA . ASN F 1 174 ? 17.683 -33.493 -23.279 1.00 126.55 183 ASN G CA 1
ATOM 5636 C C . ASN F 1 174 ? 17.121 -32.167 -22.757 1.00 129.10 183 ASN G C 1
ATOM 5637 O O . ASN F 1 174 ? 17.550 -31.107 -23.240 1.00 125.74 183 ASN G O 1
ATOM 5642 N N . THR G 1 24 ? 13.593 -38.999 6.490 1.00 105.40 33 THR F N 1
ATOM 5643 C CA . THR G 1 24 ? 12.250 -38.737 7.093 1.00 103.20 33 THR F CA 1
ATOM 5644 C C . THR G 1 24 ? 11.773 -39.975 7.864 1.00 96.51 33 THR F C 1
ATOM 5645 O O . THR G 1 24 ? 10.592 -40.337 7.708 1.00 100.35 33 THR F O 1
ATOM 5647 N N . VAL G 1 25 ? 12.648 -40.572 8.683 1.00 90.48 34 VAL F N 1
ATOM 5648 C CA . VAL G 1 25 ? 12.396 -41.837 9.438 1.00 83.75 34 VAL F CA 1
ATOM 5649 C C . VAL G 1 25 ? 12.939 -41.690 10.859 1.00 78.38 34 VAL F C 1
ATOM 5650 O O . VAL G 1 25 ? 14.143 -41.811 11.078 1.00 79.99 34 VAL F O 1
ATOM 5654 N N . PRO G 1 26 ? 12.075 -41.417 11.866 1.00 73.29 35 PRO F N 1
ATOM 5655 C CA . PRO G 1 26 ? 12.502 -41.360 13.268 1.00 67.96 35 PRO F CA 1
ATOM 5656 C C . PRO G 1 26 ? 13.019 -42.724 13.760 1.00 62.61 35 PRO F C 1
ATOM 5657 O O . PRO G 1 26 ? 12.309 -43.691 13.599 1.00 62.33 35 PRO F O 1
ATOM 5661 N N . THR G 1 27 ? 14.225 -42.764 14.343 1.00 58.89 36 THR F N 1
ATOM 5662 C CA . THR G 1 27 ? 14.980 -44.013 14.651 1.00 54.84 36 THR F CA 1
ATOM 5663 C C . THR G 1 27 ? 15.502 -44.027 16.101 1.00 52.71 36 THR F C 1
ATOM 5664 O O . THR G 1 27 ? 16.246 -44.966 16.431 1.00 49.67 36 THR F O 1
ATOM 5668 N N . THR G 1 28 ? 15.158 -43.029 16.932 1.00 54.25 37 THR F N 1
ATOM 5669 C CA . THR G 1 28 ? 15.512 -42.939 18.382 1.00 52.89 37 THR F CA 1
ATOM 5670 C C . THR G 1 28 ? 14.455 -42.113 19.130 1.00 53.36 37 THR F C 1
ATOM 5671 O O . THR G 1 28 ? 13.700 -41.375 18.459 1.00 54.25 37 THR F O 1
ATOM 5675 N N . VAL G 1 29 ? 14.446 -42.188 20.469 1.00 52.60 38 VAL F N 1
ATOM 5676 C CA . VAL G 1 29 ? 13.549 -41.373 21.346 1.00 52.87 38 VAL F CA 1
ATOM 5677 C C . VAL G 1 29 ? 14.260 -41.026 22.665 1.00 54.49 38 VAL F C 1
ATOM 5678 O O . VAL G 1 29 ? 15.115 -41.809 23.120 1.00 53.62 38 VAL F O 1
ATOM 5682 N N . ASP G 1 30 ? 13.887 -39.897 23.272 1.00 57.21 39 ASP F N 1
ATOM 5683 C CA . ASP G 1 30 ? 14.344 -39.485 24.625 1.00 60.19 39 ASP F CA 1
ATOM 5684 C C . ASP G 1 30 ? 13.318 -39.946 25.660 1.00 60.55 39 ASP F C 1
ATOM 5685 O O . ASP G 1 30 ? 12.115 -39.814 25.385 1.00 62.55 39 ASP F O 1
ATOM 5690 N N . VAL G 1 31 ? 13.792 -40.465 26.796 1.00 62.53 40 VAL F N 1
ATOM 5691 C CA . VAL G 1 31 ? 12.958 -40.915 27.950 1.00 63.91 40 VAL F CA 1
ATOM 5692 C C . VAL G 1 31 ? 13.336 -40.077 29.175 1.00 69.83 40 VAL F C 1
ATOM 5693 O O . VAL G 1 31 ? 14.545 -39.925 29.438 1.00 71.28 40 VAL F O 1
ATOM 5697 N N . VAL G 1 32 ? 12.333 -39.558 29.890 1.00 74.33 41 VAL F N 1
ATOM 5698 C CA . VAL G 1 32 ? 12.512 -38.665 31.073 1.00 80.50 41 VAL F CA 1
ATOM 5699 C C . VAL G 1 32 ? 11.732 -39.244 32.259 1.00 84.36 41 VAL F C 1
ATOM 5700 O O . VAL G 1 32 ? 10.607 -38.768 32.510 1.00 88.05 41 VAL F O 1
ATOM 5702 N N . LEU G 1 33 ? 12.309 -40.238 32.945 1.00 86.42 42 LEU F N 1
ATOM 5703 C CA . LEU G 1 33 ? 11.812 -40.757 34.251 1.00 90.05 42 LEU F CA 1
ATOM 5704 C C . LEU G 1 33 ? 11.807 -39.609 35.264 1.00 94.74 42 LEU F C 1
ATOM 5705 O O . LEU G 1 33 ? 12.835 -38.921 35.362 1.00 97.62 42 LEU F O 1
ATOM 5710 N N . HIS G 1 34 ? 10.693 -39.417 35.977 1.00 97.60 43 HIS F N 1
ATOM 5711 C CA . HIS G 1 34 ? 10.534 -38.413 37.063 1.00 103.76 43 HIS F CA 1
ATOM 5712 C C . HIS G 1 34 ? 10.139 -39.129 38.360 1.00 107.30 43 HIS F C 1
ATOM 5713 O O . HIS G 1 34 ? 8.976 -39.567 38.462 1.00 108.36 43 HIS F O 1
ATOM 5715 N N . LYS G 1 35 ? 11.086 -39.256 39.296 1.00 110.29 44 LYS F N 1
ATOM 5716 C CA . LYS G 1 35 ? 10.882 -39.806 40.664 1.00 114.80 44 LYS F CA 1
ATOM 5717 C C . LYS G 1 35 ? 10.335 -38.690 41.564 1.00 121.88 44 LYS F C 1
ATOM 5718 O O . LYS G 1 35 ? 11.143 -37.863 42.033 1.00 124.85 44 LYS F O 1
ATOM 5724 N N . THR G 1 67 ? 19.235 -43.568 41.580 1.00 102.71 76 THR F N 1
ATOM 5725 C CA . THR G 1 67 ? 19.876 -44.108 40.350 1.00 97.54 76 THR F CA 1
ATOM 5726 C C . THR G 1 67 ? 18.948 -45.136 39.691 1.00 92.37 76 THR F C 1
ATOM 5727 O O . THR G 1 67 ? 18.729 -46.205 40.300 1.00 93.88 76 THR F O 1
ATOM 5731 N N . PHE G 1 68 ? 18.432 -44.814 38.499 1.00 86.67 77 PHE F N 1
ATOM 5732 C CA . PHE G 1 68 ? 17.690 -45.743 37.606 1.00 81.58 77 PHE F CA 1
ATOM 5733 C C . PHE G 1 68 ? 18.657 -46.301 36.558 1.00 78.82 77 PHE F C 1
ATOM 5734 O O . PHE G 1 68 ? 19.593 -45.580 36.146 1.00 79.79 77 PHE F O 1
ATOM 5742 N N . THR G 1 69 ? 18.434 -47.556 36.163 1.00 75.73 78 THR F N 1
ATOM 5743 C CA . THR G 1 69 ? 19.211 -48.292 35.132 1.00 72.94 78 THR F CA 1
ATOM 5744 C C . THR G 1 69 ? 18.243 -48.805 34.062 1.00 67.82 78 THR F C 1
ATOM 5745 O O . THR G 1 69 ? 17.343 -49.601 34.417 1.00 67.22 78 THR F O 1
ATOM 5749 N N . VAL G 1 70 ? 18.410 -48.354 32.815 1.00 63.61 79 VAL F N 1
ATOM 5750 C CA . VAL G 1 70 ? 17.640 -48.858 31.640 1.00 58.64 79 VAL F CA 1
ATOM 5751 C C . VAL G 1 70 ? 18.341 -50.119 31.124 1.00 58.00 79 VAL F C 1
ATOM 5752 O O . VAL G 1 70 ? 19.577 -50.187 31.227 1.00 59.38 79 VAL F O 1
ATOM 5756 N N . TYR G 1 71 ? 17.562 -51.086 30.628 1.00 55.55 80 TYR F N 1
ATOM 5757 C CA . TYR G 1 71 ? 18.037 -52.339 29.988 1.00 54.25 80 TYR F CA 1
ATOM 5758 C C . TYR G 1 71 ? 17.219 -52.591 28.719 1.00 50.46 80 TYR F C 1
ATOM 5759 O O . TYR G 1 71 ? 16.091 -52.078 28.614 1.00 47.48 80 TYR F O 1
ATOM 5768 N N . ASP G 1 72 ? 17.768 -53.396 27.807 1.00 50.71 81 ASP F N 1
ATOM 5769 C CA . ASP G 1 72 ? 17.139 -53.801 26.522 1.00 48.00 81 ASP F CA 1
ATOM 5770 C C . ASP G 1 72 ? 16.540 -55.198 26.708 1.00 47.95 81 ASP F C 1
ATOM 5771 O O . ASP G 1 72 ? 17.323 -56.159 26.813 1.00 50.92 81 ASP F O 1
ATOM 5776 N N . VAL G 1 73 ? 15.205 -55.298 26.737 1.00 44.81 82 VAL F N 1
ATOM 5777 C CA . VAL G 1 73 ? 14.455 -56.572 26.962 1.00 44.21 82 VAL F CA 1
ATOM 5778 C C . VAL G 1 73 ? 13.770 -57.004 25.661 1.00 41.99 82 VAL F C 1
ATOM 5779 O O . VAL G 1 73 ? 12.838 -57.826 25.740 1.00 43.45 82 VAL F O 1
ATOM 5783 N N . THR G 1 74 ? 14.234 -56.513 24.508 1.00 40.64 83 THR F N 1
ATOM 5784 C CA . THR G 1 74 ? 13.534 -56.626 23.200 1.00 39.01 83 THR F CA 1
ATOM 5785 C C . THR G 1 74 ? 13.321 -58.110 22.875 1.00 41.91 83 THR F C 1
ATOM 5786 O O . THR G 1 74 ? 12.139 -58.525 22.762 1.00 41.53 83 THR F O 1
ATOM 5790 N N . ALA G 1 75 ? 14.407 -58.886 22.769 1.00 44.70 84 ALA F N 1
ATOM 5791 C CA . ALA G 1 75 ? 14.385 -60.329 22.422 1.00 46.82 84 ALA F CA 1
ATOM 5792 C C . ALA G 1 75 ? 13.478 -61.079 23.400 1.00 48.05 84 ALA F C 1
ATOM 5793 O O . ALA G 1 75 ? 12.592 -61.841 22.939 1.00 48.42 84 ALA F O 1
ATOM 5795 N N . ASP G 1 76 ? 13.699 -60.872 24.701 1.00 49.20 85 ASP F N 1
ATOM 5796 C CA . ASP G 1 76 ? 12.929 -61.525 25.792 1.00 50.92 85 ASP F CA 1
ATOM 5797 C C . ASP G 1 76 ? 11.453 -61.140 25.681 1.00 49.26 85 ASP F C 1
ATOM 5798 O O . ASP G 1 76 ? 10.607 -62.042 25.830 1.00 53.40 85 ASP F O 1
ATOM 5803 N N . PHE G 1 77 ? 11.158 -59.865 25.409 1.00 47.45 86 PHE F N 1
ATOM 5804 C CA . PHE G 1 77 ? 9.778 -59.315 25.412 1.00 46.09 86 PHE F CA 1
ATOM 5805 C C . PHE G 1 77 ? 8.937 -59.939 24.292 1.00 46.68 86 PHE F C 1
ATOM 5806 O O . PHE G 1 77 ? 7.746 -60.226 24.548 1.00 49.24 86 PHE F O 1
ATOM 5814 N N . TRP G 1 78 ? 9.495 -60.104 23.088 1.00 45.66 87 TRP F N 1
ATOM 5815 C CA . TRP G 1 78 ? 8.737 -60.621 21.914 1.00 45.07 87 TRP F CA 1
ATOM 5816 C C . TRP G 1 78 ? 8.659 -62.150 21.981 1.00 49.13 87 TRP F C 1
ATOM 5817 O O . TRP G 1 78 ? 7.617 -62.703 21.570 1.00 50.91 87 TRP F O 1
ATOM 5828 N N . GLN G 1 79 ? 9.704 -62.795 22.507 1.00 51.55 88 GLN F N 1
ATOM 5829 C CA . GLN G 1 79 ? 9.768 -64.267 22.709 1.00 55.94 88 GLN F CA 1
ATOM 5830 C C . GLN G 1 79 ? 8.720 -64.688 23.750 1.00 56.84 88 GLN F C 1
ATOM 5831 O O . GLN G 1 79 ? 8.303 -65.855 23.719 1.00 61.16 88 GLN F O 1
ATOM 5837 N N . LEU G 1 80 ? 8.316 -63.765 24.630 1.00 56.08 89 LEU F N 1
ATOM 5838 C CA . LEU G 1 80 ? 7.270 -63.955 25.672 1.00 56.53 89 LEU F CA 1
ATOM 5839 C C . LEU G 1 80 ? 5.889 -63.751 25.040 1.00 56.87 89 LEU F C 1
ATOM 5840 O O . LEU G 1 80 ? 5.037 -64.664 25.137 1.00 62.50 89 LEU F O 1
ATOM 5845 N N . VAL G 1 81 ? 5.689 -62.600 24.399 1.00 56.22 90 VAL F N 1
ATOM 5846 C CA . VAL G 1 81 ? 4.426 -62.211 23.699 1.00 55.29 90 VAL F CA 1
ATOM 5847 C C . VAL G 1 81 ? 4.088 -63.250 22.619 1.00 57.62 90 VAL F C 1
ATOM 5848 O O . VAL G 1 81 ? 2.898 -63.555 22.460 1.00 58.67 90 VAL F O 1
ATOM 5852 N N . SER G 1 82 ? 5.094 -63.733 21.884 1.00 59.63 91 SER F N 1
ATOM 5853 C CA . SER G 1 82 ? 4.942 -64.728 20.791 1.00 62.79 91 SER F CA 1
ATOM 5854 C C . SER G 1 82 ? 4.695 -66.112 21.398 1.00 66.26 91 SER F C 1
ATOM 5855 O O . SER G 1 82 ? 4.164 -66.981 20.683 1.00 70.14 91 SER F O 1
ATOM 5858 N N . LYS G 1 83 ? 5.055 -66.291 22.673 1.00 67.29 92 LYS F N 1
ATOM 5859 C CA . LYS G 1 83 ? 4.776 -67.512 23.475 1.00 71.69 92 LYS F CA 1
ATOM 5860 C C . LYS G 1 83 ? 3.340 -67.481 24.016 1.00 71.94 92 LYS F C 1
ATOM 5861 O O . LYS G 1 83 ? 2.708 -68.551 24.018 1.00 75.99 92 LYS F O 1
ATOM 5863 N N . ASN G 1 84 ? 2.842 -66.316 24.457 1.00 70.02 93 ASN F N 1
ATOM 5864 C CA . ASN G 1 84 ? 1.589 -66.202 25.258 1.00 72.29 93 ASN F CA 1
ATOM 5865 C C . ASN G 1 84 ? 0.404 -65.740 24.391 1.00 73.84 93 ASN F C 1
ATOM 5866 O O . ASN G 1 84 ? -0.617 -65.326 24.978 1.00 76.13 93 ASN F O 1
ATOM 5871 N N . GLY G 1 85 ? 0.511 -65.824 23.060 1.00 74.03 94 GLY F N 1
ATOM 5872 C CA . GLY G 1 85 ? -0.617 -65.609 22.131 1.00 74.48 94 GLY F CA 1
ATOM 5873 C C . GLY G 1 85 ? -0.950 -64.139 21.909 1.00 72.09 94 GLY F C 1
ATOM 5874 O O . GLY G 1 85 ? -2.073 -63.863 21.432 1.00 72.11 94 GLY F O 1
ATOM 5875 N N . GLY G 1 86 ? -0.021 -63.229 22.224 1.00 68.79 95 GLY F N 1
ATOM 5876 C CA . GLY G 1 86 ? -0.110 -61.793 21.886 1.00 68.31 95 GLY F CA 1
ATOM 5877 C C . GLY G 1 86 ? -0.539 -60.918 23.053 1.00 68.78 95 GLY F C 1
ATOM 5878 O O . GLY G 1 86 ? -0.889 -59.748 22.795 1.00 71.11 95 GLY F O 1
ATOM 5879 N N . ALA G 1 87 ? -0.505 -61.437 24.288 1.00 70.05 96 ALA F N 1
ATOM 5880 C CA . ALA G 1 87 ? -0.939 -60.724 25.515 1.00 70.22 96 ALA F CA 1
ATOM 5881 C C . ALA G 1 87 ? 0.141 -59.722 25.951 1.00 68.88 96 ALA F C 1
ATOM 5882 O O . ALA G 1 87 ? 0.924 -60.052 26.867 1.00 66.65 96 ALA F O 1
ATOM 5884 N N . ILE G 1 88 ? 0.155 -58.536 25.329 1.00 67.87 97 ILE F N 1
ATOM 5885 C CA . ILE G 1 88 ? 1.156 -57.452 25.565 1.00 69.56 97 ILE F CA 1
ATOM 5886 C C . ILE G 1 88 ? 1.233 -57.151 27.067 1.00 73.28 97 ILE F C 1
ATOM 5887 O O . ILE G 1 88 ? 2.325 -57.334 27.647 1.00 73.52 97 ILE F O 1
ATOM 5889 N N . GLU G 1 89 ? 0.116 -56.718 27.663 1.00 77.30 98 GLU F N 1
ATOM 5890 C CA . GLU G 1 89 ? -0.001 -56.351 29.104 1.00 80.59 98 GLU F CA 1
ATOM 5891 C C . GLU G 1 89 ? 0.616 -57.451 29.977 1.00 81.75 98 GLU F C 1
ATOM 5892 O O . GLU G 1 89 ? 1.356 -57.108 30.916 1.00 83.77 98 GLU F O 1
ATOM 5894 N N . VAL G 1 90 ? 0.319 -58.719 29.673 1.00 83.86 99 VAL F N 1
ATOM 5895 C CA . VAL G 1 90 ? 0.851 -59.912 30.401 1.00 85.17 99 VAL F CA 1
ATOM 5896 C C . VAL G 1 90 ? 2.384 -59.871 30.357 1.00 83.39 99 VAL F C 1
ATOM 5897 O O . VAL G 1 90 ? 3.008 -59.882 31.439 1.00 89.10 99 VAL F O 1
ATOM 5899 N N . ALA G 1 91 ? 2.957 -59.810 29.152 1.00 79.72 100 ALA F N 1
ATOM 5900 C CA . ALA G 1 91 ? 4.417 -59.764 28.894 1.00 78.78 100 ALA F CA 1
ATOM 5901 C C . ALA G 1 91 ? 5.047 -58.560 29.608 1.00 79.27 100 ALA F C 1
ATOM 5902 O O . ALA G 1 91 ? 6.140 -58.727 30.185 1.00 83.88 100 ALA F O 1
ATOM 5904 N N . GLN G 1 92 ? 4.387 -57.398 29.552 1.00 75.98 101 GLN F N 1
ATOM 5905 C CA . GLN G 1 92 ? 4.810 -56.145 30.236 1.00 76.49 101 GLN F CA 1
ATOM 5906 C C . GLN G 1 92 ? 5.044 -56.433 31.724 1.00 79.87 101 GLN F C 1
ATOM 5907 O O . GLN G 1 92 ? 6.127 -56.067 32.228 1.00 85.26 101 GLN F O 1
ATOM 5909 N N . THR G 1 93 ? 4.075 -57.080 32.380 1.00 78.75 102 THR F N 1
ATOM 5910 C CA . THR G 1 93 ? 4.086 -57.417 33.831 1.00 81.71 102 THR F CA 1
ATOM 5911 C C . THR G 1 93 ? 5.303 -58.295 34.148 1.00 82.28 102 THR F C 1
ATOM 5912 O O . THR G 1 93 ? 6.158 -57.841 34.935 1.00 83.83 102 THR F O 1
ATOM 5914 N N . THR G 1 94 ? 5.375 -59.489 33.547 1.00 80.94 103 THR F N 1
ATOM 5915 C CA . THR G 1 94 ? 6.434 -60.514 33.778 1.00 81.39 103 THR F CA 1
ATOM 5916 C C . THR G 1 94 ? 7.819 -59.850 33.786 1.00 81.14 103 THR F C 1
ATOM 5917 O O . THR G 1 94 ? 8.579 -60.080 34.749 1.00 85.99 103 THR F O 1
ATOM 5919 N N . LEU G 1 95 ? 8.125 -59.057 32.756 1.00 75.36 104 LEU F N 1
ATOM 5920 C CA . LEU G 1 95 ? 9.417 -58.336 32.598 1.00 75.28 104 LEU F CA 1
ATOM 5921 C C . LEU G 1 95 ? 9.609 -57.354 33.762 1.00 77.19 104 LEU F C 1
ATOM 5922 O O . LEU G 1 95 ? 10.762 -57.190 34.203 1.00 81.83 104 LEU F O 1
ATOM 5924 N N . SER G 1 96 ? 8.516 -56.750 34.245 1.00 77.03 105 SER F N 1
ATOM 5925 C CA . SER G 1 96 ? 8.487 -55.727 35.325 1.00 78.37 105 SER F CA 1
ATOM 5926 C C . SER G 1 96 ? 8.474 -56.376 36.718 1.00 83.15 105 SER F C 1
ATOM 5927 O O . SER G 1 96 ? 8.348 -55.620 37.705 1.00 85.27 105 SER F O 1
ATOM 5929 N N . GLN G 1 97 ? 8.595 -57.708 36.802 1.00 83.83 106 GLN F N 1
ATOM 5930 C CA . GLN G 1 97 ? 8.675 -58.473 38.077 1.00 88.89 106 GLN F CA 1
ATOM 5931 C C . GLN G 1 97 ? 10.149 -58.662 38.462 1.00 90.84 106 GLN F C 1
ATOM 5932 O O . GLN G 1 97 ? 10.971 -58.905 37.554 1.00 87.57 106 GLN F O 1
ATOM 5934 N N . ASP G 1 98 ? 10.454 -58.564 39.761 1.00 96.56 107 ASP F N 1
ATOM 5935 C CA . ASP G 1 98 ? 11.823 -58.678 40.336 1.00 100.61 107 ASP F CA 1
ATOM 5936 C C . ASP G 1 98 ? 12.470 -59.990 39.876 1.00 101.44 107 ASP F C 1
ATOM 5937 O O . ASP G 1 98 ? 13.675 -59.967 39.552 1.00 102.69 107 ASP F O 1
ATOM 5939 N N . SER G 1 99 ? 11.687 -61.076 39.847 1.00 102.11 108 SER F N 1
ATOM 5940 C CA . SER G 1 99 ? 12.107 -62.461 39.498 1.00 103.02 108 SER F CA 1
ATOM 5941 C C . SER G 1 99 ? 12.944 -62.471 38.213 1.00 98.06 108 SER F C 1
ATOM 5942 O O . SER G 1 99 ? 13.945 -63.214 38.173 1.00 101.64 108 SER F O 1
ATOM 5945 N N . TYR G 1 100 ? 12.536 -61.689 37.207 1.00 91.58 109 TYR F N 1
ATOM 5946 C CA . TYR G 1 100 ? 13.215 -61.555 35.890 1.00 86.82 109 TYR F CA 1
ATOM 5947 C C . TYR G 1 100 ? 14.598 -60.921 36.091 1.00 89.21 109 TYR F C 1
ATOM 5948 O O . TYR G 1 100 ? 14.674 -59.835 36.700 1.00 90.60 109 TYR F O 1
ATOM 5957 N N . GLN G 1 101 ? 15.648 -61.594 35.603 1.00 91.65 110 GLN F N 1
ATOM 5958 C CA . GLN G 1 101 ? 17.070 -61.182 35.702 1.00 94.71 110 GLN F CA 1
ATOM 5959 C C . GLN G 1 101 ? 17.599 -60.873 34.303 1.00 92.54 110 GLN F C 1
ATOM 5960 O O . GLN G 1 101 ? 17.954 -61.788 33.563 1.00 94.98 110 GLN F O 1
ATOM 5962 N N . PRO G 1 102 ? 17.661 -59.583 33.892 1.00 89.63 111 PRO F N 1
ATOM 5963 C CA . PRO G 1 102 ? 18.103 -59.220 32.543 1.00 87.25 111 PRO F CA 1
ATOM 5964 C C . PRO G 1 102 ? 19.495 -59.760 32.183 1.00 91.28 111 PRO F C 1
ATOM 5965 O O . PRO G 1 102 ? 20.335 -59.839 33.063 1.00 96.23 111 PRO F O 1
ATOM 5969 N N . ALA G 1 103 ? 19.696 -60.111 30.908 1.00 91.75 112 ALA F N 1
ATOM 5970 C CA . ALA G 1 103 ? 20.998 -60.520 30.328 1.00 95.76 112 ALA F CA 1
ATOM 5971 C C . ALA G 1 103 ? 22.045 -59.455 30.668 1.00 97.74 112 ALA F C 1
ATOM 5972 O O . ALA G 1 103 ? 21.732 -58.262 30.522 1.00 99.05 112 ALA F O 1
ATOM 5974 N N . SER G 1 104 ? 23.233 -59.871 31.117 1.00 103.41 113 SER F N 1
ATOM 5975 C CA . SER G 1 104 ? 24.353 -58.978 31.525 1.00 105.83 113 SER F CA 1
ATOM 5976 C C . SER G 1 104 ? 24.707 -58.011 30.387 1.00 102.18 113 SER F C 1
ATOM 5977 O O . SER G 1 104 ? 25.101 -56.866 30.691 1.00 103.80 113 SER F O 1
ATOM 5979 N N . SER G 1 105 ? 24.557 -58.452 29.132 1.00 98.20 114 SER F N 1
ATOM 5980 C CA . SER G 1 105 ? 24.899 -57.692 27.900 1.00 95.15 114 SER F CA 1
ATOM 5981 C C . SER G 1 105 ? 23.693 -56.876 27.408 1.00 89.26 114 SER F C 1
ATOM 5982 O O . SER G 1 105 ? 23.648 -56.583 26.196 1.00 90.01 114 SER F O 1
ATOM 5985 N N . SER G 1 106 ? 22.766 -56.517 28.306 1.00 85.23 115 SER F N 1
ATOM 5986 C CA . SER G 1 106 ? 21.484 -55.830 27.988 1.00 78.21 115 SER F CA 1
ATOM 5987 C C . SER G 1 106 ? 21.439 -54.409 28.571 1.00 76.93 115 SER F C 1
ATOM 5988 O O . SER G 1 106 ? 20.506 -53.672 28.202 1.00 72.93 115 SER F O 1
ATOM 5991 N N . LEU G 1 107 ? 22.383 -54.041 29.447 1.00 81.42 116 LEU F N 1
ATOM 5992 C CA . LEU G 1 107 ? 22.447 -52.701 30.098 1.00 83.03 116 LEU F CA 1
ATOM 5993 C C . LEU G 1 107 ? 22.814 -51.640 29.050 1.00 81.62 116 LEU F C 1
ATOM 5994 O O . LEU G 1 107 ? 23.845 -51.822 28.369 1.00 82.04 116 LEU F O 1
ATOM 5996 N N . ILE G 1 108 ? 22.003 -50.579 28.940 1.00 78.17 117 ILE F N 1
ATOM 5997 C CA . ILE G 1 108 ? 22.166 -49.478 27.941 1.00 77.54 117 ILE F CA 1
ATOM 5998 C C . ILE G 1 108 ? 22.726 -48.225 28.631 1.00 78.42 117 ILE F C 1
ATOM 5999 O O . ILE G 1 108 ? 23.685 -47.640 28.085 1.00 81.91 117 ILE F O 1
ATOM 6004 N N . ALA G 1 109 ? 22.139 -47.811 29.760 1.00 76.02 118 ALA F N 1
ATOM 6005 C CA . ALA G 1 109 ? 22.508 -46.569 30.482 1.00 76.35 118 ALA F CA 1
ATOM 6006 C C . ALA G 1 109 ? 22.136 -46.667 31.966 1.00 78.40 118 ALA F C 1
ATOM 6007 O O . ALA G 1 109 ? 21.336 -47.550 32.325 1.00 74.91 118 ALA F O 1
ATOM 6009 N N . GLN G 1 110 ? 22.729 -45.786 32.784 1.00 83.40 119 GLN F N 1
ATOM 6010 C CA . GLN G 1 110 ? 22.528 -45.685 34.257 1.00 86.35 119 GLN F CA 1
ATOM 6011 C C . GLN G 1 110 ? 22.588 -44.203 34.655 1.00 88.54 119 GLN F C 1
ATOM 6012 O O . GLN G 1 110 ? 23.704 -43.695 34.838 1.00 91.75 119 GLN F O 1
ATOM 6018 N N . VAL G 1 111 ? 21.426 -43.547 34.775 1.00 87.41 120 VAL F N 1
ATOM 6019 C CA . VAL G 1 111 ? 21.282 -42.064 34.907 1.00 89.13 120 VAL F CA 1
ATOM 6020 C C . VAL G 1 111 ? 20.698 -41.716 36.282 1.00 93.61 120 VAL F C 1
ATOM 6021 O O . VAL G 1 111 ? 19.666 -42.312 36.652 1.00 92.80 120 VAL F O 1
ATOM 6023 N N . VAL G 1 112 ? 21.309 -40.740 36.967 1.00 99.00 121 VAL F N 1
ATOM 6024 C CA . VAL G 1 112 ? 20.962 -40.284 38.349 1.00 104.64 121 VAL F CA 1
ATOM 6025 C C . VAL G 1 112 ? 19.955 -39.131 38.249 1.00 104.92 121 VAL F C 1
ATOM 6026 O O . VAL G 1 112 ? 20.047 -38.346 37.282 1.00 101.75 121 VAL F O 1
ATOM 6030 N N . THR G 1 113 ? 19.043 -39.031 39.223 1.00 108.97 122 THR F N 1
ATOM 6031 C CA . THR G 1 113 ? 17.980 -37.991 39.305 1.00 110.87 122 THR F CA 1
ATOM 6032 C C . THR G 1 113 ? 18.626 -36.621 39.546 1.00 116.35 122 THR F C 1
ATOM 6033 O O . THR G 1 113 ? 19.419 -36.510 40.501 1.00 123.22 122 THR F O 1
ATOM 6035 N N . ALA G 1 114 ? 18.295 -35.626 38.714 1.00 115.80 123 ALA F N 1
ATOM 6036 C CA . ALA G 1 114 ? 18.788 -34.230 38.808 1.00 121.40 123 ALA F CA 1
ATOM 6037 C C . ALA G 1 114 ? 17.736 -33.260 38.255 1.00 121.25 123 ALA F C 1
ATOM 6038 O O . ALA G 1 114 ? 17.044 -33.625 37.285 1.00 116.79 123 ALA F O 1
ATOM 6040 N N . GLY G 1 115 ? 17.640 -32.064 38.847 1.00 127.95 124 GLY F N 1
ATOM 6041 C CA . GLY G 1 115 ? 16.655 -31.027 38.483 1.00 129.54 124 GLY F CA 1
ATOM 6042 C C . GLY G 1 115 ? 15.312 -31.287 39.143 1.00 131.17 124 GLY F C 1
ATOM 6043 O O . GLY G 1 115 ? 15.236 -31.177 40.383 1.00 136.97 124 GLY F O 1
ATOM 6044 N N . GLN G 1 116 ? 14.293 -31.631 38.347 1.00 126.21 125 GLN F N 1
ATOM 6045 C CA . GLN G 1 116 ? 12.915 -31.949 38.814 1.00 126.92 125 GLN F CA 1
ATOM 6046 C C . GLN G 1 116 ? 12.820 -33.456 39.083 1.00 123.56 125 GLN F C 1
ATOM 6047 O O . GLN G 1 116 ? 11.923 -34.108 38.501 1.00 118.95 125 GLN F O 1
ATOM 6049 N N . GLY G 1 117 ? 13.716 -33.979 39.930 1.00 125.60 126 GLY F N 1
ATOM 6050 C CA . GLY G 1 117 ? 13.892 -35.423 40.187 1.00 122.47 126 GLY F CA 1
ATOM 6051 C C . GLY G 1 117 ? 13.847 -36.238 38.903 1.00 113.84 126 GLY F C 1
ATOM 6052 O O . GLY G 1 117 ? 13.295 -37.354 38.939 1.00 110.99 126 GLY F O 1
ATOM 6053 N N . GLU G 1 118 ? 14.418 -35.702 37.816 1.00 110.55 127 GLU F N 1
ATOM 6054 C CA . GLU G 1 118 ? 14.307 -36.245 36.434 1.00 103.99 127 GLU F CA 1
ATOM 6055 C C . GLU G 1 118 ? 15.565 -37.050 36.091 1.00 101.01 127 GLU F C 1
ATOM 6056 O O . GLU G 1 118 ? 16.662 -36.635 36.509 1.00 104.54 127 GLU F O 1
ATOM 6058 N N . ALA G 1 119 ? 15.398 -38.154 35.356 1.00 95.52 128 ALA F N 1
ATOM 6059 C CA . ALA G 1 119 ? 16.484 -39.015 34.830 1.00 93.01 128 ALA F CA 1
ATOM 6060 C C . ALA G 1 119 ? 16.385 -39.071 33.300 1.00 87.21 128 ALA F C 1
ATOM 6061 O O . ALA G 1 119 ? 15.426 -39.679 32.787 1.00 83.68 128 ALA F O 1
ATOM 6063 N N . TYR G 1 120 ? 17.347 -38.450 32.612 1.00 86.60 129 TYR F N 1
ATOM 6064 C CA . TYR G 1 120 ? 17.379 -38.266 31.139 1.00 82.01 129 TYR F CA 1
ATOM 6065 C C . TYR G 1 120 ? 18.041 -39.486 30.490 1.00 79.53 129 TYR F C 1
ATOM 6066 O O . TYR G 1 120 ? 19.200 -39.803 30.848 1.00 82.60 129 TYR F O 1
ATOM 6075 N N . PHE G 1 121 ? 17.318 -40.135 29.567 1.00 74.63 130 PHE F N 1
ATOM 6076 C CA . PHE G 1 121 ? 17.773 -41.278 28.731 1.00 70.23 130 PHE F CA 1
ATOM 6077 C C . PHE G 1 121 ? 17.561 -40.932 27.253 1.00 67.24 130 PHE F C 1
ATOM 6078 O O . PHE G 1 121 ? 16.584 -41.437 26.649 1.00 63.78 130 PHE F O 1
ATOM 6086 N N . GLY G 1 122 ? 18.446 -40.100 26.696 1.00 65.73 131 GLY F N 1
ATOM 6087 C CA . GLY G 1 122 ? 18.347 -39.577 25.320 1.00 64.21 131 GLY F CA 1
ATOM 6088 C C . GLY G 1 122 ? 18.761 -40.608 24.286 1.00 62.92 131 GLY F C 1
ATOM 6089 O O . GLY G 1 122 ? 19.479 -41.563 24.653 1.00 64.49 131 GLY F O 1
ATOM 6090 N N . ASP G 1 123 ? 18.283 -40.434 23.047 1.00 61.75 132 ASP F N 1
ATOM 6091 C CA . ASP G 1 123 ? 18.669 -41.214 21.837 1.00 58.88 132 ASP F CA 1
ATOM 6092 C C . ASP G 1 123 ? 18.577 -42.728 22.089 1.00 54.40 132 ASP F C 1
ATOM 6093 O O . ASP G 1 123 ? 19.521 -43.447 21.694 1.00 53.43 132 ASP F O 1
ATOM 6098 N N . LEU G 1 124 ? 17.472 -43.203 22.675 1.00 52.99 133 LEU F N 1
ATOM 6099 C CA . LEU G 1 124 ? 17.194 -44.661 22.855 1.00 50.03 133 LEU F CA 1
ATOM 6100 C C . LEU G 1 124 ? 16.656 -45.237 21.549 1.00 49.66 133 LEU F C 1
ATOM 6101 O O . LEU G 1 124 ? 15.535 -44.917 21.162 1.00 50.72 133 LEU F O 1
ATOM 6106 N N . PRO G 1 125 ? 17.411 -46.114 20.842 1.00 50.20 134 PRO F N 1
ATOM 6107 C CA . PRO G 1 125 ? 16.902 -46.785 19.642 1.00 49.41 134 PRO F CA 1
ATOM 6108 C C . PRO G 1 125 ? 15.419 -47.188 19.686 1.00 47.18 134 PRO F C 1
ATOM 6109 O O . PRO G 1 125 ? 15.006 -47.832 20.634 1.00 48.97 134 PRO F O 1
ATOM 6113 N N . LEU G 1 126 ? 14.660 -46.805 18.656 1.00 45.28 135 LEU F N 1
ATOM 6114 C CA . LEU G 1 126 ? 13.228 -47.171 18.511 1.00 43.51 135 LEU F CA 1
ATOM 6115 C C . LEU G 1 126 ? 13.128 -48.656 18.146 1.00 42.60 135 LEU F C 1
ATOM 6116 O O . LEU G 1 126 ? 12.162 -49.302 18.589 1.00 41.50 135 LEU F O 1
ATOM 6121 N N . ARG G 1 127 ? 14.119 -49.176 17.413 1.00 43.88 136 ARG F N 1
ATOM 6122 C CA . ARG G 1 127 ? 14.202 -50.593 16.972 1.00 45.01 136 ARG F CA 1
ATOM 6123 C C . ARG G 1 127 ? 15.574 -51.163 17.356 1.00 45.95 136 ARG F C 1
ATOM 6124 O O . ARG G 1 127 ? 16.565 -50.441 17.209 1.00 45.08 136 ARG F O 1
ATOM 6126 N N . GLN G 1 128 ? 15.612 -52.409 17.848 1.00 47.22 137 GLN F N 1
ATOM 6127 C CA . GLN G 1 128 ? 16.857 -53.201 18.064 1.00 48.33 137 GLN F CA 1
ATOM 6128 C C . GLN G 1 128 ? 16.772 -54.425 17.147 1.00 50.71 137 GLN F C 1
ATOM 6129 O O . GLN G 1 128 ? 15.888 -55.259 17.381 1.00 46.63 137 GLN F O 1
ATOM 6135 N N . GLY G 1 129 ? 17.634 -54.501 16.128 1.00 54.78 138 GLY F N 1
ATOM 6136 C CA . GLY G 1 129 ? 17.486 -55.439 14.997 1.00 58.44 138 GLY F CA 1
ATOM 6137 C C . GLY G 1 129 ? 16.333 -55.014 14.100 1.00 59.61 138 GLY F C 1
ATOM 6138 O O . GLY G 1 129 ? 16.288 -53.830 13.726 1.00 58.74 138 GLY F O 1
ATOM 6139 N N . GLN G 1 130 ? 15.423 -55.938 13.770 1.00 63.01 139 GLN F N 1
ATOM 6140 C CA . GLN G 1 130 ? 14.161 -55.632 13.042 1.00 62.58 139 GLN F CA 1
ATOM 6141 C C . GLN G 1 130 ? 13.104 -55.169 14.053 1.00 60.51 139 GLN F C 1
ATOM 6142 O O . GLN G 1 130 ? 12.237 -54.346 13.681 1.00 61.77 139 GLN F O 1
ATOM 6144 N N . HIS G 1 131 ? 13.214 -55.640 15.298 1.00 56.57 140 HIS F N 1
ATOM 6145 C CA . HIS G 1 131 ? 12.138 -55.590 16.321 1.00 53.43 140 HIS F CA 1
ATOM 6146 C C . HIS G 1 131 ? 12.026 -54.201 16.945 1.00 47.94 140 HIS F C 1
ATOM 6147 O O . HIS G 1 131 ? 13.050 -53.686 17.423 1.00 48.26 140 HIS F O 1
ATOM 6154 N N . ALA G 1 132 ? 10.805 -53.660 16.958 1.00 45.84 141 ALA F N 1
ATOM 6155 C CA . ALA G 1 132 ? 10.373 -52.528 17.807 1.00 44.77 141 ALA F CA 1
ATOM 6156 C C . ALA G 1 132 ? 10.955 -52.722 19.209 1.00 43.10 141 ALA F C 1
ATOM 6157 O O . ALA G 1 132 ? 10.648 -53.757 19.812 1.00 44.42 141 ALA F O 1
ATOM 6159 N N . ALA G 1 133 ? 11.743 -51.759 19.701 1.00 41.95 142 ALA F N 1
ATOM 6160 C CA . ALA G 1 133 ? 12.515 -51.869 20.961 1.00 40.89 142 ALA F CA 1
ATOM 6161 C C . ALA G 1 133 ? 11.557 -51.975 22.151 1.00 39.86 142 ALA F C 1
ATOM 6162 O O . ALA G 1 133 ? 10.468 -51.372 22.102 1.00 38.11 142 ALA F O 1
ATOM 6164 N N . VAL G 1 134 ? 11.963 -52.734 23.173 1.00 40.34 143 VAL F N 1
ATOM 6165 C CA . VAL G 1 134 ? 11.301 -52.803 24.508 1.00 40.49 143 VAL F CA 1
ATOM 6166 C C . VAL G 1 134 ? 12.407 -52.583 25.539 1.00 42.00 143 VAL F C 1
ATOM 6167 O O . VAL G 1 134 ? 13.518 -53.109 25.314 1.00 43.05 143 VAL F O 1
ATOM 6169 N N . TYR G 1 135 ? 12.120 -51.812 26.591 1.00 43.95 144 TYR F N 1
ATOM 6170 C CA . TYR G 1 135 ? 13.110 -51.318 27.583 1.00 46.72 144 TYR F CA 1
ATOM 6171 C C . TYR G 1 135 ? 12.545 -51.504 28.995 1.00 48.79 144 TYR F C 1
ATOM 6172 O O . TYR G 1 135 ? 11.304 -51.367 29.173 1.00 46.62 144 TYR F O 1
ATOM 6181 N N . LEU G 1 136 ? 13.438 -51.810 29.946 1.00 50.49 145 LEU F N 1
ATOM 6182 C CA . LEU G 1 136 ? 13.134 -52.061 31.381 1.00 53.97 145 LEU F CA 1
ATOM 6183 C C . LEU G 1 136 ? 13.924 -51.069 32.240 1.00 56.68 145 LEU F C 1
ATOM 6184 O O . LEU G 1 136 ? 15.140 -51.268 32.378 1.00 58.40 145 LEU F O 1
ATOM 6186 N N . PHE G 1 137 ? 13.257 -50.042 32.777 1.00 58.02 146 PHE F N 1
ATOM 6187 C CA . PHE G 1 137 ? 13.826 -49.075 33.752 1.00 62.45 146 PHE F CA 1
ATOM 6188 C C . PHE G 1 137 ? 13.572 -49.610 35.166 1.00 67.15 146 PHE F C 1
ATOM 6189 O O . PHE G 1 137 ? 12.421 -49.991 35.458 1.00 66.76 146 PHE F O 1
ATOM 6191 N N . LYS G 1 138 ? 14.613 -49.633 36.006 1.00 72.17 147 LYS F N 1
ATOM 6192 C CA . LYS G 1 138 ? 14.572 -50.191 37.384 1.00 77.96 147 LYS F CA 1
ATOM 6193 C C . LYS G 1 138 ? 15.447 -49.336 38.308 1.00 83.98 147 LYS F C 1
ATOM 6194 O O . LYS G 1 138 ? 16.654 -49.200 38.017 1.00 86.42 147 LYS F O 1
ATOM 6196 N N . GLU G 1 139 ? 14.853 -48.791 39.376 1.00 88.53 148 GLU F N 1
ATOM 6197 C CA . GLU G 1 139 ? 15.540 -47.963 40.406 1.00 93.62 148 GLU F CA 1
ATOM 6198 C C . GLU G 1 139 ? 16.615 -48.808 41.094 1.00 97.97 148 GLU F C 1
ATOM 6199 O O . GLU G 1 139 ? 16.238 -49.867 41.632 1.00 99.00 148 GLU F O 1
ATOM 6201 N N . VAL G 1 154 ? 8.326 -50.012 28.960 1.00 51.19 163 VAL F N 1
ATOM 6202 C CA . VAL G 1 154 ? 8.413 -49.010 27.853 1.00 50.02 163 VAL F CA 1
ATOM 6203 C C . VAL G 1 154 ? 8.569 -49.751 26.520 1.00 48.90 163 VAL F C 1
ATOM 6204 O O . VAL G 1 154 ? 9.722 -50.034 26.134 1.00 49.27 163 VAL F O 1
ATOM 6206 N N . VAL G 1 155 ? 7.445 -50.056 25.861 1.00 47.14 164 VAL F N 1
ATOM 6207 C CA . VAL G 1 155 ? 7.388 -50.687 24.509 1.00 45.58 164 VAL F CA 1
ATOM 6208 C C . VAL G 1 155 ? 7.316 -49.569 23.469 1.00 45.77 164 VAL F C 1
ATOM 6209 O O . VAL G 1 155 ? 6.478 -48.653 23.638 1.00 46.96 164 VAL F O 1
ATOM 6211 N N . MET G 1 156 ? 8.156 -49.648 22.435 1.00 45.50 165 MET F N 1
ATOM 6212 C CA . MET G 1 156 ? 8.219 -48.645 21.342 1.00 46.24 165 MET F CA 1
ATOM 6213 C C . MET G 1 156 ? 7.115 -48.958 20.331 1.00 46.87 165 MET F C 1
ATOM 6214 O O . MET G 1 156 ? 7.421 -49.490 19.245 1.00 48.21 165 MET F O 1
ATOM 6219 N N . SER G 1 157 ? 5.876 -48.624 20.715 1.00 46.71 166 SER F N 1
ATOM 6220 C CA . SER G 1 157 ? 4.614 -48.884 19.974 1.00 47.27 166 SER F CA 1
ATOM 6221 C C . SER G 1 157 ? 4.618 -48.108 18.652 1.00 49.26 166 SER F C 1
ATOM 6222 O O . SER G 1 157 ? 5.615 -47.402 18.383 1.00 50.46 166 SER F O 1
ATOM 6224 N N . SER G 1 158 ? 3.536 -48.232 17.876 1.00 52.23 167 SER F N 1
ATOM 6225 C CA . SER G 1 158 ? 3.423 -47.779 16.462 1.00 55.44 167 SER F CA 1
ATOM 6226 C C . SER G 1 158 ? 3.456 -46.249 16.368 1.00 58.16 167 SER F C 1
ATOM 6227 O O . SER G 1 158 ? 3.798 -45.740 15.278 1.00 60.81 167 SER F O 1
ATOM 6229 N N . ASN G 1 159 ? 3.076 -45.553 17.447 1.00 59.92 168 ASN F N 1
ATOM 6230 C CA . ASN G 1 159 ? 3.022 -44.069 17.526 1.00 62.57 168 ASN F CA 1
ATOM 6231 C C . ASN G 1 159 ? 4.450 -43.538 17.678 1.00 62.95 168 ASN F C 1
ATOM 6232 O O . ASN G 1 159 ? 4.825 -42.599 16.935 1.00 66.82 168 ASN F O 1
ATOM 6234 N N . LEU G 1 160 ? 5.210 -44.122 18.610 1.00 59.47 169 LEU F N 1
ATOM 6235 C CA . LEU G 1 160 ? 6.629 -43.767 18.887 1.00 57.49 169 LEU F CA 1
ATOM 6236 C C . LEU G 1 160 ? 7.481 -44.070 17.647 1.00 56.89 169 LEU F C 1
ATOM 6237 O O . LEU G 1 160 ? 8.381 -43.265 17.343 1.00 58.88 169 LEU F O 1
ATOM 6242 N N . GLN G 1 161 ? 7.179 -45.167 16.946 1.00 56.48 170 GLN F N 1
ATOM 6243 C CA . GLN G 1 161 ? 7.894 -45.615 15.719 1.00 57.72 170 GLN F CA 1
ATOM 6244 C C . GLN G 1 161 ? 7.739 -44.551 14.623 1.00 60.62 170 GLN F C 1
ATOM 6245 O O . GLN G 1 161 ? 8.752 -44.230 13.969 1.00 63.33 170 GLN F O 1
ATOM 6247 N N . HIS G 1 162 ? 6.527 -44.006 14.460 1.00 61.61 171 HIS F N 1
ATOM 6248 C CA . HIS G 1 162 ? 6.179 -42.965 13.452 1.00 64.68 171 HIS F CA 1
ATOM 6249 C C . HIS G 1 162 ? 6.799 -41.612 13.827 1.00 64.64 171 HIS F C 1
ATOM 6250 O O . HIS G 1 162 ? 6.828 -40.727 12.948 1.00 67.94 171 HIS F O 1
ATOM 6252 N N . GLY G 1 163 ? 7.230 -41.447 15.085 1.00 61.12 172 GLY F N 1
ATOM 6253 C CA . GLY G 1 163 ? 7.972 -40.269 15.580 1.00 60.77 172 GLY F CA 1
ATOM 6254 C C . GLY G 1 163 ? 7.081 -39.057 15.785 1.00 63.58 172 GLY F C 1
ATOM 6255 O O . GLY G 1 163 ? 7.454 -37.958 15.307 1.00 67.35 172 GLY F O 1
ATOM 6256 N N . ASN G 1 164 ? 5.958 -39.235 16.486 1.00 62.41 173 ASN F N 1
ATOM 6257 C CA . ASN G 1 164 ? 5.079 -38.129 16.954 1.00 65.36 173 ASN F CA 1
ATOM 6258 C C . ASN G 1 164 ? 5.508 -37.715 18.369 1.00 63.61 173 ASN F C 1
ATOM 6259 O O . ASN G 1 164 ? 5.085 -36.633 18.817 1.00 66.79 173 ASN F O 1
ATOM 6261 N N . GLN G 1 165 ? 6.326 -38.542 19.032 1.00 59.21 174 GLN F N 1
ATOM 6262 C CA . GLN G 1 165 ? 6.861 -38.299 20.400 1.00 58.13 174 GLN F CA 1
ATOM 6263 C C . GLN G 1 165 ? 8.396 -38.277 20.358 1.00 55.87 174 GLN F C 1
ATOM 6264 O O . GLN G 1 165 ? 8.995 -39.352 20.240 1.00 52.69 174 GLN F O 1
ATOM 6266 N N . SER G 1 166 ? 9.012 -37.099 20.464 1.00 59.55 175 SER F N 1
ATOM 6267 C CA . SER G 1 166 ? 10.488 -36.937 20.567 1.00 58.66 175 SER F CA 1
ATOM 6268 C C . SER G 1 166 ? 10.936 -37.318 21.983 1.00 58.15 175 SER F C 1
ATOM 6269 O O . SER G 1 166 ? 12.008 -37.943 22.107 1.00 57.09 175 SER F O 1
ATOM 6272 N N . ARG G 1 167 ? 10.125 -36.986 22.996 1.00 60.40 176 ARG F N 1
ATOM 6273 C CA . ARG G 1 167 ? 10.352 -37.334 24.426 1.00 60.80 176 ARG F CA 1
ATOM 6274 C C . ARG G 1 167 ? 9.131 -38.083 24.979 1.00 61.89 176 ARG F C 1
ATOM 6275 O O . ARG G 1 167 ? 7.996 -37.600 24.774 1.00 64.34 176 ARG F O 1
ATOM 6277 N N . ILE G 1 168 ? 9.362 -39.217 25.651 1.00 60.86 177 ILE F N 1
ATOM 6278 C CA . ILE G 1 168 ? 8.351 -39.939 26.478 1.00 62.36 177 ILE F CA 1
ATOM 6279 C C . ILE G 1 168 ? 8.682 -39.699 27.956 1.00 66.17 177 ILE F C 1
ATOM 6280 O O . ILE G 1 168 ? 9.825 -39.995 28.360 1.00 66.31 177 ILE F O 1
ATOM 6282 N N . ASP G 1 169 ? 7.724 -39.162 28.720 1.00 70.67 178 ASP F N 1
ATOM 6283 C CA . ASP G 1 169 ? 7.818 -38.979 30.193 1.00 74.71 178 ASP F CA 1
ATOM 6284 C C . ASP G 1 169 ? 7.400 -40.286 30.880 1.00 74.78 178 ASP F C 1
ATOM 6285 O O . ASP G 1 169 ? 6.558 -41.006 30.313 1.00 71.79 178 ASP F O 1
ATOM 6287 N N . LEU G 1 170 ? 7.985 -40.580 32.046 1.00 78.43 179 LEU F N 1
ATOM 6288 C CA . LEU G 1 170 ? 7.705 -41.797 32.858 1.00 78.79 179 LEU F CA 1
ATOM 6289 C C . LEU G 1 170 ? 7.627 -41.410 34.340 1.00 84.78 179 LEU F C 1
ATOM 6290 O O . LEU G 1 170 ? 8.668 -41.006 34.895 1.00 89.24 179 LEU F O 1
ATOM 6292 N N . PHE G 1 171 ? 6.442 -41.534 34.948 1.00 87.92 180 PHE F N 1
ATOM 6293 C CA . PHE G 1 171 ? 6.161 -41.216 36.375 1.00 94.18 180 PHE F CA 1
ATOM 6294 C C . PHE G 1 171 ? 5.837 -42.501 37.137 1.00 95.75 180 PHE F C 1
ATOM 6295 O O . PHE G 1 171 ? 4.668 -42.811 37.360 1.00 97.07 180 PHE F O 1
ATOM 6297 N N . PRO G 1 172 ? 6.854 -43.293 37.554 1.00 96.28 181 PRO F N 1
ATOM 6298 C CA . PRO G 1 172 ? 6.614 -44.522 38.313 1.00 97.22 181 PRO F CA 1
ATOM 6299 C C . PRO G 1 172 ? 6.274 -44.251 39.787 1.00 103.69 181 PRO F C 1
ATOM 6300 O O . PRO G 1 172 ? 5.214 -43.718 40.122 1.00 106.43 181 PRO F O 1
ATOM 6304 N N . THR H 1 24 ? 44.088 5.611 -75.743 1.00 97.84 33 THR L N 1
ATOM 6305 C CA . THR H 1 24 ? 43.520 6.569 -74.737 1.00 99.22 33 THR L CA 1
ATOM 6306 C C . THR H 1 24 ? 43.133 7.875 -75.444 1.00 95.41 33 THR L C 1
ATOM 6307 O O . THR H 1 24 ? 42.472 8.704 -74.796 1.00 99.78 33 THR L O 1
ATOM 6311 N N . VAL H 1 25 ? 43.546 8.048 -76.706 1.00 89.94 34 VAL L N 1
ATOM 6312 C CA . VAL H 1 25 ? 43.402 9.285 -77.526 1.00 84.77 34 VAL L CA 1
ATOM 6313 C C . VAL H 1 25 ? 43.177 8.833 -78.970 1.00 83.32 34 VAL L C 1
ATOM 6314 O O . VAL H 1 25 ? 43.791 7.860 -79.425 1.00 86.95 34 VAL L O 1
ATOM 6318 N N . PRO H 1 26 ? 42.391 9.571 -79.798 1.00 81.36 35 PRO L N 1
ATOM 6319 C CA . PRO H 1 26 ? 42.434 9.427 -81.258 1.00 78.62 35 PRO L CA 1
ATOM 6320 C C . PRO H 1 26 ? 43.873 9.464 -81.803 1.00 73.88 35 PRO L C 1
ATOM 6321 O O . PRO H 1 26 ? 44.537 10.484 -81.667 1.00 74.59 35 PRO L O 1
ATOM 6325 N N . THR H 1 27 ? 44.319 8.349 -82.388 1.00 71.83 36 THR L N 1
ATOM 6326 C CA . THR H 1 27 ? 45.726 8.100 -82.796 1.00 69.19 36 THR L CA 1
ATOM 6327 C C . THR H 1 27 ? 45.867 7.969 -84.321 1.00 65.97 36 THR L C 1
ATOM 6328 O O . THR H 1 27 ? 46.970 8.265 -84.802 1.00 59.93 36 THR L O 1
ATOM 6332 N N . THR H 1 28 ? 44.825 7.536 -85.042 1.00 67.84 37 THR L N 1
ATOM 6333 C CA . THR H 1 28 ? 44.863 7.329 -86.523 1.00 65.97 37 THR L CA 1
ATOM 6334 C C . THR H 1 28 ? 43.588 7.845 -87.201 1.00 64.46 37 THR L C 1
ATOM 6335 O O . THR H 1 28 ? 42.554 7.975 -86.515 1.00 66.90 37 THR L O 1
ATOM 6339 N N . VAL H 1 29 ? 43.672 8.090 -88.510 1.00 62.46 38 VAL L N 1
ATOM 6340 C CA . VAL H 1 29 ? 42.521 8.478 -89.379 1.00 62.64 38 VAL L CA 1
ATOM 6341 C C . VAL H 1 29 ? 42.602 7.681 -90.687 1.00 64.22 38 VAL L C 1
ATOM 6342 O O . VAL H 1 29 ? 43.709 7.238 -91.053 1.00 64.33 38 VAL L O 1
ATOM 6346 N N . ASP H 1 30 ? 41.461 7.496 -91.353 1.00 67.79 39 ASP L N 1
ATOM 6347 C CA . ASP H 1 30 ? 41.365 6.880 -92.702 1.00 72.31 39 ASP L CA 1
ATOM 6348 C C . ASP H 1 30 ? 41.277 8.000 -93.738 1.00 73.19 39 ASP L C 1
ATOM 6349 O O . ASP H 1 30 ? 40.522 8.956 -93.499 1.00 73.97 39 ASP L O 1
ATOM 6354 N N . VAL H 1 31 ? 42.044 7.889 -94.825 1.00 77.64 40 VAL L N 1
ATOM 6355 C CA . VAL H 1 31 ? 42.010 8.833 -95.980 1.00 78.51 40 VAL L CA 1
ATOM 6356 C C . VAL H 1 31 ? 41.630 8.039 -97.231 1.00 85.49 40 VAL L C 1
ATOM 6357 O O . VAL H 1 31 ? 42.384 7.115 -97.598 1.00 87.95 40 VAL L O 1
ATOM 6361 N N . VAL H 1 32 ? 40.499 8.388 -97.843 1.00 86.59 41 VAL L N 1
ATOM 6362 C CA . VAL H 1 32 ? 40.043 7.839 -99.152 1.00 89.52 41 VAL L CA 1
ATOM 6363 C C . VAL H 1 32 ? 40.183 8.956 -100.193 1.00 89.95 41 VAL L C 1
ATOM 6364 O O . VAL H 1 32 ? 39.530 10.000 -100.024 1.00 91.95 41 VAL L O 1
ATOM 6368 N N . LEU H 1 33 ? 41.052 8.759 -101.189 1.00 90.64 42 LEU L N 1
ATOM 6369 C CA . LEU H 1 33 ? 41.179 9.628 -102.392 1.00 91.53 42 LEU L CA 1
ATOM 6370 C C . LEU H 1 33 ? 40.203 9.124 -103.463 1.00 95.21 42 LEU L C 1
ATOM 6371 O O . LEU H 1 33 ? 40.236 7.911 -103.749 1.00 96.21 42 LEU L O 1
ATOM 6376 N N . HIS H 1 34 ? 39.387 10.020 -104.029 1.00 96.91 43 HIS L N 1
ATOM 6377 C CA . HIS H 1 34 ? 38.408 9.726 -105.110 1.00 101.75 43 HIS L CA 1
ATOM 6378 C C . HIS H 1 34 ? 38.923 10.285 -106.442 1.00 105.62 43 HIS L C 1
ATOM 6379 O O . HIS H 1 34 ? 38.984 11.530 -106.577 1.00 105.36 43 HIS L O 1
ATOM 6386 N N . LYS H 1 35 ? 39.285 9.403 -107.379 1.00 109.25 44 LYS L N 1
ATOM 6387 C CA . LYS H 1 35 ? 39.633 9.760 -108.782 1.00 113.53 44 LYS L CA 1
ATOM 6388 C C . LYS H 1 35 ? 38.382 9.564 -109.648 1.00 119.18 44 LYS L C 1
ATOM 6389 O O . LYS H 1 35 ? 38.135 8.400 -110.039 1.00 121.99 44 LYS L O 1
ATOM 6395 N N . LEU H 1 36 ? 37.608 10.623 -109.906 1.00 120.37 45 LEU L N 1
ATOM 6396 C CA . LEU H 1 36 ? 36.259 10.501 -110.544 1.00 126.14 45 LEU L CA 1
ATOM 6397 C C . LEU H 1 36 ? 36.305 10.856 -112.032 1.00 132.64 45 LEU L C 1
ATOM 6398 O O . LEU H 1 36 ? 37.283 11.477 -112.443 1.00 132.37 45 LEU L O 1
ATOM 6403 N N . LEU H 1 37 ? 35.301 10.387 -112.781 1.00 138.70 46 LEU L N 1
ATOM 6404 C CA . LEU H 1 37 ? 35.155 10.625 -114.247 1.00 146.22 46 LEU L CA 1
ATOM 6405 C C . LEU H 1 37 ? 34.111 11.724 -114.493 1.00 149.77 46 LEU L C 1
ATOM 6406 O O . LEU H 1 37 ? 33.224 11.897 -113.628 1.00 148.20 46 LEU L O 1
ATOM 6408 N N . PRO H 1 62 ? 33.898 7.229 -112.072 1.00 136.81 71 PRO L N 1
ATOM 6409 C CA . PRO H 1 62 ? 35.009 6.602 -111.338 1.00 130.66 71 PRO L CA 1
ATOM 6410 C C . PRO H 1 62 ? 36.101 6.036 -112.262 1.00 132.65 71 PRO L C 1
ATOM 6411 O O . PRO H 1 62 ? 35.765 5.450 -113.267 1.00 139.58 71 PRO L O 1
ATOM 6415 N N . LEU H 1 63 ? 37.368 6.240 -111.884 1.00 127.04 72 LEU L N 1
ATOM 6416 C CA . LEU H 1 63 ? 38.577 5.797 -112.629 1.00 128.00 72 LEU L CA 1
ATOM 6417 C C . LEU H 1 63 ? 39.382 4.842 -111.741 1.00 123.41 72 LEU L C 1
ATOM 6418 O O . LEU H 1 63 ? 40.147 5.335 -110.878 1.00 117.49 72 LEU L O 1
ATOM 6423 N N . ASN H 1 64 ? 39.200 3.534 -111.947 1.00 126.69 73 ASN L N 1
ATOM 6424 C CA . ASN H 1 64 ? 39.863 2.447 -111.175 1.00 123.76 73 ASN L CA 1
ATOM 6425 C C . ASN H 1 64 ? 41.164 2.049 -111.883 1.00 126.01 73 ASN L C 1
ATOM 6426 O O . ASN H 1 64 ? 41.218 2.164 -113.121 1.00 131.26 73 ASN L O 1
ATOM 6431 N N . GLY H 1 65 ? 42.168 1.612 -111.118 1.00 122.61 74 GLY L N 1
ATOM 6432 C CA . GLY H 1 65 ? 43.482 1.174 -111.631 1.00 124.86 74 GLY L CA 1
ATOM 6433 C C . GLY H 1 65 ? 44.514 2.294 -111.649 1.00 121.81 74 GLY L C 1
ATOM 6434 O O . GLY H 1 65 ? 45.530 2.128 -112.334 1.00 123.85 74 GLY L O 1
ATOM 6435 N N . VAL H 1 66 ? 44.271 3.371 -110.891 1.00 118.40 75 VAL L N 1
ATOM 6436 C CA . VAL H 1 66 ? 45.168 4.564 -110.785 1.00 115.62 75 VAL L CA 1
ATOM 6437 C C . VAL H 1 66 ? 45.905 4.504 -109.441 1.00 110.40 75 VAL L C 1
ATOM 6438 O O . VAL H 1 66 ? 45.225 4.510 -108.397 1.00 106.85 75 VAL L O 1
ATOM 6442 N N . THR H 1 67 ? 47.242 4.450 -109.476 1.00 111.00 76 THR L N 1
ATOM 6443 C CA . THR H 1 67 ? 48.121 4.276 -108.289 1.00 107.27 76 THR L CA 1
ATOM 6444 C C . THR H 1 67 ? 48.401 5.640 -107.650 1.00 104.48 76 THR L C 1
ATOM 6445 O O . THR H 1 67 ? 49.098 6.460 -108.283 1.00 105.47 76 THR L O 1
ATOM 6449 N N . PHE H 1 68 ? 47.869 5.860 -106.445 1.00 101.72 77 PHE L N 1
ATOM 6450 C CA . PHE H 1 68 ? 48.219 6.992 -105.551 1.00 98.27 77 PHE L CA 1
ATOM 6451 C C . PHE H 1 68 ? 49.199 6.488 -104.488 1.00 96.10 77 PHE L C 1
ATOM 6452 O O . PHE H 1 68 ? 48.986 5.386 -103.944 1.00 95.34 77 PHE L O 1
ATOM 6460 N N . THR H 1 69 ? 50.248 7.275 -104.234 1.00 95.30 78 THR L N 1
ATOM 6461 C CA . THR H 1 69 ? 51.312 7.020 -103.228 1.00 93.45 78 THR L CA 1
ATOM 6462 C C . THR H 1 69 ? 51.237 8.130 -102.174 1.00 90.21 78 THR L C 1
ATOM 6463 O O . THR H 1 69 ? 51.137 9.310 -102.573 1.00 91.20 78 THR L O 1
ATOM 6467 N N . VAL H 1 70 ? 51.267 7.757 -100.891 1.00 87.74 79 VAL L N 1
ATOM 6468 C CA . VAL H 1 70 ? 51.206 8.702 -99.735 1.00 83.15 79 VAL L CA 1
ATOM 6469 C C . VAL H 1 70 ? 52.589 8.735 -99.071 1.00 81.71 79 VAL L C 1
ATOM 6470 O O . VAL H 1 70 ? 53.151 7.656 -98.817 1.00 85.06 79 VAL L O 1
ATOM 6472 N N . TYR H 1 71 ? 53.119 9.940 -98.842 1.00 80.04 80 TYR L N 1
ATOM 6473 C CA . TYR H 1 71 ? 54.443 10.201 -98.217 1.00 76.75 80 TYR L CA 1
ATOM 6474 C C . TYR H 1 71 ? 54.251 11.010 -96.933 1.00 72.82 80 TYR L C 1
ATOM 6475 O O . TYR H 1 71 ? 53.366 11.876 -96.902 1.00 71.97 80 TYR L O 1
ATOM 6484 N N . ASP H 1 72 ? 55.068 10.727 -95.918 1.00 72.47 81 ASP L N 1
ATOM 6485 C CA . ASP H 1 72 ? 55.184 11.513 -94.662 1.00 68.15 81 ASP L CA 1
ATOM 6486 C C . ASP H 1 72 ? 56.095 12.710 -94.951 1.00 70.98 81 ASP L C 1
ATOM 6487 O O . ASP H 1 72 ? 57.286 12.481 -95.227 1.00 72.29 81 ASP L O 1
ATOM 6492 N N . VAL H 1 73 ? 55.553 13.934 -94.900 1.00 70.15 82 VAL L N 1
ATOM 6493 C CA . VAL H 1 73 ? 56.310 15.200 -95.150 1.00 69.80 82 VAL L CA 1
ATOM 6494 C C . VAL H 1 73 ? 56.296 16.067 -93.883 1.00 65.84 82 VAL L C 1
ATOM 6495 O O . VAL H 1 73 ? 56.572 17.274 -94.005 1.00 72.61 82 VAL L O 1
ATOM 6499 N N . THR H 1 74 ? 56.047 15.469 -92.712 1.00 61.04 83 THR L N 1
ATOM 6500 C CA . THR H 1 74 ? 55.825 16.163 -91.412 1.00 58.34 83 THR L CA 1
ATOM 6501 C C . THR H 1 74 ? 57.012 17.073 -91.070 1.00 61.31 83 THR L C 1
ATOM 6502 O O . THR H 1 74 ? 56.766 18.267 -90.788 1.00 64.31 83 THR L O 1
ATOM 6506 N N . ALA H 1 75 ? 58.238 16.534 -91.077 1.00 60.63 84 ALA L N 1
ATOM 6507 C CA . ALA H 1 75 ? 59.475 17.234 -90.649 1.00 59.50 84 ALA L CA 1
ATOM 6508 C C . ALA H 1 75 ? 59.780 18.397 -91.600 1.00 60.95 84 ALA L C 1
ATOM 6509 O O . ALA H 1 75 ? 60.040 19.511 -91.100 1.00 56.34 84 ALA L O 1
ATOM 6511 N N . ASP H 1 76 ? 59.769 18.138 -92.913 1.00 62.52 85 ASP L N 1
ATOM 6512 C CA . ASP H 1 76 ? 60.019 19.157 -93.968 1.00 64.16 85 ASP L CA 1
ATOM 6513 C C . ASP H 1 76 ? 58.925 20.227 -93.899 1.00 64.75 85 ASP L C 1
ATOM 6514 O O . ASP H 1 76 ? 59.268 21.417 -94.017 1.00 69.84 85 ASP L O 1
ATOM 6519 N N . PHE H 1 77 ? 57.669 19.824 -93.695 1.00 64.37 86 PHE L N 1
ATOM 6520 C CA . PHE H 1 77 ? 56.499 20.739 -93.657 1.00 63.65 86 PHE L CA 1
ATOM 6521 C C . PHE H 1 77 ? 56.683 21.763 -92.532 1.00 61.92 86 PHE L C 1
ATOM 6522 O O . PHE H 1 77 ? 56.607 22.969 -92.834 1.00 67.67 86 PHE L O 1
ATOM 6530 N N . TRP H 1 78 ? 56.922 21.314 -91.293 1.00 56.29 87 TRP L N 1
ATOM 6531 C CA . TRP H 1 78 ? 57.009 22.207 -90.103 1.00 53.31 87 TRP L CA 1
ATOM 6532 C C . TRP H 1 78 ? 58.297 23.035 -90.149 1.00 57.07 87 TRP L C 1
ATOM 6533 O O . TRP H 1 78 ? 58.308 24.138 -89.566 1.00 62.15 87 TRP L O 1
ATOM 6544 N N . GLN H 1 79 ? 59.331 22.521 -90.813 1.00 58.13 88 GLN L N 1
ATOM 6545 C CA . GLN H 1 79 ? 60.631 23.212 -91.020 1.00 61.27 88 GLN L CA 1
ATOM 6546 C C . GLN H 1 79 ? 60.396 24.398 -91.969 1.00 61.89 88 GLN L C 1
ATOM 6547 O O . GLN H 1 79 ? 60.960 25.476 -91.715 1.00 63.27 88 GLN L O 1
ATOM 6553 N N . LEU H 1 80 ? 59.568 24.201 -93.004 1.00 59.65 89 LEU L N 1
ATOM 6554 C CA . LEU H 1 80 ? 59.223 25.219 -94.033 1.00 59.93 89 LEU L CA 1
ATOM 6555 C C . LEU H 1 80 ? 58.345 26.305 -93.403 1.00 59.14 89 LEU L C 1
ATOM 6556 O O . LEU H 1 80 ? 58.622 27.501 -93.629 1.00 64.39 89 LEU L O 1
ATOM 6561 N N . VAL H 1 81 ? 57.328 25.899 -92.637 1.00 56.69 90 VAL L N 1
ATOM 6562 C CA . VAL H 1 81 ? 56.357 26.815 -91.963 1.00 55.69 90 VAL L CA 1
ATOM 6563 C C . VAL H 1 81 ? 57.094 27.666 -90.919 1.00 57.54 90 VAL L C 1
ATOM 6564 O O . VAL H 1 81 ? 56.764 28.862 -90.802 1.00 58.13 90 VAL L O 1
ATOM 6568 N N . SER H 1 82 ? 58.039 27.070 -90.183 1.00 59.65 91 SER L N 1
ATOM 6569 C CA . SER H 1 82 ? 58.854 27.754 -89.145 1.00 64.52 91 SER L CA 1
ATOM 6570 C C . SER H 1 82 ? 59.812 28.757 -89.799 1.00 66.14 91 SER L C 1
ATOM 6571 O O . SER H 1 82 ? 60.073 29.800 -89.181 1.00 71.83 91 SER L O 1
ATOM 6574 N N . LYS H 1 83 ? 60.307 28.450 -91.001 1.00 66.73 92 LYS L N 1
ATOM 6575 C CA . LYS H 1 83 ? 61.225 29.322 -91.784 1.00 70.73 92 LYS L CA 1
ATOM 6576 C C . LYS H 1 83 ? 60.465 30.527 -92.354 1.00 71.42 92 LYS L C 1
ATOM 6577 O O . LYS H 1 83 ? 61.037 31.641 -92.327 1.00 74.54 92 LYS L O 1
ATOM 6583 N N . ASN H 1 84 ? 59.242 30.321 -92.863 1.00 69.42 93 ASN L N 1
ATOM 6584 C CA . ASN H 1 84 ? 58.497 31.332 -93.667 1.00 71.35 93 ASN L CA 1
ATOM 6585 C C . ASN H 1 84 ? 57.657 32.234 -92.750 1.00 71.07 93 ASN L C 1
ATOM 6586 O O . ASN H 1 84 ? 57.236 33.308 -93.224 1.00 74.77 93 ASN L O 1
ATOM 6591 N N . GLY H 1 85 ? 57.442 31.837 -91.492 1.00 68.38 94 GLY L N 1
ATOM 6592 C CA . GLY H 1 85 ? 56.769 32.663 -90.469 1.00 69.38 94 GLY L CA 1
ATOM 6593 C C . GLY H 1 85 ? 55.286 32.347 -90.341 1.00 68.14 94 GLY L C 1
ATOM 6594 O O . GLY H 1 85 ? 54.503 33.288 -90.094 1.00 69.77 94 GLY L O 1
ATOM 6595 N N . GLY H 1 86 ? 54.912 31.075 -90.495 1.00 64.62 95 GLY L N 1
ATOM 6596 C CA . GLY H 1 86 ? 53.570 30.556 -90.167 1.00 64.42 95 GLY L CA 1
ATOM 6597 C C . GLY H 1 86 ? 52.620 30.556 -91.353 1.00 65.66 95 GLY L C 1
ATOM 6598 O O . GLY H 1 86 ? 51.402 30.525 -91.108 1.00 64.81 95 GLY L O 1
ATOM 6599 N N . ALA H 1 87 ? 53.144 30.585 -92.584 1.00 68.61 96 ALA L N 1
ATOM 6600 C CA . ALA H 1 87 ? 52.359 30.547 -93.842 1.00 69.76 96 ALA L CA 1
ATOM 6601 C C . ALA H 1 87 ? 52.084 29.086 -94.220 1.00 66.87 96 ALA L C 1
ATOM 6602 O O . ALA H 1 87 ? 52.932 28.478 -94.899 1.00 67.56 96 ALA L O 1
ATOM 6604 N N . ILE H 1 88 ? 50.931 28.560 -93.796 1.00 66.27 97 ILE L N 1
ATOM 6605 C CA . ILE H 1 88 ? 50.544 27.121 -93.911 1.00 64.80 97 ILE L CA 1
ATOM 6606 C C . ILE H 1 88 ? 50.262 26.794 -95.384 1.00 67.09 97 ILE L C 1
ATOM 6607 O O . ILE H 1 88 ? 50.818 25.794 -95.884 1.00 67.53 97 ILE L O 1
ATOM 6612 N N . GLU H 1 89 ? 49.428 27.607 -96.038 1.00 66.75 98 GLU L N 1
ATOM 6613 C CA . GLU H 1 89 ? 49.019 27.466 -97.463 1.00 68.20 98 GLU L CA 1
ATOM 6614 C C . GLU H 1 89 ? 50.267 27.467 -98.356 1.00 69.56 98 GLU L C 1
ATOM 6615 O O . GLU H 1 89 ? 50.339 26.622 -99.264 1.00 72.29 98 GLU L O 1
ATOM 6621 N N . VAL H 1 90 ? 51.201 28.393 -98.109 1.00 73.06 99 VAL L N 1
ATOM 6622 C CA . VAL H 1 90 ? 52.463 28.573 -98.890 1.00 74.83 99 VAL L CA 1
ATOM 6623 C C . VAL H 1 90 ? 53.275 27.273 -98.819 1.00 73.22 99 VAL L C 1
ATOM 6624 O O . VAL H 1 90 ? 53.828 26.871 -99.860 1.00 77.80 99 VAL L O 1
ATOM 6628 N N . ALA H 1 91 ? 53.331 26.642 -97.642 1.00 70.40 100 ALA L N 1
ATOM 6629 C CA . ALA H 1 91 ? 54.090 25.397 -97.373 1.00 69.41 100 ALA L CA 1
ATOM 6630 C C . ALA H 1 91 ? 53.378 24.197 -98.017 1.00 68.26 100 ALA L C 1
ATOM 6631 O O . ALA H 1 91 ? 54.075 23.286 -98.507 1.00 70.96 100 ALA L O 1
ATOM 6633 N N . GLN H 1 92 ? 52.041 24.192 -98.006 1.00 66.01 101 GLN L N 1
ATOM 6634 C CA . GLN H 1 92 ? 51.209 23.165 -98.689 1.00 67.45 101 GLN L CA 1
ATOM 6635 C C . GLN H 1 92 ? 51.490 23.209 -100.195 1.00 72.20 101 GLN L C 1
ATOM 6636 O O . GLN H 1 92 ? 51.635 22.130 -100.797 1.00 76.31 101 GLN L O 1
ATOM 6642 N N . THR H 1 93 ? 51.565 24.415 -100.767 1.00 74.56 102 THR L N 1
ATOM 6643 C CA . THR H 1 93 ? 51.791 24.663 -102.217 1.00 79.23 102 THR L CA 1
ATOM 6644 C C . THR H 1 93 ? 53.224 24.273 -102.596 1.00 82.53 102 THR L C 1
ATOM 6645 O O . THR H 1 93 ? 53.397 23.687 -103.677 1.00 86.00 102 THR L O 1
ATOM 6649 N N . THR H 1 94 ? 54.206 24.601 -101.749 1.00 82.87 103 THR L N 1
ATOM 6650 C CA . THR H 1 94 ? 55.650 24.317 -101.976 1.00 85.09 103 THR L CA 1
ATOM 6651 C C . THR H 1 94 ? 55.878 22.799 -101.998 1.00 85.33 103 THR L C 1
ATOM 6652 O O . THR H 1 94 ? 56.578 22.327 -102.916 1.00 90.74 103 THR L O 1
ATOM 6656 N N . LEU H 1 95 ? 55.303 22.067 -101.039 1.00 81.55 104 LEU L N 1
ATOM 6657 C CA . LEU H 1 95 ? 55.469 20.593 -100.902 1.00 81.66 104 LEU L CA 1
ATOM 6658 C C . LEU H 1 95 ? 54.580 19.851 -101.911 1.00 84.16 104 LEU L C 1
ATOM 6659 O O . LEU H 1 95 ? 54.771 18.628 -102.054 1.00 87.07 104 LEU L O 1
ATOM 6664 N N . SER H 1 96 ? 53.636 20.544 -102.561 1.00 84.73 105 SER L N 1
ATOM 6665 C CA . SER H 1 96 ? 52.743 19.991 -103.617 1.00 87.15 105 SER L CA 1
ATOM 6666 C C . SER H 1 96 ? 53.424 20.064 -104.992 1.00 93.62 105 SER L C 1
ATOM 6667 O O . SER H 1 96 ? 52.890 19.464 -105.938 1.00 97.25 105 SER L O 1
ATOM 6670 N N . GLN H 1 97 ? 54.552 20.777 -105.101 1.00 95.55 106 GLN L N 1
ATOM 6671 C CA . GLN H 1 97 ? 55.289 20.980 -106.379 1.00 101.12 106 GLN L CA 1
ATOM 6672 C C . GLN H 1 97 ? 55.977 19.672 -106.787 1.00 104.43 106 GLN L C 1
ATOM 6673 O O . GLN H 1 97 ? 56.319 18.875 -105.892 1.00 102.34 106 GLN L O 1
ATOM 6679 N N . ASP H 1 98 ? 56.173 19.475 -108.095 1.00 110.83 107 ASP L N 1
ATOM 6680 C CA . ASP H 1 98 ? 56.878 18.301 -108.679 1.00 113.89 107 ASP L CA 1
ATOM 6681 C C . ASP H 1 98 ? 58.388 18.452 -108.457 1.00 117.05 107 ASP L C 1
ATOM 6682 O O . ASP H 1 98 ? 59.107 17.450 -108.634 1.00 120.38 107 ASP L O 1
ATOM 6687 N N . SER H 1 99 ? 58.849 19.656 -108.102 1.00 117.08 108 SER L N 1
ATOM 6688 C CA . SER H 1 99 ? 60.243 19.950 -107.675 1.00 119.07 108 SER L CA 1
ATOM 6689 C C . SER H 1 99 ? 60.596 19.102 -106.447 1.00 115.88 108 SER L C 1
ATOM 6690 O O . SER H 1 99 ? 61.589 18.350 -106.514 1.00 117.60 108 SER L O 1
ATOM 6693 N N . TYR H 1 100 ? 59.796 19.219 -105.380 1.00 111.81 109 TYR L N 1
ATOM 6694 C CA . TYR H 1 100 ? 60.019 18.570 -104.059 1.00 108.06 109 TYR L CA 1
ATOM 6695 C C . TYR H 1 100 ? 60.191 17.059 -104.241 1.00 110.41 109 TYR L C 1
ATOM 6696 O O . TYR H 1 100 ? 59.231 16.397 -104.679 1.00 113.18 109 TYR L O 1
ATOM 6705 N N . GLN H 1 101 ? 61.383 16.546 -103.918 1.00 112.34 110 GLN L N 1
ATOM 6706 C CA . GLN H 1 101 ? 61.719 15.097 -103.908 1.00 113.20 110 GLN L CA 1
ATOM 6707 C C . GLN H 1 101 ? 61.706 14.610 -102.461 1.00 109.16 110 GLN L C 1
ATOM 6708 O O . GLN H 1 101 ? 62.644 14.882 -101.715 1.00 108.28 110 GLN L O 1
ATOM 6710 N N . PRO H 1 102 ? 60.644 13.901 -102.007 1.00 106.43 111 PRO L N 1
ATOM 6711 C CA . PRO H 1 102 ? 60.571 13.435 -100.621 1.00 102.92 111 PRO L CA 1
ATOM 6712 C C . PRO H 1 102 ? 61.709 12.457 -100.279 1.00 105.32 111 PRO L C 1
ATOM 6713 O O . PRO H 1 102 ? 62.195 11.770 -101.169 1.00 108.21 111 PRO L O 1
ATOM 6717 N N . ALA H 1 103 ? 62.114 12.424 -99.004 1.00 104.19 112 ALA L N 1
ATOM 6718 C CA . ALA H 1 103 ? 63.046 11.420 -98.436 1.00 105.09 112 ALA L CA 1
ATOM 6719 C C . ALA H 1 103 ? 62.548 10.021 -98.817 1.00 104.51 112 ALA L C 1
ATOM 6720 O O . ALA H 1 103 ? 61.345 9.763 -98.638 1.00 104.29 112 ALA L O 1
ATOM 6722 N N . SER H 1 104 ? 63.432 9.161 -99.328 1.00 107.21 113 SER L N 1
ATOM 6723 C CA . SER H 1 104 ? 63.115 7.790 -99.819 1.00 106.80 113 SER L CA 1
ATOM 6724 C C . SER H 1 104 ? 62.433 6.958 -98.722 1.00 101.98 113 SER L C 1
ATOM 6725 O O . SER H 1 104 ? 61.644 6.059 -99.073 1.00 98.92 113 SER L O 1
ATOM 6728 N N . SER H 1 105 ? 62.723 7.259 -97.450 1.00 99.99 114 SER L N 1
ATOM 6729 C CA . SER H 1 105 ? 62.222 6.536 -96.250 1.00 96.49 114 SER L CA 1
ATOM 6730 C C . SER H 1 105 ? 60.859 7.081 -95.800 1.00 91.38 114 SER L C 1
ATOM 6731 O O . SER H 1 105 ? 60.364 6.610 -94.754 1.00 89.50 114 SER L O 1
ATOM 6734 N N . SER H 1 106 ? 60.272 8.026 -96.547 1.00 88.87 115 SER L N 1
ATOM 6735 C CA . SER H 1 106 ? 59.014 8.738 -96.193 1.00 83.30 115 SER L CA 1
ATOM 6736 C C . SER H 1 106 ? 57.789 8.043 -96.806 1.00 82.86 115 SER L C 1
ATOM 6737 O O . SER H 1 106 ? 56.679 8.273 -96.294 1.00 83.07 115 SER L O 1
ATOM 6740 N N . LEU H 1 107 ? 57.976 7.235 -97.857 1.00 84.04 116 LEU L N 1
ATOM 6741 C CA . LEU H 1 107 ? 56.882 6.493 -98.546 1.00 84.03 116 LEU L CA 1
ATOM 6742 C C . LEU H 1 107 ? 56.227 5.533 -97.542 1.00 83.19 116 LEU L C 1
ATOM 6743 O O . LEU H 1 107 ? 56.945 4.662 -97.006 1.00 84.49 116 LEU L O 1
ATOM 6748 N N . ILE H 1 108 ? 54.923 5.702 -97.298 1.00 79.70 117 ILE L N 1
ATOM 6749 C CA . ILE H 1 108 ? 54.139 4.928 -96.289 1.00 78.82 117 ILE L CA 1
ATOM 6750 C C . ILE H 1 108 ? 53.424 3.772 -96.991 1.00 82.77 117 ILE L C 1
ATOM 6751 O O . ILE H 1 108 ? 53.629 2.611 -96.574 1.00 88.42 117 ILE L O 1
ATOM 6756 N N . ALA H 1 109 ? 52.606 4.083 -98.001 1.00 81.19 118 ALA L N 1
ATOM 6757 C CA . ALA H 1 109 ? 51.725 3.117 -98.699 1.00 82.13 118 ALA L CA 1
ATOM 6758 C C . ALA H 1 109 ? 51.495 3.536 -100.156 1.00 83.11 118 ALA L C 1
ATOM 6759 O O . ALA H 1 109 ? 51.455 4.749 -100.433 1.00 79.38 118 ALA L O 1
ATOM 6761 N N . GLN H 1 110 ? 51.357 2.542 -101.040 1.00 88.62 119 GLN L N 1
ATOM 6762 C CA . GLN H 1 110 ? 51.008 2.695 -102.478 1.00 91.03 119 GLN L CA 1
ATOM 6763 C C . GLN H 1 110 ? 49.725 1.897 -102.737 1.00 93.45 119 GLN L C 1
ATOM 6764 O O . GLN H 1 110 ? 49.737 0.678 -102.491 1.00 99.03 119 GLN L O 1
ATOM 6770 N N . VAL H 1 111 ? 48.663 2.570 -103.188 1.00 94.02 120 VAL L N 1
ATOM 6771 C CA . VAL H 1 111 ? 47.269 2.032 -103.224 1.00 96.59 120 VAL L CA 1
ATOM 6772 C C . VAL H 1 111 ? 46.633 2.371 -104.577 1.00 100.23 120 VAL L C 1
ATOM 6773 O O . VAL H 1 111 ? 46.759 3.532 -105.019 1.00 98.89 120 VAL L O 1
ATOM 6775 N N . VAL H 1 112 ? 45.955 1.390 -105.183 1.00 105.89 121 VAL L N 1
ATOM 6776 C CA . VAL H 1 112 ? 45.298 1.487 -106.521 1.00 109.86 121 VAL L CA 1
ATOM 6777 C C . VAL H 1 112 ? 43.820 1.832 -106.304 1.00 109.20 121 VAL L C 1
ATOM 6778 O O . VAL H 1 112 ? 43.248 1.355 -105.303 1.00 106.47 121 VAL L O 1
ATOM 6782 N N . THR H 1 113 ? 43.229 2.631 -107.200 1.00 112.29 122 THR L N 1
ATOM 6783 C CA . THR H 1 113 ? 41.789 3.009 -107.172 1.00 114.61 122 THR L CA 1
ATOM 6784 C C . THR H 1 113 ? 40.942 1.790 -107.555 1.00 120.91 122 THR L C 1
ATOM 6785 O O . THR H 1 113 ? 41.254 1.160 -108.586 1.00 125.79 122 THR L O 1
ATOM 6789 N N . ALA H 1 114 ? 39.921 1.475 -106.748 1.00 121.04 123 ALA L N 1
ATOM 6790 C CA . ALA H 1 114 ? 38.944 0.383 -106.974 1.00 126.72 123 ALA L CA 1
ATOM 6791 C C . ALA H 1 114 ? 37.545 0.851 -106.554 1.00 127.87 123 ALA L C 1
ATOM 6792 O O . ALA H 1 114 ? 37.435 1.960 -105.992 1.00 124.47 123 ALA L O 1
ATOM 6794 N N . GLY H 1 115 ? 36.521 0.033 -106.824 1.00 134.28 124 GLY L N 1
ATOM 6795 C CA . GLY H 1 115 ? 35.106 0.338 -106.528 1.00 137.32 124 GLY L CA 1
ATOM 6796 C C . GLY H 1 115 ? 34.639 1.596 -107.246 1.00 139.78 124 GLY L C 1
ATOM 6797 O O . GLY H 1 115 ? 34.520 1.553 -108.486 1.00 144.70 124 GLY L O 1
ATOM 6798 N N . GLN H 1 116 ? 34.425 2.679 -106.498 1.00 137.25 125 GLN L N 1
ATOM 6799 C CA . GLN H 1 116 ? 33.944 3.997 -106.991 1.00 139.19 125 GLN L CA 1
ATOM 6800 C C . GLN H 1 116 ? 35.148 4.944 -107.115 1.00 134.29 125 GLN L C 1
ATOM 6801 O O . GLN H 1 116 ? 35.105 6.043 -106.514 1.00 130.76 125 GLN L O 1
ATOM 6807 N N . GLY H 1 117 ? 36.179 4.537 -107.869 1.00 134.92 126 GLY L N 1
ATOM 6808 C CA . GLY H 1 117 ? 37.428 5.296 -108.067 1.00 130.96 126 GLY L CA 1
ATOM 6809 C C . GLY H 1 117 ? 38.077 5.683 -106.748 1.00 123.33 126 GLY L C 1
ATOM 6810 O O . GLY H 1 117 ? 38.639 6.795 -106.672 1.00 122.11 126 GLY L O 1
ATOM 6811 N N . GLU H 1 118 ? 38.012 4.791 -105.752 1.00 120.48 127 GLU L N 1
ATOM 6812 C CA . GLU H 1 118 ? 38.465 5.035 -104.354 1.00 114.50 127 GLU L CA 1
ATOM 6813 C C . GLU H 1 118 ? 39.848 4.414 -104.138 1.00 109.48 127 GLU L C 1
ATOM 6814 O O . GLU H 1 118 ? 40.026 3.233 -104.489 1.00 114.12 127 GLU L O 1
ATOM 6820 N N . ALA H 1 119 ? 40.777 5.188 -103.567 1.00 102.35 128 ALA L N 1
ATOM 6821 C CA . ALA H 1 119 ? 42.095 4.733 -103.066 1.00 97.66 128 ALA L CA 1
ATOM 6822 C C . ALA H 1 119 ? 42.105 4.874 -101.541 1.00 90.68 128 ALA L C 1
ATOM 6823 O O . ALA H 1 119 ? 42.177 6.014 -101.053 1.00 89.16 128 ALA L O 1
ATOM 6825 N N . TYR H 1 120 ? 42.010 3.749 -100.828 1.00 89.42 129 TYR L N 1
ATOM 6826 C CA . TYR H 1 120 ? 41.800 3.674 -99.361 1.00 84.61 129 TYR L CA 1
ATOM 6827 C C . TYR H 1 120 ? 43.159 3.610 -98.659 1.00 81.74 129 TYR L C 1
ATOM 6828 O O . TYR H 1 120 ? 43.952 2.684 -98.947 1.00 84.39 129 TYR L O 1
ATOM 6837 N N . PHE H 1 121 ? 43.411 4.569 -97.762 1.00 75.97 130 PHE L N 1
ATOM 6838 C CA . PHE H 1 121 ? 44.599 4.630 -96.871 1.00 72.88 130 PHE L CA 1
ATOM 6839 C C . PHE H 1 121 ? 44.118 4.593 -95.417 1.00 71.36 130 PHE L C 1
ATOM 6840 O O . PHE H 1 121 ? 43.783 5.657 -94.865 1.00 70.79 130 PHE L O 1
ATOM 6848 N N . GLY H 1 122 ? 44.057 3.397 -94.831 1.00 71.12 131 GLY L N 1
ATOM 6849 C CA . GLY H 1 122 ? 43.559 3.168 -93.463 1.00 70.86 131 GLY L CA 1
ATOM 6850 C C . GLY H 1 122 ? 44.665 3.290 -92.442 1.00 70.03 131 GLY L C 1
ATOM 6851 O O . GLY H 1 122 ? 45.819 2.961 -92.781 1.00 72.35 131 GLY L O 1
ATOM 6852 N N . ASP H 1 123 ? 44.322 3.773 -91.244 1.00 70.54 132 ASP L N 1
ATOM 6853 C CA . ASP H 1 123 ? 45.232 3.888 -90.073 1.00 69.69 132 ASP L CA 1
ATOM 6854 C C . ASP H 1 123 ? 46.478 4.710 -90.438 1.00 65.34 132 ASP L C 1
ATOM 6855 O O . ASP H 1 123 ? 47.602 4.253 -90.133 1.00 67.87 132 ASP L O 1
ATOM 6860 N N . LEU H 1 124 ? 46.288 5.880 -91.054 1.00 62.25 133 LEU L N 1
ATOM 6861 C CA . LEU H 1 124 ? 47.342 6.928 -91.159 1.00 59.47 133 LEU L CA 1
ATOM 6862 C C . LEU H 1 124 ? 47.471 7.587 -89.789 1.00 56.40 133 LEU L C 1
ATOM 6863 O O . LEU H 1 124 ? 46.484 8.111 -89.273 1.00 52.46 133 LEU L O 1
ATOM 6868 N N . PRO H 1 125 ? 48.659 7.522 -89.139 1.00 57.70 134 PRO L N 1
ATOM 6869 C CA . PRO H 1 125 ? 48.900 8.245 -87.888 1.00 56.72 134 PRO L CA 1
ATOM 6870 C C . PRO H 1 125 ? 48.582 9.746 -87.950 1.00 51.69 134 PRO L C 1
ATOM 6871 O O . PRO H 1 125 ? 48.907 10.384 -88.928 1.00 51.89 134 PRO L O 1
ATOM 6875 N N . LEU H 1 126 ? 47.944 10.263 -86.896 1.00 50.63 135 LEU L N 1
ATOM 6876 C CA . LEU H 1 126 ? 47.637 11.706 -86.728 1.00 50.14 135 LEU L CA 1
ATOM 6877 C C . LEU H 1 126 ? 48.919 12.451 -86.345 1.00 49.80 135 LEU L C 1
ATOM 6878 O O . LEU H 1 126 ? 49.001 13.654 -86.649 1.00 49.46 135 LEU L O 1
ATOM 6883 N N . ARG H 1 127 ? 49.884 11.759 -85.724 1.00 51.20 136 ARG L N 1
ATOM 6884 C CA . ARG H 1 127 ? 51.167 12.333 -85.247 1.00 52.38 136 ARG L CA 1
ATOM 6885 C C . ARG H 1 127 ? 52.344 11.511 -85.783 1.00 55.15 136 ARG L C 1
ATOM 6886 O O . ARG H 1 127 ? 52.230 10.275 -85.831 1.00 56.89 136 ARG L O 1
ATOM 6894 N N . GLN H 1 128 ? 53.433 12.190 -86.162 1.00 55.61 137 GLN L N 1
ATOM 6895 C CA . GLN H 1 128 ? 54.747 11.579 -86.499 1.00 56.73 137 GLN L CA 1
ATOM 6896 C C . GLN H 1 128 ? 55.778 12.134 -85.510 1.00 59.17 137 GLN L C 1
ATOM 6897 O O . GLN H 1 128 ? 56.362 13.200 -85.790 1.00 55.89 137 GLN L O 1
ATOM 6903 N N . GLY H 1 129 ? 55.971 11.434 -84.389 1.00 61.87 138 GLY L N 1
ATOM 6904 C CA . GLY H 1 129 ? 56.691 11.940 -83.206 1.00 66.16 138 GLY L CA 1
ATOM 6905 C C . GLY H 1 129 ? 55.741 12.697 -82.297 1.00 67.33 138 GLY L C 1
ATOM 6906 O O . GLY H 1 129 ? 54.672 12.151 -81.979 1.00 67.96 138 GLY L O 1
ATOM 6907 N N . GLN H 1 130 ? 56.103 13.921 -81.903 1.00 69.99 139 GLN L N 1
ATOM 6908 C CA . GLN H 1 130 ? 55.259 14.803 -81.044 1.00 68.66 139 GLN L CA 1
ATOM 6909 C C . GLN H 1 130 ? 54.435 15.747 -81.925 1.00 68.21 139 GLN L C 1
ATOM 6910 O O . GLN H 1 130 ? 53.580 16.462 -81.365 1.00 71.83 139 GLN L O 1
ATOM 6916 N N . HIS H 1 131 ? 54.669 15.745 -83.234 1.00 64.12 140 HIS L N 1
ATOM 6917 C CA . HIS H 1 131 ? 54.117 16.726 -84.216 1.00 58.57 140 HIS L CA 1
ATOM 6918 C C . HIS H 1 131 ? 52.882 16.146 -84.911 1.00 55.25 140 HIS L C 1
ATOM 6919 O O . HIS H 1 131 ? 52.879 14.934 -85.191 1.00 55.75 140 HIS L O 1
ATOM 6926 N N . ALA H 1 132 ? 51.882 16.996 -85.169 1.00 52.50 141 ALA L N 1
ATOM 6927 C CA . ALA H 1 132 ? 50.747 16.717 -86.078 1.00 50.58 141 ALA L CA 1
ATOM 6928 C C . ALA H 1 132 ? 51.323 16.183 -87.391 1.00 48.90 141 ALA L C 1
ATOM 6929 O O . ALA H 1 132 ? 52.297 16.776 -87.876 1.00 45.38 141 ALA L O 1
ATOM 6931 N N . ALA H 1 133 ? 50.768 15.093 -87.925 1.00 47.87 142 ALA L N 1
ATOM 6932 C CA . ALA H 1 133 ? 51.262 14.451 -89.163 1.00 47.98 142 ALA L CA 1
ATOM 6933 C C . ALA H 1 133 ? 50.879 15.329 -90.358 1.00 46.36 142 ALA L C 1
ATOM 6934 O O . ALA H 1 133 ? 49.867 16.050 -90.268 1.00 41.94 142 ALA L O 1
ATOM 6936 N N . VAL H 1 134 ? 51.691 15.292 -91.420 1.00 47.16 143 VAL L N 1
ATOM 6937 C CA . VAL H 1 134 ? 51.399 15.949 -92.728 1.00 47.33 143 VAL L CA 1
ATOM 6938 C C . VAL H 1 134 ? 51.786 14.959 -93.828 1.00 48.86 143 VAL L C 1
ATOM 6939 O O . VAL H 1 134 ? 52.913 14.427 -93.762 1.00 47.86 143 VAL L O 1
ATOM 6943 N N . TYR H 1 135 ? 50.874 14.723 -94.776 1.00 51.24 144 TYR L N 1
ATOM 6944 C CA . TYR H 1 135 ? 50.987 13.680 -95.826 1.00 54.71 144 TYR L CA 1
ATOM 6945 C C . TYR H 1 135 ? 50.885 14.339 -97.204 1.00 60.56 144 TYR L C 1
ATOM 6946 O O . TYR H 1 135 ? 50.057 15.262 -97.370 1.00 61.72 144 TYR L O 1
ATOM 6955 N N . LEU H 1 136 ? 51.731 13.887 -98.137 1.00 64.98 145 LEU L N 1
ATOM 6956 C CA . LEU H 1 136 ? 51.712 14.248 -99.580 1.00 70.89 145 LEU L CA 1
ATOM 6957 C C . LEU H 1 136 ? 51.096 13.083 -100.361 1.00 77.32 145 LEU L C 1
ATOM 6958 O O . LEU H 1 136 ? 51.589 11.951 -100.199 1.00 79.92 145 LEU L O 1
ATOM 6963 N N . PHE H 1 137 ? 50.073 13.356 -101.175 1.00 83.12 146 PHE L N 1
ATOM 6964 C CA . PHE H 1 137 ? 49.335 12.347 -101.981 1.00 89.33 146 PHE L CA 1
ATOM 6965 C C . PHE H 1 137 ? 49.579 12.612 -103.471 1.00 95.98 146 PHE L C 1
ATOM 6966 O O . PHE H 1 137 ? 49.043 13.608 -103.989 1.00 96.36 146 PHE L O 1
ATOM 6974 N N . LYS H 1 138 ? 50.375 11.753 -104.121 1.00 100.13 147 LYS L N 1
ATOM 6975 C CA . LYS H 1 138 ? 50.753 11.859 -105.558 1.00 106.24 147 LYS L CA 1
ATOM 6976 C C . LYS H 1 138 ? 50.139 10.693 -106.339 1.00 111.92 147 LYS L C 1
ATOM 6977 O O . LYS H 1 138 ? 50.050 9.583 -105.778 1.00 115.36 147 LYS L O 1
ATOM 6983 N N . GLU H 1 139 ? 49.742 10.946 -107.590 1.00 115.77 148 GLU L N 1
ATOM 6984 C CA . GLU H 1 139 ? 49.405 9.909 -108.601 1.00 119.50 148 GLU L CA 1
ATOM 6985 C C . GLU H 1 139 ? 50.706 9.510 -109.302 1.00 122.84 148 GLU L C 1
ATOM 6986 O O . GLU H 1 139 ? 51.244 10.348 -110.054 1.00 125.63 148 GLU L O 1
ATOM 6992 N N . THR H 1 140 ? 51.192 8.284 -109.060 1.00 122.88 149 THR L N 1
ATOM 6993 C CA . THR H 1 140 ? 52.519 7.776 -109.513 1.00 126.83 149 THR L CA 1
ATOM 6994 C C . THR H 1 140 ? 52.337 6.816 -110.702 1.00 132.35 149 THR L C 1
ATOM 6995 O O . THR H 1 140 ? 53.329 6.202 -111.159 1.00 133.73 149 THR L O 1
ATOM 6999 N N . ALA H 1 141 ? 51.136 6.857 -111.302 1.00 134.37 150 ALA L N 1
ATOM 7000 C CA . ALA H 1 141 ? 50.671 6.064 -112.468 1.00 140.64 150 ALA L CA 1
ATOM 7001 C C . ALA H 1 141 ? 50.034 4.761 -111.975 1.00 140.79 150 ALA L C 1
ATOM 7002 O O . ALA H 1 141 ? 49.059 4.333 -112.622 1.00 144.95 150 ALA L O 1
ATOM 7004 N N . SER H 1 149 ? 46.404 13.765 -112.014 1.00 121.84 158 SER L N 1
ATOM 7005 C CA . SER H 1 149 ? 45.804 14.512 -110.878 1.00 116.33 158 SER L CA 1
ATOM 7006 C C . SER H 1 149 ? 46.879 15.350 -110.176 1.00 112.38 158 SER L C 1
ATOM 7007 O O . SER H 1 149 ? 48.069 14.991 -110.269 1.00 113.70 158 SER L O 1
ATOM 7010 N N . GLN H 1 150 ? 46.459 16.422 -109.499 1.00 108.91 159 GLN L N 1
ATOM 7011 C CA . GLN H 1 150 ? 47.341 17.333 -108.719 1.00 103.79 159 GLN L CA 1
ATOM 7012 C C . GLN H 1 150 ? 47.801 16.621 -107.442 1.00 96.44 159 GLN L C 1
ATOM 7013 O O . GLN H 1 150 ? 47.047 15.755 -106.948 1.00 95.20 159 GLN L O 1
ATOM 7019 N N . ASN H 1 151 ? 48.985 16.974 -106.935 1.00 92.60 160 ASN L N 1
ATOM 7020 C CA . ASN H 1 151 ? 49.506 16.484 -105.630 1.00 87.49 160 ASN L CA 1
ATOM 7021 C C . ASN H 1 151 ? 48.761 17.224 -104.516 1.00 84.92 160 ASN L C 1
ATOM 7022 O O . ASN H 1 151 ? 48.429 18.411 -104.719 1.00 87.65 160 ASN L O 1
ATOM 7027 N N . LEU H 1 152 ? 48.487 16.546 -103.398 1.00 80.19 161 LEU L N 1
ATOM 7028 C CA . LEU H 1 152 ? 47.731 17.100 -102.239 1.00 74.94 161 LEU L CA 1
ATOM 7029 C C . LEU H 1 152 ? 48.577 16.928 -100.976 1.00 69.77 161 LEU L C 1
ATOM 7030 O O . LEU H 1 152 ? 48.969 15.776 -100.681 1.00 67.87 161 LEU L O 1
ATOM 7035 N N . VAL H 1 153 ? 48.862 18.033 -100.278 1.00 68.32 162 VAL L N 1
ATOM 7036 C CA . VAL H 1 153 ? 49.529 18.037 -98.944 1.00 64.25 162 VAL L CA 1
ATOM 7037 C C . VAL H 1 153 ? 48.444 18.263 -97.890 1.00 61.74 162 VAL L C 1
ATOM 7038 O O . VAL H 1 153 ? 47.859 19.363 -97.873 1.00 64.82 162 VAL L O 1
ATOM 7042 N N . VAL H 1 154 ? 48.192 17.249 -97.060 1.00 58.36 163 VAL L N 1
ATOM 7043 C CA . VAL H 1 154 ? 47.111 17.244 -96.035 1.00 55.70 163 VAL L CA 1
ATOM 7044 C C . VAL H 1 154 ? 47.761 17.356 -94.655 1.00 53.02 163 VAL L C 1
ATOM 7045 O O . VAL H 1 154 ? 48.663 16.547 -94.354 1.00 54.45 163 VAL L O 1
ATOM 7049 N N . VAL H 1 155 ? 47.306 18.320 -93.857 1.00 52.08 164 VAL L N 1
ATOM 7050 C CA . VAL H 1 155 ? 47.775 18.560 -92.462 1.00 51.47 164 VAL L CA 1
ATOM 7051 C C . VAL H 1 155 ? 46.738 17.963 -91.508 1.00 51.57 164 VAL L C 1
ATOM 7052 O O . VAL H 1 155 ? 45.537 18.247 -91.684 1.00 53.47 164 VAL L O 1
ATOM 7056 N N . MET H 1 156 ? 47.188 17.155 -90.549 1.00 54.55 165 MET L N 1
ATOM 7057 C CA . MET H 1 156 ? 46.328 16.561 -89.497 1.00 56.87 165 MET L CA 1
ATOM 7058 C C . MET H 1 156 ? 46.065 17.641 -88.442 1.00 60.15 165 MET L C 1
ATOM 7059 O O . MET H 1 156 ? 46.702 17.608 -87.368 1.00 65.78 165 MET L O 1
ATOM 7064 N N . SER H 1 157 ? 45.171 18.577 -88.777 1.00 59.31 166 SER L N 1
ATOM 7065 C CA . SER H 1 157 ? 44.854 19.807 -88.002 1.00 60.53 166 SER L CA 1
ATOM 7066 C C . SER H 1 157 ? 44.198 19.447 -86.665 1.00 63.16 166 SER L C 1
ATOM 7067 O O . SER H 1 157 ? 43.928 18.249 -86.436 1.00 65.85 166 SER L O 1
ATOM 7070 N N . SER H 1 158 ? 43.945 20.457 -85.825 1.00 64.52 167 SER L N 1
ATOM 7071 C CA . SER H 1 158 ? 43.354 20.333 -84.463 1.00 67.03 167 SER L CA 1
ATOM 7072 C C . SER H 1 158 ? 42.101 19.445 -84.498 1.00 67.02 167 SER L C 1
ATOM 7073 O O . SER H 1 158 ? 42.010 18.535 -83.657 1.00 67.83 167 SER L O 1
ATOM 7076 N N . ASN H 1 159 ? 41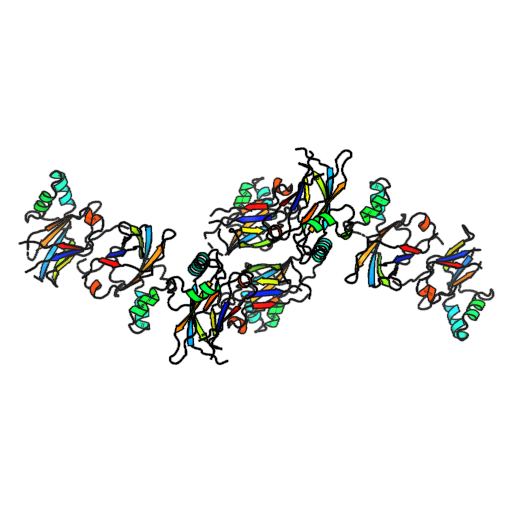.181 19.705 -85.436 1.00 66.98 168 ASN L N 1
ATOM 7077 C CA . ASN H 1 159 ? 39.881 18.992 -85.586 1.00 67.14 168 ASN L CA 1
ATOM 7078 C C . ASN H 1 159 ? 40.129 17.484 -85.701 1.00 65.87 168 ASN L C 1
ATOM 7079 O O . ASN H 1 159 ? 39.374 16.709 -85.077 1.00 69.78 168 ASN L O 1
ATOM 7084 N N . LEU H 1 160 ? 41.148 17.089 -86.475 1.00 61.57 169 LEU L N 1
ATOM 7085 C CA . LEU H 1 160 ? 41.507 15.672 -86.739 1.00 58.41 169 LEU L CA 1
ATOM 7086 C C . LEU H 1 160 ? 42.239 15.085 -85.527 1.00 56.70 169 LEU L C 1
ATOM 7087 O O . LEU H 1 160 ? 41.975 13.910 -85.201 1.00 58.79 169 LEU L O 1
ATOM 7092 N N . GLN H 1 161 ? 43.110 15.867 -84.877 1.00 55.50 170 GLN L N 1
ATOM 7093 C CA . GLN H 1 161 ? 43.836 15.465 -83.640 1.00 55.78 170 GLN L CA 1
ATOM 7094 C C . GLN H 1 161 ? 42.823 15.160 -82.523 1.00 60.89 170 GLN L C 1
ATOM 7095 O O . GLN H 1 161 ? 43.159 14.350 -81.631 1.00 62.69 170 GLN L O 1
ATOM 7101 N N . HIS H 1 162 ? 41.635 15.780 -82.573 1.00 63.22 171 HIS L N 1
ATOM 7102 C CA . HIS H 1 162 ? 40.579 15.716 -81.525 1.00 67.78 171 HIS L CA 1
ATOM 7103 C C . HIS H 1 162 ? 39.615 14.550 -81.785 1.00 71.61 171 HIS L C 1
ATOM 7104 O O . HIS H 1 162 ? 38.799 14.259 -80.883 1.00 76.48 171 HIS L O 1
ATOM 7111 N N . GLY H 1 163 ? 39.687 13.926 -82.967 1.00 70.29 172 GLY L N 1
ATOM 7112 C CA . GLY H 1 163 ? 38.969 12.679 -83.302 1.00 73.52 172 GLY L CA 1
ATOM 7113 C C . GLY H 1 163 ? 37.530 12.928 -83.732 1.00 76.50 172 GLY L C 1
ATOM 7114 O O . GLY H 1 163 ? 36.669 12.077 -83.413 1.00 80.22 172 GLY L O 1
ATOM 7115 N N . ASN H 1 164 ? 37.270 14.038 -84.433 1.00 74.42 173 ASN L N 1
ATOM 7116 C CA . ASN H 1 164 ? 35.917 14.444 -84.903 1.00 78.52 173 ASN L CA 1
ATOM 7117 C C . ASN H 1 164 ? 35.631 13.808 -86.270 1.00 78.79 173 ASN L C 1
ATOM 7118 O O . ASN H 1 164 ? 34.442 13.576 -86.569 1.00 83.32 173 ASN L O 1
ATOM 7123 N N . GLN H 1 165 ? 36.676 13.527 -87.057 1.00 75.81 174 GLN L N 1
ATOM 7124 C CA . GLN H 1 165 ? 36.586 12.833 -88.373 1.00 76.75 174 GLN L CA 1
ATOM 7125 C C . GLN H 1 165 ? 37.340 11.499 -88.310 1.00 73.77 174 GLN L C 1
ATOM 7126 O O . GLN H 1 165 ? 38.554 11.521 -88.039 1.00 75.25 174 GLN L O 1
ATOM 7132 N N . SER H 1 166 ? 36.638 10.389 -88.562 1.00 75.22 175 SER L N 1
ATOM 7133 C CA . SER H 1 166 ? 37.216 9.023 -88.679 1.00 72.35 175 SER L CA 1
ATOM 7134 C C . SER H 1 166 ? 37.737 8.799 -90.103 1.00 70.40 175 SER L C 1
ATOM 7135 O O . SER H 1 166 ? 38.648 7.967 -90.268 1.00 70.47 175 SER L O 1
ATOM 7138 N N . ARG H 1 167 ? 37.177 9.519 -91.082 1.00 69.85 176 ARG L N 1
ATOM 7139 C CA . ARG H 1 167 ? 37.556 9.433 -92.518 1.00 70.67 176 ARG L CA 1
ATOM 7140 C C . ARG H 1 167 ? 37.665 10.841 -93.117 1.00 71.82 176 ARG L C 1
ATOM 7141 O O . ARG H 1 167 ? 36.775 11.674 -92.841 1.00 75.18 176 ARG L O 1
ATOM 7143 N N . ILE H 1 168 ? 38.721 11.083 -93.902 1.00 68.79 177 ILE L N 1
ATOM 7144 C CA . ILE H 1 168 ? 38.889 12.284 -94.772 1.00 68.23 177 ILE L CA 1
ATOM 7145 C C . ILE H 1 168 ? 38.682 11.845 -96.224 1.00 72.33 177 ILE L C 1
ATOM 7146 O O . ILE H 1 168 ? 39.402 10.930 -96.666 1.00 70.02 177 ILE L O 1
ATOM 7151 N N . ASP H 1 169 ? 37.757 12.496 -96.935 1.00 77.31 178 ASP L N 1
ATOM 7152 C CA . ASP H 1 169 ? 37.424 12.210 -98.356 1.00 82.36 178 ASP L CA 1
ATOM 7153 C C . ASP H 1 169 ? 38.038 13.299 -99.242 1.00 84.50 178 ASP L C 1
ATOM 7154 O O . ASP H 1 169 ? 37.542 14.442 -99.199 1.00 87.05 178 ASP L O 1
ATOM 7159 N N . LEU H 1 170 ? 39.076 12.945 -100.008 1.00 86.08 179 LEU L N 1
ATOM 7160 C CA . LEU H 1 170 ? 39.838 13.867 -100.892 1.00 86.91 179 LEU L CA 1
ATOM 7161 C C . LEU H 1 170 ? 39.362 13.694 -102.341 1.00 93.42 179 LEU L C 1
ATOM 7162 O O . LEU H 1 170 ? 39.194 12.537 -102.781 1.00 96.78 179 LEU L O 1
ATOM 7167 N N . PHE H 1 171 ? 39.159 14.813 -103.043 1.00 97.47 180 PHE L N 1
ATOM 7168 C CA . PHE H 1 171 ? 38.722 14.892 -104.462 1.00 104.54 180 PHE L CA 1
ATOM 7169 C C . PHE H 1 171 ? 39.720 15.750 -105.240 1.00 106.67 180 PHE L C 1
ATOM 7170 O O . PHE H 1 171 ? 39.449 16.918 -105.519 1.00 108.31 180 PHE L O 1
ATOM 7172 N N . PRO H 1 172 ? 40.908 15.208 -105.602 1.00 108.14 181 PRO L N 1
ATOM 7173 C CA . PRO H 1 172 ? 41.927 15.987 -106.311 1.00 109.71 181 PRO L CA 1
ATOM 7174 C C . PRO H 1 172 ? 41.471 16.474 -107.694 1.00 116.28 181 PRO L C 1
ATOM 7175 O O . PRO H 1 172 ? 40.807 15.720 -108.381 1.00 121.39 181 PRO L O 1
ATOM 7179 N N . LYS H 1 173 ? 41.845 17.709 -108.055 1.00 117.66 182 LYS L N 1
ATOM 7180 C CA . LYS H 1 173 ? 41.528 18.346 -109.363 1.00 123.26 182 LYS L CA 1
ATOM 7181 C C . LYS H 1 173 ? 42.547 17.875 -110.410 1.00 126.37 182 LYS L C 1
ATOM 7182 O O . LYS H 1 173 ? 43.309 16.928 -110.107 1.00 123.41 182 LYS L O 1
ATOM 7184 N N . ASN H 1 174 ? 42.522 18.483 -111.601 1.00 132.09 183 ASN L N 1
ATOM 7185 C CA . ASN H 1 174 ? 43.360 18.094 -112.767 1.00 135.82 183 ASN L CA 1
ATOM 7186 C C . ASN H 1 174 ? 43.150 19.107 -113.897 1.00 141.91 183 ASN L C 1
ATOM 7187 O O . ASN H 1 174 ? 42.553 20.169 -113.711 1.00 141.34 183 ASN L O 1
#

Solvent-accessible surface area: 50741 Å² total; per-residue (Å²): 84,10,44,76,33,66,20,2,10,0,2,0,28,11,75,36,147,156,77,57,42,75,35,2,23,0,0,0,26,42,3,6,78,64,0,63,44,58,13,90,171,66,71,48,28,61,117,83,0,59,84,58,1,26,92,125,106,42,147,8,68,88,96,14,84,76,34,107,32,85,3,62,54,120,0,56,0,36,5,32,46,4,45,5,45,52,71,100,101,29,0,0,0,2,0,39,34,61,52,42,74,190,161,27,142,63,12,39,23,51,9,18,28,0,58,75,71,13,58,127,12,96,78,9,46,17,70,25,125,20,79,127,46,66,104,40,70,23,3,10,0,3,1,28,15,46,50,160,183,42,69,44,71,34,0,22,1,0,0,25,39,3,6,78,60,0,60,108,49,14,89,174,64,71,49,36,72,70,85,0,60,84,56,0,25,88,129,105,42,89,28,58,119,115,12,89,77,35,105,32,84,3,62,54,128,0,52,0,49,5,32,46,5,47,2,113,55,73,158,90,19,0,0,0,2,1,48,33,61,52,41,67,188,155,36,138,63,12,40,26,50,9,18,24,0,48,71,97,14,30,129,22,112,92,22,59,16,60,26,123,18,158,82,44,39,49,42,76,23,2,10,0,3,2,32,8,48,143,180,40,71,27,72,34,0,23,3,0,0,27,46,2,6,77,68,0,62,96,41,13,91,159,59,71,48,36,72,69,85,0,60,84,62,6,24,87,98,108,41,90,28,60,88,96,12,89,83,30,100,9,85,3,62,54,126,0,56,0,33,5,30,47,4,55,3,130,36,68,137,87,24,0,0,2,1,4,49,34,61,51,39,67,190,160,36,102,64,12,76,32,32,9,18,20,0,58,76,74,16,34,130,12,94,81,10,43,17,69,24,137,21,64,117,99,107,35,80,20,3,10,0,2,0,27,8,54,124,153,90,53,32,74,37,0,22,1,0,0,26,40,2,5,78,69,0,68,93,41,14,82,154,58,72,49,35,61,129,84,0,54,83,60,5,24,84,125,105,41,92,65,82,103,76,34,106,9,74,3,58,54,120,0,56,0,29,5,31,49,4,46,4,45,52,65,176,100,29,0,0,0,3,1,44,34,62,52,46,70,184,159,27,94,57,12,72,26,36,10,20,26,0,49,69,101,15,57,128,27,118,93,25,44,16,68,26,122,18,152,63,159,39,83,22,2,9,0,3,16,22,36,76,125,102,38,72,57,20,21,5,0,0,27,42,3,5,79,64,0,66,126,43,14,87,86,59,70,48,35,72,69,84,0,58,84,59,5,26,92,130,99,42,89,26,59,112,114,14,44,43,8,16,8,38,6,58,67,130,0,52,2,30,2,0,15,1,41,4,44,53,76,108,101,30,0,0,0,2,4,53,61,66,82,173,66,18,85,22,27,9,18,24,0,55,74,74,13,58,128,12,93,81,9,43,16,68,22,119,20,142,121,128,105,36,80,21,2,10,0,2,13,33,39,75,180,107,83,38,68,39,13,22,10,0,0,24,41,3,5,79,67,0,68,100,42,13,81,165,59,71,48,36,72,69,84,0,58,84,62,5,26,92,136,106,42,88,30,77,139,13,48,61,8,24,11,28,8,55,67,61,0,64,0,34,3,1,35,4,47,2,112,52,72,164,102,20,0,0,0,1,3,51,52,63,52,55,81,103,117,50,136,74,18,74,24,36,9,19,24,0,55,73,76,13,30,130,12,94,81,10,49,16,70,25,140,24,63,115,77,123,23,85,26,2,12,13,38,8,49,181,89,19,18,5,56,40,5,7,79,70,14,82,128,58,17,87,79,55,80,49,44,60,85,52,0,52,65,49,22,92,44,111,107,60,86,48,61,107,120,11,67,71,32,117,6,104,47,75,86,93,26,34,1,44,4,21,43,5,46,10,48,49,81,102,98,41,0,3,10,24,56,54,102,87,49,7,61,89,68,30,51,78,10,84,35,10,51,32,96,36,93,124,192,96,26,80,23,2,9,0,16,0,42,39,115,108,87,75,80,51,22,28,0,0,0,26,36,2,6,83,64,0,67,97,50,14,79,143,66,72,48,28,63,116,81,1,58,84,60,2,26,92,134,104,40,88,26,61,117,110,12,86,81,19,99,9,87,4,61,58,105,0,50,0,36,1,1,35,4,46,3,115,54,72,170,106,21,0,0,0,2,1,47,63,56,95,44,85,25,35,9,19,26,0,53,78,71,16,23,133,16,94,80,13,27,18,94,27,86,19,59,123